Protein AF-A0A518K220-F1 (afdb_monomer_lite)

InterPro domains:
  IPR007131 SLA1 homology domain 1, SHD1 [PF03983] (281-337)
  IPR011044 Quinoprotein amine dehydrogenase, beta chain-like [SSF50969] (403-640)
  IPR015943 WD40/YVTN repeat-like-containing domain superfamily [G3DSA:2.130.10.10] (451-652)

Radius of gyration: 40.02 Å; chains: 1; bounding box: 99×92×124 Å

Organism: NCBI:txid2528022

Secondary structure (DSSP, 8-state):
-----------------------PEEEEEEES-HHHHHHTS--TTHHHHHHHHH-TTTTSTTT-TT-S---HHHHHHHHHHHHS-TT--EEEEEEETTEEEEEEEEES-HHHHHHT--SEEEEEEETTTTEEEEEE-GGGGSHHHHHHHHHHH-HHHHHHHHHHHS------------------TT------GGGTS-----TT-EEEEEETTEEEEEEEEEEEE-GGG-EEEEEEES--HHHHTTS-HHHHHHHTT-S--EEEEEGGGEEE-SSSPPPPPP-EEEEBTTSS-EEEEEEEEE-SSEEEEEETTS-EEEEEGGGB-HHHHHHHHHTTTTS-----PPP-TTPBPPPB-TT-EE------SS-------PPPP-PPPPS-SEEEPPPPP---TT--EEEEEEE-TTSSEEEEEEEE-SSS-EEEEEEEETTTTEEPPPEEPPTTEEEEEEETTTTEEEEEE--TTS---EEEEEEEETTEEEEEEEEE-PPTT-S--SEEEEEE-SSSEEEEEETTSEEEEEETTTTEEEEEEE---SSS-EEEE-TTS-EEEEE-SSEEEEEETTTTEEEEEEE---SS---EEE-TTSSEEEEEETTEEEEEETTTTEEEEEEE-PPTT--EEEETTEEEETTTEEE-TTSS-EEEEEEETTSPPP-S-EEEETTEEEEEEEES-GGG-EEEEEEEESS-HHHHHHHHHS--GGGGEEE-TT-EEEEEEEESS-HHHHHHHHHHHHHHHHHTT-EE--GGG--TTPEEEEEEEEE-SS-EEEEEE-TT--PPPGGGSPPS-S---TTS-HHHHHHS-S-TTS-GGGEEEEEE--EEEEEEEEETTEEEEE------TT-EE---TT--HHHHHHHHHS--HHHHHT----SSEEPPBTBTBBSEEEEEETTEEEEEE-S-----

Structure (mmCIF, N/CA/C/O backbone):
data_AF-A0A518K220-F1
#
_entry.id   AF-A0A518K220-F1
#
loop_
_atom_site.group_PDB
_atom_site.id
_atom_site.type_symbol
_atom_site.label_atom_id
_atom_site.label_alt_id
_atom_site.label_comp_id
_atom_site.label_asym_id
_atom_site.label_entity_id
_atom_site.label_seq_id
_atom_site.pdbx_PDB_ins_code
_atom_site.Cartn_x
_atom_site.Cartn_y
_atom_site.Cartn_z
_atom_site.occupancy
_atom_site.B_iso_or_equiv
_atom_site.auth_seq_id
_atom_site.auth_comp_id
_atom_site.auth_asym_id
_atom_site.auth_atom_id
_atom_site.pdbx_PDB_model_num
ATOM 1 N N . MET A 1 1 ? 10.797 54.319 2.198 1.00 28.73 1 MET A N 1
ATOM 2 C CA . MET A 1 1 ? 10.517 55.755 2.454 1.00 28.73 1 MET A CA 1
ATOM 3 C C . MET A 1 1 ? 11.850 56.478 2.635 1.00 28.73 1 MET A C 1
ATOM 5 O O . MET A 1 1 ? 12.752 55.867 3.192 1.00 28.73 1 MET A O 1
ATOM 9 N N . ARG A 1 2 ? 12.015 57.717 2.148 1.00 25.22 2 ARG A N 1
ATOM 10 C CA . ARG A 1 2 ? 13.240 58.512 2.381 1.00 25.22 2 ARG A CA 1
ATOM 11 C C . ARG A 1 2 ? 13.202 59.156 3.772 1.00 25.22 2 ARG A C 1
ATOM 13 O O . ARG A 1 2 ? 12.212 59.806 4.085 1.00 25.22 2 ARG A O 1
ATOM 20 N N . ALA A 1 3 ? 14.303 59.084 4.513 1.00 25.33 3 ALA A N 1
ATOM 21 C CA . ALA A 1 3 ? 14.691 60.064 5.529 1.00 25.33 3 ALA A CA 1
ATOM 22 C C . ALA A 1 3 ? 16.231 60.095 5.605 1.00 25.33 3 ALA A C 1
ATOM 24 O O . ALA A 1 3 ? 16.871 59.054 5.487 1.00 25.33 3 ALA A O 1
ATOM 25 N N . PHE A 1 4 ? 16.817 61.285 5.724 1.00 26.03 4 PHE A N 1
ATOM 26 C CA . PHE A 1 4 ? 18.264 61.554 5.667 1.00 26.03 4 PHE A CA 1
ATOM 27 C C . PHE A 1 4 ? 18.633 62.495 6.834 1.00 26.03 4 PHE A C 1
ATOM 29 O O . PHE A 1 4 ? 17.725 63.139 7.361 1.00 26.03 4 PHE A O 1
ATOM 36 N N . CYS A 1 5 ? 19.935 62.659 7.137 1.00 26.16 5 CYS A N 1
ATOM 37 C CA . CYS A 1 5 ? 20.532 63.614 8.113 1.00 26.16 5 CYS A CA 1
ATOM 38 C C . CYS A 1 5 ? 20.398 63.250 9.618 1.00 26.16 5 CYS A C 1
ATOM 40 O O . CYS A 1 5 ? 19.388 62.681 9.994 1.00 26.16 5 CYS A O 1
ATOM 42 N N . ARG A 1 6 ? 21.272 63.606 10.589 1.00 25.61 6 ARG A N 1
ATOM 43 C CA . ARG A 1 6 ? 22.645 64.201 10.745 1.00 25.61 6 ARG A CA 1
ATOM 44 C C . ARG A 1 6 ? 23.033 64.022 12.261 1.00 25.61 6 ARG A C 1
ATOM 46 O O . ARG A 1 6 ? 22.126 63.793 13.050 1.00 25.61 6 ARG A O 1
ATOM 53 N N . LEU A 1 7 ? 24.266 64.149 12.794 1.00 24.95 7 LEU A N 1
ATOM 54 C CA . LEU A 1 7 ? 25.591 64.455 12.213 1.00 24.95 7 LEU A CA 1
ATOM 55 C C . LEU A 1 7 ? 26.737 63.486 12.692 1.00 24.95 7 LEU A C 1
ATOM 57 O O . LEU A 1 7 ? 26.834 62.474 12.003 1.00 24.95 7 LEU A O 1
ATOM 61 N N . PRO A 1 8 ? 27.628 63.695 13.716 1.00 31.20 8 PRO A N 1
ATOM 62 C CA . PRO A 1 8 ? 29.023 63.235 13.531 1.00 31.20 8 PRO A CA 1
ATOM 63 C C . PRO A 1 8 ? 29.820 62.578 14.699 1.00 31.20 8 PRO A C 1
ATOM 65 O O . PRO A 1 8 ? 29.552 62.755 15.881 1.00 31.20 8 PRO A O 1
ATOM 68 N N . ALA A 1 9 ? 30.888 61.893 14.275 1.00 26.64 9 ALA A N 1
ATOM 69 C CA . ALA A 1 9 ? 32.193 61.612 14.900 1.00 26.64 9 ALA A CA 1
ATOM 70 C C . ALA A 1 9 ? 32.487 61.949 16.384 1.00 26.64 9 ALA A C 1
ATOM 72 O O . ALA A 1 9 ? 32.510 63.116 16.772 1.00 26.64 9 ALA A O 1
ATOM 73 N N . ALA A 1 10 ? 33.003 60.942 17.110 1.00 23.95 10 ALA A N 1
ATOM 74 C CA . ALA A 1 10 ? 34.135 61.101 18.034 1.00 23.95 10 ALA A CA 1
ATOM 75 C C . ALA A 1 10 ? 34.894 59.768 18.273 1.00 23.95 10 ALA A C 1
ATOM 77 O O . ALA A 1 10 ? 34.279 58.739 18.516 1.00 23.95 10 ALA A O 1
ATOM 78 N N . VAL A 1 11 ? 36.233 59.841 18.271 1.00 25.45 11 VAL A N 1
ATOM 79 C CA . VAL A 1 11 ? 37.215 58.874 18.823 1.00 25.45 11 VAL A CA 1
ATOM 80 C C . VAL A 1 11 ? 37.274 57.447 18.242 1.00 25.45 11 VAL A C 1
ATOM 82 O O . VAL A 1 11 ? 36.677 56.504 18.753 1.00 25.45 11 VAL A O 1
ATOM 85 N N . SER A 1 12 ? 38.234 57.248 17.335 1.00 25.25 12 SER A N 1
ATOM 86 C CA . SER A 1 12 ? 39.324 56.287 17.582 1.00 25.25 12 SER A CA 1
ATOM 87 C C . SER A 1 12 ? 40.569 56.671 16.786 1.00 25.25 12 SER A C 1
ATOM 89 O O . SER A 1 12 ? 40.640 56.482 15.578 1.00 25.25 12 SER A O 1
ATOM 91 N N . LEU A 1 13 ? 41.541 57.248 17.494 1.00 27.81 13 LEU A N 1
ATOM 92 C CA . LEU A 1 13 ? 42.879 57.560 17.003 1.00 27.81 13 LEU A CA 1
ATOM 93 C C . LEU A 1 13 ? 43.871 56.761 17.851 1.00 27.81 13 LEU A C 1
ATOM 95 O O . LEU A 1 13 ? 44.131 57.145 18.990 1.00 27.81 13 LEU A O 1
ATOM 99 N N . ILE A 1 14 ? 44.444 55.691 17.302 1.00 27.66 14 ILE A N 1
ATOM 100 C CA . ILE A 1 14 ? 45.703 55.126 17.801 1.00 27.66 14 ILE A CA 1
ATOM 101 C C . ILE A 1 14 ? 46.629 54.906 16.606 1.00 27.66 14 ILE A C 1
ATOM 103 O O . ILE A 1 14 ? 46.274 54.256 15.628 1.00 27.66 14 ILE A O 1
ATOM 107 N N . LEU A 1 15 ? 47.802 55.526 16.713 1.00 27.41 15 LEU A N 1
ATOM 108 C CA . LEU A 1 15 ? 48.900 55.496 15.756 1.00 27.41 15 LEU A CA 1
ATOM 109 C C . LEU A 1 15 ? 49.416 54.077 15.481 1.00 27.41 15 LEU A C 1
ATOM 111 O O . LEU A 1 15 ? 49.447 53.255 16.393 1.00 27.41 15 LEU A O 1
ATOM 115 N N . LEU A 1 16 ? 50.041 53.888 14.315 1.00 26.06 16 LEU A N 1
ATOM 116 C CA . LEU A 1 16 ? 51.488 53.631 14.267 1.00 26.06 16 LEU A CA 1
ATOM 117 C C . LEU A 1 16 ? 52.079 53.993 12.894 1.00 26.06 16 LEU A C 1
ATOM 119 O O . LEU A 1 16 ? 51.360 54.156 11.913 1.00 26.06 16 LEU A O 1
ATOM 123 N N . ILE A 1 17 ? 53.390 54.234 12.880 1.00 35.88 17 ILE A N 1
ATOM 124 C CA . ILE A 1 17 ? 54.135 54.908 11.807 1.00 35.88 17 ILE A CA 1
ATOM 125 C C . ILE A 1 17 ? 54.922 53.869 11.002 1.00 35.88 17 ILE A C 1
ATOM 127 O O . ILE A 1 17 ? 55.630 53.065 11.605 1.00 35.88 17 ILE A O 1
ATOM 131 N N . GLY A 1 18 ? 54.888 53.942 9.667 1.00 29.02 18 GLY A N 1
ATOM 132 C CA . GLY A 1 18 ? 55.839 53.220 8.814 1.00 29.02 18 GLY A CA 1
ATOM 133 C C . GLY A 1 18 ? 55.344 52.954 7.393 1.00 29.02 18 GLY A C 1
ATOM 134 O O . GLY A 1 18 ? 54.539 52.054 7.193 1.00 29.02 18 GLY A O 1
ATOM 135 N N . GLY A 1 19 ? 55.893 53.685 6.417 1.00 28.20 19 GLY A N 1
ATOM 136 C CA . GLY A 1 19 ? 55.709 53.428 4.983 1.00 28.20 19 GLY A CA 1
ATOM 137 C C . GLY A 1 19 ? 54.824 54.449 4.268 1.00 28.20 19 GLY A C 1
ATOM 138 O O . GLY A 1 19 ? 53.611 54.479 4.458 1.00 28.20 19 GLY A O 1
ATOM 139 N N . GLU A 1 20 ? 55.429 55.245 3.384 1.00 40.03 20 GLU A N 1
ATOM 140 C CA . GLU A 1 20 ? 54.698 55.884 2.288 1.00 40.03 20 GLU A CA 1
ATOM 141 C C . GLU A 1 20 ? 54.341 54.801 1.261 1.00 40.03 20 GLU A C 1
ATOM 143 O O . GLU A 1 20 ? 55.120 54.498 0.362 1.00 40.03 20 GLU A O 1
ATOM 148 N N . GLN A 1 21 ? 53.165 54.189 1.406 1.00 38.19 21 GLN A N 1
ATOM 149 C CA . GLN A 1 21 ? 52.493 53.543 0.283 1.00 38.19 21 GLN A CA 1
ATOM 150 C C . GLN A 1 21 ? 51.423 54.500 -0.234 1.00 38.19 21 GLN A C 1
ATOM 152 O O . GLN A 1 21 ? 50.496 54.870 0.491 1.00 38.19 21 GLN A O 1
ATOM 157 N N . CYS A 1 22 ? 51.557 54.915 -1.494 1.00 38.56 22 CYS A N 1
ATOM 158 C CA . CYS A 1 22 ? 50.494 55.620 -2.190 1.00 38.56 22 CYS A CA 1
ATOM 159 C C . CYS A 1 22 ? 49.289 54.683 -2.314 1.00 38.56 22 CYS A C 1
ATOM 161 O O . CYS A 1 22 ? 49.291 53.764 -3.123 1.00 38.56 22 CYS A O 1
ATOM 163 N N . LEU A 1 23 ? 48.242 54.930 -1.525 1.00 46.66 23 LEU A N 1
ATOM 164 C CA . LEU A 1 23 ? 46.937 54.307 -1.734 1.00 46.66 23 LEU A CA 1
ATOM 165 C C . LEU A 1 23 ? 46.409 54.763 -3.104 1.00 46.66 23 LEU A C 1
ATOM 167 O O . LEU A 1 23 ? 45.895 55.877 -3.235 1.00 46.66 23 LEU A O 1
ATOM 171 N N . GLY A 1 24 ? 46.606 53.927 -4.129 1.00 58.34 24 GLY A N 1
ATOM 172 C CA . GLY A 1 24 ? 46.215 54.232 -5.503 1.00 58.34 24 GLY A CA 1
ATOM 173 C C .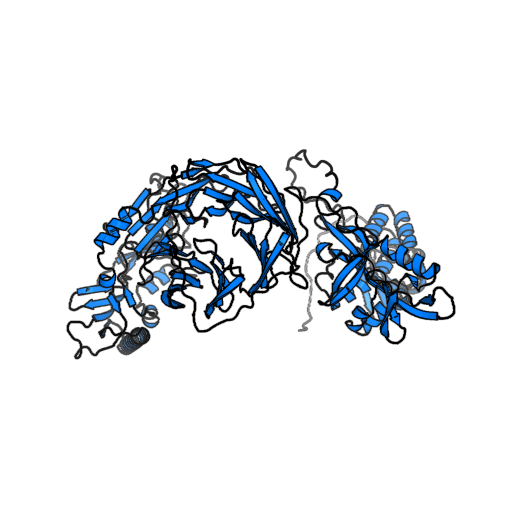 GLY A 1 24 ? 44.713 54.497 -5.628 1.00 58.34 24 GLY A C 1
ATOM 174 O O . GLY A 1 24 ? 43.896 54.002 -4.850 1.00 58.34 24 GLY A O 1
ATOM 175 N N . GLN A 1 25 ? 44.353 55.339 -6.591 1.00 63.84 25 GLN A N 1
ATOM 176 C CA . GLN A 1 25 ? 43.030 55.965 -6.655 1.00 63.84 25 GLN A CA 1
ATOM 177 C C . GLN A 1 25 ? 42.117 55.265 -7.670 1.00 63.84 25 GLN A C 1
ATOM 179 O O . GLN A 1 25 ? 42.588 54.557 -8.559 1.00 63.84 25 GLN A O 1
ATOM 184 N N . GLU A 1 26 ? 40.803 55.464 -7.529 1.00 73.56 26 GLU A N 1
ATOM 185 C CA . GLU A 1 26 ? 39.796 54.903 -8.437 1.00 73.56 26 GLU A CA 1
ATOM 186 C C . GLU A 1 26 ? 39.829 55.644 -9.789 1.00 73.56 26 GLU A C 1
ATOM 188 O O . GLU A 1 26 ? 39.753 56.872 -9.834 1.00 73.56 26 GLU A O 1
ATOM 193 N N . VAL A 1 27 ? 39.950 54.899 -10.889 1.00 76.06 27 VAL A N 1
ATOM 194 C CA . VAL A 1 27 ? 39.931 55.404 -12.272 1.00 76.06 27 VAL A CA 1
ATOM 195 C C . VAL A 1 27 ? 38.676 54.902 -12.972 1.00 76.06 27 VAL A C 1
ATOM 197 O O . VAL A 1 27 ? 38.319 53.731 -12.854 1.00 76.06 27 VAL A O 1
ATOM 200 N N . THR A 1 28 ? 38.007 55.776 -13.722 1.00 78.75 28 THR A N 1
ATOM 201 C CA . THR A 1 28 ? 36.774 55.440 -14.444 1.00 78.75 28 THR A CA 1
ATOM 202 C C . THR A 1 28 ? 37.028 55.322 -15.948 1.00 78.75 28 THR A C 1
ATOM 204 O O . THR A 1 28 ? 37.358 56.308 -16.601 1.00 78.75 28 THR A O 1
ATOM 207 N N . VAL A 1 29 ? 36.811 54.135 -16.515 1.00 79.88 29 VAL A N 1
ATOM 208 C CA . VAL A 1 29 ? 36.898 53.863 -17.961 1.00 79.88 29 VAL A CA 1
ATOM 209 C C . VAL A 1 29 ? 35.489 53.846 -18.557 1.00 79.88 29 VAL A C 1
ATOM 211 O O . VAL A 1 29 ? 34.602 53.164 -18.044 1.00 79.88 29 VAL A O 1
ATOM 214 N N . GLN A 1 30 ? 35.261 54.584 -19.643 1.00 82.81 30 GLN A N 1
ATOM 215 C CA . GLN A 1 30 ? 33.986 54.640 -20.365 1.00 82.81 30 GLN A CA 1
ATOM 216 C C . GLN A 1 30 ? 34.155 54.141 -21.805 1.00 82.81 30 GLN A C 1
ATOM 218 O O . GLN A 1 30 ? 34.822 54.794 -22.606 1.00 82.81 30 GLN A O 1
ATOM 223 N N . ILE A 1 31 ? 33.519 53.019 -22.154 1.00 81.69 31 ILE A N 1
ATOM 224 C CA . ILE A 1 31 ? 33.473 52.526 -23.539 1.00 81.69 31 ILE A CA 1
ATOM 225 C C . ILE A 1 31 ? 32.381 53.281 -24.298 1.00 81.69 31 ILE A C 1
ATOM 227 O O . ILE A 1 31 ? 31.218 53.301 -23.884 1.00 81.69 31 ILE A O 1
ATOM 231 N N . THR A 1 32 ? 32.766 53.897 -25.414 1.00 80.62 32 THR A N 1
ATOM 232 C CA . THR A 1 32 ? 31.916 54.806 -26.202 1.00 80.62 32 THR A CA 1
ATOM 233 C C . THR A 1 32 ? 31.150 54.131 -27.342 1.00 80.62 32 THR A C 1
ATOM 235 O O . THR A 1 32 ? 30.171 54.699 -27.818 1.00 80.62 32 THR A O 1
ATOM 238 N N . ASN A 1 33 ? 31.544 52.920 -27.749 1.00 81.75 33 ASN A N 1
ATOM 239 C CA . ASN A 1 33 ? 30.924 52.139 -28.826 1.00 81.75 33 ASN A CA 1
ATOM 240 C C . ASN A 1 33 ? 30.311 50.808 -28.347 1.00 81.75 33 ASN A C 1
ATOM 242 O O . ASN A 1 33 ? 30.338 49.809 -29.061 1.00 81.75 33 ASN A O 1
ATOM 246 N N . ALA A 1 34 ? 29.739 50.782 -27.139 1.00 67.69 34 ALA A N 1
ATOM 247 C CA . ALA A 1 34 ? 29.195 49.557 -26.546 1.00 67.69 34 ALA A CA 1
ATOM 248 C C . ALA A 1 34 ? 28.130 48.867 -27.427 1.00 67.69 34 ALA A C 1
ATOM 250 O O . ALA A 1 34 ? 28.139 47.645 -27.543 1.00 67.69 34 ALA A O 1
ATOM 251 N N . ASP A 1 35 ? 27.261 49.630 -28.099 1.00 65.81 35 ASP A N 1
ATOM 252 C CA . ASP A 1 35 ? 26.221 49.074 -28.979 1.00 65.81 35 ASP A CA 1
ATOM 253 C C . ASP A 1 35 ? 26.793 48.446 -30.274 1.00 65.81 35 ASP A C 1
ATOM 255 O O . ASP A 1 35 ? 26.220 47.493 -30.800 1.00 65.81 35 ASP A O 1
ATOM 259 N N . GLU A 1 36 ? 27.936 48.942 -30.770 1.00 71.31 36 GLU A N 1
ATOM 260 C CA . GLU A 1 36 ? 28.665 48.397 -31.935 1.00 71.31 36 GLU A CA 1
ATOM 261 C C . GLU A 1 36 ? 29.277 47.031 -31.582 1.00 71.31 36 GLU A C 1
ATOM 263 O O . GLU A 1 36 ? 29.106 46.065 -32.319 1.00 71.31 36 GLU A O 1
ATOM 268 N N . ILE A 1 37 ? 29.877 46.939 -30.390 1.00 68.56 37 ILE A N 1
ATOM 269 C CA . ILE A 1 37 ? 30.455 45.715 -29.816 1.00 68.56 37 ILE A CA 1
ATOM 270 C C . ILE A 1 37 ? 29.381 44.645 -29.552 1.00 68.56 37 ILE A C 1
ATOM 272 O O . ILE A 1 37 ? 29.597 43.458 -29.793 1.00 68.56 37 ILE A O 1
ATOM 276 N N . VAL A 1 38 ? 28.201 45.049 -29.066 1.00 64.62 38 VAL A N 1
ATOM 277 C CA . VAL A 1 38 ? 27.067 44.134 -28.846 1.00 64.62 38 VAL A CA 1
ATOM 278 C C . VAL A 1 38 ? 26.547 43.552 -30.164 1.00 64.62 38 VAL A C 1
ATOM 280 O O . VAL A 1 38 ? 26.109 42.405 -30.189 1.00 64.62 38 VAL A O 1
ATOM 283 N N . ALA A 1 39 ? 26.598 44.315 -31.259 1.00 61.62 39 ALA A N 1
ATOM 284 C CA . ALA A 1 39 ? 26.084 43.895 -32.561 1.00 61.62 39 ALA A CA 1
ATOM 285 C C . ALA A 1 39 ? 27.016 42.944 -33.341 1.00 61.62 39 ALA A C 1
ATOM 287 O O . ALA A 1 39 ? 26.570 42.341 -34.317 1.00 61.62 39 ALA A O 1
ATOM 288 N N . SER A 1 40 ? 28.284 42.821 -32.937 1.00 62.50 40 SER A N 1
ATOM 289 C CA . SER A 1 40 ? 29.324 42.052 -33.638 1.00 62.50 40 SER A CA 1
ATOM 290 C C . SER A 1 40 ? 29.636 40.673 -33.042 1.00 62.50 40 SER A C 1
ATOM 292 O O . SER A 1 40 ? 30.423 39.932 -33.625 1.00 62.50 40 SER A O 1
ATOM 294 N N . LEU A 1 41 ? 29.053 40.323 -31.893 1.00 57.88 41 LEU A N 1
ATOM 295 C CA . LEU A 1 41 ? 29.299 39.053 -31.200 1.00 57.88 41 LEU A CA 1
ATOM 296 C C . LEU A 1 41 ? 28.189 38.017 -31.488 1.00 57.88 41 LEU A C 1
ATOM 298 O O . LEU A 1 41 ? 27.034 38.405 -31.685 1.00 57.88 41 LEU A O 1
ATOM 302 N N . PRO A 1 42 ? 28.503 36.705 -31.508 1.00 56.91 42 PRO A N 1
ATOM 303 C CA . PRO A 1 42 ? 27.506 35.657 -31.728 1.00 56.91 42 PRO A CA 1
ATOM 304 C C . PRO A 1 42 ? 26.469 35.598 -30.593 1.00 56.91 42 PRO A C 1
ATOM 306 O O . PRO A 1 42 ? 26.791 35.789 -29.420 1.00 56.91 42 PRO A O 1
ATOM 309 N N . ASP A 1 43 ? 25.208 35.305 -30.934 1.00 59.34 43 ASP A N 1
ATOM 310 C CA . ASP A 1 43 ? 24.090 35.255 -29.978 1.00 59.34 43 ASP A CA 1
ATOM 311 C C . ASP A 1 43 ? 24.066 33.937 -29.180 1.00 59.34 43 ASP A C 1
ATOM 313 O O . ASP A 1 43 ? 23.186 33.090 -29.345 1.00 59.34 43 ASP A O 1
ATOM 317 N N . THR A 1 44 ? 25.028 33.791 -28.267 1.00 58.34 44 THR A N 1
ATOM 318 C CA . THR A 1 44 ? 25.152 32.660 -27.323 1.00 58.34 44 THR A CA 1
ATOM 319 C C . THR A 1 44 ? 23.943 32.502 -26.392 1.00 58.34 44 THR A C 1
ATOM 321 O O . THR A 1 44 ? 23.751 31.454 -25.781 1.00 58.34 44 THR A O 1
ATOM 324 N N . SER A 1 45 ? 23.079 33.518 -26.296 1.00 63.22 45 SER A N 1
ATOM 325 C CA . SER A 1 45 ? 21.868 33.476 -25.471 1.00 63.22 45 SER A CA 1
ATOM 326 C C . SER A 1 45 ? 20.643 32.886 -26.178 1.00 63.22 45 SER A C 1
ATOM 328 O O . SER A 1 45 ? 19.647 32.596 -25.513 1.00 63.22 45 SER A O 1
ATOM 330 N N . LEU A 1 46 ? 20.691 32.681 -27.501 1.00 71.88 46 LEU A N 1
ATOM 331 C CA . LEU A 1 46 ? 19.525 32.280 -28.295 1.00 71.88 46 LEU A CA 1
ATOM 332 C C . LEU A 1 46 ? 18.915 30.949 -27.839 1.00 71.88 46 LEU A C 1
ATOM 334 O O . LEU A 1 46 ? 17.703 30.878 -27.643 1.00 71.88 46 LEU A O 1
ATOM 338 N N . VAL A 1 47 ? 19.739 29.915 -27.647 1.00 72.56 47 VAL A N 1
ATOM 339 C CA . VAL A 1 47 ? 19.284 28.589 -27.191 1.00 72.56 47 VAL A CA 1
ATOM 340 C C . VAL A 1 47 ? 18.617 28.697 -25.822 1.00 72.56 47 VAL A C 1
ATOM 342 O O . VAL A 1 47 ? 17.499 28.217 -25.642 1.00 72.56 47 VAL A O 1
ATOM 345 N N . GLN A 1 48 ? 19.245 29.410 -24.882 1.00 69.38 48 GLN A N 1
ATOM 346 C CA . GLN A 1 48 ? 18.715 29.576 -23.531 1.00 69.38 48 GLN A CA 1
ATOM 347 C C . GLN A 1 48 ? 17.404 30.368 -23.503 1.00 69.38 48 GLN A C 1
ATOM 349 O O . GLN A 1 48 ? 16.486 29.998 -22.778 1.00 69.38 48 GLN A O 1
ATOM 354 N N . ASP A 1 49 ? 17.298 31.451 -24.275 1.00 74.88 49 ASP A N 1
ATOM 355 C CA . ASP A 1 49 ? 16.094 32.283 -24.326 1.00 74.88 49 ASP A CA 1
ATOM 356 C C . ASP A 1 49 ? 14.933 31.580 -25.040 1.00 74.88 49 ASP A C 1
ATOM 358 O O . ASP A 1 49 ? 13.786 31.725 -24.620 1.00 74.88 49 ASP A O 1
ATOM 362 N N . VAL A 1 50 ? 15.219 30.807 -26.095 1.00 77.88 50 VAL A N 1
ATOM 363 C CA . VAL A 1 50 ? 14.226 29.971 -26.783 1.00 77.88 50 VAL A CA 1
ATOM 364 C C . VAL A 1 50 ? 13.727 28.877 -25.848 1.00 77.88 50 VAL A C 1
ATOM 366 O O . VAL A 1 50 ? 12.518 28.781 -25.651 1.00 77.88 50 VAL A O 1
ATOM 369 N N . LEU A 1 51 ? 14.627 28.116 -25.214 1.00 77.06 51 LEU A N 1
ATOM 370 C CA . LEU A 1 51 ? 14.251 27.073 -24.258 1.00 77.06 51 LEU A CA 1
ATOM 371 C C . LEU A 1 51 ? 13.520 27.663 -23.044 1.00 77.06 51 LEU A C 1
ATOM 373 O O . LEU A 1 51 ? 12.467 27.163 -22.681 1.00 77.06 51 LEU A O 1
ATOM 377 N N . ARG A 1 52 ? 13.946 28.799 -22.483 1.00 74.62 52 ARG A N 1
ATOM 378 C CA . ARG A 1 52 ? 13.232 29.455 -21.367 1.00 74.62 52 ARG A CA 1
ATOM 379 C C . ARG A 1 52 ? 11.798 29.887 -21.722 1.00 74.62 52 ARG A C 1
ATOM 381 O O . ARG A 1 52 ? 10.967 29.973 -20.821 1.00 74.62 52 ARG A O 1
ATOM 388 N N . ASP A 1 53 ? 11.493 30.158 -22.995 1.00 75.69 53 ASP A N 1
ATOM 389 C CA . ASP A 1 53 ? 10.136 30.509 -23.455 1.00 75.69 53 ASP A CA 1
ATOM 390 C C . ASP A 1 53 ? 9.251 29.272 -23.730 1.00 75.69 53 ASP A C 1
ATOM 392 O O . ASP A 1 53 ? 8.026 29.408 -23.786 1.00 75.69 53 ASP A O 1
ATOM 396 N N . ILE A 1 54 ? 9.843 28.077 -23.905 1.00 72.62 54 ILE A N 1
ATOM 397 C CA . ILE A 1 54 ? 9.134 26.870 -24.378 1.00 72.62 54 ILE A CA 1
ATOM 398 C C . ILE A 1 54 ? 9.264 25.628 -23.478 1.00 72.62 54 ILE A C 1
ATOM 400 O O . ILE A 1 54 ? 8.284 24.909 -23.316 1.00 72.62 54 ILE A O 1
ATOM 404 N N . ASP A 1 55 ? 10.425 25.365 -22.887 1.00 67.06 55 ASP A N 1
ATOM 405 C CA . ASP A 1 55 ? 10.729 24.171 -22.097 1.00 67.06 55 ASP A CA 1
ATOM 406 C C . ASP A 1 55 ? 11.676 24.527 -20.939 1.00 67.06 55 ASP A C 1
ATOM 408 O O . ASP A 1 55 ? 12.881 24.740 -21.111 1.00 67.06 55 ASP A O 1
ATOM 412 N N . HIS A 1 56 ? 11.107 24.652 -19.738 1.00 62.59 56 HIS A N 1
ATOM 413 C CA . HIS A 1 56 ? 11.858 25.134 -18.582 1.00 62.59 56 HIS A CA 1
ATOM 414 C C . HIS A 1 56 ? 12.903 24.123 -18.091 1.00 62.59 56 HIS A C 1
ATOM 416 O O . HIS A 1 56 ? 13.971 24.540 -17.637 1.00 62.59 56 HIS A O 1
ATOM 422 N N . ASP A 1 57 ? 12.640 22.825 -18.243 1.00 61.47 57 ASP A N 1
ATOM 423 C CA . ASP A 1 57 ? 13.536 21.756 -17.798 1.00 61.47 57 ASP A CA 1
ATOM 424 C C . ASP A 1 57 ? 14.808 21.748 -18.650 1.00 61.47 57 ASP A C 1
ATOM 426 O O . ASP A 1 57 ? 15.924 21.787 -18.123 1.00 61.47 57 ASP A O 1
ATOM 430 N N . LEU A 1 58 ? 14.639 21.804 -19.977 1.00 65.62 58 LEU A N 1
ATOM 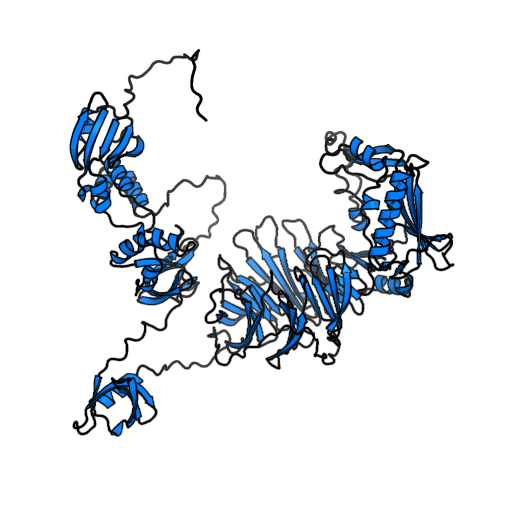431 C CA . LEU A 1 58 ? 15.749 21.962 -20.911 1.00 65.62 58 LEU A CA 1
ATOM 432 C C . LEU A 1 58 ? 16.427 23.329 -20.767 1.00 65.62 58 LEU A C 1
ATOM 434 O O . LEU A 1 58 ? 17.603 23.431 -21.076 1.00 65.62 58 LEU A O 1
ATOM 438 N N . SER A 1 59 ? 15.768 24.376 -20.255 1.00 60.06 59 SER A N 1
ATOM 439 C CA . SER A 1 59 ? 16.413 25.687 -20.030 1.00 60.06 59 SER A CA 1
ATOM 440 C C . SER A 1 59 ? 17.457 25.716 -18.893 1.00 60.06 59 SER A C 1
ATOM 442 O O . SER A 1 59 ? 18.100 26.749 -18.675 1.00 60.06 59 SER A O 1
ATOM 444 N N . SER A 1 60 ? 17.633 24.608 -18.162 1.00 58.06 60 SER A N 1
ATOM 445 C CA . SER A 1 60 ? 18.589 24.486 -17.058 1.00 58.06 60 SER A CA 1
ATOM 446 C C . SER A 1 60 ? 20.055 24.559 -17.512 1.00 58.06 60 SER A C 1
ATOM 448 O O . SER A 1 60 ? 20.465 23.962 -18.507 1.00 58.06 60 SER A O 1
ATOM 450 N N . VAL A 1 61 ? 20.881 25.240 -16.711 1.00 47.59 61 VAL A N 1
ATOM 451 C CA . VAL A 1 61 ? 22.331 25.411 -16.941 1.00 47.59 61 VAL A CA 1
ATOM 452 C C . VAL A 1 61 ? 23.099 24.078 -16.855 1.00 47.59 61 VAL A C 1
ATOM 454 O O . VAL A 1 61 ? 24.227 23.991 -17.322 1.00 47.59 61 VAL A O 1
ATOM 457 N N . ALA A 1 62 ? 22.494 23.026 -16.292 1.00 49.28 62 ALA A N 1
ATOM 458 C CA . ALA A 1 62 ? 23.104 21.697 -16.171 1.00 49.28 62 ALA A CA 1
ATOM 459 C C . ALA A 1 62 ? 23.203 20.908 -17.496 1.00 49.28 62 ALA A C 1
ATOM 461 O O . ALA A 1 62 ? 23.901 19.892 -17.532 1.00 49.28 62 ALA A O 1
ATOM 462 N N . PHE A 1 63 ? 22.502 21.350 -18.549 1.00 52.03 63 PHE A N 1
ATOM 463 C CA . PHE A 1 63 ? 22.486 20.691 -19.862 1.00 52.03 63 PHE A CA 1
ATOM 464 C C . PHE A 1 63 ? 23.292 21.455 -20.915 1.00 52.03 63 PHE A C 1
ATOM 466 O O . PHE A 1 63 ? 24.020 20.853 -21.692 1.00 52.03 63 PHE A O 1
ATOM 473 N N . HIS A 1 64 ? 23.224 22.788 -20.928 1.00 53.91 64 HIS A N 1
ATOM 474 C CA . HIS A 1 64 ? 23.854 23.586 -21.984 1.00 53.91 64 HIS A CA 1
ATOM 475 C C . HIS A 1 64 ? 25.205 24.138 -21.549 1.00 53.91 64 HIS A C 1
ATOM 477 O O . HIS A 1 64 ? 25.284 25.237 -20.995 1.00 53.91 64 HIS A O 1
ATOM 483 N N . ARG A 1 65 ? 26.263 23.385 -21.862 1.00 49.47 65 ARG A N 1
ATOM 484 C CA . ARG A 1 65 ? 27.669 23.770 -21.649 1.00 49.47 65 ARG A CA 1
ATOM 485 C C . ARG A 1 65 ? 27.977 25.161 -22.233 1.00 49.47 65 ARG A C 1
ATOM 487 O O . ARG A 1 65 ? 28.578 25.988 -21.553 1.00 49.47 65 ARG A O 1
ATOM 494 N N . ASP A 1 66 ? 27.421 25.450 -23.412 1.00 43.09 66 ASP A N 1
ATOM 495 C CA . ASP A 1 66 ? 27.608 26.704 -24.158 1.00 43.09 66 ASP A CA 1
ATOM 496 C C . ASP A 1 66 ? 26.660 27.851 -23.746 1.00 43.09 66 ASP A C 1
ATOM 498 O O . ASP A 1 66 ? 26.851 28.996 -24.152 1.00 43.09 66 ASP A O 1
ATOM 502 N N . ALA A 1 67 ? 25.626 27.595 -22.929 1.00 41.47 67 ALA A N 1
ATOM 503 C CA . ALA A 1 67 ? 24.608 28.602 -22.589 1.00 41.47 67 ALA A CA 1
ATOM 504 C C . ALA A 1 67 ? 24.918 29.406 -21.315 1.00 41.47 67 ALA A C 1
ATOM 506 O O . ALA A 1 67 ? 24.008 29.875 -20.616 1.00 41.47 67 ALA A O 1
ATOM 507 N N . ARG A 1 68 ? 26.201 29.615 -21.006 1.00 48.12 68 ARG A N 1
ATOM 508 C CA . ARG A 1 68 ? 26.588 30.734 -20.142 1.00 48.12 68 ARG A CA 1
ATOM 509 C C . ARG A 1 68 ? 26.563 31.994 -20.997 1.00 48.12 68 ARG A C 1
ATOM 511 O O . ARG A 1 68 ? 27.274 32.096 -21.987 1.00 48.12 68 ARG A O 1
ATOM 518 N N . SER A 1 69 ? 25.749 32.972 -20.604 1.00 50.19 69 SER A N 1
ATOM 519 C CA . SER A 1 69 ? 25.669 34.261 -21.291 1.00 50.19 69 SER A CA 1
ATOM 520 C C . SER A 1 69 ? 26.963 35.060 -21.088 1.00 50.19 69 SER A C 1
ATOM 522 O O . SER A 1 69 ? 27.025 35.950 -20.232 1.00 50.19 69 SER A O 1
ATOM 524 N N . ILE A 1 70 ? 27.995 34.751 -21.873 1.00 55.12 70 ILE A N 1
ATOM 525 C CA . ILE A 1 70 ? 29.159 35.612 -22.067 1.00 55.12 70 ILE A CA 1
ATOM 526 C C . ILE A 1 70 ? 28.638 36.843 -22.802 1.00 55.12 70 ILE A C 1
ATOM 528 O O . ILE A 1 70 ? 28.530 36.884 -24.026 1.00 55.12 70 ILE A O 1
ATOM 532 N N . THR A 1 71 ? 28.198 37.833 -22.030 1.00 58.16 71 THR A N 1
ATOM 533 C CA . THR A 1 71 ? 27.697 39.071 -22.609 1.00 58.16 71 THR A CA 1
ATOM 534 C C . THR A 1 71 ? 28.871 39.861 -23.197 1.00 58.16 71 THR A C 1
ATOM 536 O O . THR A 1 71 ? 29.995 39.762 -22.697 1.00 58.16 71 THR A O 1
ATOM 539 N N . PRO A 1 72 ? 28.623 40.730 -24.191 1.00 59.88 72 PRO A N 1
ATOM 540 C CA . PRO A 1 72 ? 29.618 41.680 -24.704 1.00 59.88 72 PRO A CA 1
ATOM 541 C C . PRO A 1 72 ? 30.336 42.482 -23.598 1.00 59.88 72 PRO A C 1
ATOM 543 O O . PRO A 1 72 ? 31.511 42.821 -23.701 1.00 59.88 72 PRO A O 1
ATOM 546 N N . GLN A 1 73 ? 29.631 42.719 -22.488 1.00 61.41 73 GLN A N 1
ATOM 547 C CA . GLN A 1 73 ? 30.134 43.322 -21.255 1.00 61.41 73 GLN A CA 1
ATOM 548 C C . GLN A 1 73 ? 31.178 42.462 -20.514 1.00 61.41 73 GLN A C 1
ATOM 550 O O . GLN A 1 73 ? 32.104 43.027 -19.935 1.00 61.41 73 GLN A O 1
ATOM 555 N N . VAL A 1 74 ? 31.037 41.130 -20.481 1.00 67.31 74 VAL A N 1
ATOM 556 C CA . VAL A 1 74 ? 31.994 40.225 -19.814 1.00 67.31 74 VAL A CA 1
ATOM 557 C C . VAL A 1 74 ? 33.321 40.211 -20.573 1.00 67.31 74 VAL A C 1
ATOM 559 O O . VAL A 1 74 ? 34.361 40.416 -19.951 1.00 67.31 74 VAL A O 1
ATOM 562 N N . LEU A 1 75 ? 33.285 40.078 -21.904 1.00 69.62 75 LEU A N 1
ATOM 563 C CA . LEU A 1 75 ? 34.490 40.122 -22.745 1.00 69.62 75 LEU A CA 1
ATOM 564 C C . LEU A 1 75 ? 35.199 41.477 -22.647 1.00 69.62 75 LEU A C 1
ATOM 566 O O . LEU A 1 75 ? 36.404 41.521 -22.418 1.00 69.62 75 LEU A O 1
ATOM 570 N N . ALA A 1 76 ? 34.456 42.586 -22.714 1.00 70.50 76 ALA A N 1
ATOM 571 C CA . ALA A 1 76 ? 35.040 43.918 -22.565 1.00 70.50 76 ALA A CA 1
ATOM 572 C C . ALA A 1 76 ? 35.652 44.160 -21.169 1.00 70.50 76 ALA A C 1
ATOM 574 O O . ALA A 1 76 ? 36.670 44.840 -21.062 1.00 70.50 76 ALA A O 1
ATOM 575 N N . ASN A 1 77 ? 35.082 43.583 -20.102 1.00 72.12 77 ASN A N 1
ATOM 576 C CA . ASN A 1 77 ? 35.678 43.647 -18.763 1.00 72.12 77 ASN A CA 1
ATOM 577 C C . ASN A 1 77 ? 37.010 42.886 -18.694 1.00 72.12 77 ASN A C 1
ATOM 579 O O . ASN A 1 77 ? 37.955 43.384 -18.085 1.00 72.12 77 ASN A O 1
ATOM 583 N N . GLN A 1 78 ? 37.093 41.704 -19.318 1.00 75.38 78 GLN A N 1
ATOM 584 C CA . GLN A 1 78 ? 38.337 40.931 -19.342 1.00 75.38 78 GLN A CA 1
ATOM 585 C C . GLN A 1 78 ? 39.400 41.583 -20.226 1.00 75.38 78 GLN A C 1
ATOM 587 O O . GLN A 1 78 ? 40.537 41.697 -19.789 1.00 75.38 78 GLN A O 1
ATOM 592 N N . LEU A 1 79 ? 39.039 42.135 -21.389 1.00 78.38 79 LEU A N 1
ATOM 593 C CA . LEU A 1 79 ? 39.966 42.919 -22.215 1.00 78.38 79 LEU A CA 1
ATOM 594 C C . LEU A 1 79 ? 40.600 44.077 -21.421 1.00 78.38 79 LEU A C 1
ATOM 596 O O . LEU A 1 79 ? 41.820 44.236 -21.424 1.00 78.38 79 LEU A O 1
ATOM 600 N N . ILE A 1 80 ? 39.785 44.836 -20.674 1.00 75.25 80 ILE A N 1
ATOM 601 C CA . ILE A 1 80 ? 40.265 45.923 -19.805 1.00 75.25 80 ILE A CA 1
ATOM 602 C C . ILE A 1 80 ? 41.163 45.387 -18.678 1.00 75.25 80 ILE A C 1
ATOM 604 O O . ILE A 1 80 ? 42.195 45.991 -18.399 1.00 75.25 80 ILE A O 1
ATOM 608 N N . ARG A 1 81 ? 40.801 44.272 -18.025 1.00 74.81 81 ARG A N 1
ATOM 609 C CA . ARG A 1 81 ? 41.607 43.655 -16.951 1.00 74.81 81 ARG A CA 1
ATOM 610 C C . ARG A 1 81 ? 42.954 43.138 -17.445 1.00 74.81 81 ARG A C 1
ATOM 612 O O . ARG A 1 81 ? 43.965 43.357 -16.782 1.00 74.81 81 ARG A O 1
ATOM 619 N N . LEU A 1 82 ? 42.981 42.484 -18.601 1.00 75.25 82 LEU A N 1
ATOM 620 C CA . LEU A 1 82 ? 44.196 41.929 -19.189 1.00 75.25 82 LEU A CA 1
ATOM 621 C C . LEU A 1 82 ? 45.155 43.043 -19.627 1.00 75.25 82 LEU A C 1
ATOM 623 O O . LEU A 1 82 ? 46.342 42.963 -19.319 1.00 75.25 82 LEU A O 1
ATOM 627 N N . ALA A 1 83 ? 44.642 44.120 -20.228 1.00 73.50 83 ALA A N 1
ATOM 628 C CA . ALA A 1 83 ? 45.440 45.286 -20.618 1.00 73.50 83 ALA A CA 1
ATOM 629 C C . ALA A 1 83 ? 45.829 46.230 -19.455 1.00 73.50 83 ALA A C 1
ATOM 631 O O . ALA A 1 83 ? 46.734 47.051 -19.606 1.00 73.50 83 ALA A O 1
ATOM 632 N N . ALA A 1 84 ? 45.164 46.155 -18.297 1.00 69.31 84 ALA A N 1
ATOM 633 C CA . ALA A 1 84 ? 45.510 46.968 -17.129 1.00 69.31 84 ALA A CA 1
ATOM 634 C C . ALA A 1 84 ? 46.787 46.462 -16.415 1.00 69.31 84 ALA A C 1
ATOM 636 O O . ALA A 1 84 ? 47.037 45.256 -16.409 1.00 69.31 84 ALA A O 1
ATOM 637 N N . PRO A 1 85 ? 47.566 47.336 -15.747 1.00 66.38 85 PRO A N 1
ATOM 638 C CA . PRO A 1 85 ? 48.694 46.920 -14.910 1.00 66.38 85 PRO A CA 1
ATOM 639 C C . PRO A 1 85 ? 48.290 45.969 -13.769 1.00 66.38 85 PRO A C 1
ATOM 641 O O . PRO A 1 85 ? 47.180 46.055 -13.242 1.00 66.38 85 PRO A O 1
ATOM 644 N N . ASP A 1 86 ? 49.223 45.117 -13.338 1.00 62.81 86 ASP A N 1
ATOM 645 C CA . ASP A 1 86 ? 48.988 43.993 -12.407 1.00 62.81 86 ASP A CA 1
ATOM 646 C C . ASP A 1 86 ? 48.506 44.393 -10.995 1.00 62.81 86 ASP A C 1
ATOM 648 O O . ASP A 1 86 ? 48.091 43.547 -10.206 1.00 62.81 86 ASP A O 1
ATOM 652 N N . SER A 1 87 ? 48.545 45.682 -10.647 1.00 57.69 87 SER A N 1
ATOM 653 C CA . SER A 1 87 ? 48.137 46.203 -9.336 1.00 57.69 87 SER A CA 1
ATOM 654 C C . SER A 1 87 ? 46.625 46.439 -9.174 1.00 57.69 87 SER A C 1
ATOM 656 O O . SER A 1 87 ? 46.173 46.768 -8.075 1.00 57.69 87 SER A O 1
ATOM 658 N N . VAL A 1 88 ? 45.818 46.262 -10.227 1.00 61.12 88 VAL A N 1
ATOM 659 C CA . VAL A 1 88 ? 44.373 46.558 -10.220 1.00 61.12 88 VAL A CA 1
ATOM 660 C C . VAL A 1 88 ? 43.545 45.353 -9.753 1.00 61.12 88 VAL A C 1
ATOM 662 O O . VAL A 1 88 ? 43.552 44.305 -10.388 1.00 61.12 88 VAL A O 1
ATOM 665 N N . SER A 1 89 ? 42.752 45.506 -8.683 1.00 54.31 89 SER A N 1
ATOM 666 C CA . SER A 1 89 ? 42.053 44.374 -8.033 1.00 54.31 89 SER A CA 1
ATOM 667 C C . SER A 1 89 ? 40.520 44.441 -8.031 1.00 54.31 89 SER A C 1
ATOM 669 O O . SER A 1 89 ? 39.866 43.405 -7.898 1.00 54.31 89 SER A O 1
ATOM 671 N N . ASN A 1 90 ? 39.911 45.619 -8.210 1.00 54.00 90 ASN A N 1
ATOM 672 C CA . ASN A 1 90 ? 38.451 45.775 -8.211 1.00 54.00 90 ASN A CA 1
ATOM 673 C C . ASN A 1 90 ? 37.919 46.357 -9.525 1.00 54.00 90 ASN A C 1
ATOM 675 O O . ASN A 1 90 ? 38.396 47.390 -9.984 1.00 54.00 90 ASN A O 1
ATOM 679 N N . SER A 1 91 ? 36.877 45.716 -10.070 1.00 56.75 91 SER A N 1
ATOM 680 C CA . SER A 1 91 ? 36.138 46.151 -11.263 1.00 56.75 91 SER A CA 1
ATOM 681 C C . SER A 1 91 ? 34.631 46.176 -10.980 1.00 56.75 91 SER A C 1
ATOM 683 O O . SER A 1 91 ? 34.006 45.117 -10.900 1.00 56.75 91 SER A O 1
ATOM 685 N N . SER A 1 92 ? 34.036 47.365 -10.836 1.00 52.34 92 SER A N 1
ATOM 686 C CA . SER A 1 92 ? 32.572 47.535 -10.739 1.00 52.34 92 SER A CA 1
ATOM 687 C C . SER A 1 92 ? 32.007 48.211 -11.991 1.00 52.34 92 SER A C 1
ATOM 689 O O . SER A 1 92 ? 32.710 48.974 -12.656 1.00 52.34 92 SER A O 1
ATOM 691 N N . PHE A 1 93 ? 30.752 47.902 -12.336 1.00 56.78 93 PHE A N 1
ATOM 692 C CA . PHE A 1 93 ? 30.184 48.181 -13.658 1.00 56.78 93 PHE A CA 1
ATOM 693 C C . PHE A 1 93 ? 28.806 48.853 -13.611 1.00 56.78 93 PHE A C 1
ATOM 695 O O . PHE A 1 93 ? 27.955 48.493 -12.794 1.00 56.78 93 PHE A O 1
ATOM 702 N N . ALA A 1 94 ? 28.553 49.770 -14.551 1.00 53.59 94 ALA A N 1
ATOM 703 C CA . ALA A 1 94 ? 27.215 50.272 -14.862 1.00 53.59 94 ALA A CA 1
ATOM 704 C C . ALA A 1 94 ? 27.084 50.726 -16.331 1.00 53.59 94 ALA A C 1
ATOM 706 O O . ALA A 1 94 ? 27.945 51.445 -16.838 1.00 53.59 94 ALA A O 1
ATOM 707 N N . VAL A 1 95 ? 25.957 50.409 -16.983 1.00 51.53 95 VAL A N 1
ATOM 708 C CA . VAL A 1 95 ? 25.549 51.032 -18.261 1.00 51.53 95 VAL A CA 1
ATOM 709 C C . VAL A 1 95 ? 24.578 52.174 -17.995 1.00 51.53 95 VAL A C 1
ATOM 711 O O . VAL A 1 95 ? 23.604 52.004 -17.257 1.00 51.53 95 VAL A O 1
ATOM 714 N N . ARG A 1 96 ? 24.784 53.321 -18.651 1.00 54.50 96 ARG A N 1
ATOM 715 C CA . ARG A 1 96 ? 23.746 54.346 -18.840 1.00 54.50 96 ARG A CA 1
ATOM 716 C C . ARG A 1 96 ? 23.874 54.959 -20.232 1.00 54.50 96 ARG A C 1
ATOM 718 O O . ARG A 1 96 ? 24.966 55.332 -20.638 1.00 54.50 96 ARG A O 1
ATOM 725 N N . ASN A 1 97 ? 22.746 55.109 -20.928 1.00 53.66 97 ASN A N 1
ATOM 726 C CA . ASN A 1 97 ? 22.637 55.827 -22.206 1.00 53.66 97 ASN A CA 1
ATOM 727 C C . ASN A 1 97 ? 23.656 55.380 -23.285 1.00 53.66 97 ASN A C 1
ATOM 729 O O . ASN A 1 97 ? 24.314 56.226 -23.882 1.00 53.66 97 ASN A O 1
ATOM 733 N N . GLY A 1 98 ? 23.819 54.068 -23.500 1.00 54.03 98 GLY A N 1
ATOM 734 C CA . GLY A 1 98 ? 24.743 53.513 -24.509 1.00 54.03 98 GLY A CA 1
ATOM 735 C C . GLY A 1 98 ? 26.232 53.547 -24.129 1.00 54.03 98 GLY A C 1
ATOM 736 O O . GLY A 1 98 ? 27.065 53.039 -24.871 1.00 54.03 98 GLY A O 1
ATOM 737 N N . VAL A 1 99 ? 26.586 54.102 -22.962 1.00 60.78 99 VAL A N 1
ATOM 738 C CA . VAL A 1 99 ? 27.967 54.144 -22.458 1.00 60.78 99 VAL A CA 1
ATOM 739 C C . VAL A 1 99 ? 28.130 53.141 -21.318 1.00 60.78 99 VAL A C 1
ATOM 741 O O . VAL A 1 99 ? 27.437 53.211 -20.295 1.00 60.78 99 VAL A O 1
ATOM 744 N N . ALA A 1 100 ? 29.067 52.211 -21.490 1.00 65.81 100 ALA A N 1
ATOM 745 C CA . ALA A 1 100 ? 29.464 51.249 -20.468 1.00 65.81 100 ALA A CA 1
ATOM 746 C C . ALA A 1 100 ? 30.585 51.846 -19.608 1.00 65.81 100 ALA A C 1
ATOM 748 O O . ALA A 1 100 ? 31.593 52.305 -20.138 1.00 65.81 100 ALA A O 1
ATOM 749 N N . THR A 1 101 ? 30.400 51.870 -18.287 1.00 70.19 101 THR A N 1
ATOM 750 C CA . THR A 1 101 ? 31.343 52.473 -17.336 1.00 70.19 101 THR A CA 1
ATOM 751 C C . THR A 1 101 ? 31.921 51.410 -16.406 1.00 70.19 101 THR A C 1
ATOM 753 O O . THR A 1 101 ? 31.168 50.726 -15.711 1.00 70.19 101 THR A O 1
ATOM 756 N N . PHE A 1 102 ? 33.248 51.330 -16.361 1.00 73.06 102 PHE A N 1
ATOM 757 C CA . PHE A 1 102 ? 34.038 50.470 -15.484 1.00 73.06 102 PHE A CA 1
ATOM 758 C C . PHE A 1 102 ? 34.821 51.335 -14.503 1.00 73.06 102 PHE A C 1
ATOM 760 O O . PHE A 1 102 ? 35.256 52.434 -14.851 1.00 73.06 102 PHE A O 1
ATOM 767 N N . ARG A 1 103 ? 35.028 50.840 -13.286 1.00 68.00 103 ARG A N 1
ATOM 768 C CA . ARG A 1 103 ? 35.901 51.487 -12.303 1.00 68.00 103 ARG A CA 1
ATOM 769 C C . ARG A 1 103 ? 37.008 50.550 -11.872 1.00 68.00 103 ARG A C 1
ATOM 771 O O . ARG A 1 103 ? 36.701 49.420 -11.509 1.00 68.00 103 ARG A O 1
ATOM 778 N N . LEU A 1 104 ? 38.242 51.036 -11.904 1.00 71.00 104 LEU A N 1
ATOM 779 C CA . LEU A 1 104 ? 39.468 50.299 -11.613 1.00 71.00 104 LEU A CA 1
ATOM 780 C C . LEU A 1 104 ? 40.149 50.902 -10.384 1.00 71.00 104 LEU A C 1
ATOM 782 O O . LEU A 1 104 ? 40.258 52.122 -10.276 1.00 71.00 104 LEU A O 1
ATOM 786 N N . SER A 1 105 ? 40.601 50.062 -9.456 1.00 69.44 105 SER A N 1
ATOM 787 C CA . SER A 1 105 ? 41.337 50.494 -8.264 1.00 69.44 105 SER A CA 1
ATOM 788 C C . SER A 1 105 ? 42.189 49.348 -7.696 1.00 69.44 105 SER A C 1
ATOM 790 O O . SER A 1 105 ? 41.738 48.195 -7.752 1.00 69.44 105 SER A O 1
ATOM 792 N N . PRO A 1 106 ? 43.371 49.631 -7.114 1.00 66.50 106 PRO A N 1
ATOM 793 C CA . PRO A 1 106 ? 44.083 50.917 -7.118 1.00 66.50 106 PRO A CA 1
ATOM 794 C C . PRO A 1 106 ? 44.796 51.202 -8.454 1.00 66.50 106 PRO A C 1
ATOM 796 O O . PRO A 1 106 ? 45.387 50.305 -9.041 1.00 66.50 106 PRO A O 1
ATOM 799 N N . VAL A 1 107 ? 44.798 52.461 -8.912 1.00 70.69 107 VAL A N 1
ATOM 800 C CA . VAL A 1 107 ? 45.702 52.936 -9.981 1.00 70.69 107 VAL A CA 1
ATOM 801 C C . VAL A 1 107 ? 46.614 54.024 -9.416 1.00 70.69 107 VAL A C 1
ATOM 803 O O . VAL A 1 107 ? 46.153 55.094 -9.001 1.00 70.69 107 VAL A O 1
ATOM 806 N N . GLU A 1 108 ? 47.915 53.740 -9.373 1.00 69.06 108 GLU A N 1
ATOM 807 C CA . GLU A 1 108 ? 48.923 54.626 -8.778 1.00 69.06 108 GLU A CA 1
ATOM 808 C C . GLU A 1 108 ? 49.267 55.792 -9.721 1.00 69.06 108 GLU A C 1
ATOM 810 O O . GLU A 1 108 ? 49.022 56.952 -9.374 1.00 69.06 108 GLU A O 1
ATOM 815 N N . ASP A 1 109 ? 49.704 55.491 -10.949 1.00 76.56 109 ASP A N 1
ATOM 816 C CA . ASP A 1 109 ? 49.990 56.474 -12.003 1.00 76.56 109 ASP A CA 1
ATOM 817 C C . ASP A 1 109 ? 48.908 56.449 -13.100 1.00 76.56 109 ASP A C 1
ATOM 819 O O . ASP A 1 109 ? 48.695 55.445 -13.780 1.00 76.56 109 ASP A O 1
ATOM 823 N N . PHE A 1 110 ? 48.206 57.574 -13.270 1.00 78.69 110 PHE A N 1
ATOM 824 C CA . PHE A 1 110 ? 47.165 57.727 -14.291 1.00 78.69 110 PHE A CA 1
ATOM 825 C C . PHE A 1 110 ? 47.737 57.955 -15.701 1.00 78.69 110 PHE A C 1
ATOM 827 O O . PHE A 1 110 ? 47.093 57.580 -16.674 1.00 78.69 110 PHE A O 1
ATOM 834 N N . GLY A 1 111 ? 48.930 58.545 -15.829 1.00 77.50 111 GLY A N 1
ATOM 835 C CA . GLY A 1 111 ? 49.596 58.750 -17.116 1.00 77.50 111 GLY A CA 1
ATOM 836 C C . GLY A 1 111 ? 50.074 57.428 -17.707 1.00 77.50 111 GLY A C 1
ATOM 837 O O . GLY A 1 111 ? 49.700 57.092 -18.827 1.00 77.50 111 GLY A O 1
ATOM 838 N N . ALA A 1 112 ? 50.789 56.629 -16.910 1.00 74.06 112 ALA A N 1
ATOM 839 C CA . ALA A 1 112 ? 51.225 55.291 -17.317 1.00 74.06 112 ALA A CA 1
ATOM 840 C C . ALA A 1 112 ? 50.041 54.361 -17.652 1.00 74.06 112 ALA A C 1
ATOM 842 O O . ALA A 1 112 ? 50.119 53.574 -18.592 1.00 74.06 112 ALA A O 1
ATOM 843 N N . PHE A 1 113 ? 48.915 54.485 -16.936 1.00 77.69 113 PHE A N 1
ATOM 844 C CA . PHE A 1 113 ? 47.683 53.762 -17.266 1.00 77.69 113 PHE A CA 1
ATOM 845 C C . PHE A 1 113 ? 47.064 54.194 -18.608 1.00 77.69 113 PHE A C 1
ATOM 847 O O . PHE A 1 113 ? 46.541 53.354 -19.332 1.00 77.69 113 PHE A O 1
ATOM 854 N N . LEU A 1 114 ? 47.117 55.480 -18.975 1.00 79.44 114 LEU A N 1
ATOM 855 C CA . LEU A 1 114 ? 46.653 55.921 -20.298 1.00 79.44 114 LEU A CA 1
ATOM 856 C C . LEU A 1 114 ? 47.540 55.374 -21.426 1.00 79.44 114 LEU A C 1
ATOM 858 O O . LEU A 1 114 ? 47.019 55.017 -22.479 1.00 79.44 114 LEU A O 1
ATOM 862 N N . GLU A 1 115 ? 48.853 55.279 -21.202 1.00 78.81 115 GLU A N 1
ATOM 863 C CA . GLU A 1 115 ? 49.806 54.706 -22.163 1.00 78.81 115 GLU A CA 1
ATOM 864 C C . GLU A 1 115 ? 49.687 53.175 -22.301 1.00 78.81 115 GLU A C 1
ATOM 866 O O . GLU A 1 115 ? 50.107 52.630 -23.320 1.00 78.81 115 GLU A O 1
ATOM 871 N N . SER A 1 116 ? 49.078 52.474 -21.333 1.00 75.00 116 SER A N 1
ATOM 872 C CA . SER A 1 116 ? 48.851 51.021 -21.401 1.00 75.00 116 SER A CA 1
ATOM 873 C C . SER A 1 116 ? 47.579 50.608 -22.160 1.00 75.00 116 SER A C 1
ATOM 875 O O . SER A 1 116 ? 47.319 49.415 -22.301 1.00 75.00 116 SER A O 1
ATOM 877 N N . ILE A 1 117 ? 46.762 51.555 -22.637 1.00 79.81 117 ILE A N 1
ATOM 878 C CA . ILE A 1 117 ? 45.536 51.264 -23.401 1.00 79.81 117 ILE A CA 1
ATOM 879 C C . ILE A 1 117 ? 45.903 51.031 -24.874 1.00 79.81 117 ILE A C 1
ATOM 881 O O . ILE A 1 117 ? 46.028 51.974 -25.651 1.00 79.81 117 ILE A O 1
ATOM 885 N N . ASP A 1 118 ? 46.057 49.762 -25.255 1.00 80.94 118 ASP A N 1
ATOM 886 C CA . ASP A 1 118 ? 46.461 49.322 -26.601 1.00 80.94 118 ASP A CA 1
ATOM 887 C C . ASP A 1 118 ? 45.330 48.655 -27.417 1.00 80.94 118 ASP A C 1
ATOM 889 O O . ASP A 1 118 ? 45.522 48.300 -28.576 1.00 80.94 118 ASP A O 1
ATOM 893 N N . TYR A 1 119 ? 44.148 48.492 -26.818 1.00 80.81 119 TYR A N 1
ATOM 894 C CA . TYR A 1 119 ? 42.996 47.751 -27.354 1.00 80.81 119 TYR A CA 1
ATOM 895 C C . TYR A 1 119 ? 41.923 48.647 -28.013 1.00 80.81 119 TYR A C 1
ATOM 897 O O . TYR A 1 119 ? 40.756 48.266 -28.159 1.00 80.81 119 TYR A O 1
ATOM 905 N N . GLY A 1 120 ? 42.283 49.882 -28.363 1.00 82.25 120 GLY A N 1
ATOM 906 C CA . GLY A 1 120 ? 41.369 50.864 -28.942 1.00 82.25 120 GLY A CA 1
ATOM 907 C C . GLY A 1 120 ? 41.918 52.291 -28.929 1.00 82.25 120 GLY A C 1
ATOM 908 O O . GLY A 1 120 ? 43.067 52.535 -28.574 1.00 82.25 120 GLY A O 1
ATOM 909 N N . GLU A 1 121 ? 41.074 53.254 -29.294 1.00 85.00 121 GLU A N 1
ATOM 910 C CA . GLU A 1 121 ? 41.416 54.680 -29.333 1.00 85.00 121 GLU A CA 1
ATOM 911 C C . GLU A 1 121 ? 40.940 55.403 -28.062 1.00 85.00 121 GLU A C 1
ATOM 913 O O . GLU A 1 121 ? 39.759 55.347 -27.703 1.00 85.00 121 GLU A O 1
ATOM 918 N N . VAL A 1 122 ? 41.831 56.140 -27.391 1.00 85.94 122 VAL A N 1
ATOM 919 C CA . VAL A 1 122 ? 41.460 57.029 -26.277 1.00 85.94 122 VAL A CA 1
ATOM 920 C C . VAL A 1 122 ? 40.828 58.314 -26.827 1.00 85.94 122 VAL A C 1
ATOM 922 O O . VAL A 1 122 ? 41.512 59.259 -27.207 1.00 85.94 122 VAL A O 1
ATOM 925 N N . VAL A 1 123 ? 39.494 58.360 -26.830 1.00 86.56 123 VAL A N 1
ATOM 926 C CA . VAL A 1 123 ? 38.679 59.463 -27.371 1.00 86.56 123 VAL A CA 1
ATOM 927 C C . VAL A 1 123 ? 38.790 60.742 -26.528 1.00 86.56 123 VAL A C 1
ATOM 929 O O . VAL A 1 123 ? 38.728 61.851 -27.055 1.00 86.56 123 VAL A O 1
ATOM 932 N N . SER A 1 124 ? 38.911 60.615 -25.201 1.00 85.25 124 SER A N 1
ATOM 933 C CA . SER A 1 124 ? 39.134 61.754 -24.294 1.00 85.25 124 SER A CA 1
ATOM 934 C C . SER A 1 124 ? 39.587 61.290 -22.911 1.00 85.25 124 SER A C 1
ATOM 936 O O . SER A 1 124 ? 39.012 60.331 -22.395 1.00 85.25 124 SER A O 1
ATOM 938 N N . SER A 1 125 ? 40.491 62.016 -22.254 1.00 85.81 125 SER A N 1
ATOM 939 C CA . SER A 1 125 ? 40.858 61.797 -20.849 1.00 85.81 125 SER A CA 1
ATOM 940 C C . SER A 1 125 ? 40.737 63.078 -20.014 1.00 85.81 125 SER A C 1
ATOM 942 O O . SER A 1 125 ? 41.009 64.179 -20.488 1.00 85.81 125 SER A O 1
ATOM 944 N N . ASP A 1 126 ? 40.322 62.925 -18.758 1.00 83.50 126 ASP A N 1
ATOM 945 C CA . ASP A 1 126 ? 40.316 63.962 -17.728 1.00 83.50 126 ASP A CA 1
ATOM 946 C C . ASP A 1 126 ? 41.144 63.463 -16.540 1.00 83.50 126 ASP A C 1
ATOM 948 O O . ASP A 1 126 ? 40.751 62.528 -15.842 1.00 83.50 126 ASP A O 1
ATOM 952 N N . ALA A 1 127 ? 42.309 64.074 -16.325 1.00 75.62 127 ALA A N 1
ATOM 953 C CA . ALA A 1 127 ? 43.218 63.713 -15.238 1.00 75.62 127 ALA A CA 1
ATOM 954 C C . ALA A 1 127 ? 42.789 64.258 -13.864 1.00 75.62 127 ALA A C 1
ATOM 956 O O . ALA A 1 127 ? 43.296 63.788 -12.847 1.00 75.62 127 ALA A O 1
ATOM 957 N N . SER A 1 128 ? 41.871 65.230 -13.819 1.00 72.44 128 SER A N 1
ATOM 958 C CA . SER A 1 128 ? 41.366 65.812 -12.570 1.00 72.44 128 SER A CA 1
ATOM 959 C C . SER A 1 128 ? 40.224 64.989 -11.972 1.00 72.44 128 SER A C 1
ATOM 961 O O . SER A 1 128 ? 40.224 64.731 -10.772 1.00 72.44 128 SER A O 1
ATOM 963 N N . GLU A 1 129 ? 39.324 64.488 -12.820 1.00 74.81 129 GLU A N 1
ATOM 964 C CA . GLU A 1 129 ? 38.240 63.565 -12.447 1.00 74.81 129 GLU A CA 1
ATOM 965 C C . GLU A 1 129 ? 38.642 62.077 -12.605 1.00 74.81 129 GLU A C 1
ATOM 967 O O . GLU A 1 129 ? 37.860 61.183 -12.287 1.00 74.81 129 GLU A O 1
ATOM 972 N N . ARG A 1 130 ? 39.855 61.797 -13.116 1.00 77.56 130 ARG A N 1
ATOM 973 C CA . ARG A 1 130 ? 40.383 60.456 -13.459 1.00 77.56 130 ARG A CA 1
ATOM 974 C C . ARG A 1 130 ? 39.414 59.615 -14.307 1.00 77.56 130 ARG A C 1
ATOM 976 O O . ARG A 1 130 ? 39.189 58.427 -14.052 1.00 77.56 130 ARG A O 1
ATOM 983 N N . ILE A 1 131 ? 38.854 60.232 -15.349 1.00 81.31 131 ILE A N 1
ATOM 984 C CA . ILE A 1 131 ? 37.962 59.579 -16.319 1.00 81.31 131 ILE A CA 1
ATOM 985 C C . ILE A 1 131 ? 38.681 59.441 -17.661 1.00 81.31 131 ILE A C 1
ATOM 987 O O . ILE A 1 131 ? 39.177 60.424 -18.204 1.00 81.31 131 ILE A O 1
ATOM 991 N N . VAL A 1 132 ? 38.677 58.244 -18.244 1.00 86.38 132 VAL A N 1
ATOM 992 C CA . VAL A 1 132 ? 39.094 58.003 -19.632 1.00 86.38 132 VAL A CA 1
ATOM 993 C C . VAL A 1 132 ? 37.922 57.467 -20.451 1.00 86.38 132 VAL A C 1
ATOM 995 O O . VAL A 1 132 ? 37.141 56.642 -19.980 1.00 86.38 132 VAL A O 1
ATOM 998 N N . ARG A 1 133 ? 37.784 57.942 -21.689 1.00 86.00 133 ARG A N 1
ATOM 999 C CA . ARG A 1 133 ? 36.842 57.421 -22.681 1.00 86.00 133 ARG A CA 1
ATOM 1000 C C . ARG A 1 133 ? 37.608 56.719 -23.782 1.00 86.00 133 ARG A C 1
ATOM 1002 O O . ARG A 1 133 ? 38.507 57.320 -24.364 1.00 86.00 133 ARG A O 1
ATOM 1009 N N . VAL A 1 134 ? 37.220 55.487 -24.077 1.00 85.75 134 VAL A N 1
ATOM 1010 C CA . VAL A 1 134 ? 37.865 54.629 -25.073 1.00 85.75 134 VAL A CA 1
ATOM 1011 C C . VAL A 1 134 ? 36.826 54.220 -26.119 1.00 85.75 134 VAL A C 1
ATOM 1013 O O . VAL A 1 134 ? 35.656 53.980 -25.793 1.00 85.75 134 VAL A O 1
ATOM 1016 N N . LYS A 1 135 ? 37.228 54.162 -27.387 1.00 86.62 135 LYS A N 1
ATOM 1017 C CA . LYS A 1 135 ? 36.526 53.415 -28.430 1.00 86.62 135 LYS A CA 1
ATOM 1018 C C . LYS A 1 135 ? 37.297 52.112 -28.624 1.00 86.62 135 LYS A C 1
ATOM 1020 O O . LYS A 1 135 ? 38.439 52.152 -29.065 1.00 86.62 135 LYS A O 1
ATOM 1025 N N . VAL A 1 136 ? 36.706 50.987 -28.233 1.00 84.94 136 VAL A N 1
ATOM 1026 C CA . VAL A 1 136 ? 37.372 49.675 -28.290 1.00 84.94 136 VAL A CA 1
ATOM 1027 C C . VAL A 1 136 ? 37.329 49.152 -29.721 1.00 84.94 136 VAL A C 1
ATOM 1029 O O . VAL A 1 136 ? 36.293 49.282 -30.384 1.00 84.94 136 VAL A O 1
ATOM 1032 N N . ASP A 1 137 ? 38.434 48.574 -30.189 1.00 85.50 137 ASP A N 1
ATOM 1033 C CA . ASP A 1 137 ? 38.444 47.844 -31.455 1.00 85.50 137 ASP A CA 1
ATOM 1034 C C . ASP A 1 137 ? 37.731 46.497 -31.272 1.00 85.50 137 ASP A C 1
ATOM 1036 O O . ASP A 1 137 ? 38.032 45.723 -30.363 1.00 85.50 137 ASP A O 1
ATOM 1040 N N . VAL A 1 138 ? 36.753 46.225 -32.132 1.00 76.81 138 VAL A N 1
ATOM 1041 C CA . VAL A 1 138 ? 35.949 45.001 -32.085 1.00 76.81 138 VAL A CA 1
ATOM 1042 C C . VAL A 1 138 ? 36.808 43.763 -32.355 1.00 76.81 138 VAL A C 1
ATOM 1044 O O . VAL A 1 138 ? 36.529 42.703 -31.795 1.00 76.81 138 VAL A O 1
ATOM 1047 N N . GLU A 1 139 ? 37.879 43.879 -33.147 1.00 80.44 139 GLU A N 1
ATOM 1048 C CA . GLU A 1 139 ? 38.770 42.745 -33.399 1.00 80.44 139 GLU A CA 1
ATOM 1049 C C . GLU A 1 139 ? 39.541 42.297 -32.147 1.00 80.44 139 GLU A C 1
ATOM 1051 O O . GLU A 1 139 ? 39.959 41.145 -32.085 1.00 80.44 139 GLU A O 1
ATOM 1056 N N . GLU A 1 140 ? 39.736 43.164 -31.147 1.00 81.00 140 GLU A N 1
ATOM 1057 C CA . GLU A 1 140 ? 40.423 42.827 -29.885 1.00 81.00 140 GLU A CA 1
ATOM 1058 C C . GLU A 1 140 ? 39.556 42.007 -28.917 1.00 81.00 140 GLU A C 1
ATOM 1060 O O . GLU A 1 140 ? 40.050 41.512 -27.906 1.00 81.00 140 GLU A O 1
ATOM 1065 N N . LEU A 1 141 ? 38.271 41.822 -29.232 1.00 73.88 141 LEU A N 1
ATOM 1066 C CA . LEU A 1 141 ? 37.329 41.013 -28.452 1.00 73.88 141 LEU A CA 1
ATOM 1067 C C . LEU A 1 141 ? 37.177 39.578 -28.982 1.00 73.88 141 LEU A C 1
ATOM 1069 O O . LEU A 1 141 ? 36.357 38.819 -28.464 1.00 73.88 141 LEU A O 1
ATOM 1073 N N . GLN A 1 142 ? 37.950 39.193 -30.003 1.00 74.81 142 GLN A N 1
ATOM 1074 C CA . GLN A 1 142 ? 38.034 37.804 -30.455 1.00 74.81 142 GLN A CA 1
ATOM 1075 C C . GLN A 1 142 ? 38.749 36.936 -29.411 1.00 74.81 142 GLN A C 1
ATOM 1077 O O . GLN A 1 142 ? 39.766 37.344 -28.848 1.00 74.81 142 GLN A O 1
ATOM 1082 N N . VAL A 1 143 ? 38.227 35.724 -29.183 1.00 71.06 143 VAL A N 1
ATOM 1083 C CA . VAL A 1 143 ? 38.723 34.775 -28.168 1.00 71.06 143 VAL A CA 1
ATOM 1084 C C . VAL A 1 143 ? 40.230 34.558 -28.281 1.00 71.06 143 VAL A C 1
ATOM 1086 O O . VAL A 1 143 ? 40.933 34.758 -27.297 1.00 71.06 143 VAL A O 1
ATOM 1089 N N . ASP A 1 144 ? 40.738 34.262 -29.477 1.00 75.00 144 ASP A N 1
ATOM 1090 C CA . ASP A 1 144 ? 42.159 33.970 -29.702 1.00 75.00 144 ASP A CA 1
ATOM 1091 C C . ASP A 1 144 ? 43.078 35.134 -29.286 1.00 75.00 144 ASP A C 1
ATOM 1093 O O . ASP A 1 144 ? 44.153 34.917 -28.726 1.00 75.00 144 ASP A O 1
ATOM 1097 N N . LYS A 1 145 ? 42.648 36.388 -29.501 1.00 80.75 145 LYS A N 1
ATOM 1098 C CA . LYS A 1 145 ? 43.404 37.574 -29.066 1.00 80.75 145 LYS A CA 1
ATOM 1099 C C . LYS A 1 145 ? 43.320 37.794 -27.556 1.00 80.75 145 LYS A C 1
ATOM 1101 O O . LYS A 1 145 ? 44.309 38.207 -26.953 1.00 80.75 145 LYS A O 1
ATOM 1106 N N . LEU A 1 146 ? 42.169 37.521 -26.938 1.00 79.12 146 LEU A N 1
ATOM 1107 C CA . LEU A 1 146 ? 42.011 37.593 -25.482 1.00 79.12 146 LEU A CA 1
ATOM 1108 C C . LEU A 1 146 ? 42.863 36.523 -24.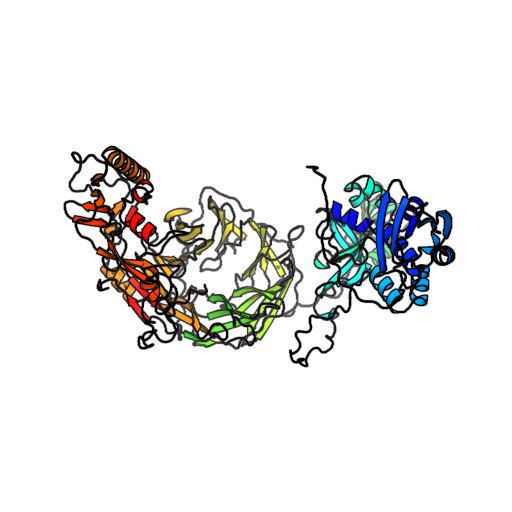784 1.00 79.12 146 LEU A C 1
ATOM 1110 O O . LEU A 1 146 ? 43.572 36.854 -23.836 1.00 79.12 146 LEU A O 1
ATOM 1114 N N . MET A 1 147 ? 42.876 35.291 -25.300 1.00 79.81 147 MET A N 1
ATOM 1115 C CA . MET A 1 147 ? 43.734 34.203 -24.817 1.00 79.81 147 MET A CA 1
ATOM 1116 C C . MET A 1 147 ? 45.217 34.553 -24.968 1.00 79.81 147 MET A C 1
ATOM 1118 O O . MET A 1 147 ? 45.940 34.535 -23.978 1.00 79.81 147 MET A O 1
ATOM 1122 N N . ALA A 1 148 ? 45.658 35.022 -26.141 1.00 83.88 148 ALA A N 1
ATOM 1123 C CA . ALA A 1 148 ? 47.045 35.458 -26.341 1.00 83.88 148 ALA A CA 1
ATOM 1124 C C . ALA A 1 148 ? 47.463 36.633 -25.424 1.00 83.88 148 ALA A C 1
ATOM 1126 O O . ALA A 1 148 ? 48.635 36.766 -25.062 1.00 83.88 148 ALA A O 1
ATOM 1127 N N . ARG A 1 149 ? 46.520 37.505 -25.030 1.00 84.44 149 ARG A N 1
ATOM 1128 C CA . ARG A 1 149 ? 46.747 38.558 -24.021 1.00 84.44 149 ARG A CA 1
ATOM 1129 C C . ARG A 1 149 ? 46.840 37.984 -22.601 1.00 84.44 149 ARG A C 1
ATOM 1131 O O . ARG A 1 149 ? 47.658 38.475 -21.827 1.00 84.44 149 ARG A O 1
ATOM 1138 N N . ALA A 1 150 ? 46.045 36.966 -22.275 1.00 82.19 150 ALA A N 1
ATOM 1139 C CA . ALA A 1 150 ? 46.055 36.284 -20.983 1.00 82.19 150 ALA A CA 1
ATOM 1140 C C . ALA A 1 150 ? 47.331 35.449 -20.776 1.00 82.19 150 ALA A C 1
ATOM 1142 O O . ALA A 1 150 ? 48.041 35.674 -19.800 1.00 82.19 150 ALA A O 1
ATOM 1143 N N . GLU A 1 151 ? 47.713 34.615 -21.747 1.00 82.94 151 GLU A N 1
ATOM 1144 C CA . GLU A 1 151 ? 48.974 33.846 -21.759 1.00 82.94 151 GLU A CA 1
ATOM 1145 C C . GLU A 1 151 ? 50.203 34.745 -21.559 1.00 82.94 151 GLU A C 1
ATOM 1147 O O . GLU A 1 151 ? 51.124 34.423 -20.811 1.00 82.94 151 GLU A O 1
ATOM 1152 N N . LYS A 1 152 ? 50.211 35.925 -22.192 1.00 81.88 152 LYS A N 1
ATOM 1153 C CA . LYS A 1 152 ? 51.294 36.909 -22.046 1.00 81.88 152 LYS A CA 1
ATOM 1154 C C . LYS A 1 152 ? 51.355 37.540 -20.646 1.00 81.88 152 LYS A C 1
ATOM 1156 O O . LYS A 1 152 ? 52.407 38.061 -20.273 1.00 81.88 152 LYS A O 1
ATOM 1161 N N . LYS A 1 153 ? 50.245 37.535 -19.902 1.00 77.12 153 LYS A N 1
ATOM 1162 C CA . LYS A 1 153 ? 50.145 38.057 -18.531 1.00 77.12 153 LYS A CA 1
ATOM 1163 C C . LYS A 1 153 ? 50.516 36.997 -17.490 1.00 77.12 153 LYS A C 1
ATOM 1165 O O . LYS A 1 153 ? 51.167 37.325 -16.502 1.00 77.12 153 LYS A O 1
ATOM 1170 N N . GLY A 1 154 ? 50.173 35.740 -17.754 1.00 79.12 154 GLY A N 1
ATOM 1171 C CA . GLY A 1 154 ? 50.626 34.568 -17.012 1.00 79.12 154 GLY A CA 1
ATOM 1172 C C . GLY A 1 154 ? 49.635 33.410 -17.101 1.00 79.12 154 GLY A C 1
ATOM 1173 O O . GLY A 1 154 ? 48.444 33.626 -17.323 1.00 79.12 154 GLY A O 1
ATOM 1174 N N . ASP A 1 155 ? 50.133 32.193 -16.881 1.00 72.88 155 ASP A N 1
ATOM 1175 C CA . ASP A 1 155 ? 49.354 30.952 -16.982 1.00 72.88 155 ASP A CA 1
ATOM 1176 C C . ASP A 1 155 ? 48.068 30.997 -16.126 1.00 72.88 155 ASP A C 1
ATOM 1178 O O . ASP A 1 155 ? 47.007 30.617 -16.607 1.00 72.88 155 ASP A O 1
ATOM 1182 N N . ASP A 1 156 ? 48.114 31.580 -14.918 1.00 71.69 156 ASP A N 1
ATOM 1183 C CA . ASP A 1 156 ? 46.943 31.741 -14.032 1.00 71.69 156 ASP A CA 1
ATOM 1184 C C . ASP A 1 156 ? 45.801 32.583 -14.656 1.00 71.69 156 ASP A C 1
ATOM 1186 O O . ASP A 1 156 ? 44.622 32.321 -14.408 1.00 71.69 156 ASP A O 1
ATOM 1190 N N . GLU A 1 157 ? 46.120 33.611 -15.454 1.00 76.38 157 GLU A N 1
ATOM 1191 C CA . GLU A 1 157 ? 45.118 34.448 -16.141 1.00 76.38 157 GLU A CA 1
ATOM 1192 C C . GLU A 1 157 ? 44.619 33.775 -17.428 1.00 76.38 157 GLU A C 1
ATOM 1194 O O . GLU A 1 157 ? 43.452 33.939 -17.790 1.00 76.38 157 GLU A O 1
ATOM 1199 N N . ALA A 1 158 ? 45.470 32.990 -18.101 1.00 77.19 158 ALA A N 1
ATOM 1200 C CA . ALA A 1 158 ? 45.072 32.157 -19.236 1.00 77.19 158 ALA A CA 1
ATOM 1201 C C . ALA A 1 158 ? 44.099 31.055 -18.797 1.00 77.19 158 ALA A C 1
ATOM 1203 O O . ALA A 1 158 ? 43.014 30.951 -19.365 1.00 77.19 158 ALA A O 1
ATOM 1204 N N . ASP A 1 159 ? 44.425 30.322 -17.730 1.00 72.12 159 ASP A N 1
ATOM 1205 C CA . ASP A 1 159 ? 43.560 29.311 -17.116 1.00 72.12 159 ASP A CA 1
ATOM 1206 C C . ASP A 1 159 ? 42.246 29.929 -16.612 1.00 72.12 159 ASP A C 1
ATOM 1208 O O . ASP A 1 159 ? 41.175 29.350 -16.798 1.00 72.12 159 ASP A O 1
ATOM 1212 N N . HIS A 1 160 ? 42.279 31.126 -16.008 1.00 71.38 160 HIS A N 1
ATOM 1213 C CA . HIS A 1 160 ? 41.054 31.792 -15.554 1.00 71.38 160 HIS A CA 1
ATOM 1214 C C . HIS A 1 160 ? 40.168 32.272 -16.715 1.00 71.38 160 HIS A C 1
ATOM 1216 O O . HIS A 1 160 ? 38.936 32.203 -16.627 1.00 71.38 160 HIS A O 1
ATOM 1222 N N . LEU A 1 161 ? 40.766 32.754 -17.809 1.00 71.75 161 LEU A N 1
ATOM 1223 C CA . LEU A 1 161 ? 40.022 33.114 -19.011 1.00 71.75 161 LEU A CA 1
ATOM 1224 C C . LEU A 1 161 ? 39.469 31.863 -19.713 1.00 71.75 161 LEU A C 1
ATOM 1226 O O . LEU A 1 161 ? 38.310 31.885 -20.124 1.00 71.75 161 LEU A O 1
ATOM 1230 N N . ASP A 1 162 ? 40.221 30.764 -19.776 1.00 70.25 162 ASP A N 1
ATOM 1231 C CA . ASP A 1 162 ? 39.727 29.490 -20.305 1.00 70.25 162 ASP A CA 1
ATOM 1232 C C . ASP A 1 162 ? 38.591 28.917 -19.437 1.00 70.25 162 ASP A C 1
ATOM 1234 O O . ASP A 1 162 ? 37.552 28.541 -19.976 1.00 70.25 162 ASP A O 1
ATOM 1238 N N . GLU A 1 163 ? 38.681 28.955 -18.098 1.00 65.38 163 GLU A N 1
ATOM 1239 C CA . GLU A 1 163 ? 37.589 28.564 -17.178 1.00 65.38 163 GLU A CA 1
ATOM 1240 C C . GLU A 1 163 ? 36.310 29.393 -17.433 1.00 65.38 163 GLU A C 1
ATOM 1242 O O . GLU A 1 163 ? 35.183 28.883 -17.365 1.00 65.38 163 GLU A O 1
ATOM 1247 N N . LEU A 1 164 ? 36.474 30.683 -17.755 1.00 63.25 164 LEU A N 1
ATOM 1248 C CA . LEU A 1 164 ? 35.384 31.606 -18.070 1.00 63.25 164 LEU A CA 1
ATOM 1249 C C . LEU A 1 164 ? 34.747 31.323 -19.440 1.00 63.25 164 LEU A C 1
ATOM 1251 O O . LEU A 1 164 ? 33.520 31.391 -19.555 1.00 63.25 164 LEU A O 1
ATOM 1255 N N . LEU A 1 165 ? 35.564 31.041 -20.460 1.00 63.72 165 LEU A N 1
ATOM 1256 C CA . LEU A 1 165 ? 35.142 30.844 -21.851 1.00 63.72 165 LEU A CA 1
ATOM 1257 C C . LEU A 1 165 ? 34.602 29.430 -22.110 1.00 63.72 165 LEU A C 1
ATOM 1259 O O . LEU A 1 165 ? 33.558 29.289 -22.740 1.00 63.72 165 LEU A O 1
ATOM 1263 N N . SER A 1 166 ? 35.256 28.397 -21.573 1.00 55.53 166 SER A N 1
ATOM 1264 C CA . SER A 1 166 ? 34.826 26.990 -21.651 1.00 55.53 166 SER A CA 1
ATOM 1265 C C . SER A 1 166 ? 33.649 26.658 -20.721 1.00 55.53 166 SER A C 1
ATOM 1267 O O . SER A 1 166 ? 33.093 25.559 -20.766 1.00 55.53 166 SER A O 1
ATOM 1269 N N . GLY A 1 167 ? 33.303 27.577 -19.810 1.00 49.78 167 GLY A N 1
ATOM 1270 C CA . GLY A 1 167 ? 32.289 27.380 -18.772 1.00 49.78 167 GLY A CA 1
ATOM 1271 C C . GLY A 1 167 ? 32.636 26.285 -17.756 1.00 49.78 167 GLY A C 1
ATOM 1272 O O . GLY A 1 167 ? 31.805 25.942 -16.907 1.00 49.78 167 GLY A O 1
ATOM 1273 N N . ASN A 1 168 ? 33.845 25.732 -17.822 1.00 42.88 168 ASN A N 1
ATOM 1274 C CA . ASN A 1 168 ? 34.253 24.527 -17.126 1.00 42.88 168 ASN A CA 1
ATOM 1275 C C . ASN A 1 168 ? 34.736 24.869 -15.712 1.00 42.88 168 ASN A C 1
ATOM 1277 O O . ASN A 1 168 ? 35.920 24.765 -15.415 1.00 42.88 168 ASN A O 1
ATOM 1281 N N . SER A 1 169 ? 33.816 25.282 -14.830 1.00 36.28 169 SER A N 1
ATOM 1282 C CA . SER A 1 169 ? 34.134 25.687 -13.451 1.00 36.28 169 SER A CA 1
ATOM 1283 C C . SER A 1 169 ? 34.524 24.509 -12.547 1.00 36.28 169 SER A C 1
ATOM 1285 O O . SER A 1 169 ? 33.856 24.217 -11.551 1.00 36.28 169 SER A O 1
ATOM 1287 N N . ARG A 1 170 ? 35.624 23.838 -12.896 1.00 33.09 170 ARG A N 1
ATOM 1288 C CA . ARG A 1 170 ? 36.473 23.059 -11.999 1.00 33.09 170 ARG A CA 1
ATOM 1289 C C . ARG A 1 170 ? 37.481 24.000 -11.359 1.00 33.09 170 ARG A C 1
ATOM 1291 O O . ARG A 1 170 ? 38.687 23.819 -11.493 1.00 33.09 170 ARG A O 1
ATOM 1298 N N . SER A 1 171 ? 36.991 24.955 -10.580 1.00 27.33 171 SER A N 1
ATOM 1299 C CA . SER A 1 171 ? 37.854 25.603 -9.608 1.00 27.33 171 SER A CA 1
ATOM 1300 C C . SER A 1 171 ? 38.403 24.489 -8.706 1.00 27.33 171 SER A C 1
ATOM 1302 O O . SER A 1 171 ? 37.593 23.802 -8.067 1.00 27.33 171 SER A O 1
ATOM 1304 N N . PRO A 1 172 ? 39.729 24.306 -8.558 1.00 31.02 172 PRO A N 1
ATOM 1305 C CA . PRO A 1 172 ? 40.297 23.505 -7.483 1.00 31.02 172 PRO A CA 1
ATOM 1306 C C . PRO A 1 172 ? 40.174 24.301 -6.177 1.00 31.02 172 PRO A C 1
ATOM 1308 O O . PRO A 1 172 ? 41.137 24.518 -5.441 1.00 31.02 172 PRO A O 1
ATOM 1311 N N . ARG A 1 173 ? 38.951 24.757 -5.867 1.00 24.83 173 ARG A N 1
ATOM 1312 C CA . ARG A 1 173 ? 38.599 25.178 -4.526 1.00 24.83 173 ARG A CA 1
ATOM 1313 C C . ARG A 1 173 ? 38.814 23.954 -3.677 1.00 24.83 173 ARG A C 1
ATOM 1315 O O . ARG A 1 173 ? 38.086 22.972 -3.815 1.00 24.83 173 ARG A O 1
ATOM 1322 N N . ALA A 1 174 ? 39.841 24.045 -2.838 1.00 26.88 174 ALA A N 1
ATOM 1323 C CA . ALA A 1 174 ? 40.118 23.071 -1.814 1.00 26.88 174 ALA A CA 1
ATOM 1324 C C . ALA A 1 174 ? 38.786 22.609 -1.226 1.00 26.88 174 ALA A C 1
ATOM 1326 O O . ALA A 1 174 ? 38.011 23.416 -0.696 1.00 26.88 174 ALA A O 1
ATOM 1327 N N . SER A 1 175 ? 38.539 21.303 -1.339 1.00 27.41 175 SER A N 1
ATOM 1328 C CA . SER A 1 175 ? 37.662 20.628 -0.398 1.00 27.41 175 SER A CA 1
ATOM 1329 C C . SER A 1 175 ? 37.953 21.203 0.989 1.00 27.41 175 SER A C 1
ATOM 1331 O O . SER A 1 175 ? 39.115 21.465 1.328 1.00 27.41 175 SER A O 1
ATOM 1333 N N . MET A 1 176 ? 36.915 21.454 1.791 1.00 24.69 176 MET A N 1
ATOM 1334 C CA . MET A 1 176 ? 37.176 21.653 3.210 1.00 24.69 176 MET A CA 1
ATOM 1335 C C . MET A 1 176 ? 37.900 20.395 3.668 1.00 24.69 176 MET A C 1
ATOM 1337 O O . MET A 1 176 ? 37.283 19.334 3.747 1.00 24.69 176 MET A O 1
ATOM 1341 N N . ASN A 1 177 ? 39.204 20.521 3.919 1.00 25.86 177 ASN A N 1
ATOM 1342 C CA . ASN A 1 177 ? 40.005 19.468 4.504 1.00 25.86 177 ASN A CA 1
ATOM 1343 C C . ASN A 1 177 ? 39.465 19.251 5.919 1.00 25.86 177 ASN A C 1
ATOM 1345 O O . ASN A 1 177 ? 39.983 19.789 6.898 1.00 25.86 177 ASN A O 1
ATOM 1349 N N . PHE A 1 178 ? 38.440 18.407 6.021 1.00 24.47 178 PHE A N 1
ATOM 1350 C CA . PHE A 1 178 ? 38.282 17.501 7.142 1.00 24.47 178 PHE A CA 1
ATOM 1351 C C . PHE A 1 178 ? 39.511 16.589 7.130 1.00 24.47 178 PHE A C 1
ATOM 1353 O O . PHE A 1 178 ? 39.495 15.473 6.618 1.00 24.47 178 PHE A O 1
ATOM 1360 N N . GLY A 1 179 ? 40.626 17.130 7.624 1.00 26.36 179 GLY A N 1
ATOM 1361 C CA . GLY A 1 179 ? 41.872 16.399 7.748 1.00 26.36 179 GLY A CA 1
ATOM 1362 C C . GLY A 1 179 ? 41.651 15.221 8.686 1.00 26.36 179 GLY A C 1
ATOM 1363 O O . GLY A 1 179 ? 41.325 15.425 9.854 1.00 26.36 179 GLY A O 1
ATOM 1364 N N . GLY A 1 180 ? 41.829 14.004 8.170 1.00 30.11 180 GLY A N 1
ATOM 1365 C CA . GLY A 1 180 ? 41.663 12.773 8.946 1.00 30.11 180 GLY A CA 1
ATOM 1366 C C . GLY A 1 180 ? 40.524 11.856 8.494 1.00 30.11 180 GLY A C 1
ATOM 1367 O O . GLY A 1 180 ? 39.788 11.358 9.338 1.00 30.11 180 GLY A O 1
ATOM 1368 N N . GLY A 1 181 ? 40.413 11.580 7.192 1.00 24.89 181 GLY A N 1
ATOM 1369 C CA . GLY A 1 181 ? 39.768 10.367 6.676 1.00 24.89 181 GLY A CA 1
ATOM 1370 C C . GLY A 1 181 ? 40.814 9.516 5.942 1.00 24.89 181 GLY A C 1
ATOM 1371 O O . GLY A 1 181 ? 41.594 10.089 5.178 1.00 24.89 181 GLY A O 1
ATOM 1372 N N . PRO A 1 182 ? 40.918 8.194 6.175 1.00 28.78 182 PRO A N 1
ATOM 1373 C CA . PRO A 1 182 ? 41.896 7.367 5.476 1.00 28.78 182 PRO A CA 1
ATOM 1374 C C . PRO A 1 182 ? 41.511 7.200 4.000 1.00 28.78 182 PRO A C 1
ATOM 1376 O O . PRO A 1 182 ? 40.379 6.834 3.690 1.00 28.78 182 PRO A O 1
ATOM 1379 N N . ASN A 1 183 ? 42.470 7.409 3.093 1.00 27.86 183 ASN A N 1
ATOM 1380 C CA . ASN A 1 183 ? 42.317 7.036 1.686 1.00 27.86 183 ASN A CA 1
ATOM 1381 C C . ASN A 1 183 ? 42.085 5.521 1.587 1.00 27.86 183 ASN A C 1
ATOM 1383 O O . ASN A 1 183 ? 43.015 4.738 1.795 1.00 27.86 183 ASN A O 1
ATOM 1387 N N . LEU A 1 184 ? 40.860 5.112 1.256 1.00 26.81 184 LEU A N 1
ATOM 1388 C CA . LEU A 1 184 ? 40.549 3.725 0.930 1.00 26.81 184 LEU A CA 1
ATOM 1389 C C . LEU A 1 184 ? 41.103 3.401 -0.472 1.00 26.81 184 LEU A C 1
ATOM 1391 O O . LEU A 1 184 ? 40.747 4.085 -1.436 1.00 26.81 184 LEU A O 1
ATOM 1395 N N . PRO A 1 185 ? 41.968 2.381 -0.625 1.00 25.94 185 PRO A N 1
ATOM 1396 C CA . PRO A 1 185 ? 42.433 1.948 -1.936 1.00 25.94 185 PRO A CA 1
ATOM 1397 C C . PRO A 1 185 ? 41.291 1.221 -2.658 1.00 25.94 185 PRO A C 1
ATOM 1399 O O . PRO A 1 185 ? 40.804 0.203 -2.175 1.00 25.94 185 PRO A O 1
ATOM 1402 N N . GLY A 1 186 ? 40.853 1.743 -3.806 1.00 29.28 186 GLY A N 1
ATOM 1403 C CA . GLY A 1 186 ? 39.728 1.154 -4.546 1.00 29.28 186 GLY A CA 1
ATOM 1404 C C . GLY A 1 186 ? 39.140 2.007 -5.670 1.00 29.28 186 GLY A C 1
ATOM 1405 O O . GLY A 1 186 ? 38.472 1.460 -6.539 1.00 29.28 186 GLY A O 1
ATOM 1406 N N . MET A 1 187 ? 39.423 3.315 -5.718 1.00 27.50 187 MET A N 1
ATOM 1407 C CA . MET A 1 187 ? 39.159 4.130 -6.913 1.00 27.50 187 MET A CA 1
ATOM 1408 C C . MET A 1 187 ? 40.214 3.844 -7.993 1.00 27.50 187 MET A C 1
ATOM 1410 O O . MET A 1 187 ? 41.111 4.649 -8.232 1.00 27.50 187 MET A O 1
ATOM 1414 N N . SER A 1 188 ? 40.129 2.667 -8.614 1.00 30.11 188 SER A N 1
ATOM 1415 C CA . SER A 1 188 ? 40.719 2.444 -9.933 1.00 30.11 188 SER A CA 1
ATOM 1416 C C . SER A 1 188 ? 39.862 3.116 -11.002 1.00 30.11 188 SER A C 1
ATOM 1418 O O . SER A 1 188 ? 38.645 3.223 -10.850 1.00 30.11 188 SER A O 1
ATOM 1420 N N . GLU A 1 189 ? 40.506 3.521 -12.092 1.00 33.78 189 GLU A N 1
ATOM 1421 C CA . GLU A 1 189 ? 39.865 3.964 -13.330 1.00 33.78 189 GLU A CA 1
ATOM 1422 C C . GLU A 1 189 ? 38.739 2.987 -13.712 1.00 33.78 189 GLU A C 1
ATOM 1424 O O . GLU A 1 189 ? 38.964 1.779 -13.804 1.00 33.78 189 GLU A O 1
ATOM 1429 N N . ASN A 1 190 ? 37.515 3.500 -13.851 1.00 33.03 190 ASN A N 1
ATOM 1430 C CA . ASN A 1 190 ? 36.328 2.704 -14.161 1.00 33.03 190 ASN A CA 1
ATOM 1431 C C . ASN A 1 190 ? 36.333 2.415 -15.675 1.00 33.03 190 ASN A C 1
ATOM 1433 O O . ASN A 1 190 ? 36.215 3.373 -16.443 1.00 33.03 190 ASN A O 1
ATOM 1437 N N . PRO A 1 191 ? 36.498 1.158 -16.132 1.00 33.19 191 PRO A N 1
ATOM 1438 C CA . PRO A 1 191 ? 36.484 0.852 -17.557 1.00 33.19 191 PRO A CA 1
ATOM 1439 C C . PRO A 1 191 ? 35.073 1.038 -18.126 1.00 33.19 191 PRO A C 1
ATOM 1441 O O . PRO A 1 191 ? 34.095 0.671 -17.475 1.00 33.19 191 PRO A O 1
ATOM 1444 N N . ASP A 1 192 ? 35.003 1.605 -19.330 1.00 38.38 192 ASP A N 1
ATOM 1445 C CA . ASP A 1 192 ? 33.823 1.702 -20.197 1.00 38.38 192 ASP A CA 1
ATOM 1446 C C . ASP A 1 192 ? 32.470 1.987 -19.515 1.00 38.38 192 ASP A C 1
ATOM 1448 O O . ASP A 1 192 ? 31.576 1.143 -19.415 1.00 38.38 192 ASP A O 1
ATOM 1452 N N . VAL A 1 193 ? 32.250 3.267 -19.189 1.00 35.88 193 VAL A N 1
ATOM 1453 C CA . VAL A 1 193 ? 30.889 3.836 -19.057 1.00 35.88 193 VAL A CA 1
ATOM 1454 C C . VAL A 1 193 ? 30.067 3.564 -20.333 1.00 35.88 193 VAL A C 1
ATOM 1456 O O . VAL A 1 193 ? 28.868 3.303 -20.256 1.00 35.88 193 VAL A O 1
ATOM 1459 N N . THR A 1 194 ? 30.748 3.495 -21.481 1.00 37.59 194 THR A N 1
ATOM 1460 C CA . THR A 1 194 ? 30.267 3.087 -22.809 1.00 37.59 194 THR A CA 1
ATOM 1461 C C . THR A 1 194 ? 29.559 1.725 -22.861 1.00 37.59 194 THR A C 1
ATOM 1463 O O . THR A 1 194 ? 28.751 1.515 -23.762 1.00 37.59 194 THR A O 1
ATOM 1466 N N . GLU A 1 195 ? 29.814 0.803 -21.922 1.00 37.31 195 GLU A N 1
ATOM 1467 C CA . GLU A 1 195 ? 29.162 -0.521 -21.884 1.00 37.31 195 GLU A CA 1
ATOM 1468 C C . GLU A 1 195 ? 27.995 -0.629 -20.883 1.00 37.31 195 GLU A C 1
ATOM 1470 O O . GLU A 1 195 ? 27.242 -1.603 -20.932 1.00 37.31 195 GLU A O 1
ATOM 1475 N N . ARG A 1 196 ? 27.815 0.322 -19.950 1.00 39.72 196 ARG A N 1
ATOM 1476 C CA . ARG A 1 196 ? 26.945 0.092 -18.772 1.00 39.72 196 ARG A CA 1
ATOM 1477 C C . ARG A 1 196 ? 25.490 0.532 -18.925 1.00 39.72 196 ARG A C 1
ATOM 1479 O O . ARG A 1 196 ? 24.647 -0.005 -18.210 1.00 39.72 196 ARG A O 1
ATOM 1486 N N . LEU A 1 197 ? 25.180 1.441 -19.849 1.00 37.19 197 LEU A N 1
ATOM 1487 C CA . LEU A 1 197 ? 23.812 1.863 -20.174 1.00 37.19 197 LEU A CA 1
ATOM 1488 C C . LEU A 1 197 ? 23.692 2.138 -21.682 1.00 37.19 197 LEU A C 1
ATOM 1490 O O . LEU A 1 197 ? 24.120 3.185 -22.146 1.00 37.19 197 LEU A O 1
ATOM 1494 N N . GLY A 1 198 ? 23.117 1.174 -22.412 1.00 41.81 198 GLY A N 1
ATOM 1495 C CA . GLY A 1 198 ? 22.588 1.275 -23.784 1.00 41.81 198 GLY A CA 1
ATOM 1496 C C . GLY A 1 198 ? 23.225 2.292 -24.743 1.00 41.81 198 GLY A C 1
ATOM 1497 O O . GLY A 1 198 ? 22.863 3.466 -24.741 1.00 41.81 198 GLY A O 1
ATOM 1498 N N . ALA A 1 199 ? 24.048 1.810 -25.681 1.00 46.16 199 ALA A N 1
ATOM 1499 C CA . ALA A 1 199 ? 24.481 2.562 -26.866 1.00 46.16 199 ALA A CA 1
ATOM 1500 C C . ALA A 1 199 ? 23.331 2.765 -27.887 1.00 46.16 199 ALA A C 1
ATOM 1502 O O . ALA A 1 199 ? 23.435 2.396 -29.058 1.00 46.16 199 ALA A O 1
ATOM 1503 N N . ASP A 1 200 ? 22.207 3.327 -27.437 1.00 55.97 200 ASP A N 1
ATOM 1504 C CA . ASP A 1 200 ? 20.997 3.508 -28.243 1.00 55.97 200 ASP A CA 1
ATOM 1505 C C . ASP A 1 200 ? 21.138 4.657 -29.254 1.00 55.97 200 ASP A C 1
ATOM 1507 O O . ASP A 1 200 ? 20.465 4.649 -30.288 1.00 55.97 200 ASP A O 1
ATOM 1511 N N . PHE A 1 201 ? 22.057 5.598 -29.009 1.00 63.03 201 PHE A N 1
ATOM 1512 C CA . PHE A 1 201 ? 22.284 6.797 -29.815 1.00 63.03 201 PHE A CA 1
ATOM 1513 C C . PHE A 1 201 ? 23.754 6.965 -30.224 1.00 63.03 201 PHE A C 1
ATOM 1515 O O . PHE A 1 201 ? 24.659 6.817 -29.407 1.00 63.03 201 PHE A O 1
ATOM 1522 N N . ALA A 1 202 ? 23.974 7.337 -31.483 1.00 70.81 202 ALA A N 1
ATOM 1523 C CA . ALA A 1 202 ? 25.265 7.645 -32.084 1.00 70.81 202 ALA A CA 1
ATOM 1524 C C . ALA A 1 202 ? 25.187 8.927 -32.935 1.00 70.81 202 ALA A C 1
ATOM 1526 O O . ALA A 1 202 ? 24.106 9.394 -33.305 1.00 70.81 202 ALA A O 1
ATOM 1527 N N . GLU A 1 203 ? 26.342 9.495 -33.281 1.00 76.69 203 GLU A N 1
ATOM 1528 C CA . GLU A 1 203 ? 26.419 10.628 -34.210 1.00 76.69 203 GLU A CA 1
ATOM 1529 C C . GLU A 1 203 ? 25.773 10.290 -35.563 1.00 76.69 203 GLU A C 1
ATOM 1531 O O . GLU A 1 203 ? 25.998 9.226 -36.141 1.00 76.69 203 GLU A O 1
ATOM 1536 N N . GLY A 1 204 ? 24.949 11.206 -36.074 1.00 72.19 204 GLY A N 1
ATOM 1537 C CA . GLY A 1 204 ? 24.173 11.020 -37.300 1.00 72.19 204 GLY A CA 1
ATOM 1538 C C . GLY A 1 204 ? 22.810 10.339 -37.120 1.00 72.19 204 GLY A C 1
ATOM 1539 O O . GLY A 1 204 ? 22.034 10.316 -38.080 1.00 72.19 204 GLY A O 1
ATOM 1540 N N . ASP A 1 205 ? 22.466 9.840 -35.927 1.00 75.38 205 ASP A N 1
ATOM 1541 C CA . ASP A 1 205 ? 21.127 9.299 -35.672 1.00 75.38 205 ASP A CA 1
ATOM 1542 C C . ASP A 1 205 ? 20.042 10.374 -35.794 1.00 75.38 205 ASP A C 1
ATOM 1544 O O . ASP A 1 205 ? 20.177 11.499 -35.306 1.00 75.38 205 ASP A O 1
ATOM 1548 N N . TYR A 1 206 ? 18.920 9.995 -36.408 1.00 78.81 206 TYR A N 1
ATOM 1549 C CA . TYR A 1 206 ? 17.714 10.816 -36.441 1.00 78.81 206 TYR A CA 1
ATOM 1550 C C . TYR A 1 206 ? 16.897 10.601 -35.174 1.00 78.81 206 TYR A C 1
ATOM 1552 O O . TYR A 1 206 ? 16.608 9.467 -34.791 1.00 78.81 206 TYR A O 1
ATOM 1560 N N . VAL A 1 207 ? 16.476 11.701 -34.558 1.00 76.56 207 VAL A N 1
ATOM 1561 C CA . VAL A 1 207 ? 15.724 11.695 -33.304 1.00 76.56 207 VAL A CA 1
ATOM 1562 C C . VAL A 1 207 ? 14.519 12.619 -33.362 1.00 76.56 207 VAL A C 1
ATOM 1564 O O . VAL A 1 207 ? 14.505 13.612 -34.086 1.00 76.56 207 VAL A O 1
ATOM 1567 N N . GLU A 1 208 ? 13.501 12.306 -32.574 1.00 78.69 208 GLU A N 1
ATOM 1568 C CA . GLU A 1 208 ? 12.411 13.219 -32.249 1.00 78.69 208 GLU A CA 1
ATOM 1569 C C . GLU A 1 208 ? 12.545 13.681 -30.798 1.00 78.69 208 GLU A C 1
ATOM 1571 O O . GLU A 1 208 ? 12.842 12.878 -29.913 1.00 78.69 208 GLU A O 1
ATOM 1576 N N . ILE A 1 209 ? 12.308 14.972 -30.569 1.00 75.75 209 ILE A N 1
ATOM 1577 C CA . ILE A 1 209 ? 12.225 15.595 -29.249 1.00 75.75 209 ILE A CA 1
ATOM 1578 C C . ILE A 1 209 ? 10.940 16.420 -29.147 1.00 75.75 209 ILE A C 1
ATOM 1580 O O . ILE A 1 209 ? 10.532 17.096 -30.096 1.00 75.75 209 ILE A O 1
ATOM 1584 N N . LEU A 1 210 ? 10.286 16.376 -27.989 1.00 63.41 210 LEU A N 1
ATOM 1585 C CA . LEU A 1 210 ? 9.082 17.157 -27.714 1.00 63.41 210 LEU A CA 1
ATOM 1586 C C . LEU A 1 210 ? 9.455 18.514 -27.102 1.00 63.41 210 LEU A C 1
ATOM 1588 O O . LEU A 1 210 ? 10.092 18.560 -26.058 1.00 63.41 210 LEU A O 1
ATOM 1592 N N . LEU A 1 211 ? 9.000 19.616 -27.708 1.00 71.50 211 LEU A N 1
ATOM 1593 C CA . LEU A 1 211 ? 9.093 20.974 -27.142 1.00 71.50 211 LEU A CA 1
ATOM 1594 C C . LEU A 1 211 ? 7.673 21.560 -27.057 1.00 71.50 211 LEU A C 1
ATOM 1596 O O . LEU A 1 211 ? 6.955 21.574 -28.062 1.00 71.50 211 LEU A O 1
ATOM 1600 N N . GLN A 1 212 ? 7.236 21.994 -25.866 1.00 67.44 212 GLN A N 1
ATOM 1601 C CA . GLN A 1 212 ? 5.819 22.291 -25.548 1.00 67.44 212 GLN A CA 1
ATOM 1602 C C . GLN A 1 212 ? 4.831 21.188 -25.986 1.00 67.44 212 GLN A C 1
ATOM 1604 O O . GLN A 1 212 ? 3.748 21.474 -26.503 1.00 67.44 212 GLN A O 1
ATOM 1609 N N . GLY A 1 213 ? 5.210 19.915 -25.825 1.00 53.12 213 GLY A N 1
ATOM 1610 C CA . GLY A 1 213 ? 4.364 18.781 -26.218 1.00 53.12 213 GLY A CA 1
ATOM 1611 C C . GLY A 1 213 ? 4.108 18.678 -27.728 1.00 53.12 213 GLY A C 1
ATOM 1612 O O . GLY A 1 213 ? 3.132 18.057 -28.142 1.00 53.12 213 GLY A O 1
ATOM 1613 N N . LYS A 1 214 ? 4.954 19.295 -28.566 1.00 66.56 214 LYS A N 1
ATOM 1614 C CA . LYS A 1 214 ? 4.937 19.121 -30.026 1.00 66.56 214 LYS A CA 1
ATOM 1615 C C . LYS A 1 214 ? 6.239 18.473 -30.493 1.00 66.56 214 LYS A C 1
ATOM 1617 O O . LYS A 1 214 ? 7.293 18.899 -30.021 1.00 66.56 214 LYS A O 1
ATOM 1622 N N . PRO A 1 215 ? 6.187 17.502 -31.419 1.00 70.88 215 PRO A N 1
ATOM 1623 C CA . PRO A 1 215 ? 7.379 16.843 -31.935 1.00 70.88 215 PRO A CA 1
ATOM 1624 C C . PRO A 1 215 ? 8.179 17.764 -32.855 1.00 70.88 215 PRO A C 1
ATOM 1626 O O . PRO A 1 215 ? 7.628 18.420 -33.744 1.00 70.88 215 PRO A O 1
ATOM 1629 N N . HIS A 1 216 ? 9.492 17.770 -32.649 1.00 79.69 216 HIS A N 1
ATOM 1630 C CA . HIS A 1 216 ? 10.493 18.357 -33.531 1.00 79.69 216 HIS A CA 1
ATOM 1631 C C . HIS A 1 216 ? 11.518 17.280 -33.864 1.00 79.69 216 HIS A C 1
ATOM 1633 O O . HIS A 1 216 ? 11.976 16.556 -32.982 1.00 79.69 216 HIS A O 1
ATOM 1639 N N . VAL A 1 217 ? 11.871 17.168 -35.141 1.00 83.62 217 VAL A N 1
ATOM 1640 C CA . VAL A 1 217 ? 12.845 16.179 -35.613 1.00 83.62 217 VAL A CA 1
ATOM 1641 C C . VAL A 1 217 ? 14.227 16.813 -35.653 1.00 83.62 217 VAL A C 1
ATOM 1643 O O . VAL A 1 217 ? 14.393 17.924 -36.167 1.00 83.62 217 VAL A O 1
ATOM 1646 N N . GLY A 1 218 ? 15.222 16.097 -35.152 1.00 84.88 218 GLY A N 1
ATOM 1647 C CA . GLY A 1 218 ? 16.619 16.493 -35.147 1.00 84.88 218 GLY A CA 1
ATOM 1648 C C . GLY A 1 218 ? 17.563 15.369 -35.565 1.00 84.88 218 GLY A C 1
ATOM 1649 O O . GLY A 1 218 ? 17.151 14.242 -35.845 1.00 84.88 218 GLY A O 1
ATOM 1650 N N . THR A 1 219 ? 18.846 15.702 -35.589 1.00 87.81 219 THR A N 1
ATOM 1651 C CA . THR A 1 219 ? 19.955 14.778 -35.826 1.00 87.81 219 THR A CA 1
ATOM 1652 C C . THR A 1 219 ? 20.980 14.956 -34.715 1.00 87.81 219 THR A C 1
ATOM 1654 O O . THR A 1 219 ? 21.266 16.089 -34.316 1.00 87.81 219 THR A O 1
ATOM 1657 N N . ILE A 1 220 ? 21.521 13.851 -34.208 1.00 82.12 220 ILE A N 1
ATOM 1658 C CA . ILE A 1 220 ? 22.564 13.865 -33.181 1.00 82.12 220 ILE A CA 1
ATOM 1659 C C . ILE A 1 220 ? 23.902 14.268 -33.806 1.00 82.12 220 ILE A C 1
ATOM 1661 O O . ILE A 1 220 ? 24.324 13.698 -34.812 1.00 82.12 220 ILE A O 1
ATOM 1665 N N . LEU A 1 221 ? 24.557 15.259 -33.203 1.00 79.75 221 LEU A N 1
ATOM 1666 C CA . LEU A 1 221 ? 25.875 15.767 -33.587 1.00 79.75 221 LEU A CA 1
ATOM 1667 C C . LEU A 1 221 ? 27.015 15.166 -32.761 1.00 79.75 221 LEU A C 1
ATOM 1669 O O . LEU A 1 221 ? 28.113 15.046 -33.281 1.00 79.75 221 LEU A O 1
ATOM 1673 N N . ALA A 1 222 ? 26.750 14.855 -31.491 1.00 75.25 222 ALA A N 1
ATOM 1674 C CA . ALA A 1 222 ? 27.697 14.321 -30.514 1.00 75.25 222 ALA A CA 1
ATOM 1675 C C . ALA A 1 222 ? 26.924 13.621 -29.385 1.00 75.25 222 ALA A C 1
ATOM 1677 O O . ALA A 1 222 ? 25.765 13.968 -29.129 1.00 75.25 222 ALA A O 1
ATOM 1678 N N . VAL A 1 223 ? 27.563 12.677 -28.691 1.00 71.44 223 VAL A N 1
ATOM 1679 C CA . VAL A 1 223 ? 27.045 12.032 -27.472 1.00 71.44 223 VAL A CA 1
ATOM 1680 C C . VAL A 1 223 ? 28.140 12.073 -26.405 1.00 71.44 223 VAL A C 1
ATOM 1682 O O . VAL A 1 223 ? 29.270 11.679 -26.675 1.00 71.44 223 VAL A O 1
ATOM 1685 N N . GLU A 1 224 ? 27.820 12.557 -25.205 1.00 65.25 224 GLU A N 1
ATOM 1686 C CA . GLU A 1 224 ? 28.767 12.726 -24.092 1.00 65.25 224 GLU A CA 1
ATOM 1687 C C . GLU A 1 224 ? 28.170 12.260 -22.752 1.00 65.25 224 GLU A C 1
ATOM 1689 O O . GLU A 1 224 ? 26.951 12.200 -22.567 1.00 65.25 224 GLU A O 1
ATOM 1694 N N . GLU A 1 225 ? 29.044 11.965 -21.786 1.00 56.44 225 GLU A N 1
ATOM 1695 C CA . GLU A 1 225 ? 28.663 11.777 -20.385 1.00 56.44 225 GLU A CA 1
ATOM 1696 C C . GLU A 1 225 ? 28.411 13.149 -19.734 1.00 56.44 225 GLU A C 1
ATOM 1698 O O . GLU A 1 225 ? 29.318 13.963 -19.551 1.00 56.44 225 GLU A O 1
ATOM 1703 N N . GLY A 1 226 ? 27.151 13.420 -19.408 1.00 53.84 226 GLY A N 1
ATOM 1704 C CA . GLY A 1 226 ? 26.712 14.667 -18.801 1.00 53.84 226 GLY A CA 1
ATOM 1705 C C . GLY A 1 226 ? 26.882 14.718 -17.283 1.00 53.84 226 GLY A C 1
ATOM 1706 O O . GLY A 1 226 ? 27.331 13.780 -16.621 1.00 53.84 226 GLY A O 1
ATOM 1707 N N . THR A 1 227 ? 26.455 15.838 -16.693 1.00 46.06 227 THR A N 1
ATOM 1708 C CA . THR A 1 227 ? 26.454 16.012 -15.232 1.00 46.06 227 THR A CA 1
ATOM 1709 C C . THR A 1 227 ? 25.689 14.868 -14.548 1.00 46.06 227 THR A C 1
ATOM 1711 O O . THR A 1 227 ? 24.568 14.554 -14.945 1.00 46.06 227 THR A O 1
ATOM 1714 N N . PHE A 1 228 ? 26.281 14.288 -13.496 1.00 41.25 228 PHE A N 1
ATOM 1715 C CA . PHE A 1 228 ? 25.788 13.106 -12.763 1.00 41.25 228 PHE A CA 1
ATOM 1716 C C . PHE A 1 228 ? 25.841 11.762 -13.522 1.00 41.25 228 PHE A C 1
ATOM 1718 O O . PHE A 1 228 ? 25.138 10.836 -13.136 1.00 41.25 228 PHE A O 1
ATOM 1725 N N . GLY A 1 229 ? 26.672 11.624 -14.563 1.00 48.03 229 GLY A N 1
ATOM 1726 C CA . GLY A 1 229 ? 26.942 10.327 -15.208 1.00 48.03 229 GLY A CA 1
ATOM 1727 C C . GLY A 1 229 ? 25.855 9.837 -16.172 1.00 48.03 229 GLY A C 1
ATOM 1728 O O . GLY A 1 229 ? 25.857 8.680 -16.581 1.00 48.03 229 GLY A O 1
ATOM 1729 N N . LYS A 1 230 ? 24.908 10.709 -16.544 1.00 52.19 230 LYS A N 1
ATOM 1730 C CA . LYS A 1 230 ? 23.856 10.412 -17.529 1.00 52.19 230 LYS A CA 1
ATOM 1731 C C . LYS A 1 230 ? 24.329 10.711 -18.953 1.00 52.19 230 LYS A C 1
ATOM 1733 O O . LYS A 1 230 ? 24.903 11.772 -19.188 1.00 52.19 230 LYS A O 1
ATOM 1738 N N . ALA A 1 231 ? 23.986 9.858 -19.917 1.00 62.03 231 ALA A N 1
ATOM 1739 C CA . ALA A 1 231 ? 24.221 10.141 -21.334 1.00 62.03 231 ALA A CA 1
ATOM 1740 C C . ALA A 1 231 ? 23.408 11.361 -21.820 1.00 62.03 231 ALA A C 1
ATOM 1742 O O . ALA A 1 231 ? 22.197 11.468 -21.590 1.00 62.03 231 ALA A O 1
ATOM 1743 N N . GLN A 1 232 ? 24.077 12.277 -22.518 1.00 69.69 232 GLN A N 1
ATOM 1744 C CA . GLN A 1 232 ? 23.480 13.431 -23.189 1.00 69.69 232 GLN A CA 1
ATOM 1745 C C . GLN A 1 232 ? 23.842 13.401 -24.672 1.00 69.69 232 GLN A C 1
ATOM 1747 O O . GLN A 1 232 ? 24.931 12.968 -25.044 1.00 69.69 232 GLN A O 1
ATOM 1752 N N . ALA A 1 233 ? 22.945 13.892 -25.521 1.00 74.12 233 ALA A N 1
ATOM 1753 C CA . ALA A 1 233 ? 23.174 14.014 -26.952 1.00 74.12 233 ALA A CA 1
ATOM 1754 C C . ALA A 1 233 ? 22.974 15.462 -27.410 1.00 74.12 233 ALA A C 1
ATOM 1756 O O . ALA A 1 233 ? 22.011 16.136 -27.033 1.00 74.12 233 ALA A O 1
ATOM 1757 N N . HIS A 1 234 ? 23.884 15.940 -28.251 1.00 83.44 234 HIS A N 1
ATOM 1758 C CA . HIS A 1 234 ? 23.792 17.250 -28.876 1.00 83.44 234 HIS A CA 1
ATOM 1759 C C . HIS A 1 234 ? 22.880 17.142 -30.100 1.00 83.44 234 HIS A C 1
ATOM 1761 O O . HIS A 1 234 ? 23.244 16.514 -31.092 1.00 83.44 234 HIS A O 1
ATOM 1767 N N . VAL A 1 235 ? 21.682 17.724 -30.046 1.00 82.50 235 VAL A N 1
ATOM 1768 C CA . VAL A 1 235 ? 20.658 17.572 -31.090 1.00 82.50 235 VAL A CA 1
ATOM 1769 C C . VAL A 1 235 ? 20.518 18.850 -31.904 1.00 82.50 235 VAL A C 1
ATOM 1771 O O . VAL A 1 235 ? 20.136 19.893 -31.375 1.00 82.50 235 VAL A O 1
ATOM 1774 N N . ARG A 1 236 ? 20.752 18.757 -33.216 1.00 89.00 236 ARG A N 1
ATOM 1775 C CA . ARG A 1 236 ? 20.440 19.804 -34.202 1.00 89.00 236 ARG A CA 1
ATOM 1776 C C . ARG A 1 236 ? 19.036 19.594 -34.751 1.00 89.00 236 ARG A C 1
ATOM 1778 O O . ARG A 1 236 ? 18.767 18.538 -35.317 1.00 89.00 236 ARG A O 1
ATOM 1785 N N . LEU A 1 237 ? 18.145 20.582 -34.649 1.00 87.06 237 LEU A N 1
ATOM 1786 C CA . LEU A 1 237 ? 16.814 20.481 -35.262 1.00 87.06 237 LEU A CA 1
ATOM 1787 C C . LEU A 1 237 ? 16.888 20.587 -36.794 1.00 87.06 237 LEU A C 1
ATOM 1789 O O . LEU A 1 237 ? 17.540 21.476 -37.336 1.00 87.06 237 LEU A O 1
ATOM 1793 N N . THR A 1 238 ? 16.164 19.705 -37.486 1.00 82.81 238 THR A N 1
ATOM 1794 C CA . THR A 1 238 ? 16.123 19.628 -38.961 1.00 82.81 238 THR A CA 1
ATOM 1795 C C . THR A 1 238 ? 15.142 20.614 -39.606 1.00 82.81 238 THR A C 1
ATOM 1797 O O . THR A 1 238 ? 15.364 21.044 -40.736 1.00 82.81 238 THR A O 1
ATOM 1800 N N . ASP A 1 239 ? 14.082 21.023 -38.899 1.00 80.38 239 ASP A N 1
ATOM 1801 C CA . ASP A 1 239 ? 13.221 22.146 -39.291 1.00 80.38 239 ASP A CA 1
ATOM 1802 C C . ASP A 1 239 ? 12.866 22.996 -38.067 1.00 80.38 239 ASP A C 1
ATOM 1804 O O . ASP A 1 239 ? 12.230 22.530 -37.122 1.00 80.38 239 ASP A O 1
ATOM 1808 N N . THR A 1 240 ? 13.245 24.273 -38.096 1.00 83.75 240 THR A N 1
ATOM 1809 C CA . THR A 1 240 ? 12.928 25.247 -37.044 1.00 83.75 240 THR A CA 1
ATOM 1810 C C . THR A 1 240 ? 11.612 25.991 -37.296 1.00 83.75 240 THR A C 1
ATOM 1812 O O . THR A 1 240 ? 11.133 26.691 -36.406 1.00 83.75 240 THR A O 1
ATOM 1815 N N . LYS A 1 241 ? 10.940 25.829 -38.447 1.00 81.44 241 LYS A N 1
ATOM 1816 C CA . LYS A 1 241 ? 9.644 26.489 -38.730 1.00 81.44 241 LYS A CA 1
ATOM 1817 C C . LYS A 1 241 ? 8.509 26.099 -37.769 1.00 81.44 241 LYS A C 1
ATOM 1819 O O . LYS A 1 241 ? 7.697 26.976 -37.451 1.00 81.44 241 LYS A O 1
ATOM 1824 N N . PRO A 1 242 ? 8.382 24.843 -37.287 1.00 80.06 242 PRO A N 1
ATOM 1825 C CA . PRO A 1 242 ? 7.399 24.494 -36.261 1.00 80.06 242 PRO A CA 1
ATOM 1826 C C . PRO A 1 242 ? 7.695 25.193 -34.929 1.00 80.06 242 PRO A C 1
ATOM 1828 O O . PRO A 1 242 ? 6.768 25.541 -34.201 1.00 80.06 242 PRO A O 1
ATOM 1831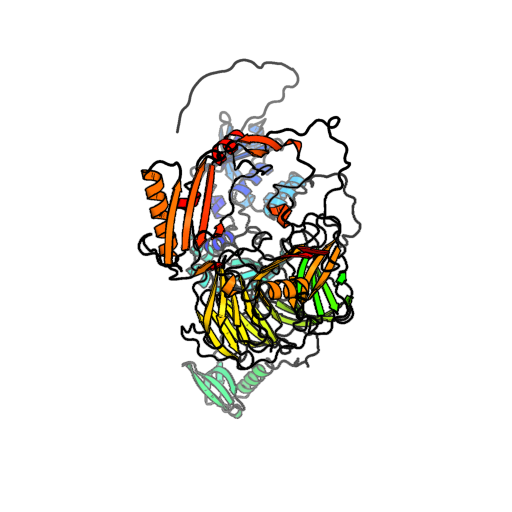 N N . LEU A 1 243 ? 8.973 25.438 -34.630 1.00 82.12 243 LEU A N 1
ATOM 1832 C CA . LEU A 1 243 ? 9.449 26.127 -33.432 1.00 82.12 243 LEU A CA 1
ATOM 1833 C C . LEU A 1 243 ? 9.230 27.650 -33.525 1.00 82.12 243 LEU A C 1
ATOM 1835 O O . LEU A 1 243 ? 8.618 28.243 -32.639 1.00 82.12 243 LEU A O 1
ATOM 1839 N N . GLN A 1 244 ? 9.601 28.270 -34.649 1.00 83.75 244 GLN A N 1
ATOM 1840 C CA . GLN A 1 244 ? 9.392 29.695 -34.954 1.00 83.75 244 GLN A CA 1
ATOM 1841 C C . GLN A 1 244 ? 7.937 30.151 -34.748 1.00 83.75 244 GLN A C 1
ATOM 1843 O O . GLN A 1 244 ? 7.702 31.237 -34.225 1.00 83.75 244 GLN A O 1
ATOM 1848 N N . LYS A 1 245 ? 6.952 29.313 -35.106 1.00 80.94 245 LYS A N 1
ATOM 1849 C CA . LYS A 1 245 ? 5.511 29.599 -34.935 1.00 80.94 245 LYS A CA 1
ATOM 1850 C C . LYS A 1 245 ? 5.042 29.672 -33.476 1.00 80.94 245 LYS A C 1
ATOM 1852 O O . LYS A 1 245 ? 3.923 30.120 -33.237 1.00 80.94 245 LYS A O 1
ATOM 1857 N N . GLN A 1 246 ? 5.844 29.187 -32.531 1.00 77.31 246 GLN A N 1
ATOM 1858 C CA . GLN A 1 246 ? 5.513 29.122 -31.103 1.00 77.31 246 GLN A CA 1
ATOM 1859 C C . GLN A 1 246 ? 6.164 30.261 -30.309 1.00 77.31 246 GLN A C 1
ATOM 1861 O O . GLN A 1 246 ? 5.709 30.592 -29.218 1.00 77.31 246 GLN A O 1
ATOM 1866 N N . LEU A 1 247 ? 7.196 30.889 -30.876 1.00 83.19 247 LEU A N 1
ATOM 1867 C CA . LEU A 1 247 ? 8.001 31.913 -30.227 1.00 83.19 247 LEU A CA 1
ATOM 1868 C C . LEU A 1 247 ? 7.430 33.325 -30.399 1.00 83.19 247 LEU A C 1
ATOM 1870 O O . LEU A 1 247 ? 6.799 33.675 -31.400 1.00 83.19 247 LEU A O 1
ATOM 1874 N N . LYS A 1 248 ? 7.734 34.198 -29.435 1.00 85.56 248 LYS A N 1
ATOM 1875 C CA . LYS A 1 248 ? 7.489 35.645 -29.553 1.00 85.56 248 LYS A CA 1
ATOM 1876 C C . LYS A 1 248 ? 8.263 36.223 -30.746 1.00 85.56 248 LYS A C 1
ATOM 1878 O O . LYS A 1 248 ? 9.400 35.835 -30.997 1.00 85.56 248 LYS A O 1
ATOM 1883 N N . ARG A 1 249 ? 7.697 37.232 -31.430 1.00 77.25 249 ARG A N 1
ATOM 1884 C CA . ARG A 1 249 ? 8.277 37.866 -32.645 1.00 77.25 249 ARG A CA 1
ATOM 1885 C C . ARG A 1 249 ? 9.751 38.295 -32.527 1.00 77.25 249 ARG A C 1
ATOM 1887 O O . ARG A 1 249 ? 10.432 38.385 -33.544 1.00 77.25 249 ARG A O 1
ATOM 1894 N N . SER A 1 250 ? 10.231 38.615 -31.325 1.00 78.56 250 SER A N 1
ATOM 1895 C CA . SER A 1 250 ? 11.639 38.936 -31.058 1.00 78.56 250 SER A CA 1
ATOM 1896 C C . SER A 1 250 ? 12.547 37.706 -31.147 1.00 78.56 250 SER A C 1
ATOM 1898 O O . SER A 1 250 ? 13.574 37.771 -31.814 1.00 78.56 250 SER A O 1
ATOM 1900 N N . LEU A 1 251 ? 12.154 36.590 -30.526 1.00 81.69 251 LEU A N 1
ATOM 1901 C CA . LEU A 1 251 ? 12.878 35.315 -30.574 1.00 81.69 251 LEU A CA 1
ATOM 1902 C C . LEU A 1 251 ? 12.748 34.649 -31.944 1.00 81.69 251 LEU A C 1
ATOM 1904 O O . LEU A 1 251 ? 13.746 34.179 -32.476 1.00 81.69 251 LEU A O 1
ATOM 1908 N N . GLN A 1 252 ? 11.566 34.715 -32.566 1.00 82.75 252 GLN A N 1
ATOM 1909 C CA . GLN A 1 252 ? 11.348 34.255 -33.940 1.00 82.75 252 GLN A CA 1
ATOM 1910 C C . GLN A 1 252 ? 12.386 34.862 -34.902 1.00 82.75 252 GLN A C 1
ATOM 1912 O O . GLN A 1 252 ? 13.062 34.128 -35.608 1.00 82.75 252 GLN A O 1
ATOM 1917 N N . ARG A 1 253 ? 12.582 36.188 -34.870 1.00 78.25 253 ARG A N 1
ATOM 1918 C CA . ARG A 1 253 ? 13.555 36.891 -35.729 1.00 78.25 253 ARG A CA 1
ATOM 1919 C C . ARG A 1 253 ? 15.023 36.601 -35.411 1.00 78.25 253 ARG A C 1
ATOM 1921 O O . ARG A 1 253 ? 15.869 36.841 -36.267 1.00 78.25 253 ARG A O 1
ATOM 1928 N N . ARG A 1 254 ? 15.341 36.170 -34.185 1.00 80.69 254 ARG A N 1
ATOM 1929 C CA . ARG A 1 254 ? 16.696 35.724 -33.816 1.00 80.69 254 ARG A CA 1
ATOM 1930 C C . ARG A 1 254 ? 16.931 34.308 -34.348 1.00 80.69 254 ARG A C 1
ATOM 1932 O O . ARG A 1 254 ? 17.922 34.079 -35.025 1.00 80.69 254 ARG A O 1
ATOM 1939 N N . LEU A 1 255 ? 15.955 33.415 -34.172 1.00 81.44 255 LEU A N 1
ATOM 1940 C CA . LEU A 1 255 ? 15.969 32.050 -34.706 1.00 81.44 255 LEU A CA 1
ATOM 1941 C C . LEU A 1 255 ? 15.930 31.993 -36.247 1.00 81.44 255 LEU A C 1
ATOM 1943 O O . LEU A 1 255 ? 16.534 31.111 -36.834 1.00 81.44 255 LEU A O 1
ATOM 1947 N N . GLU A 1 256 ? 15.266 32.941 -36.915 1.00 80.75 256 GLU A N 1
ATOM 1948 C CA . GLU A 1 256 ? 15.288 33.103 -38.384 1.00 80.75 256 GLU A CA 1
ATOM 1949 C C . GLU A 1 256 ? 16.652 33.559 -38.934 1.00 80.75 256 GLU A C 1
ATOM 1951 O O . GLU A 1 256 ? 16.892 33.438 -40.133 1.00 80.75 256 GLU A O 1
ATOM 1956 N N . LYS A 1 257 ? 17.520 34.122 -38.082 1.00 75.56 257 LYS A N 1
ATOM 1957 C CA . LYS A 1 257 ? 18.878 34.564 -38.438 1.00 75.56 257 LYS A CA 1
ATOM 1958 C C . LYS A 1 257 ? 19.967 33.564 -38.052 1.00 75.56 257 LYS A C 1
ATOM 1960 O O . LYS A 1 257 ? 21.097 33.731 -38.498 1.00 75.56 257 LYS A O 1
ATOM 1965 N N . ALA A 1 258 ? 19.653 32.589 -37.205 1.00 71.75 258 ALA A N 1
ATOM 1966 C CA . ALA A 1 258 ? 20.580 31.530 -36.851 1.00 71.75 258 ALA A CA 1
ATOM 1967 C C . ALA A 1 258 ? 20.667 30.528 -38.007 1.00 71.75 258 ALA A C 1
ATOM 1969 O O . ALA A 1 258 ? 19.638 30.065 -38.501 1.00 71.75 258 ALA A O 1
ATOM 1970 N N . GLU A 1 259 ? 21.885 30.203 -38.438 1.00 63.41 259 GLU A N 1
ATOM 1971 C CA . GLU A 1 259 ? 22.108 29.208 -39.496 1.00 63.41 259 GLU A CA 1
ATOM 1972 C C . GLU A 1 259 ? 21.720 27.799 -39.025 1.00 63.41 259 GLU A C 1
ATOM 1974 O O . GLU A 1 259 ? 21.198 27.004 -39.804 1.00 63.41 259 GLU A O 1
ATOM 1979 N N . GLU A 1 260 ? 21.884 27.525 -37.727 1.00 75.12 260 GLU A N 1
ATOM 1980 C CA . GLU A 1 260 ? 21.496 26.275 -37.080 1.00 75.12 260 GLU A CA 1
ATOM 1981 C C . GLU A 1 260 ? 20.860 26.529 -35.705 1.00 75.12 260 GLU A C 1
ATOM 1983 O O . GLU A 1 260 ? 21.119 27.541 -35.052 1.00 75.12 260 GLU A O 1
ATOM 1988 N N . PHE A 1 261 ? 20.043 25.581 -35.239 1.00 82.88 261 PHE A N 1
ATOM 1989 C CA . PHE A 1 261 ? 19.582 25.523 -33.852 1.00 82.88 261 PHE A CA 1
ATOM 1990 C C . PHE A 1 261 ? 19.876 24.129 -33.301 1.00 82.88 261 PHE A C 1
ATOM 1992 O O . PHE A 1 261 ? 19.151 23.170 -33.585 1.00 82.88 261 PHE A O 1
ATOM 1999 N N . ALA A 1 262 ? 20.972 24.031 -32.553 1.00 83.75 262 ALA A N 1
ATOM 2000 C CA . ALA A 1 262 ? 21.411 22.820 -31.883 1.00 83.75 262 ALA A CA 1
ATOM 2001 C C . ALA A 1 262 ? 21.528 23.067 -30.376 1.00 83.75 262 ALA A C 1
ATOM 2003 O O . ALA A 1 262 ? 21.801 24.190 -29.947 1.00 83.75 262 ALA A O 1
ATOM 2004 N N . PHE A 1 263 ? 21.227 22.044 -29.582 1.00 80.94 263 PHE A N 1
ATOM 2005 C CA . PHE A 1 263 ? 21.228 22.127 -28.126 1.00 80.94 263 PHE A CA 1
ATOM 2006 C C . PHE A 1 263 ? 21.412 20.743 -27.498 1.00 80.94 263 PHE A C 1
ATOM 2008 O O . PHE A 1 263 ? 21.078 19.724 -28.104 1.00 80.94 263 PHE A O 1
ATOM 2015 N N . TRP A 1 264 ? 21.935 20.699 -26.276 1.00 78.00 264 TRP A N 1
ATOM 2016 C CA . TRP A 1 264 ? 22.116 19.446 -25.548 1.00 78.00 264 TRP A CA 1
ATOM 2017 C C . TRP A 1 264 ? 20.797 18.975 -24.932 1.00 78.00 264 TRP A C 1
ATOM 2019 O O . TRP A 1 264 ? 20.092 19.737 -24.266 1.00 78.00 264 TRP A O 1
ATOM 2029 N N . ALA A 1 265 ? 20.467 17.708 -25.158 1.00 72.75 265 ALA A N 1
ATOM 2030 C CA . ALA A 1 265 ? 19.297 17.047 -24.606 1.00 72.75 265 ALA A CA 1
ATOM 2031 C C . ALA A 1 265 ? 19.720 15.763 -23.867 1.00 72.75 265 ALA A C 1
ATOM 2033 O O . ALA A 1 265 ? 20.584 15.030 -24.355 1.00 72.75 265 ALA A O 1
ATOM 2034 N N . PRO A 1 266 ? 19.116 15.455 -22.709 1.00 69.12 266 PRO A N 1
ATOM 2035 C CA . PRO A 1 266 ? 19.211 14.131 -22.100 1.00 69.12 266 PRO A CA 1
ATOM 2036 C C . PRO A 1 266 ? 18.792 13.026 -23.081 1.00 69.12 266 PRO A C 1
ATOM 2038 O O . PRO A 1 266 ? 17.815 13.201 -23.810 1.00 69.12 266 PRO A O 1
ATOM 2041 N N . ALA A 1 267 ? 19.492 11.887 -23.098 1.00 63.38 267 ALA A N 1
ATOM 2042 C CA . ALA A 1 267 ? 19.149 10.781 -24.001 1.00 63.38 267 ALA A CA 1
ATOM 2043 C C . ALA A 1 267 ? 17.729 10.222 -23.748 1.00 63.38 267 ALA A C 1
ATOM 2045 O O . ALA A 1 267 ? 17.040 9.851 -24.693 1.00 63.38 267 ALA A O 1
ATOM 2046 N N . ASP A 1 268 ? 17.255 10.268 -22.496 1.00 59.25 268 ASP A N 1
ATOM 2047 C CA . ASP A 1 268 ? 15.895 9.888 -22.069 1.00 59.25 268 ASP A CA 1
ATOM 2048 C C . ASP A 1 268 ? 14.779 10.838 -22.571 1.00 59.25 268 ASP A C 1
ATOM 2050 O O . ASP A 1 268 ? 13.594 10.521 -22.470 1.00 59.25 268 ASP A O 1
ATOM 2054 N N . ARG A 1 269 ? 15.129 11.992 -23.161 1.00 62.78 269 ARG A N 1
ATOM 2055 C CA . ARG A 1 269 ? 14.197 12.928 -23.825 1.00 62.78 269 ARG A CA 1
ATOM 2056 C C . ARG A 1 269 ? 14.097 12.718 -25.340 1.00 62.78 269 ARG A C 1
ATOM 2058 O O . ARG A 1 269 ? 13.362 13.460 -25.998 1.00 62.78 269 ARG A O 1
ATOM 2065 N N . LEU A 1 270 ? 14.849 11.771 -25.902 1.00 66.44 270 LEU A N 1
ATOM 2066 C CA . LEU A 1 270 ? 14.975 11.562 -27.343 1.00 66.44 270 LEU A CA 1
ATOM 2067 C C . LEU A 1 270 ? 14.353 10.236 -27.769 1.00 66.44 270 LEU A C 1
ATOM 2069 O O . LEU A 1 270 ? 14.572 9.200 -27.153 1.00 66.44 270 LEU A O 1
ATOM 2073 N N . ARG A 1 271 ? 13.632 10.247 -28.892 1.00 65.12 271 ARG A N 1
ATOM 2074 C CA . ARG A 1 271 ? 13.150 9.026 -29.545 1.00 65.12 271 ARG A CA 1
ATOM 2075 C C . ARG A 1 271 ? 13.913 8.792 -30.838 1.00 65.12 271 ARG A C 1
ATOM 2077 O O . ARG A 1 271 ? 13.758 9.572 -31.778 1.00 65.12 271 ARG A O 1
ATOM 2084 N N . LYS A 1 272 ? 14.673 7.698 -30.928 1.00 70.06 272 LYS A N 1
ATOM 2085 C CA . LYS A 1 272 ? 15.337 7.288 -32.175 1.00 70.06 272 LYS A CA 1
ATOM 2086 C C . LYS A 1 272 ? 14.306 6.998 -33.265 1.00 70.06 272 LYS A C 1
ATOM 2088 O O . LYS A 1 272 ? 13.378 6.211 -33.077 1.00 70.06 272 LYS A O 1
ATOM 2093 N N . LEU A 1 273 ? 14.465 7.650 -34.410 1.00 64.81 273 LEU A N 1
ATOM 2094 C CA . LEU A 1 273 ? 13.655 7.429 -35.602 1.00 64.81 273 LEU A CA 1
ATOM 2095 C C . LEU A 1 273 ? 14.355 6.404 -36.510 1.00 64.81 273 LEU A C 1
ATOM 2097 O O . LEU A 1 273 ? 15.584 6.351 -36.528 1.00 64.81 273 LEU A O 1
ATOM 2101 N N . PRO A 1 274 ? 13.618 5.611 -37.312 1.00 52.91 274 PRO A N 1
ATOM 2102 C CA . PRO A 1 274 ? 14.184 4.569 -38.182 1.00 52.91 274 PRO A CA 1
ATOM 2103 C C . PRO A 1 274 ? 14.940 5.113 -39.420 1.00 52.91 274 PRO A C 1
ATOM 2105 O O . PRO A 1 274 ? 14.989 4.456 -40.457 1.00 52.91 274 PRO A O 1
ATOM 2108 N N . GLY A 1 275 ? 15.507 6.318 -39.327 1.00 58.09 275 GLY A N 1
ATOM 2109 C CA . GLY A 1 275 ? 16.151 7.068 -40.403 1.00 58.09 275 GLY A CA 1
ATOM 2110 C C . GLY A 1 275 ? 15.493 8.426 -40.657 1.00 58.09 275 GLY A C 1
ATOM 2111 O O . GLY A 1 275 ? 14.468 8.768 -40.061 1.00 58.09 275 GLY A O 1
ATOM 2112 N N . ALA A 1 276 ? 16.089 9.199 -41.568 1.00 46.97 276 ALA A N 1
ATOM 2113 C CA . ALA A 1 276 ? 15.506 10.443 -42.064 1.00 46.97 276 ALA A CA 1
ATOM 2114 C C . ALA A 1 276 ? 14.070 10.206 -42.574 1.00 46.97 276 ALA A C 1
ATOM 2116 O O . ALA A 1 276 ? 13.820 9.160 -43.186 1.00 46.97 276 ALA A O 1
ATOM 2117 N N . PRO A 1 277 ? 13.127 11.154 -42.387 1.00 40.56 277 PRO A N 1
ATOM 2118 C CA . PRO A 1 277 ? 11.795 11.032 -42.971 1.00 40.56 277 PRO A CA 1
ATOM 2119 C C . PRO A 1 277 ? 11.939 10.801 -44.474 1.00 40.56 277 PRO A C 1
ATOM 2121 O O . PRO A 1 277 ? 12.604 11.583 -45.156 1.00 40.56 277 PRO A O 1
ATOM 2124 N N . ALA A 1 278 ? 11.362 9.696 -44.960 1.00 39.16 278 ALA A N 1
ATOM 2125 C CA . ALA A 1 278 ? 11.617 9.188 -46.302 1.00 39.16 278 ALA A CA 1
ATOM 2126 C C . ALA A 1 278 ? 11.503 10.310 -47.339 1.00 39.16 278 ALA A C 1
ATOM 2128 O O . ALA A 1 278 ? 10.436 10.920 -47.479 1.00 39.16 278 ALA A O 1
ATOM 2129 N N . VAL A 1 279 ? 12.604 10.569 -48.058 1.00 38.94 279 VAL A N 1
ATOM 2130 C CA . VAL A 1 279 ? 12.616 11.507 -49.185 1.00 38.94 279 VAL A CA 1
ATOM 2131 C C . VAL A 1 279 ? 11.459 11.112 -50.088 1.00 38.94 279 VAL A C 1
ATOM 2133 O O . VAL A 1 279 ? 11.379 9.958 -50.513 1.00 38.94 279 VAL A O 1
ATOM 2136 N N . ALA A 1 280 ? 10.524 12.043 -50.300 1.00 39.91 280 ALA A N 1
ATOM 2137 C CA . ALA A 1 280 ? 9.293 11.765 -51.025 1.00 39.91 280 ALA A CA 1
ATOM 2138 C C . ALA A 1 280 ? 9.649 11.106 -52.362 1.00 39.91 280 ALA A C 1
ATOM 2140 O O . ALA A 1 280 ? 10.363 11.715 -53.157 1.00 39.91 280 ALA A O 1
ATOM 2141 N N . ALA A 1 281 ? 9.204 9.855 -52.549 1.00 49.06 281 ALA A N 1
ATOM 2142 C CA . ALA A 1 281 ? 9.674 8.986 -53.625 1.00 49.06 281 ALA A CA 1
ATOM 2143 C C . ALA A 1 281 ? 9.679 9.742 -54.957 1.00 49.06 281 ALA A C 1
ATOM 2145 O O . ALA A 1 281 ? 8.628 10.225 -55.381 1.00 49.06 281 ALA A O 1
ATOM 2146 N N . GLU A 1 282 ? 10.854 9.882 -55.578 1.00 56.09 282 GLU A N 1
ATOM 2147 C CA . GLU A 1 282 ? 11.016 10.794 -56.709 1.00 56.09 282 GLU A CA 1
ATOM 2148 C C . GLU A 1 282 ? 10.069 10.431 -57.859 1.00 56.09 282 GLU A C 1
ATOM 2150 O O . GLU A 1 282 ? 9.923 9.268 -58.254 1.00 56.09 282 GLU A O 1
ATOM 2155 N N . GLU A 1 283 ? 9.409 11.448 -58.414 1.00 67.38 283 GLU A N 1
ATOM 2156 C CA . GLU A 1 283 ? 8.538 11.265 -59.566 1.00 67.38 283 GLU A CA 1
ATOM 2157 C C . GLU A 1 283 ? 9.380 11.005 -60.819 1.00 67.38 283 GLU A C 1
ATOM 2159 O O . GLU A 1 283 ? 9.912 11.919 -61.450 1.00 67.38 283 GLU A O 1
ATOM 2164 N N . ARG A 1 284 ? 9.485 9.728 -61.196 1.00 80.50 284 ARG A N 1
ATOM 2165 C CA . ARG A 1 284 ? 10.189 9.284 -62.405 1.00 80.50 284 ARG A CA 1
ATOM 2166 C C . ARG A 1 284 ? 9.221 8.953 -63.535 1.00 80.50 284 ARG A C 1
ATOM 2168 O O . ARG A 1 284 ? 8.047 8.648 -63.326 1.00 80.50 284 ARG A O 1
ATOM 2175 N N . THR A 1 285 ? 9.733 8.977 -64.763 1.00 83.00 285 THR A N 1
ATOM 2176 C CA . THR A 1 285 ? 8.978 8.538 -65.945 1.00 83.00 285 THR A CA 1
ATOM 2177 C C . THR A 1 285 ? 9.167 7.040 -66.168 1.00 83.00 285 THR A C 1
ATOM 2179 O O . THR A 1 285 ? 10.207 6.611 -66.664 1.00 83.00 285 THR A O 1
ATOM 2182 N N . TRP A 1 286 ? 8.136 6.267 -65.841 1.00 82.56 286 TRP A N 1
ATOM 2183 C CA . TRP A 1 286 ? 8.024 4.835 -66.114 1.00 82.56 286 TRP A CA 1
ATOM 2184 C C . TRP A 1 286 ? 7.692 4.603 -67.583 1.00 82.56 286 TRP A C 1
ATOM 2186 O O . TRP A 1 286 ? 6.930 5.369 -68.181 1.00 82.56 286 TRP A O 1
ATOM 2196 N N . GLN A 1 287 ? 8.243 3.545 -68.167 1.00 84.56 287 GLN A N 1
ATOM 2197 C CA . GLN A 1 287 ? 8.079 3.208 -69.577 1.00 84.56 287 GLN A CA 1
ATOM 2198 C C . GLN A 1 287 ? 7.652 1.749 -69.733 1.00 84.56 287 GLN A C 1
ATOM 2200 O O . GLN A 1 287 ? 8.034 0.878 -68.948 1.00 84.56 287 GLN A O 1
ATOM 2205 N N . ASP A 1 288 ? 6.846 1.468 -70.753 1.00 83.38 288 ASP A N 1
ATOM 2206 C CA . ASP A 1 288 ? 6.502 0.093 -71.097 1.00 83.38 288 ASP A CA 1
ATOM 2207 C C . ASP A 1 288 ? 7.654 -0.621 -71.827 1.00 83.38 288 ASP A C 1
ATOM 2209 O O . ASP A 1 288 ? 8.556 0.014 -72.376 1.00 83.38 288 ASP A O 1
ATOM 2213 N N . ALA A 1 289 ? 7.593 -1.950 -71.898 1.00 78.25 289 ALA A N 1
ATOM 2214 C CA . ALA A 1 289 ? 8.590 -2.777 -72.583 1.00 78.25 289 ALA A CA 1
ATOM 2215 C C . ALA A 1 289 ? 8.772 -2.449 -74.085 1.00 78.25 289 ALA A C 1
ATOM 2217 O O . ALA A 1 289 ? 9.782 -2.830 -74.670 1.00 78.25 289 ALA A O 1
ATOM 2218 N N . THR A 1 290 ? 7.828 -1.742 -74.726 1.00 72.88 290 THR A N 1
ATOM 2219 C CA . THR A 1 290 ? 7.957 -1.276 -76.121 1.00 72.88 290 THR A CA 1
ATOM 2220 C C . THR A 1 290 ? 8.410 0.184 -76.259 1.00 72.88 290 THR A C 1
ATOM 2222 O O . THR A 1 290 ? 8.622 0.652 -77.379 1.00 72.88 290 THR A O 1
ATOM 2225 N N . GLY A 1 291 ? 8.544 0.921 -75.149 1.00 70.38 291 GLY A N 1
ATOM 2226 C CA . GLY A 1 291 ? 8.921 2.339 -75.109 1.00 70.38 291 GLY A CA 1
ATOM 2227 C C . GLY A 1 291 ? 7.890 3.318 -75.695 1.00 70.38 291 GLY A C 1
ATOM 2228 O O . GLY A 1 291 ? 8.181 4.514 -75.799 1.00 70.38 291 GLY A O 1
ATOM 2229 N N . LYS A 1 292 ? 6.701 2.840 -76.088 1.00 74.44 292 LYS A N 1
ATOM 2230 C CA . LYS A 1 292 ? 5.618 3.643 -76.686 1.00 74.44 292 LYS A CA 1
ATOM 2231 C C . LYS A 1 292 ? 4.774 4.383 -75.656 1.00 74.44 292 LYS A C 1
ATOM 2233 O O . LYS A 1 292 ? 4.213 5.428 -75.979 1.00 74.44 292 LYS A O 1
ATOM 2238 N N . PHE A 1 293 ? 4.657 3.846 -74.448 1.00 77.06 293 PHE A N 1
ATOM 2239 C CA . PHE A 1 293 ? 3.851 4.396 -73.369 1.00 77.06 293 PHE A CA 1
ATOM 2240 C C . PHE A 1 293 ? 4.772 4.840 -72.238 1.00 77.06 293 PHE A C 1
ATOM 2242 O O . PHE A 1 293 ? 5.557 4.051 -71.715 1.00 77.06 293 PHE A O 1
ATOM 2249 N N . LYS A 1 294 ? 4.674 6.122 -71.876 1.00 84.12 294 LYS A N 1
ATOM 2250 C CA . LYS A 1 294 ? 5.482 6.754 -70.830 1.00 84.12 294 LYS A CA 1
ATOM 2251 C C . LYS A 1 294 ? 4.572 7.465 -69.841 1.00 84.12 294 LYS A C 1
ATOM 2253 O O . LYS A 1 294 ? 3.615 8.117 -70.258 1.00 84.12 294 LYS A O 1
ATOM 2258 N N . VAL A 1 295 ? 4.853 7.321 -68.552 1.00 82.50 295 VAL A N 1
ATOM 2259 C CA . VAL A 1 295 ? 3.986 7.787 -67.465 1.00 82.50 295 VAL A CA 1
ATOM 2260 C C . VAL A 1 295 ? 4.840 8.316 -66.315 1.00 82.50 295 VAL A C 1
ATOM 2262 O O . VAL A 1 295 ? 5.645 7.575 -65.760 1.00 82.50 295 VAL A O 1
ATOM 2265 N N . ALA A 1 296 ? 4.649 9.580 -65.935 1.00 81.88 296 ALA A N 1
ATOM 2266 C CA . ALA A 1 296 ? 5.217 10.122 -64.703 1.00 81.88 296 ALA A CA 1
ATOM 2267 C C . ALA A 1 296 ? 4.455 9.555 -63.493 1.00 81.88 296 ALA A C 1
ATOM 2269 O O . ALA A 1 296 ? 3.224 9.648 -63.424 1.00 81.88 296 ALA A O 1
ATOM 2270 N N . ALA A 1 297 ? 5.178 8.891 -62.590 1.00 81.44 297 ALA A N 1
ATOM 2271 C CA . ALA A 1 297 ? 4.611 8.303 -61.385 1.00 81.44 297 ALA A CA 1
ATOM 2272 C C . ALA A 1 297 ? 5.673 8.049 -60.308 1.00 81.44 297 ALA A C 1
ATOM 2274 O O . ALA A 1 297 ? 6.851 7.819 -60.590 1.00 81.44 297 ALA A O 1
ATOM 2275 N N . THR A 1 298 ? 5.218 7.993 -59.064 1.00 83.12 298 THR A N 1
ATOM 2276 C CA . THR A 1 298 ? 6.013 7.586 -57.902 1.00 83.12 298 THR A CA 1
ATOM 2277 C C . THR A 1 298 ? 5.795 6.098 -57.614 1.00 83.12 298 THR A C 1
ATOM 2279 O O . THR A 1 298 ? 4.675 5.588 -57.737 1.00 83.12 298 THR A O 1
ATOM 2282 N N . TYR A 1 299 ? 6.862 5.379 -57.256 1.00 79.75 299 TYR A N 1
ATOM 2283 C CA . TYR A 1 299 ? 6.757 3.996 -56.777 1.00 79.75 299 TYR A CA 1
ATOM 2284 C C . TYR A 1 299 ? 6.031 3.972 -55.428 1.00 79.75 299 TYR A C 1
ATOM 2286 O O . TYR A 1 299 ? 6.314 4.803 -54.569 1.00 79.75 299 TYR A O 1
ATOM 2294 N N . GLN A 1 300 ? 5.101 3.031 -55.238 1.00 80.44 300 GLN A N 1
ATOM 2295 C CA . GLN A 1 300 ? 4.465 2.793 -53.937 1.00 80.44 300 GLN A CA 1
ATOM 2296 C C . GLN A 1 300 ? 4.905 1.451 -53.348 1.00 80.44 300 GLN A C 1
ATOM 2298 O O . GLN A 1 300 ? 5.434 1.408 -52.243 1.00 80.44 300 GLN A O 1
ATOM 2303 N N . LYS A 1 301 ? 4.680 0.349 -54.077 1.00 75.94 301 LYS A N 1
ATOM 2304 C CA . LYS A 1 301 ? 5.058 -1.010 -53.656 1.00 75.94 301 LYS A CA 1
ATOM 2305 C C . LYS A 1 301 ? 4.977 -2.014 -54.803 1.00 75.94 301 LYS A C 1
ATOM 2307 O O . LYS A 1 301 ? 4.230 -1.809 -55.763 1.00 75.94 301 LYS A O 1
ATOM 2312 N N . ARG A 1 302 ? 5.651 -3.154 -54.651 1.00 78.50 302 ARG A N 1
ATOM 2313 C CA . ARG A 1 302 ? 5.377 -4.378 -55.412 1.00 78.50 302 ARG A CA 1
ATOM 2314 C C . ARG A 1 302 ? 4.211 -5.141 -54.772 1.00 78.50 302 ARG A C 1
ATOM 2316 O O . ARG A 1 302 ? 4.066 -5.174 -53.555 1.00 78.50 302 ARG A O 1
ATOM 2323 N N . ASP A 1 303 ? 3.364 -5.729 -55.604 1.00 73.81 303 ASP A N 1
ATOM 2324 C CA . ASP A 1 303 ? 2.162 -6.476 -55.227 1.00 73.81 303 ASP A CA 1
ATOM 2325 C C . ASP A 1 303 ? 2.031 -7.685 -56.174 1.00 73.81 303 ASP A C 1
ATOM 2327 O O . ASP A 1 303 ? 1.304 -7.658 -57.178 1.00 73.81 303 ASP A O 1
ATOM 2331 N N . GLY A 1 304 ? 2.838 -8.713 -55.876 1.00 78.25 304 GLY A N 1
ATOM 2332 C CA . GLY A 1 304 ? 3.069 -9.892 -56.716 1.00 78.25 304 GLY A CA 1
ATOM 2333 C C . GLY A 1 304 ? 3.895 -9.571 -57.969 1.00 78.25 304 GLY A C 1
ATOM 2334 O O . GLY A 1 304 ? 4.861 -8.810 -57.922 1.00 78.25 304 GLY A O 1
ATOM 2335 N N . ASP A 1 305 ? 3.469 -10.098 -59.119 1.00 81.25 305 ASP A N 1
ATOM 2336 C CA . ASP A 1 305 ? 4.044 -9.797 -60.444 1.00 81.25 305 ASP A CA 1
ATOM 2337 C C . ASP A 1 305 ? 3.594 -8.436 -61.010 1.00 81.25 305 ASP A C 1
ATOM 2339 O O . ASP A 1 305 ? 3.476 -8.239 -62.224 1.00 81.25 305 ASP A O 1
ATOM 2343 N N . ALA A 1 306 ? 3.300 -7.470 -60.143 1.00 80.88 306 ALA A N 1
ATOM 2344 C CA . ALA A 1 306 ? 2.867 -6.137 -60.527 1.00 80.88 306 ALA A CA 1
ATOM 2345 C C . ALA A 1 306 ? 3.374 -5.073 -59.553 1.00 80.88 306 ALA A C 1
ATOM 2347 O O . ALA A 1 306 ? 3.605 -5.328 -58.375 1.00 80.88 306 ALA A O 1
ATOM 2348 N N . VAL A 1 307 ? 3.506 -3.857 -60.067 1.00 85.31 307 VAL A N 1
ATOM 2349 C CA . VAL A 1 307 ? 3.939 -2.672 -59.334 1.00 85.31 307 VAL A CA 1
ATOM 2350 C C . VAL A 1 307 ? 2.750 -1.738 -59.171 1.00 85.31 307 VAL A C 1
ATOM 2352 O O . VAL A 1 307 ? 2.023 -1.475 -60.132 1.00 85.31 307 VAL A O 1
ATOM 2355 N N . VAL A 1 308 ? 2.552 -1.229 -57.959 1.00 82.62 308 VAL A N 1
ATOM 2356 C CA . VAL A 1 308 ? 1.622 -0.136 -57.683 1.00 82.62 308 VAL A CA 1
ATOM 2357 C C . VAL A 1 308 ? 2.383 1.177 -57.835 1.00 82.62 308 VAL A C 1
ATOM 2359 O O . VAL A 1 308 ? 3.370 1.427 -57.140 1.00 82.62 308 VAL A O 1
ATOM 2362 N N . LEU A 1 309 ? 1.918 2.000 -58.769 1.00 83.56 309 LEU A N 1
ATOM 2363 C CA . LEU A 1 309 ? 2.465 3.310 -59.100 1.00 83.56 309 LEU A CA 1
ATOM 2364 C C . LEU A 1 309 ? 1.417 4.382 -58.814 1.00 83.56 309 LEU A C 1
ATOM 2366 O O . LEU A 1 309 ? 0.247 4.212 -59.164 1.00 83.56 309 LEU A O 1
ATOM 2370 N N . LYS A 1 310 ? 1.827 5.507 -58.231 1.00 82.62 310 LYS A N 1
ATOM 2371 C CA . LYS A 1 310 ? 0.955 6.661 -57.997 1.00 82.62 310 LYS A CA 1
ATOM 2372 C C . LYS A 1 310 ? 1.290 7.765 -58.992 1.00 82.62 310 LYS A C 1
ATOM 2374 O O . LYS A 1 310 ? 2.381 8.327 -58.964 1.00 82.62 310 LYS A O 1
ATOM 2379 N N . LEU A 1 311 ? 0.349 8.023 -59.894 1.00 80.56 311 LEU A N 1
ATOM 2380 C CA . LEU A 1 311 ? 0.445 9.020 -60.960 1.00 80.56 311 LEU A CA 1
ATOM 2381 C C . LEU A 1 311 ? 0.532 10.445 -60.388 1.00 80.56 311 LEU A C 1
ATOM 2383 O O . LEU A 1 311 ? 0.008 10.705 -59.304 1.00 80.56 311 LEU A O 1
ATOM 2387 N N . SER A 1 312 ? 1.053 11.392 -61.174 1.00 72.88 312 SER A N 1
ATOM 2388 C CA . SER A 1 312 ? 1.134 12.830 -60.834 1.00 72.88 312 SER A CA 1
ATOM 2389 C C . SER A 1 312 ? -0.201 13.459 -60.413 1.00 72.88 312 SER A C 1
ATOM 2391 O O . SER A 1 312 ? -0.244 14.430 -59.666 1.00 72.88 312 SER A O 1
ATOM 2393 N N . ASN A 1 313 ? -1.323 12.902 -60.883 1.00 69.50 313 ASN A N 1
ATOM 2394 C CA . ASN A 1 313 ? -2.679 13.330 -60.518 1.00 69.50 313 ASN A CA 1
ATOM 2395 C C . ASN A 1 313 ? -3.208 12.684 -59.217 1.00 69.50 313 ASN A C 1
ATOM 2397 O O . ASN A 1 313 ? -4.404 12.749 -58.938 1.00 69.50 313 ASN A O 1
ATOM 2401 N N . GLY A 1 314 ? -2.341 12.020 -58.449 1.00 66.56 314 GLY A N 1
ATOM 2402 C CA . GLY A 1 314 ? -2.647 11.361 -57.181 1.00 66.56 314 GLY A CA 1
ATOM 2403 C C . GLY A 1 314 ? -3.303 9.982 -57.300 1.00 66.56 314 GLY A C 1
ATOM 2404 O O . GLY A 1 314 ? -3.448 9.307 -56.281 1.00 66.56 314 GLY A O 1
ATOM 2405 N N . LYS A 1 315 ? -3.687 9.539 -58.505 1.00 73.69 315 LYS A N 1
ATOM 2406 C CA . LYS A 1 315 ? -4.358 8.250 -58.719 1.00 73.69 315 LYS A CA 1
ATOM 2407 C C . LYS A 1 315 ? -3.358 7.093 -58.740 1.00 73.69 315 LYS A C 1
ATOM 2409 O O . LYS A 1 315 ? -2.383 7.117 -59.486 1.00 73.69 315 LYS A O 1
ATOM 2414 N N . GLU A 1 316 ? -3.654 6.040 -57.990 1.00 85.31 316 GLU A N 1
ATOM 2415 C CA . GLU A 1 316 ? -2.892 4.790 -58.029 1.00 85.31 316 GLU A CA 1
ATOM 2416 C C . GLU A 1 316 ? -3.292 3.909 -59.223 1.00 85.31 316 GLU A C 1
ATOM 2418 O O . GLU A 1 316 ? -4.456 3.852 -59.635 1.00 85.31 316 GLU A O 1
ATOM 2423 N N . THR A 1 317 ? -2.310 3.214 -59.792 1.00 80.38 317 THR A N 1
ATOM 2424 C CA . THR A 1 317 ? -2.476 2.259 -60.889 1.00 80.38 317 THR A CA 1
ATOM 2425 C C . THR A 1 317 ? -1.568 1.047 -60.680 1.00 80.38 317 THR A C 1
ATOM 2427 O O . THR A 1 317 ? -0.439 1.182 -60.211 1.00 80.38 317 THR A O 1
ATOM 2430 N N . LYS A 1 318 ? -2.056 -0.150 -61.022 1.00 86.50 318 LYS A N 1
ATOM 2431 C CA . LYS A 1 318 ? -1.320 -1.415 -60.879 1.00 86.50 318 LYS A CA 1
ATOM 2432 C C . LYS A 1 318 ? -0.851 -1.887 -62.257 1.00 86.50 318 LYS A C 1
ATOM 2434 O O . LYS A 1 318 ? -1.673 -2.193 -63.121 1.00 86.50 318 LYS A O 1
ATOM 2439 N N . VAL A 1 319 ? 0.463 -1.935 -62.469 1.00 82.44 319 VAL A N 1
ATOM 2440 C CA . VAL A 1 319 ? 1.098 -2.279 -63.751 1.00 82.44 319 VAL A CA 1
ATOM 2441 C C . VAL A 1 319 ? 1.841 -3.613 -63.611 1.00 82.44 319 VAL A C 1
ATOM 2443 O O . VAL A 1 319 ? 2.718 -3.713 -62.758 1.00 82.44 319 VAL A O 1
ATOM 2446 N N . PRO A 1 320 ? 1.535 -4.649 -64.417 1.00 86.12 320 PRO A N 1
ATOM 2447 C CA . PRO A 1 320 ? 2.284 -5.907 -64.393 1.00 86.12 320 PRO A CA 1
ATOM 2448 C C . PRO A 1 320 ? 3.775 -5.694 -64.685 1.00 86.12 320 PRO A C 1
ATOM 2450 O O . PRO A 1 320 ? 4.104 -5.020 -65.662 1.00 86.12 320 PRO A O 1
ATOM 2453 N N . LEU A 1 321 ? 4.666 -6.311 -63.901 1.00 82.25 321 LEU A N 1
ATOM 2454 C CA . LEU A 1 321 ? 6.124 -6.161 -64.025 1.00 82.25 321 LEU A CA 1
ATOM 2455 C C . LEU A 1 321 ? 6.600 -6.491 -65.445 1.00 82.25 321 LEU A C 1
ATOM 2457 O O . LEU A 1 321 ? 7.364 -5.738 -66.034 1.00 82.25 321 LEU A O 1
ATOM 2461 N N . ALA A 1 322 ? 6.068 -7.563 -66.038 1.00 80.81 322 ALA A N 1
ATOM 2462 C CA . ALA A 1 322 ? 6.386 -7.997 -67.401 1.00 80.81 322 ALA A CA 1
ATOM 2463 C C . ALA A 1 322 ? 6.002 -6.993 -68.512 1.00 80.81 322 ALA A C 1
ATOM 2465 O O . ALA A 1 322 ? 6.355 -7.208 -69.670 1.00 80.81 322 ALA A O 1
ATOM 2466 N N . LYS A 1 323 ? 5.261 -5.921 -68.192 1.00 82.25 323 LYS A N 1
ATOM 2467 C CA . LYS A 1 323 ? 4.941 -4.828 -69.124 1.00 82.25 323 LYS A CA 1
ATOM 2468 C C . LYS A 1 323 ? 5.839 -3.602 -68.958 1.00 82.25 323 LYS A C 1
ATOM 2470 O O . LYS A 1 323 ? 5.761 -2.722 -69.808 1.00 82.25 323 LYS A O 1
ATOM 2475 N N . LEU A 1 324 ? 6.653 -3.529 -67.904 1.00 84.12 324 LEU A N 1
ATOM 2476 C CA . LEU A 1 324 ? 7.604 -2.440 -67.673 1.00 84.12 324 LEU A CA 1
ATOM 2477 C C . LEU A 1 324 ? 8.884 -2.632 -68.498 1.00 84.12 324 LEU A C 1
ATOM 2479 O O . LEU A 1 324 ? 9.241 -3.753 -68.867 1.00 84.12 324 LEU A O 1
ATOM 2483 N N . SER A 1 325 ? 9.579 -1.528 -68.774 1.00 84.75 325 SER A N 1
ATOM 2484 C CA . SER A 1 325 ? 10.896 -1.539 -69.410 1.00 84.75 325 SER A CA 1
ATOM 2485 C C . SER A 1 325 ? 11.938 -2.283 -68.563 1.00 84.75 325 SER A C 1
ATOM 2487 O O . SER A 1 325 ? 11.782 -2.430 -67.351 1.00 84.75 325 SER A O 1
ATOM 2489 N N . ASP A 1 326 ? 13.029 -2.741 -69.181 1.00 81.00 326 ASP A N 1
ATOM 2490 C CA . ASP A 1 326 ? 14.117 -3.431 -68.465 1.00 81.00 326 ASP A CA 1
ATOM 2491 C C . ASP A 1 326 ? 14.732 -2.550 -67.365 1.00 81.00 326 ASP A C 1
ATOM 2493 O O . ASP A 1 326 ? 15.009 -3.027 -66.267 1.00 81.00 326 ASP A O 1
ATOM 2497 N N . ALA A 1 327 ? 14.856 -1.245 -67.627 1.00 78.12 327 ALA A N 1
ATOM 2498 C CA . ALA A 1 327 ? 15.369 -0.265 -66.671 1.00 78.12 327 ALA A CA 1
ATOM 2499 C C . ALA A 1 327 ? 14.407 -0.005 -65.496 1.00 78.12 327 ALA A C 1
ATOM 2501 O O . ALA A 1 327 ? 14.851 0.235 -64.375 1.00 78.12 327 ALA A O 1
ATOM 2502 N N . ASP A 1 328 ? 13.092 -0.053 -65.732 1.00 81.81 328 ASP A N 1
ATOM 2503 C CA . ASP A 1 328 ? 12.090 0.106 -64.673 1.00 81.81 328 ASP A CA 1
ATOM 2504 C C . ASP A 1 328 ? 11.911 -1.178 -63.850 1.00 81.81 328 ASP A C 1
ATOM 2506 O O . ASP A 1 328 ? 11.641 -1.097 -62.654 1.00 81.81 328 ASP A O 1
ATOM 2510 N N . ARG A 1 329 ? 12.111 -2.359 -64.453 1.00 83.88 329 ARG A N 1
ATOM 2511 C CA . ARG A 1 329 ? 12.166 -3.637 -63.726 1.00 83.88 329 ARG A CA 1
ATOM 2512 C C . ARG A 1 329 ? 13.385 -3.708 -62.812 1.00 83.88 329 ARG A C 1
ATOM 2514 O O . ARG A 1 329 ? 13.211 -3.888 -61.614 1.00 83.88 329 ARG A O 1
ATOM 2521 N N . ALA A 1 330 ? 14.580 -3.443 -63.347 1.00 78.62 330 ALA A N 1
ATOM 2522 C CA . ALA A 1 330 ? 15.814 -3.415 -62.560 1.00 78.62 330 ALA A CA 1
ATOM 2523 C C . ALA A 1 330 ? 15.733 -2.432 -61.377 1.00 78.62 330 ALA A C 1
ATOM 2525 O O . ALA A 1 330 ? 16.181 -2.751 -60.282 1.00 78.62 330 ALA A O 1
ATOM 2526 N N . TYR A 1 331 ? 15.098 -1.270 -61.566 1.00 78.38 331 TYR A N 1
ATOM 2527 C CA . TYR A 1 331 ? 14.855 -0.311 -60.485 1.00 78.38 331 TYR A CA 1
ATOM 2528 C C . TYR A 1 331 ? 13.909 -0.845 -59.394 1.00 78.38 331 TYR A C 1
ATOM 2530 O O . TYR A 1 331 ? 14.133 -0.598 -58.215 1.00 78.38 331 TYR A O 1
ATOM 2538 N N . VAL A 1 332 ? 12.864 -1.594 -59.761 1.00 77.88 332 VAL A N 1
ATOM 2539 C CA . VAL A 1 332 ? 11.934 -2.211 -58.795 1.00 77.88 332 VAL A CA 1
ATOM 2540 C C . VAL A 1 332 ? 12.595 -3.349 -58.022 1.00 77.88 332 VAL A C 1
ATOM 2542 O O . VAL A 1 332 ? 12.358 -3.472 -56.824 1.00 77.88 332 VAL A O 1
ATOM 2545 N N . ASP A 1 333 ? 13.427 -4.156 -58.679 1.00 76.25 333 ASP A N 1
ATOM 2546 C CA . ASP A 1 333 ? 14.159 -5.243 -58.024 1.00 76.25 333 ASP A CA 1
ATOM 2547 C C . ASP A 1 333 ? 15.249 -4.684 -57.078 1.00 76.25 333 ASP A C 1
ATOM 2549 O O . ASP A 1 333 ? 15.348 -5.116 -55.931 1.00 76.25 333 ASP A O 1
ATOM 2553 N N . GLN A 1 334 ? 15.957 -3.618 -57.474 1.00 68.69 334 GLN A N 1
ATOM 2554 C CA . GLN A 1 334 ? 16.921 -2.903 -56.618 1.00 68.69 334 GLN A CA 1
ATOM 2555 C C . GLN A 1 334 ? 16.272 -2.246 -55.378 1.00 68.69 334 GLN A C 1
ATOM 2557 O O . GLN A 1 334 ? 16.922 -2.077 -54.349 1.00 68.69 334 GLN A O 1
ATOM 2562 N N . LEU A 1 335 ? 14.979 -1.905 -55.447 1.00 70.12 335 LEU A N 1
ATOM 2563 C CA . LEU A 1 335 ? 14.182 -1.435 -54.304 1.00 70.12 335 LEU A CA 1
ATOM 2564 C C . LEU A 1 335 ? 13.664 -2.569 -53.396 1.00 70.12 335 LEU A C 1
ATOM 2566 O O . LEU A 1 335 ? 13.056 -2.279 -52.367 1.00 70.12 335 LEU A O 1
ATOM 2570 N N . GLN A 1 336 ? 13.860 -3.840 -53.764 1.00 58.94 336 GLN A N 1
ATOM 2571 C CA . GLN A 1 336 ? 13.481 -5.003 -52.950 1.00 58.94 336 GLN A CA 1
ATOM 2572 C C . GLN A 1 336 ? 14.668 -5.600 -52.190 1.00 58.94 336 GLN A C 1
ATOM 2574 O O . GLN A 1 336 ? 14.506 -6.014 -51.045 1.00 58.94 336 GLN A O 1
ATOM 2579 N N . GLU A 1 337 ? 15.865 -5.594 -52.784 1.00 51.62 337 GLU A N 1
ATOM 2580 C CA . GLU A 1 337 ? 17.094 -6.097 -52.142 1.00 51.62 337 GLU A CA 1
ATOM 2581 C C . GLU A 1 337 ? 17.452 -5.344 -50.845 1.00 51.62 337 GLU A C 1
ATOM 2583 O O . GLU A 1 337 ? 18.162 -5.870 -49.994 1.00 51.62 337 GLU A O 1
ATOM 2588 N N . THR A 1 338 ? 16.920 -4.135 -50.649 1.00 45.59 338 THR A N 1
ATOM 2589 C CA . THR A 1 338 ? 17.100 -3.324 -49.435 1.00 45.59 338 THR A CA 1
ATOM 2590 C C . THR A 1 338 ? 16.083 -3.604 -48.321 1.00 45.59 338 THR A C 1
ATOM 2592 O O . THR A 1 338 ? 16.160 -2.957 -47.278 1.00 45.59 338 THR A O 1
ATOM 2595 N N . THR A 1 339 ? 15.118 -4.522 -48.503 1.00 39.00 339 THR A N 1
ATOM 2596 C CA . THR A 1 339 ? 14.015 -4.736 -47.536 1.00 39.00 339 THR A CA 1
ATOM 2597 C C . THR A 1 339 ? 13.975 -6.095 -46.826 1.00 39.00 339 THR A C 1
ATOM 2599 O O . THR A 1 339 ? 13.171 -6.247 -45.906 1.00 39.00 339 THR A O 1
ATOM 2602 N N . GLU A 1 340 ? 14.816 -7.073 -47.181 1.00 33.28 340 GLU A N 1
ATOM 2603 C CA . GLU A 1 340 ? 14.871 -8.360 -46.464 1.00 33.28 340 GLU A CA 1
ATOM 2604 C C . GLU A 1 340 ? 15.971 -8.374 -45.391 1.00 33.28 340 GLU A C 1
ATOM 2606 O O . GLU A 1 340 ? 17.164 -8.327 -45.682 1.00 33.28 340 GLU A O 1
ATOM 2611 N N . ASN A 1 341 ? 15.556 -8.459 -44.123 1.00 38.12 341 ASN A N 1
ATOM 2612 C CA . ASN A 1 341 ? 16.450 -8.607 -42.975 1.00 38.12 341 ASN A CA 1
ATOM 2613 C C . ASN A 1 341 ? 16.775 -10.103 -42.748 1.00 38.12 341 ASN A C 1
ATOM 2615 O O . ASN A 1 341 ? 15.857 -10.864 -42.430 1.00 38.12 341 ASN A O 1
ATOM 2619 N N . PRO A 1 342 ? 18.045 -10.544 -42.858 1.00 35.25 342 PRO A N 1
ATOM 2620 C CA . PRO A 1 342 ? 18.414 -11.954 -42.714 1.00 35.25 342 PRO A CA 1
ATOM 2621 C C . PRO A 1 342 ? 18.490 -12.450 -41.254 1.00 35.25 342 PRO A C 1
ATOM 2623 O O . PRO A 1 342 ? 18.683 -13.645 -41.035 1.00 35.25 342 PRO A O 1
ATOM 2626 N N . PHE A 1 343 ? 18.327 -11.579 -40.250 1.00 40.84 343 PHE A N 1
ATOM 2627 C CA . PHE A 1 343 ? 18.508 -11.897 -38.823 1.00 40.84 343 PHE A CA 1
ATOM 2628 C C . PHE A 1 343 ? 17.212 -12.321 -38.105 1.00 40.84 343 PHE A C 1
ATOM 2630 O O . PHE A 1 343 ? 16.898 -11.846 -37.014 1.00 40.84 343 PHE A O 1
ATOM 2637 N N . ALA A 1 344 ? 16.442 -13.236 -38.698 1.00 35.41 344 ALA A N 1
ATOM 2638 C CA . ALA A 1 344 ? 15.301 -13.868 -38.026 1.00 35.41 344 ALA A CA 1
ATOM 2639 C C . ALA A 1 344 ? 15.777 -14.956 -37.035 1.00 35.41 344 ALA A C 1
ATOM 2641 O O . ALA A 1 344 ? 15.628 -16.156 -37.281 1.00 35.41 344 ALA A O 1
ATOM 2642 N N . GLU A 1 345 ? 16.398 -14.539 -35.928 1.00 32.66 345 GLU A N 1
ATOM 2643 C CA . GLU A 1 345 ? 16.924 -15.454 -34.911 1.00 32.66 345 GLU A CA 1
ATOM 2644 C C . GLU A 1 345 ? 15.829 -16.150 -34.087 1.00 32.66 345 GLU A C 1
ATOM 2646 O O . GLU A 1 345 ? 14.732 -15.635 -33.863 1.00 32.66 345 GLU A O 1
ATOM 2651 N N . LYS A 1 346 ? 16.146 -17.361 -33.611 1.00 33.44 346 LYS A N 1
ATOM 2652 C CA . LYS A 1 346 ? 15.305 -18.099 -32.663 1.00 33.44 346 LYS A CA 1
ATOM 2653 C C . LYS A 1 346 ? 15.523 -17.567 -31.252 1.00 33.44 346 LYS A C 1
ATOM 2655 O O . LYS A 1 346 ? 16.659 -17.478 -30.798 1.00 33.44 346 LYS A O 1
ATOM 2660 N N . GLN A 1 347 ? 14.422 -17.307 -30.554 1.00 35.66 347 GLN A N 1
ATOM 2661 C CA . GLN A 1 347 ? 14.452 -16.822 -29.180 1.00 35.66 347 GLN A CA 1
ATOM 2662 C C . GLN A 1 347 ? 15.090 -17.839 -28.222 1.00 35.66 347 GLN A C 1
ATOM 2664 O O . GLN A 1 347 ? 14.798 -19.038 -28.281 1.00 35.66 347 GLN A O 1
ATOM 2669 N N . THR A 1 348 ? 15.930 -17.337 -27.318 1.00 35.88 348 THR A N 1
ATOM 2670 C CA . THR A 1 348 ? 16.563 -18.096 -26.227 1.00 35.88 348 THR A CA 1
ATOM 2671 C C . THR A 1 348 ? 16.289 -17.386 -24.897 1.00 35.88 348 THR A C 1
ATOM 2673 O O . THR A 1 348 ? 16.114 -16.170 -24.877 1.00 35.88 348 THR A O 1
ATOM 2676 N N . ALA A 1 349 ? 16.217 -18.126 -23.787 1.00 36.47 349 ALA A N 1
ATOM 2677 C CA . ALA A 1 349 ? 15.898 -17.548 -22.476 1.00 36.47 349 ALA A CA 1
ATOM 2678 C C . ALA A 1 349 ? 16.918 -16.473 -22.047 1.00 36.47 349 ALA A C 1
ATOM 2680 O O . ALA A 1 349 ? 18.116 -16.644 -22.271 1.00 36.47 349 ALA A O 1
ATOM 2681 N N . GLY A 1 350 ? 16.441 -15.388 -21.425 1.00 54.41 350 GLY A N 1
ATOM 2682 C CA . GLY A 1 350 ? 17.273 -14.263 -20.982 1.00 54.41 350 GLY A CA 1
ATOM 2683 C C . GLY A 1 350 ? 17.550 -13.186 -22.042 1.00 54.41 350 GLY A C 1
ATOM 2684 O O . GLY A 1 350 ? 18.322 -12.273 -21.768 1.00 54.41 350 GLY A O 1
ATOM 2685 N N . GLN A 1 351 ? 16.949 -13.264 -23.235 1.00 65.44 351 GLN A N 1
ATOM 2686 C CA . GLN A 1 351 ? 17.018 -12.189 -24.234 1.00 65.44 351 GLN A CA 1
ATOM 2687 C C . GLN A 1 351 ? 16.096 -11.013 -23.876 1.00 65.44 351 GLN A C 1
ATOM 2689 O O . GLN A 1 351 ? 14.951 -11.220 -23.472 1.00 65.44 351 GLN A O 1
ATOM 2694 N N . SER A 1 352 ? 16.566 -9.786 -24.115 1.00 73.31 352 SER A N 1
ATOM 2695 C CA . SER A 1 352 ? 15.714 -8.594 -24.128 1.00 73.31 352 SER A CA 1
ATOM 2696 C C . SER A 1 352 ? 14.692 -8.698 -25.260 1.00 73.31 352 SER A C 1
ATOM 2698 O O . SER A 1 352 ? 15.045 -8.933 -26.419 1.00 73.31 352 SER A O 1
ATOM 2700 N N . LEU A 1 353 ? 13.416 -8.517 -24.936 1.00 73.75 353 LEU A N 1
ATOM 2701 C CA . LEU A 1 353 ? 12.317 -8.573 -25.888 1.00 73.75 353 LEU A CA 1
ATOM 2702 C C . LEU A 1 353 ? 11.954 -7.167 -26.361 1.00 73.75 353 LEU A C 1
ATOM 2704 O O . LEU A 1 353 ? 11.898 -6.207 -25.593 1.00 73.75 353 LEU A O 1
ATOM 2708 N N . ARG A 1 354 ? 11.648 -7.047 -27.654 1.00 72.69 354 ARG A N 1
ATOM 2709 C CA . ARG A 1 354 ? 11.019 -5.839 -28.183 1.00 72.69 354 ARG A CA 1
ATOM 2710 C C . ARG A 1 354 ? 9.541 -5.853 -27.806 1.00 72.69 354 ARG A C 1
ATOM 2712 O O . ARG A 1 354 ? 8.844 -6.805 -28.146 1.00 72.69 354 ARG A O 1
ATOM 2719 N N . ALA A 1 355 ? 9.071 -4.775 -27.188 1.00 82.19 355 ALA A N 1
ATOM 2720 C CA . ALA A 1 355 ? 7.659 -4.581 -26.898 1.00 82.19 355 ALA A CA 1
ATOM 2721 C C . ALA A 1 355 ? 6.793 -4.646 -28.167 1.00 82.19 355 ALA A C 1
ATOM 2723 O O . ALA A 1 355 ? 6.960 -3.862 -29.107 1.00 82.19 355 ALA A O 1
ATOM 2724 N N . ASP A 1 356 ? 5.854 -5.588 -28.175 1.00 82.19 356 ASP A N 1
ATOM 2725 C CA . ASP A 1 356 ? 4.891 -5.813 -29.245 1.00 82.19 356 ASP A CA 1
ATOM 2726 C C . ASP A 1 356 ? 3.497 -5.356 -28.796 1.00 82.19 356 ASP A C 1
ATOM 2728 O O . ASP A 1 356 ? 2.762 -6.050 -28.089 1.00 82.19 356 ASP A O 1
ATOM 2732 N N . TRP A 1 357 ? 3.136 -4.155 -29.242 1.00 87.19 357 TRP A N 1
ATOM 2733 C CA . TRP A 1 357 ? 1.811 -3.563 -29.066 1.00 87.19 357 TRP A CA 1
ATOM 2734 C C . TRP A 1 357 ? 0.803 -4.013 -30.140 1.00 87.19 357 TRP A C 1
ATOM 2736 O O . TRP A 1 357 ? -0.354 -3.578 -30.137 1.00 87.19 357 TRP A O 1
ATOM 2746 N N . SER A 1 358 ? 1.200 -4.871 -31.090 1.00 83.94 358 SER A N 1
ATOM 2747 C CA . SER A 1 358 ? 0.314 -5.296 -32.172 1.00 83.94 358 SER A CA 1
ATOM 2748 C C . SER A 1 358 ? -0.798 -6.217 -31.657 1.00 83.94 358 SER A C 1
ATOM 2750 O O . SER A 1 358 ? -0.577 -7.228 -30.996 1.00 83.94 358 SER A O 1
ATOM 2752 N N . GLY A 1 359 ? -2.047 -5.852 -31.956 1.00 85.50 359 GLY A N 1
ATOM 2753 C CA . GLY A 1 359 ? -3.216 -6.619 -31.520 1.00 85.50 359 GLY A CA 1
ATOM 2754 C C . GLY A 1 359 ? -3.596 -6.468 -30.040 1.00 85.50 359 GLY A C 1
ATOM 2755 O O . GLY A 1 359 ? -4.491 -7.198 -29.600 1.00 85.50 359 GLY A O 1
ATOM 2756 N N . VAL A 1 360 ? -2.992 -5.527 -29.297 1.00 93.31 360 VAL A N 1
ATOM 2757 C CA . VAL A 1 360 ? -3.394 -5.204 -27.917 1.00 93.31 360 VAL A CA 1
ATOM 2758 C C . VAL A 1 360 ? -4.895 -4.908 -27.836 1.00 93.31 360 VAL A C 1
ATOM 2760 O O . VAL A 1 360 ? -5.460 -4.154 -28.636 1.00 93.31 360 VAL A O 1
ATOM 2763 N N . LYS A 1 361 ? -5.580 -5.511 -26.862 1.00 94.81 361 LYS A N 1
ATOM 2764 C CA . LYS A 1 361 ? -7.027 -5.338 -26.683 1.00 94.81 361 LYS A CA 1
ATOM 2765 C C . LYS A 1 361 ? -7.311 -4.250 -25.652 1.00 94.81 361 LYS A C 1
ATOM 2767 O O . LYS A 1 361 ? -7.086 -4.438 -24.458 1.00 94.81 361 LYS A O 1
ATOM 2772 N N . ARG A 1 362 ? -7.871 -3.124 -26.098 1.00 94.25 362 ARG A N 1
ATOM 2773 C CA . ARG A 1 362 ? -8.331 -2.059 -25.196 1.00 94.25 362 ARG A CA 1
ATOM 2774 C C . ARG A 1 362 ? -9.584 -2.493 -24.431 1.00 94.25 362 ARG A C 1
ATOM 2776 O O . ARG A 1 362 ? -10.636 -2.716 -25.032 1.00 94.25 362 ARG A O 1
ATOM 2783 N N . ILE A 1 363 ? -9.495 -2.549 -23.105 1.00 94.81 363 ILE A N 1
ATOM 2784 C CA . ILE A 1 363 ? -10.642 -2.736 -22.217 1.00 94.81 363 ILE A CA 1
ATOM 2785 C C . ILE A 1 363 ? -11.253 -1.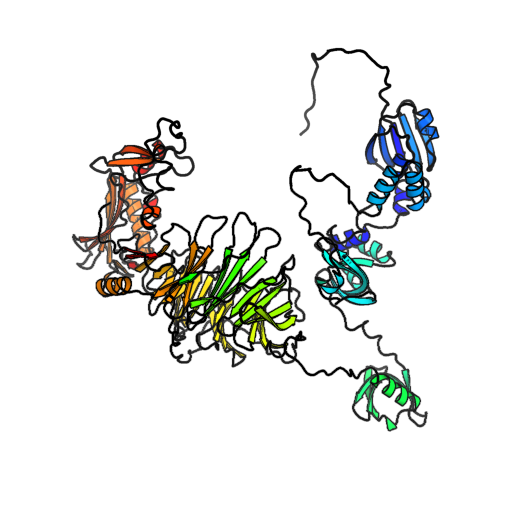357 -21.953 1.00 94.81 363 ILE A C 1
ATOM 2787 O O . ILE A 1 363 ? -10.712 -0.544 -21.209 1.00 94.81 363 ILE A O 1
ATOM 2791 N N . GLY A 1 364 ? -12.391 -1.074 -22.589 1.00 90.25 364 GLY A N 1
ATOM 2792 C CA . GLY A 1 364 ? -13.144 0.151 -22.329 1.00 90.25 364 GLY A CA 1
ATOM 2793 C C . GLY A 1 364 ? -13.768 0.118 -20.935 1.00 90.25 364 GLY A C 1
ATOM 2794 O O . GLY A 1 364 ? -14.706 -0.646 -20.710 1.00 90.25 364 GLY A O 1
ATOM 2795 N N . LEU A 1 365 ? -13.259 0.940 -20.015 1.00 91.56 365 LEU A N 1
ATOM 2796 C CA . LEU A 1 365 ? -13.823 1.070 -18.674 1.00 91.56 365 LEU A CA 1
ATOM 2797 C C . LEU A 1 365 ? -15.070 1.960 -18.675 1.00 91.56 365 LEU A C 1
ATOM 2799 O O . LEU A 1 365 ? -15.160 2.959 -19.389 1.00 91.56 365 LEU A O 1
ATOM 2803 N N . SER A 1 366 ? -16.043 1.596 -17.845 1.00 85.62 366 SER A N 1
ATOM 2804 C CA . SER A 1 366 ? -17.279 2.345 -17.648 1.00 85.62 366 SER A CA 1
ATOM 2805 C C . SER A 1 366 ? -17.708 2.326 -16.182 1.00 85.62 366 SER A C 1
ATOM 2807 O O . SER A 1 366 ? -17.775 1.275 -15.542 1.00 85.62 366 SER A O 1
ATOM 2809 N N . ASN A 1 367 ? -18.042 3.503 -15.652 1.00 81.19 367 ASN A N 1
ATOM 2810 C CA . ASN A 1 367 ? -18.557 3.640 -14.293 1.00 81.19 367 ASN A CA 1
ATOM 2811 C C . ASN A 1 367 ? -20.068 3.394 -14.307 1.00 81.19 367 ASN A C 1
ATOM 2813 O O . ASN A 1 367 ? -20.861 4.307 -14.550 1.00 81.19 367 ASN A O 1
ATOM 2817 N N . SER A 1 368 ? -20.479 2.151 -14.059 1.00 71.25 368 SER A N 1
ATOM 2818 C CA . SER A 1 368 ? -21.886 1.814 -13.876 1.00 71.25 368 SER A CA 1
ATOM 2819 C C . SER A 1 368 ? -22.315 2.053 -12.432 1.00 71.25 368 SER A C 1
ATOM 2821 O O . SER A 1 368 ? -21.700 1.546 -11.499 1.00 71.25 368 SER A O 1
ATOM 2823 N N . SER A 1 369 ? -23.435 2.752 -12.247 1.00 66.31 369 SER A N 1
ATOM 2824 C CA . SER A 1 369 ? -24.114 2.876 -10.949 1.00 66.31 369 SER A CA 1
ATOM 2825 C C . SER A 1 369 ? -24.910 1.626 -10.556 1.00 66.31 369 SER A C 1
ATOM 2827 O O . SER A 1 369 ? -25.586 1.624 -9.529 1.00 66.31 369 SER A O 1
ATOM 2829 N N . LYS A 1 370 ? -24.890 0.572 -11.383 1.00 71.38 370 LYS A N 1
ATOM 2830 C CA . LYS A 1 370 ? -25.594 -0.688 -11.133 1.00 71.38 370 LYS A CA 1
ATOM 2831 C C . LYS A 1 370 ? -24.623 -1.850 -11.237 1.00 71.38 370 LYS A C 1
ATOM 2833 O O . LYS A 1 370 ? -24.234 -2.234 -12.339 1.00 71.38 370 LYS A O 1
ATOM 2838 N N . TRP A 1 371 ? -24.307 -2.443 -10.093 1.00 86.56 371 TRP A N 1
ATOM 2839 C CA . TRP A 1 371 ? -23.622 -3.725 -10.033 1.00 86.56 371 TRP A CA 1
ATOM 2840 C C . TRP A 1 371 ? -24.459 -4.799 -10.741 1.00 86.56 371 TRP A C 1
ATOM 2842 O O . TRP A 1 371 ? -25.672 -4.902 -10.544 1.00 86.56 371 TRP A O 1
ATOM 2852 N N . ARG A 1 372 ? -23.825 -5.550 -11.643 1.00 79.12 372 ARG A N 1
ATOM 2853 C CA . ARG A 1 372 ? -24.475 -6.565 -12.497 1.00 79.12 372 ARG A CA 1
ATOM 2854 C C . ARG A 1 372 ? -23.676 -7.863 -12.601 1.00 79.12 372 ARG A C 1
ATOM 2856 O O . ARG A 1 372 ? -24.060 -8.757 -13.352 1.00 79.12 372 ARG A O 1
ATOM 2863 N N . TRP A 1 373 ? -22.577 -7.955 -11.863 1.00 90.81 373 TRP A N 1
ATOM 2864 C CA . TRP A 1 373 ? -21.758 -9.151 -11.771 1.00 90.81 373 TRP A CA 1
ATOM 2865 C C . TRP A 1 373 ? -22.224 -9.993 -10.587 1.00 90.81 373 TRP A C 1
ATOM 2867 O O . TRP A 1 373 ? -22.684 -9.462 -9.580 1.00 90.81 373 TRP A O 1
ATOM 2877 N N . LYS A 1 374 ? -22.108 -11.310 -10.730 1.00 88.94 374 LYS A N 1
ATOM 2878 C CA . LYS A 1 374 ? -22.174 -12.251 -9.619 1.00 88.94 374 LYS A CA 1
ATOM 2879 C C . LYS A 1 374 ? -20.883 -13.056 -9.649 1.00 88.94 374 LYS A C 1
ATOM 2881 O O . LYS A 1 374 ? -20.633 -13.692 -10.680 1.00 88.94 374 LYS A O 1
ATOM 2886 N N . PRO A 1 375 ? -20.062 -13.003 -8.594 1.00 89.31 375 PRO A N 1
ATOM 2887 C CA . PRO A 1 375 ? -18.843 -13.779 -8.517 1.00 89.31 375 PRO A CA 1
ATOM 2888 C C . PRO A 1 375 ? -19.087 -15.277 -8.731 1.00 89.31 375 PRO A C 1
ATOM 2890 O O . PRO A 1 375 ? -20.091 -15.818 -8.256 1.00 89.31 375 PRO A O 1
ATOM 2893 N N . PRO A 1 376 ? -18.180 -15.987 -9.422 1.00 89.12 376 PRO A N 1
ATOM 2894 C CA . PRO A 1 376 ? -18.182 -17.441 -9.385 1.00 89.12 376 PRO A CA 1
ATOM 2895 C C . PRO A 1 376 ? -17.835 -17.931 -7.972 1.00 89.12 376 PRO A C 1
ATOM 2897 O O . PRO A 1 376 ? -17.111 -17.275 -7.227 1.00 89.12 376 PRO A O 1
ATOM 2900 N N . ALA A 1 377 ? -18.316 -19.118 -7.605 1.00 81.94 377 ALA A N 1
ATOM 2901 C CA . ALA A 1 377 ? -17.957 -19.731 -6.331 1.00 81.94 377 ALA A CA 1
ATOM 2902 C C . ALA A 1 377 ? -16.485 -20.184 -6.347 1.00 81.94 377 ALA A C 1
ATOM 2904 O O . ALA A 1 377 ? -16.152 -21.186 -6.981 1.00 81.94 377 ALA A O 1
ATOM 2905 N N . VAL A 1 378 ? -15.618 -19.464 -5.631 1.00 82.94 378 VAL A N 1
ATOM 2906 C CA . VAL A 1 378 ? -14.194 -19.803 -5.487 1.00 82.94 378 VAL A CA 1
ATOM 2907 C C . VAL A 1 378 ? -14.008 -20.753 -4.288 1.00 82.94 378 VAL A C 1
ATOM 2909 O O . VAL A 1 378 ? -14.503 -20.458 -3.192 1.00 82.94 378 VAL A O 1
ATOM 2912 N N . PRO A 1 379 ? -13.342 -21.916 -4.448 1.00 72.56 379 PRO A N 1
ATOM 2913 C CA . PRO A 1 379 ? -13.010 -22.790 -3.325 1.00 72.56 379 PRO A CA 1
ATOM 2914 C C . PRO A 1 379 ? -11.980 -22.115 -2.412 1.00 72.56 379 PRO A C 1
ATOM 2916 O O . PRO A 1 379 ? -11.117 -21.385 -2.885 1.00 72.56 379 PRO A O 1
ATOM 2919 N N . GLN A 1 380 ? -12.029 -22.377 -1.101 1.00 68.19 380 GLN A N 1
ATOM 2920 C CA . GLN A 1 380 ? -11.020 -21.810 -0.199 1.00 68.19 380 GLN A CA 1
ATOM 2921 C C . GLN A 1 380 ? -9.612 -22.299 -0.582 1.00 68.19 380 GLN A C 1
ATOM 2923 O O . GLN A 1 380 ? -9.435 -23.515 -0.741 1.00 68.19 380 GLN A O 1
ATOM 2928 N N . PRO A 1 381 ? -8.610 -21.402 -0.660 1.00 65.56 381 PRO A N 1
ATOM 2929 C CA . PRO A 1 381 ? -7.227 -21.806 -0.862 1.00 65.56 381 PRO A CA 1
ATOM 2930 C C . PRO A 1 381 ? -6.775 -22.720 0.283 1.00 65.56 381 PRO A C 1
ATOM 2932 O O . PRO A 1 381 ? -7.107 -22.514 1.458 1.00 65.56 381 PRO A O 1
ATOM 2935 N N . LYS A 1 382 ? -6.031 -23.773 -0.064 1.00 70.00 382 LYS A N 1
ATOM 2936 C CA . LYS A 1 382 ? -5.411 -24.662 0.921 1.00 70.00 382 LYS A CA 1
ATOM 2937 C C . LYS A 1 382 ? -4.179 -23.962 1.482 1.00 70.00 382 LYS A C 1
ATOM 2939 O O . LYS A 1 382 ? -3.222 -23.751 0.747 1.00 70.00 382 LYS A O 1
ATOM 2944 N N . ALA A 1 383 ? -4.205 -23.640 2.773 1.00 76.38 383 ALA A N 1
ATOM 2945 C CA . ALA A 1 383 ? -3.013 -23.184 3.476 1.00 76.38 383 ALA A CA 1
ATOM 2946 C C . ALA A 1 383 ? -1.923 -24.267 3.429 1.00 76.38 383 ALA A C 1
ATOM 2948 O O . ALA A 1 383 ? -2.218 -25.460 3.572 1.00 76.38 383 ALA A O 1
ATOM 2949 N N . ALA A 1 384 ? -0.677 -23.847 3.238 1.00 72.00 384 ALA A N 1
ATOM 2950 C CA . ALA A 1 384 ? 0.488 -24.698 3.377 1.00 72.00 384 ALA A CA 1
ATOM 2951 C C . ALA A 1 384 ? 0.659 -25.150 4.834 1.00 72.00 384 ALA A C 1
ATOM 2953 O O . ALA A 1 384 ? 0.350 -24.418 5.774 1.00 72.00 384 ALA A O 1
ATOM 2954 N N . ALA A 1 385 ? 1.206 -26.350 5.020 1.00 71.00 385 ALA A N 1
ATOM 2955 C CA . ALA A 1 385 ? 1.805 -26.711 6.295 1.00 71.00 385 ALA A CA 1
ATOM 2956 C C . ALA A 1 385 ? 3.185 -26.042 6.376 1.00 71.00 385 ALA A C 1
ATOM 2958 O O . ALA A 1 385 ? 4.055 -26.339 5.559 1.00 71.00 385 ALA A O 1
ATOM 2959 N N . THR A 1 386 ? 3.365 -25.136 7.333 1.00 72.88 386 THR A N 1
ATOM 2960 C CA . THR A 1 386 ? 4.649 -24.481 7.631 1.00 72.88 386 THR A CA 1
ATOM 2961 C C . THR A 1 386 ? 5.317 -25.151 8.824 1.00 72.88 386 THR A C 1
ATOM 2963 O O . THR A 1 386 ? 4.623 -25.446 9.798 1.00 72.88 386 THR A O 1
ATOM 2966 N N . SER A 1 387 ? 6.632 -25.371 8.771 1.00 66.88 387 SER A N 1
ATOM 2967 C CA . SER A 1 387 ? 7.396 -26.018 9.852 1.00 66.88 387 SER A CA 1
ATOM 2968 C C . SER A 1 387 ? 8.100 -25.042 10.795 1.00 66.88 387 SER A C 1
ATOM 2970 O O . SER A 1 387 ? 8.533 -25.457 11.866 1.00 66.88 387 SER A O 1
ATOM 2972 N N . ALA A 1 388 ? 8.240 -23.778 10.392 1.00 68.69 388 ALA A N 1
ATOM 2973 C CA . ALA A 1 388 ? 8.906 -22.737 11.160 1.00 68.69 388 ALA A CA 1
ATOM 2974 C C . ALA A 1 388 ? 7.930 -21.604 11.487 1.00 68.69 388 ALA A C 1
ATOM 2976 O O . ALA A 1 388 ? 7.233 -21.095 10.607 1.00 68.69 388 ALA A O 1
ATOM 2977 N N . ASP A 1 389 ? 7.905 -21.209 12.759 1.00 75.69 389 ASP A N 1
ATOM 2978 C CA . ASP A 1 389 ? 7.150 -20.046 13.234 1.00 75.69 389 ASP A CA 1
ATOM 2979 C C . ASP A 1 389 ? 8.011 -18.769 13.289 1.00 75.69 389 ASP A C 1
ATOM 2981 O O . ASP A 1 389 ? 7.459 -17.681 13.426 1.00 75.69 389 ASP A O 1
ATOM 2985 N N . ARG A 1 390 ? 9.336 -18.899 13.112 1.00 86.62 390 ARG A N 1
ATOM 2986 C CA . ARG A 1 390 ? 10.331 -17.822 12.990 1.00 86.62 390 ARG A CA 1
ATOM 2987 C C . ARG A 1 390 ? 11.428 -18.235 12.002 1.00 86.62 390 ARG A C 1
ATOM 2989 O O . ARG A 1 390 ? 11.894 -19.372 12.054 1.00 86.62 390 ARG A O 1
ATOM 2996 N N . ILE A 1 391 ? 11.860 -17.309 11.148 1.00 88.75 391 ILE A N 1
ATOM 2997 C CA . ILE A 1 391 ? 13.061 -17.408 10.306 1.00 88.75 391 ILE A CA 1
ATOM 2998 C C . ILE A 1 391 ? 13.834 -16.093 10.449 1.00 88.75 391 ILE A C 1
ATOM 3000 O O . ILE A 1 391 ? 13.266 -15.022 10.236 1.00 88.75 391 ILE A O 1
ATOM 3004 N N . ASP A 1 392 ? 15.108 -16.158 10.827 1.00 87.62 392 ASP A N 1
ATOM 3005 C CA . ASP A 1 392 ? 15.980 -14.980 10.872 1.00 87.62 392 ASP A CA 1
ATOM 3006 C C . ASP A 1 392 ? 16.448 -14.613 9.453 1.00 87.62 392 ASP A C 1
ATOM 3008 O O . ASP A 1 392 ? 16.728 -15.498 8.645 1.00 87.62 392 ASP A O 1
ATOM 3012 N N . LEU A 1 393 ? 16.500 -13.315 9.144 1.00 87.81 393 LEU A N 1
ATOM 3013 C CA . LEU A 1 393 ? 17.024 -12.789 7.882 1.00 87.81 393 LEU A CA 1
ATOM 3014 C C . LEU A 1 393 ? 18.530 -12.535 7.990 1.00 87.81 393 LEU A C 1
ATOM 3016 O O . LEU A 1 393 ? 19.031 -12.133 9.045 1.00 87.81 393 LEU A O 1
ATOM 3020 N N . ASP A 1 394 ? 19.230 -12.693 6.871 1.00 86.81 394 ASP A N 1
ATOM 3021 C CA . ASP A 1 394 ? 20.632 -12.299 6.758 1.00 86.81 394 ASP A CA 1
ATOM 3022 C C . ASP A 1 394 ? 20.737 -10.769 6.785 1.00 86.81 394 ASP A C 1
ATOM 3024 O O . ASP A 1 394 ? 20.041 -10.074 6.045 1.00 86.81 394 ASP A O 1
ATOM 3028 N N . THR A 1 395 ? 21.630 -10.228 7.616 1.00 77.12 395 THR A N 1
ATOM 3029 C CA . THR A 1 395 ? 21.894 -8.783 7.653 1.00 77.12 395 THR A CA 1
ATOM 3030 C C . THR A 1 395 ? 22.768 -8.380 6.456 1.00 77.12 395 THR A C 1
ATOM 3032 O O . THR A 1 395 ? 23.918 -8.824 6.388 1.00 77.12 395 THR A O 1
ATOM 3035 N N . PRO A 1 396 ? 22.300 -7.501 5.548 1.00 74.75 396 PRO A N 1
ATOM 3036 C CA . PRO A 1 396 ? 23.123 -6.999 4.452 1.00 74.75 396 PRO A CA 1
ATOM 3037 C C . PRO A 1 396 ? 24.349 -6.218 4.945 1.00 74.75 396 PRO A C 1
ATOM 3039 O O . PRO A 1 396 ? 24.279 -5.468 5.923 1.00 74.75 396 PRO A O 1
ATOM 3042 N N . ALA A 1 397 ? 25.478 -6.360 4.251 1.00 62.50 397 ALA A N 1
ATOM 3043 C CA . ALA A 1 397 ? 26.722 -5.690 4.619 1.00 62.50 397 ALA A CA 1
ATOM 3044 C C . ALA A 1 397 ? 26.716 -4.205 4.202 1.00 62.50 397 ALA A C 1
ATOM 3046 O O . ALA A 1 397 ? 26.691 -3.889 3.014 1.00 62.50 397 ALA A O 1
ATOM 3047 N N . GLY A 1 398 ? 26.801 -3.282 5.168 1.00 57.81 398 GLY A N 1
ATOM 3048 C CA . GLY A 1 398 ? 26.937 -1.849 4.881 1.00 57.81 398 GLY A CA 1
ATOM 3049 C C . GLY A 1 398 ? 27.169 -0.977 6.119 1.00 57.81 398 GLY A C 1
ATOM 3050 O O . GLY A 1 398 ? 26.479 -1.112 7.125 1.00 57.81 398 GLY A O 1
ATOM 3051 N N . GLU A 1 399 ? 28.110 -0.033 6.034 1.00 47.81 399 GLU A N 1
ATOM 3052 C CA . GLU A 1 399 ? 28.524 0.860 7.138 1.00 47.81 399 GLU A CA 1
ATOM 3053 C C . GLU A 1 399 ? 27.597 2.086 7.327 1.00 47.81 399 GLU A C 1
ATOM 3055 O O . GLU A 1 399 ? 28.033 3.198 7.628 1.00 47.81 399 GLU A O 1
ATOM 3060 N N . GLY A 1 400 ? 26.288 1.911 7.127 1.00 52.56 400 GLY A N 1
ATOM 3061 C CA . GLY A 1 400 ? 25.299 2.979 7.294 1.00 52.56 400 GLY A CA 1
ATOM 3062 C C . GLY A 1 400 ? 24.888 3.165 8.765 1.00 52.56 400 GLY A C 1
ATOM 3063 O O . GLY A 1 400 ? 24.487 2.187 9.396 1.00 52.56 400 GLY A O 1
ATOM 3064 N N . PRO A 1 401 ? 24.859 4.395 9.325 1.00 45.62 401 PRO A N 1
ATOM 3065 C CA . PRO A 1 401 ? 24.544 4.624 10.746 1.00 45.62 401 PRO A CA 1
ATOM 3066 C C . PRO A 1 401 ? 23.109 4.254 11.182 1.00 45.62 401 PRO A C 1
ATOM 3068 O O . PRO A 1 401 ? 22.776 4.370 12.362 1.00 45.62 401 PRO A O 1
ATOM 3071 N N . PHE A 1 402 ? 22.261 3.802 10.254 1.00 55.06 402 PHE A N 1
ATOM 3072 C CA . PHE A 1 402 ? 20.855 3.448 10.476 1.00 55.06 402 PHE A CA 1
ATOM 3073 C C . PHE A 1 402 ? 20.541 1.951 10.256 1.00 55.06 402 PHE A C 1
ATOM 3075 O O . PHE A 1 402 ? 19.404 1.535 10.498 1.00 55.06 402 PHE A O 1
ATOM 3082 N N . GLY A 1 403 ? 21.543 1.146 9.870 1.00 65.69 403 GLY A N 1
ATOM 3083 C CA . GLY A 1 403 ? 21.402 -0.289 9.592 1.00 65.69 403 GLY A CA 1
ATOM 3084 C C . GLY A 1 403 ? 20.640 -0.607 8.299 1.00 65.69 403 GLY A C 1
ATOM 3085 O O . GLY A 1 403 ? 20.352 0.284 7.499 1.00 65.69 403 GLY A O 1
ATOM 3086 N N . ALA A 1 404 ? 20.317 -1.887 8.103 1.00 74.31 404 ALA A N 1
ATOM 3087 C CA . ALA A 1 404 ? 19.445 -2.335 7.020 1.00 74.31 404 ALA A CA 1
ATOM 3088 C C . ALA A 1 404 ? 17.966 -2.152 7.392 1.00 74.31 404 ALA A C 1
ATOM 3090 O O . ALA A 1 404 ? 17.550 -2.443 8.520 1.00 74.31 404 ALA A O 1
ATOM 3091 N N . LYS A 1 405 ? 17.165 -1.697 6.432 1.00 80.44 405 LYS A N 1
ATOM 3092 C CA . LYS A 1 405 ? 15.723 -1.481 6.569 1.00 80.44 405 LYS A CA 1
ATOM 3093 C C . LYS A 1 405 ? 14.974 -2.519 5.733 1.00 80.44 405 LYS A C 1
ATOM 3095 O O . LYS A 1 405 ? 15.303 -2.698 4.568 1.00 80.44 405 LYS A O 1
ATOM 3100 N N . LEU A 1 406 ? 13.954 -3.168 6.290 1.00 82.50 406 LEU A N 1
ATOM 3101 C CA . LEU A 1 406 ? 12.989 -3.925 5.488 1.00 82.50 406 LEU A CA 1
ATOM 3102 C C . LEU A 1 406 ? 12.059 -2.929 4.760 1.00 82.50 406 LEU A C 1
ATOM 3104 O O . LEU A 1 406 ? 11.588 -1.973 5.377 1.00 82.50 406 LEU A O 1
ATOM 3108 N N . LEU A 1 407 ? 11.866 -3.104 3.451 1.00 82.50 407 LEU A N 1
ATOM 3109 C CA . LEU A 1 407 ? 11.009 -2.270 2.595 1.00 82.50 407 LEU A CA 1
ATOM 3110 C C . LEU A 1 407 ? 9.702 -2.962 2.204 1.00 82.50 407 LEU A C 1
ATOM 3112 O O . LEU A 1 407 ? 8.676 -2.297 2.081 1.00 82.50 407 LEU A O 1
ATOM 3116 N N . GLU A 1 408 ? 9.743 -4.275 1.980 1.00 86.62 408 GLU A N 1
ATOM 3117 C CA . GLU A 1 408 ? 8.579 -5.081 1.613 1.00 86.62 408 GLU A CA 1
ATOM 3118 C C . GLU A 1 408 ? 8.750 -6.519 2.123 1.00 86.62 408 GLU A C 1
ATOM 3120 O O . GLU A 1 408 ? 9.860 -7.056 2.184 1.00 86.62 408 GLU A O 1
ATOM 3125 N N . LEU A 1 409 ? 7.630 -7.153 2.472 1.00 90.19 409 LEU A N 1
ATOM 3126 C CA . LEU A 1 409 ? 7.542 -8.577 2.778 1.00 90.19 409 LEU A CA 1
ATOM 3127 C C . LEU A 1 409 ? 6.400 -9.192 1.962 1.00 90.19 409 LEU A C 1
ATOM 3129 O O . LEU A 1 409 ? 5.244 -9.184 2.390 1.00 90.19 409 LEU A O 1
ATOM 3133 N N . SER A 1 410 ? 6.718 -9.746 0.795 1.00 91.25 410 SER A N 1
ATOM 3134 C CA . SER A 1 410 ? 5.733 -10.432 -0.045 1.00 91.25 410 SER A CA 1
ATOM 3135 C C . SER A 1 410 ? 5.655 -11.902 0.374 1.00 91.25 410 SER A C 1
ATOM 3137 O O . SER A 1 410 ? 6.665 -12.607 0.405 1.00 91.25 410 SER A O 1
ATOM 3139 N N . ILE A 1 411 ? 4.456 -12.393 0.696 1.00 90.56 411 ILE A N 1
ATOM 3140 C CA . ILE A 1 411 ? 4.218 -13.783 1.123 1.00 90.56 411 ILE A CA 1
ATOM 3141 C C . ILE A 1 411 ? 3.224 -14.444 0.170 1.00 90.56 411 ILE A C 1
ATOM 3143 O O . ILE A 1 411 ? 2.178 -13.873 -0.143 1.00 90.56 411 ILE A O 1
ATOM 3147 N N . ALA A 1 412 ? 3.538 -15.663 -0.276 1.00 89.44 412 ALA A N 1
ATOM 3148 C CA . ALA A 1 412 ? 2.684 -16.427 -1.176 1.00 89.44 412 ALA A CA 1
ATOM 3149 C C . ALA A 1 412 ? 1.273 -16.636 -0.578 1.00 89.44 412 ALA A C 1
ATOM 3151 O O . ALA A 1 412 ? 1.145 -16.822 0.637 1.00 89.44 412 ALA A O 1
ATOM 3152 N N . PRO A 1 413 ? 0.202 -16.688 -1.396 1.00 82.94 413 PRO A N 1
ATOM 3153 C CA . PRO A 1 413 ? -1.166 -16.876 -0.902 1.00 82.94 413 PRO A CA 1
ATOM 3154 C C . PRO A 1 413 ? -1.382 -18.140 -0.049 1.00 82.94 413 PRO A C 1
ATOM 3156 O O . PRO A 1 413 ? -2.215 -18.135 0.862 1.00 82.94 413 PRO A O 1
ATOM 3159 N N . ASP A 1 414 ? -0.619 -19.215 -0.296 1.00 82.94 414 ASP A N 1
ATOM 3160 C CA . ASP A 1 414 ? -0.658 -20.439 0.518 1.00 82.94 414 ASP A CA 1
ATOM 3161 C C . ASP A 1 414 ? 0.032 -20.283 1.890 1.00 82.94 414 ASP A C 1
ATOM 3163 O O . ASP A 1 414 ? -0.180 -21.119 2.769 1.00 82.94 414 ASP A O 1
ATOM 3167 N N . GLY A 1 415 ? 0.807 -19.214 2.106 1.00 85.81 415 GLY A N 1
ATOM 3168 C CA . GLY A 1 415 ? 1.662 -19.009 3.280 1.00 85.81 415 GLY A CA 1
ATOM 3169 C C . GLY A 1 415 ? 2.924 -19.878 3.274 1.00 85.81 415 GLY A C 1
ATOM 3170 O O . GLY A 1 415 ? 3.494 -20.134 4.328 1.00 85.81 415 GLY A O 1
ATOM 3171 N N . GLY A 1 416 ? 3.319 -20.401 2.111 1.00 89.12 416 GLY A N 1
ATOM 3172 C CA . GLY A 1 416 ? 4.354 -21.417 1.966 1.00 89.12 416 GLY A CA 1
ATOM 3173 C C . GLY A 1 416 ? 5.754 -20.907 1.615 1.00 89.12 416 GLY A C 1
ATOM 3174 O O . GLY A 1 416 ? 6.731 -21.609 1.858 1.00 89.12 416 GLY A O 1
ATOM 3175 N N . SER A 1 417 ? 5.866 -19.710 1.052 1.00 91.69 417 SER A N 1
ATOM 3176 C CA . SER A 1 417 ? 7.133 -19.052 0.720 1.00 91.69 417 SER A CA 1
ATOM 3177 C C . SER A 1 417 ? 6.987 -17.537 0.841 1.00 91.69 417 SER A C 1
ATOM 3179 O O . SER A 1 417 ? 5.879 -17.005 0.739 1.00 91.69 417 SER A O 1
ATOM 3181 N N . ALA A 1 418 ? 8.102 -16.844 1.049 1.00 93.12 418 ALA A N 1
ATOM 3182 C CA . ALA A 1 418 ? 8.152 -15.386 1.095 1.00 93.12 418 ALA A CA 1
ATOM 3183 C C . ALA A 1 418 ? 9.383 -14.838 0.364 1.00 93.12 418 ALA A C 1
ATOM 3185 O O . ALA A 1 418 ? 10.340 -15.569 0.097 1.00 93.12 418 ALA A O 1
ATOM 3186 N N . VAL A 1 419 ? 9.347 -13.545 0.056 1.00 94.62 419 VAL A N 1
ATOM 3187 C CA . VAL A 1 419 ? 10.500 -12.745 -0.356 1.00 94.62 419 VAL A CA 1
ATOM 3188 C C . VAL A 1 419 ? 10.532 -11.503 0.529 1.00 94.62 419 VAL A C 1
ATOM 3190 O O . VAL A 1 419 ? 9.542 -10.781 0.626 1.00 94.62 419 VAL A O 1
ATOM 3193 N N . ALA A 1 420 ? 11.663 -11.281 1.191 1.00 92.56 420 ALA A N 1
ATOM 3194 C CA . ALA A 1 420 ? 11.947 -10.058 1.927 1.00 92.56 420 ALA A CA 1
ATOM 3195 C C . ALA A 1 420 ? 12.750 -9.116 1.019 1.00 92.56 420 ALA A C 1
ATOM 3197 O O . ALA A 1 420 ? 13.748 -9.539 0.430 1.00 92.56 420 ALA A O 1
ATOM 3198 N N . VAL A 1 421 ? 12.323 -7.857 0.916 1.00 91.62 421 VAL A N 1
ATOM 3199 C CA . VAL A 1 421 ? 13.032 -6.790 0.197 1.00 91.62 421 VAL A CA 1
ATOM 3200 C C . VAL A 1 421 ? 13.633 -5.850 1.232 1.00 91.62 421 VAL A C 1
ATOM 3202 O O . VAL A 1 421 ? 12.901 -5.256 2.021 1.00 91.62 421 VAL A O 1
ATOM 3205 N N . MET A 1 422 ? 14.955 -5.722 1.257 1.00 87.88 422 MET A N 1
ATOM 3206 C CA . MET A 1 422 ? 15.692 -4.908 2.227 1.00 87.88 422 MET A CA 1
ATOM 3207 C C . MET A 1 422 ? 16.507 -3.820 1.528 1.00 87.88 422 MET A C 1
ATOM 3209 O O . MET A 1 422 ? 16.857 -3.950 0.362 1.00 87.88 422 MET A O 1
ATOM 3213 N N . GLU A 1 423 ? 16.842 -2.755 2.243 1.00 83.88 423 GLU A N 1
ATOM 3214 C CA . GLU A 1 423 ? 17.611 -1.618 1.740 1.00 83.88 423 GLU A CA 1
ATOM 3215 C C . GLU A 1 423 ? 18.740 -1.249 2.706 1.00 83.88 423 GLU A C 1
ATOM 3217 O O . GLU A 1 423 ? 18.571 -1.266 3.931 1.00 83.88 423 GLU A O 1
ATOM 3222 N N . THR A 1 424 ? 19.893 -0.877 2.150 1.00 77.38 424 THR A N 1
ATOM 3223 C CA . THR A 1 424 ? 21.020 -0.299 2.894 1.00 77.38 424 THR A CA 1
ATOM 3224 C C . THR A 1 424 ? 21.500 1.007 2.282 1.00 77.38 424 THR A C 1
ATOM 3226 O O . THR A 1 424 ? 21.706 1.081 1.070 1.00 77.38 424 THR A O 1
ATOM 3229 N N . GLY A 1 425 ? 21.811 1.980 3.141 1.00 64.00 425 GLY A N 1
ATOM 3230 C CA . GLY A 1 425 ? 22.436 3.250 2.766 1.00 64.00 425 GLY A CA 1
ATOM 3231 C C . GLY A 1 425 ? 21.488 4.450 2.842 1.00 64.00 425 GLY A C 1
ATOM 3232 O O . GLY A 1 425 ? 20.292 4.309 3.056 1.00 64.00 425 GLY A O 1
ATOM 3233 N N . HIS A 1 426 ? 22.058 5.648 2.699 1.00 55.59 426 HIS A N 1
ATOM 3234 C CA . HIS A 1 426 ? 21.320 6.921 2.574 1.00 55.59 426 HIS A CA 1
ATOM 3235 C C . HIS A 1 426 ? 21.699 7.711 1.316 1.00 55.59 426 HIS A C 1
ATOM 3237 O O . HIS A 1 426 ? 20.987 8.626 0.916 1.00 55.59 426 HIS A O 1
ATOM 3243 N N . ILE A 1 427 ? 22.854 7.388 0.740 1.00 48.69 427 ILE A N 1
ATOM 3244 C CA . ILE A 1 427 ? 23.401 7.920 -0.502 1.00 48.69 427 ILE A CA 1
ATOM 3245 C C . ILE A 1 427 ? 23.924 6.670 -1.208 1.00 48.69 427 ILE A C 1
ATOM 3247 O O . ILE A 1 427 ? 24.668 5.911 -0.582 1.00 48.69 427 ILE A O 1
ATOM 3251 N N . ASN A 1 428 ? 23.495 6.431 -2.447 1.00 56.62 428 ASN A N 1
ATOM 3252 C CA . ASN A 1 428 ? 23.675 5.163 -3.167 1.00 56.62 428 ASN A CA 1
ATOM 3253 C C . ASN A 1 428 ? 23.010 3.987 -2.421 1.00 56.62 428 ASN A C 1
ATOM 3255 O O . ASN A 1 428 ? 23.679 3.057 -1.962 1.00 56.62 428 ASN A O 1
ATOM 3259 N N . THR A 1 429 ? 21.687 4.070 -2.259 1.00 67.81 429 THR A N 1
ATOM 3260 C CA . THR A 1 429 ? 20.844 2.984 -1.743 1.00 67.81 429 THR A CA 1
ATOM 3261 C C . THR A 1 429 ? 21.087 1.695 -2.529 1.00 67.81 429 THR A C 1
ATOM 3263 O O . THR A 1 429 ? 21.212 1.699 -3.754 1.00 67.81 429 THR A O 1
ATOM 3266 N N . ARG A 1 430 ? 21.188 0.572 -1.815 1.00 77.00 430 ARG A N 1
ATOM 3267 C CA . ARG A 1 430 ? 21.206 -0.765 -2.416 1.00 77.00 430 ARG A CA 1
ATOM 3268 C C . ARG A 1 430 ? 20.032 -1.572 -1.912 1.00 77.00 430 ARG A C 1
ATOM 3270 O O . ARG A 1 430 ? 19.877 -1.724 -0.699 1.00 77.00 430 ARG A O 1
ATOM 3277 N N . THR A 1 431 ? 19.272 -2.110 -2.857 1.00 86.75 431 THR A N 1
ATOM 3278 C CA . THR A 1 431 ? 18.194 -3.062 -2.608 1.00 86.75 431 THR A CA 1
ATOM 3279 C C . THR A 1 431 ? 18.761 -4.478 -2.534 1.00 86.75 431 THR A C 1
ATOM 3281 O O . THR A 1 431 ? 19.634 -4.853 -3.315 1.00 86.75 431 THR A O 1
ATOM 3284 N N . HIS A 1 432 ? 18.240 -5.269 -1.605 1.00 88.88 432 HIS A N 1
ATOM 3285 C CA . HIS A 1 432 ? 18.620 -6.649 -1.332 1.00 88.88 432 HIS A CA 1
ATOM 3286 C C . HIS A 1 432 ? 17.373 -7.524 -1.298 1.00 88.88 432 HIS A C 1
ATOM 3288 O O . HIS A 1 432 ? 16.313 -7.085 -0.848 1.00 88.88 432 HIS A O 1
ATOM 3294 N N . LEU A 1 433 ? 17.501 -8.775 -1.725 1.00 92.81 433 LEU A N 1
ATOM 3295 C CA . LEU A 1 433 ? 16.413 -9.748 -1.744 1.00 92.81 433 LEU A CA 1
ATOM 3296 C C . LEU A 1 433 ? 16.807 -10.996 -0.961 1.00 92.81 433 LEU A C 1
ATOM 3298 O O . LEU A 1 433 ? 17.912 -11.511 -1.120 1.00 92.81 433 LEU A O 1
ATOM 3302 N N . GLN A 1 434 ? 15.883 -11.531 -0.166 1.00 92.38 434 GLN A N 1
ATOM 3303 C CA . GLN A 1 434 ? 16.047 -12.848 0.445 1.00 92.38 434 GLN A CA 1
ATOM 3304 C C . GLN A 1 434 ? 14.774 -13.678 0.284 1.00 92.38 434 GLN A C 1
ATOM 3306 O O . GLN A 1 434 ? 13.691 -13.269 0.708 1.00 92.38 434 GLN A O 1
ATOM 3311 N N . ARG A 1 435 ? 14.890 -14.855 -0.344 1.00 93.62 435 ARG A N 1
ATOM 3312 C CA . ARG A 1 435 ? 13.779 -15.806 -0.483 1.00 93.62 435 ARG A CA 1
ATOM 3313 C C . ARG A 1 435 ? 13.727 -16.713 0.743 1.00 93.62 435 ARG A C 1
ATOM 3315 O O . ARG A 1 435 ? 14.747 -17.251 1.158 1.00 93.62 435 ARG A O 1
ATOM 3322 N N . LEU A 1 436 ? 12.529 -16.937 1.272 1.00 92.31 436 LEU A N 1
ATOM 3323 C CA . LEU A 1 436 ? 12.273 -17.823 2.407 1.00 92.31 436 LEU A CA 1
ATOM 3324 C C . LEU A 1 436 ? 11.373 -18.986 1.975 1.00 92.31 436 LEU A C 1
ATOM 3326 O O . LEU A 1 436 ? 10.375 -18.793 1.269 1.00 92.31 436 LEU A O 1
ATOM 3330 N N . ASP A 1 437 ? 11.693 -20.196 2.424 1.00 90.56 437 ASP A N 1
ATOM 3331 C CA . ASP A 1 437 ? 10.818 -21.363 2.360 1.00 90.56 437 ASP A CA 1
ATOM 3332 C C . ASP A 1 437 ? 10.185 -21.613 3.735 1.00 90.56 437 ASP A C 1
ATOM 3334 O O . ASP A 1 437 ? 10.779 -22.201 4.640 1.00 90.56 437 ASP A O 1
ATOM 3338 N N . LEU A 1 438 ? 8.932 -21.185 3.877 1.00 90.38 438 LEU A N 1
ATOM 3339 C CA . LEU A 1 438 ? 8.177 -21.261 5.128 1.00 90.38 438 LEU A CA 1
ATOM 3340 C C . LEU A 1 438 ? 7.724 -22.705 5.441 1.00 90.38 438 LEU A C 1
ATOM 3342 O O . LEU A 1 438 ? 7.323 -23.006 6.568 1.00 90.38 438 LEU A O 1
ATOM 3346 N N . LYS A 1 439 ? 7.801 -23.625 4.464 1.00 88.06 439 LYS A N 1
ATOM 3347 C CA . LYS A 1 439 ? 7.477 -25.058 4.630 1.00 88.06 439 LYS A CA 1
ATOM 3348 C C . LYS A 1 439 ? 8.611 -25.844 5.280 1.00 88.06 439 LYS A C 1
ATOM 3350 O O . LYS A 1 439 ? 8.338 -26.899 5.846 1.00 88.06 439 LYS A O 1
ATOM 3355 N N . THR A 1 440 ? 9.845 -25.347 5.185 1.00 87.69 440 THR A N 1
ATOM 3356 C CA . THR A 1 440 ? 11.048 -25.982 5.750 1.00 87.69 440 THR A CA 1
ATOM 3357 C C . THR A 1 440 ? 11.723 -25.146 6.837 1.00 87.69 440 THR A C 1
ATOM 3359 O O . THR A 1 440 ? 12.405 -25.712 7.689 1.00 87.69 440 THR A O 1
ATOM 3362 N N . GLY A 1 441 ? 11.508 -23.827 6.853 1.00 86.38 441 GLY A N 1
ATOM 3363 C CA . GLY A 1 441 ? 12.222 -22.887 7.719 1.00 86.38 441 GLY A CA 1
ATOM 3364 C C . GLY A 1 441 ? 13.558 -22.412 7.147 1.00 86.38 441 GLY A C 1
ATOM 3365 O O . GLY A 1 441 ? 14.318 -21.759 7.856 1.00 86.38 441 GLY A O 1
ATOM 3366 N N . ALA A 1 442 ? 13.865 -22.750 5.892 1.00 87.56 442 ALA A N 1
ATOM 3367 C CA . ALA A 1 442 ? 15.096 -22.333 5.235 1.00 87.56 442 ALA A CA 1
ATOM 3368 C C . ALA A 1 442 ? 14.980 -20.908 4.670 1.00 87.56 442 ALA A C 1
ATOM 3370 O O . ALA A 1 442 ? 13.956 -20.537 4.090 1.00 87.56 442 ALA A O 1
ATOM 3371 N N . ALA A 1 443 ? 16.065 -20.146 4.777 1.00 89.56 443 ALA A N 1
ATOM 3372 C CA . ALA A 1 443 ? 16.298 -18.943 3.991 1.00 89.56 443 ALA A CA 1
ATOM 3373 C C . ALA A 1 443 ? 17.345 -19.251 2.910 1.00 89.56 443 ALA A C 1
ATOM 3375 O O . ALA A 1 443 ? 18.322 -19.957 3.174 1.00 89.56 443 ALA A O 1
ATOM 3376 N N . ASP A 1 444 ? 17.136 -18.736 1.701 1.00 90.31 444 ASP A N 1
ATOM 3377 C CA . ASP A 1 444 ? 18.183 -18.685 0.680 1.00 90.31 444 ASP A CA 1
ATOM 3378 C C . ASP A 1 444 ? 19.211 -17.606 1.068 1.00 90.31 444 ASP A C 1
ATOM 3380 O O . ASP A 1 444 ? 18.919 -16.716 1.872 1.00 90.31 444 ASP A O 1
ATOM 3384 N N . ALA A 1 445 ? 20.404 -17.653 0.473 1.00 87.88 445 ALA A N 1
ATOM 3385 C CA . ALA A 1 445 ? 21.399 -16.595 0.646 1.00 87.88 445 ALA A CA 1
ATOM 3386 C C . ALA A 1 445 ? 20.863 -15.230 0.174 1.00 87.88 445 ALA A C 1
ATOM 3388 O O . ALA A 1 445 ? 20.087 -15.148 -0.783 1.00 87.88 445 ALA A O 1
ATOM 3389 N N . LEU A 1 446 ? 21.314 -14.166 0.839 1.00 88.75 446 LEU A N 1
ATOM 3390 C CA . LEU A 1 446 ? 21.033 -12.784 0.459 1.00 88.75 446 LEU A CA 1
ATOM 3391 C C . LEU A 1 446 ? 21.529 -12.460 -0.963 1.00 88.75 446 LEU A C 1
ATOM 3393 O O . LEU A 1 446 ? 22.646 -12.812 -1.343 1.00 88.75 446 LEU A O 1
ATOM 3397 N N . ILE A 1 447 ? 20.703 -11.743 -1.725 1.00 89.75 447 ILE A N 1
ATOM 3398 C CA . ILE A 1 447 ? 20.944 -11.348 -3.115 1.00 89.75 447 ILE A CA 1
ATOM 3399 C C . ILE A 1 447 ? 21.043 -9.821 -3.197 1.00 89.75 447 ILE A C 1
ATOM 3401 O O . ILE A 1 447 ? 20.056 -9.135 -2.934 1.00 89.75 447 ILE A O 1
ATOM 3405 N N . ASP A 1 448 ? 22.189 -9.299 -3.639 1.00 85.81 448 ASP A N 1
ATOM 3406 C CA . ASP A 1 448 ? 22.314 -7.906 -4.089 1.00 85.81 448 ASP A CA 1
ATOM 3407 C C . ASP A 1 448 ? 21.469 -7.701 -5.366 1.00 85.81 448 ASP A C 1
ATOM 3409 O O . ASP A 1 448 ? 21.666 -8.394 -6.373 1.00 85.81 448 ASP A O 1
ATOM 3413 N N . CYS A 1 449 ? 20.567 -6.716 -5.381 1.00 84.31 449 CYS A N 1
ATOM 3414 C CA . CYS A 1 449 ? 20.019 -6.216 -6.643 1.00 84.31 449 CYS A CA 1
ATOM 3415 C C . CYS A 1 449 ? 21.093 -5.429 -7.422 1.00 84.31 449 CYS A C 1
ATOM 3417 O O . CYS A 1 449 ? 22.059 -4.933 -6.832 1.00 84.31 449 CYS A O 1
ATOM 3419 N N . PRO A 1 450 ? 20.933 -5.252 -8.749 1.00 76.75 450 PRO A N 1
ATOM 3420 C CA . PRO A 1 450 ? 21.727 -4.284 -9.501 1.00 76.75 450 PRO A CA 1
ATOM 3421 C C . PRO A 1 450 ? 21.711 -2.896 -8.842 1.00 76.75 450 PRO A C 1
ATOM 3423 O O . PRO A 1 450 ? 20.703 -2.495 -8.255 1.00 76.75 450 PRO A O 1
ATOM 3426 N N . LEU A 1 451 ? 22.818 -2.159 -8.963 1.00 68.56 451 LEU A N 1
ATOM 3427 C CA . LEU A 1 451 ? 22.869 -0.748 -8.566 1.00 68.56 451 LEU A CA 1
ATOM 3428 C C . LEU A 1 451 ? 21.748 0.035 -9.256 1.00 68.56 451 LEU A C 1
ATOM 3430 O O . LEU A 1 451 ? 21.437 -0.257 -10.409 1.00 68.56 451 LEU A O 1
ATOM 3434 N N . GLU A 1 452 ? 21.175 1.008 -8.542 1.00 68.81 452 GLU A N 1
ATOM 3435 C CA . GLU A 1 452 ? 20.127 1.895 -9.068 1.00 68.81 452 GLU A CA 1
ATOM 3436 C C . GLU A 1 452 ? 18.943 1.099 -9.649 1.00 68.81 452 GLU A C 1
ATOM 3438 O O . GLU A 1 452 ? 18.455 1.381 -10.742 1.00 68.81 452 GLU A O 1
ATOM 3443 N N . SER A 1 453 ? 18.488 0.062 -8.930 1.00 78.56 453 SER A N 1
ATOM 3444 C CA . SER A 1 453 ? 17.290 -0.695 -9.301 1.00 78.56 453 SER A CA 1
ATOM 3445 C C . SER A 1 453 ? 16.248 -0.755 -8.184 1.00 78.56 453 SER A C 1
ATOM 3447 O O . SER A 1 453 ? 16.527 -1.128 -7.038 1.00 78.56 453 SER A O 1
ATOM 3449 N N . ARG A 1 454 ? 15.012 -0.414 -8.563 1.00 85.25 454 ARG A N 1
ATOM 3450 C CA . ARG A 1 454 ? 13.822 -0.437 -7.712 1.00 85.25 454 ARG A CA 1
ATOM 3451 C C . ARG A 1 454 ? 13.063 -1.736 -7.944 1.00 85.25 454 ARG A C 1
ATOM 3453 O O . ARG A 1 454 ? 12.715 -2.066 -9.078 1.00 85.25 454 ARG A O 1
ATOM 3460 N N . VAL A 1 455 ? 12.783 -2.461 -6.863 1.00 91.06 455 VAL A N 1
ATOM 3461 C CA . VAL A 1 455 ? 11.854 -3.599 -6.880 1.00 91.06 455 VAL A CA 1
ATOM 3462 C C . VAL A 1 455 ? 10.436 -3.048 -6.998 1.00 91.06 455 VAL A C 1
ATOM 3464 O O . VAL A 1 455 ? 10.033 -2.180 -6.228 1.00 91.06 455 VAL A O 1
ATOM 3467 N N . LEU A 1 456 ? 9.705 -3.527 -8.001 1.00 92.44 456 LEU A N 1
ATOM 3468 C CA . LEU A 1 456 ? 8.311 -3.164 -8.254 1.00 92.44 456 LEU A CA 1
ATOM 3469 C C . LEU A 1 456 ? 7.342 -4.189 -7.662 1.00 92.44 456 LEU A C 1
ATOM 3471 O O . LEU A 1 456 ? 6.256 -3.820 -7.223 1.00 92.44 456 LEU A O 1
ATOM 3475 N N . ASP A 1 457 ? 7.727 -5.466 -7.701 1.00 94.56 457 ASP A N 1
ATOM 3476 C CA . ASP A 1 457 ? 6.950 -6.589 -7.183 1.00 94.56 457 ASP A CA 1
ATOM 3477 C C . ASP A 1 457 ? 7.837 -7.828 -7.008 1.00 94.56 457 ASP A C 1
ATOM 3479 O O . ASP A 1 457 ? 8.759 -8.057 -7.800 1.00 94.56 457 ASP A O 1
ATOM 3483 N N . ALA A 1 458 ? 7.522 -8.671 -6.026 1.00 94.50 458 ALA A N 1
ATOM 3484 C CA . ALA A 1 458 ? 8.147 -9.976 -5.848 1.00 94.50 458 ALA A CA 1
ATOM 3485 C C . ALA A 1 458 ? 7.075 -11.058 -5.656 1.00 94.50 458 ALA A C 1
ATOM 3487 O O . ALA A 1 458 ? 6.298 -11.020 -4.706 1.00 94.50 458 ALA A O 1
ATOM 3488 N N . SER A 1 459 ? 7.065 -12.064 -6.534 1.00 94.19 459 SER A N 1
ATOM 3489 C CA . SER A 1 459 ? 6.164 -13.217 -6.469 1.00 94.19 459 SER A CA 1
ATOM 3490 C C . SER A 1 459 ? 6.880 -14.429 -5.852 1.00 94.19 459 SER A C 1
ATOM 3492 O O . SER A 1 459 ? 7.694 -15.077 -6.525 1.00 94.19 459 SER A O 1
ATOM 3494 N N . PRO A 1 460 ? 6.589 -14.801 -4.586 1.00 91.56 460 PRO A N 1
ATOM 3495 C CA . PRO A 1 460 ? 7.283 -15.903 -3.921 1.00 91.56 460 PRO A CA 1
ATOM 3496 C C . PRO A 1 460 ? 6.848 -17.288 -4.417 1.00 91.56 460 PRO A C 1
ATOM 3498 O O . PRO A 1 460 ? 7.571 -18.261 -4.181 1.00 91.56 460 PRO A O 1
ATOM 3501 N N . SER A 1 461 ? 5.680 -17.403 -5.067 1.00 87.56 461 SER A N 1
ATOM 3502 C CA . SER A 1 461 ? 5.197 -18.663 -5.653 1.00 87.56 461 SER A CA 1
ATOM 3503 C C . SER A 1 461 ? 5.919 -18.978 -6.960 1.00 87.56 461 SER A C 1
ATOM 3505 O O . SER A 1 461 ? 6.455 -20.075 -7.111 1.00 87.56 461 SER A O 1
ATOM 3507 N N . GLU A 1 462 ? 6.015 -17.993 -7.856 1.00 90.56 462 GLU A N 1
ATOM 3508 C CA . GLU A 1 462 ? 6.678 -18.146 -9.157 1.00 90.56 462 GLU A CA 1
ATOM 3509 C C . GLU A 1 462 ? 8.206 -18.016 -9.055 1.00 90.56 462 GLU A C 1
ATOM 3511 O O . GLU A 1 462 ? 8.930 -18.365 -9.990 1.00 90.56 462 GLU A O 1
ATOM 3516 N N . ARG A 1 463 ? 8.702 -17.533 -7.903 1.00 93.00 463 ARG A N 1
ATOM 3517 C CA . ARG A 1 463 ? 10.091 -17.105 -7.677 1.00 93.00 463 ARG A CA 1
ATOM 3518 C C . ARG A 1 463 ? 10.524 -16.024 -8.673 1.00 93.00 463 ARG A C 1
ATOM 3520 O O . ARG A 1 463 ? 11.654 -16.048 -9.151 1.00 93.00 463 ARG A O 1
ATOM 3527 N N . LEU A 1 464 ? 9.625 -15.100 -9.002 1.00 95.06 464 LEU A N 1
ATOM 3528 C CA . LEU A 1 464 ? 9.863 -14.017 -9.957 1.00 95.06 464 LEU A CA 1
ATOM 3529 C C . LEU A 1 464 ? 9.927 -12.665 -9.246 1.00 95.06 464 LEU A C 1
ATOM 3531 O O . LEU A 1 464 ? 9.239 -12.454 -8.251 1.00 95.06 464 LEU A O 1
ATOM 3535 N N . VAL A 1 465 ? 10.731 -11.749 -9.778 1.00 95.38 465 VAL A N 1
ATOM 3536 C CA . VAL A 1 465 ? 10.869 -10.372 -9.291 1.00 95.38 465 VAL A CA 1
ATOM 3537 C C . VAL A 1 465 ? 10.818 -9.422 -10.479 1.00 95.38 465 VAL A C 1
ATOM 3539 O O . VAL A 1 465 ? 11.505 -9.641 -11.480 1.00 95.38 465 VAL A O 1
ATOM 3542 N N . ALA A 1 466 ? 10.003 -8.379 -10.354 1.00 95.31 466 ALA A N 1
ATOM 3543 C CA . ALA A 1 466 ? 9.911 -7.272 -11.291 1.00 95.31 466 ALA A CA 1
ATOM 3544 C C . ALA A 1 466 ? 10.769 -6.104 -10.787 1.00 95.31 466 ALA A C 1
ATOM 3546 O O . ALA A 1 466 ? 10.635 -5.675 -9.639 1.00 95.31 466 ALA A O 1
ATOM 3547 N N . LEU A 1 467 ? 11.642 -5.589 -11.648 1.00 92.00 467 LEU A N 1
ATOM 3548 C CA . LEU A 1 467 ? 12.566 -4.490 -11.363 1.00 92.00 467 LEU A CA 1
ATOM 3549 C C . LEU A 1 467 ? 12.439 -3.399 -12.435 1.00 92.00 467 LEU A C 1
ATOM 3551 O O . LEU A 1 467 ? 12.104 -3.690 -13.585 1.00 92.00 467 LEU A O 1
ATOM 3555 N N . THR A 1 468 ? 12.789 -2.170 -12.068 1.00 87.19 468 THR A N 1
ATOM 3556 C CA . THR A 1 468 ? 13.037 -1.039 -12.980 1.00 87.19 468 THR A CA 1
ATOM 3557 C C . THR A 1 468 ? 14.318 -0.300 -12.564 1.00 87.19 468 THR A C 1
ATOM 3559 O O . THR A 1 468 ? 14.853 -0.586 -11.488 1.00 87.19 468 THR A O 1
ATOM 3562 N N . THR A 1 469 ? 14.830 0.625 -13.383 1.00 76.31 469 THR A N 1
ATOM 3563 C CA . THR A 1 469 ? 15.963 1.492 -12.996 1.00 76.31 469 THR A CA 1
ATOM 3564 C C . THR A 1 469 ? 15.499 2.697 -12.175 1.00 76.31 469 THR A C 1
ATOM 3566 O O . THR A 1 469 ? 14.419 3.249 -12.394 1.00 76.31 469 THR A O 1
ATOM 3569 N N . GLU A 1 470 ? 16.318 3.118 -11.214 1.00 62.50 470 GLU A N 1
ATOM 3570 C CA . GLU A 1 470 ? 16.116 4.332 -10.419 1.00 62.50 470 GLU A CA 1
ATOM 3571 C C . GLU A 1 470 ? 16.649 5.566 -11.152 1.00 62.50 470 GLU A C 1
ATOM 3573 O O . GLU A 1 470 ? 17.648 6.178 -10.776 1.00 62.50 470 GLU A O 1
ATOM 3578 N N . ASP A 1 471 ? 15.955 5.965 -12.213 1.00 54.56 471 ASP A N 1
ATOM 3579 C CA . ASP A 1 471 ? 16.309 7.186 -12.929 1.00 54.56 471 ASP A CA 1
ATOM 3580 C C . ASP A 1 471 ? 15.995 8.415 -12.060 1.00 54.56 471 ASP A C 1
ATOM 3582 O O . ASP A 1 471 ? 14.899 8.541 -11.511 1.00 54.56 471 ASP A O 1
ATOM 3586 N N . VAL A 1 472 ? 16.900 9.399 -11.993 1.00 40.72 472 VAL A N 1
ATOM 3587 C CA . VAL A 1 472 ? 16.593 10.700 -11.362 1.00 40.72 472 VAL A CA 1
ATOM 3588 C C . VAL A 1 472 ? 15.457 11.381 -12.141 1.00 40.72 472 VAL A C 1
ATOM 3590 O O . VAL A 1 472 ? 15.689 11.897 -13.236 1.00 40.72 472 VAL A O 1
ATOM 3593 N N . GLY A 1 473 ? 14.244 11.349 -11.575 1.00 48.31 473 GLY A N 1
ATOM 3594 C CA . GLY A 1 473 ? 12.977 11.741 -12.214 1.00 48.31 473 GLY A CA 1
ATOM 3595 C C . GLY A 1 473 ? 11.905 10.635 -12.224 1.00 48.31 473 GLY A C 1
ATOM 3596 O O . GLY A 1 473 ? 10.728 10.936 -12.410 1.00 48.31 473 GLY A O 1
ATOM 3597 N N . ASP A 1 474 ? 12.295 9.381 -11.965 1.00 57.62 474 ASP A N 1
ATOM 3598 C CA . ASP A 1 474 ? 11.437 8.188 -11.875 1.00 57.62 474 ASP A CA 1
ATOM 3599 C C . ASP A 1 474 ? 10.654 7.903 -13.181 1.00 57.62 474 ASP A C 1
ATOM 3601 O O . ASP A 1 474 ? 9.531 7.408 -13.178 1.00 57.62 474 ASP A O 1
ATOM 3605 N N . ASN A 1 475 ? 11.235 8.251 -14.332 1.00 66.69 475 ASN A N 1
ATOM 3606 C CA . ASN A 1 475 ? 10.616 8.064 -15.651 1.00 66.69 475 ASN A CA 1
ATOM 3607 C C . ASN A 1 475 ? 11.020 6.744 -16.337 1.00 66.69 475 ASN A C 1
ATOM 3609 O O . ASN A 1 475 ? 10.691 6.563 -17.507 1.00 66.69 475 ASN A O 1
ATOM 3613 N N . SER A 1 476 ? 11.688 5.821 -15.634 1.00 76.06 476 SER A N 1
ATOM 3614 C CA . SER A 1 476 ? 12.166 4.566 -16.226 1.00 76.06 476 SER A CA 1
ATOM 3615 C C . SER A 1 476 ? 11.017 3.693 -16.726 1.00 76.06 476 SER A C 1
ATOM 3617 O O . SER A 1 476 ? 10.122 3.301 -15.965 1.00 76.06 476 SER A O 1
ATOM 3619 N N . THR A 1 477 ? 11.042 3.391 -18.022 1.00 80.62 477 THR A N 1
ATOM 3620 C CA . THR A 1 477 ? 10.033 2.586 -18.720 1.00 80.62 477 THR A CA 1
ATOM 3621 C C . THR A 1 477 ? 10.428 1.118 -18.857 1.00 80.62 477 THR A C 1
ATOM 3623 O O . THR A 1 477 ? 9.584 0.292 -19.207 1.00 80.62 477 THR A O 1
ATOM 3626 N N . ARG A 1 478 ? 11.691 0.758 -18.591 1.00 83.62 478 ARG A N 1
ATOM 3627 C CA . ARG A 1 478 ? 12.211 -0.587 -18.859 1.00 83.62 478 ARG A CA 1
ATOM 3628 C C . ARG A 1 478 ? 11.923 -1.534 -17.699 1.00 83.62 478 ARG A C 1
ATOM 3630 O O . ARG A 1 478 ? 12.461 -1.391 -16.605 1.00 83.62 478 ARG A O 1
ATOM 3637 N N . LEU A 1 479 ? 11.091 -2.537 -17.964 1.00 89.56 479 LEU A N 1
ATOM 3638 C CA . LEU A 1 479 ? 10.756 -3.585 -17.012 1.00 89.56 479 LEU A CA 1
ATOM 3639 C C . LEU A 1 479 ? 11.724 -4.759 -17.166 1.00 89.56 479 LEU A C 1
ATOM 3641 O O . LEU A 1 479 ? 11.842 -5.334 -18.248 1.00 89.56 479 LEU A O 1
ATOM 3645 N N . PHE A 1 480 ? 12.344 -5.177 -16.066 1.00 91.00 480 PHE A N 1
ATOM 3646 C CA . PHE A 1 480 ? 13.143 -6.398 -15.995 1.00 91.00 480 PHE A CA 1
ATOM 3647 C C . PHE A 1 480 ? 12.395 -7.440 -15.162 1.00 91.00 480 PHE A C 1
ATOM 3649 O O . PHE A 1 480 ? 12.027 -7.172 -14.018 1.00 91.00 480 PHE A O 1
ATOM 3656 N N . ILE A 1 481 ? 12.215 -8.645 -15.703 1.00 93.69 481 ILE A N 1
ATOM 3657 C CA . ILE A 1 481 ? 11.717 -9.804 -14.959 1.00 93.69 481 ILE A CA 1
ATOM 3658 C C . ILE A 1 481 ? 12.892 -10.750 -14.717 1.00 93.69 481 ILE A C 1
ATOM 3660 O O . ILE A 1 481 ? 13.562 -11.205 -15.651 1.00 93.69 481 ILE A O 1
ATOM 3664 N N . LYS A 1 482 ? 13.144 -11.061 -13.447 1.00 93.31 482 LYS A N 1
ATOM 3665 C CA . LYS A 1 482 ? 14.221 -11.959 -13.020 1.00 93.31 482 LYS A CA 1
ATOM 3666 C C . LYS A 1 482 ? 13.694 -13.079 -12.133 1.00 93.31 482 LYS A C 1
ATOM 3668 O O . LYS A 1 482 ? 12.624 -12.957 -11.539 1.00 93.31 482 LYS A O 1
ATOM 3673 N N . LYS A 1 483 ? 14.445 -14.175 -12.052 1.00 92.62 483 LYS A N 1
ATOM 3674 C CA . LYS A 1 483 ? 14.098 -15.371 -11.286 1.00 92.62 483 LYS A CA 1
ATOM 3675 C C . LYS A 1 483 ? 15.034 -15.556 -10.099 1.00 92.62 483 LYS A C 1
ATOM 3677 O O . LYS A 1 483 ? 16.249 -15.487 -10.247 1.00 92.62 483 LYS A O 1
ATOM 3682 N N . LEU A 1 484 ? 14.453 -15.831 -8.937 1.00 90.44 484 LEU A N 1
ATOM 3683 C CA . LEU A 1 484 ? 15.162 -16.168 -7.707 1.00 90.44 484 LEU A CA 1
ATOM 3684 C C . LEU A 1 484 ? 15.528 -17.657 -7.722 1.00 90.44 484 LEU A C 1
ATOM 3686 O O . LEU A 1 484 ? 14.653 -18.527 -7.618 1.00 90.44 484 LEU A O 1
ATOM 3690 N N . VAL A 1 485 ? 16.822 -17.944 -7.849 1.00 85.50 485 VAL A N 1
ATOM 3691 C CA . VAL A 1 485 ? 17.374 -19.304 -7.869 1.00 85.50 485 VAL A CA 1
ATOM 3692 C C . VAL A 1 485 ? 18.524 -19.378 -6.871 1.00 85.50 485 VAL A C 1
ATOM 3694 O O . VAL A 1 485 ? 19.601 -18.849 -7.121 1.00 85.50 485 VAL A O 1
ATOM 3697 N N . ASP A 1 486 ? 18.267 -20.020 -5.731 1.00 77.88 486 ASP A N 1
ATOM 3698 C CA . ASP A 1 486 ? 19.250 -20.477 -4.742 1.00 77.88 486 ASP A CA 1
ATOM 3699 C C . ASP A 1 486 ? 20.335 -19.434 -4.376 1.00 77.88 486 ASP A C 1
ATOM 3701 O O . ASP A 1 486 ? 21.532 -19.717 -4.395 1.00 77.88 486 ASP A O 1
ATOM 3705 N N . GLY A 1 487 ? 19.914 -18.205 -4.047 1.00 75.12 487 GLY A N 1
ATOM 3706 C CA . GLY A 1 487 ? 20.823 -17.095 -3.719 1.00 75.12 487 GLY A CA 1
ATOM 3707 C C . GLY A 1 487 ? 21.385 -16.337 -4.931 1.00 75.12 487 GLY A C 1
ATOM 3708 O O . GLY A 1 487 ? 22.367 -15.611 -4.804 1.00 75.12 487 GLY A O 1
ATOM 3709 N N . THR A 1 488 ? 20.775 -16.480 -6.111 1.00 83.12 488 THR A N 1
ATOM 3710 C CA . THR A 1 488 ? 21.103 -15.719 -7.328 1.00 83.12 488 THR A CA 1
ATOM 3711 C C . THR A 1 488 ? 19.848 -15.194 -8.034 1.00 83.12 488 THR A C 1
ATOM 3713 O O . THR A 1 488 ? 18.726 -15.641 -7.769 1.00 83.12 488 THR A O 1
ATOM 3716 N N . LEU A 1 489 ? 20.042 -14.219 -8.929 1.00 88.19 489 LEU A N 1
ATOM 3717 C CA . LEU A 1 489 ? 18.976 -13.498 -9.624 1.00 88.19 489 LEU A CA 1
ATOM 3718 C C . LEU A 1 489 ? 19.157 -13.585 -11.148 1.00 88.19 489 LEU A C 1
ATOM 3720 O O . LEU A 1 489 ? 19.767 -12.717 -11.777 1.00 88.19 489 LEU A O 1
ATOM 3724 N N . GLU A 1 490 ? 18.633 -14.656 -11.738 1.00 88.31 490 GLU A N 1
ATOM 3725 C CA . GLU A 1 490 ? 18.789 -14.974 -13.161 1.00 88.31 490 GLU A CA 1
ATOM 3726 C C . GLU A 1 490 ? 17.865 -14.105 -14.041 1.00 88.31 490 GLU A C 1
ATOM 3728 O O . GLU A 1 490 ? 16.700 -13.898 -13.685 1.00 88.31 490 GLU A O 1
ATOM 3733 N N . PRO A 1 491 ? 18.319 -13.595 -15.201 1.00 85.19 491 PRO A N 1
ATOM 3734 C CA . PRO A 1 491 ? 17.449 -12.876 -16.129 1.00 85.19 491 PRO A CA 1
ATOM 3735 C C . PRO A 1 491 ? 16.431 -13.823 -16.781 1.00 85.19 491 PRO A C 1
ATOM 3737 O O . PRO A 1 491 ? 16.803 -14.846 -17.353 1.00 85.19 491 PRO A O 1
ATOM 3740 N N . VAL A 1 492 ? 15.142 -13.466 -16.742 1.00 88.44 492 VAL A N 1
ATOM 3741 C CA . VAL A 1 492 ? 14.092 -14.158 -17.514 1.00 88.44 492 VAL A CA 1
ATOM 3742 C C . VAL A 1 492 ? 13.869 -13.426 -18.831 1.00 88.44 492 VAL A C 1
ATOM 3744 O O . VAL A 1 492 ? 13.950 -14.033 -19.898 1.00 88.44 492 VAL A O 1
ATOM 3747 N N . THR A 1 493 ? 13.610 -12.122 -18.735 1.00 85.00 493 THR A N 1
ATOM 3748 C CA . THR A 1 493 ? 13.390 -11.198 -19.851 1.00 85.00 493 THR A CA 1
ATOM 3749 C C . THR A 1 493 ? 13.542 -9.762 -19.356 1.00 85.00 493 THR A C 1
ATOM 3751 O O . THR A 1 493 ? 13.388 -9.480 -18.166 1.00 85.00 493 THR A O 1
ATOM 3754 N N . ASP A 1 494 ? 13.719 -8.831 -20.279 1.00 85.38 494 ASP A N 1
ATOM 3755 C CA . ASP A 1 494 ? 13.431 -7.416 -20.071 1.00 85.38 494 ASP A CA 1
ATOM 3756 C C . ASP A 1 494 ? 12.790 -6.824 -21.330 1.00 85.38 494 ASP A C 1
ATOM 3758 O O . ASP A 1 494 ? 12.939 -7.391 -22.413 1.00 85.38 494 ASP A O 1
ATOM 3762 N N . PHE A 1 495 ? 12.036 -5.737 -21.192 1.00 80.06 495 PHE A N 1
ATOM 3763 C CA . PHE A 1 495 ? 11.461 -4.997 -22.317 1.00 80.06 495 PHE A CA 1
ATOM 3764 C C . PHE A 1 495 ? 11.118 -3.561 -21.913 1.00 80.06 495 PHE A C 1
ATOM 3766 O O . PHE A 1 495 ? 10.905 -3.257 -20.739 1.00 80.06 495 PHE A O 1
ATOM 3773 N N . ASP A 1 496 ? 11.043 -2.673 -22.900 1.00 82.12 496 ASP A N 1
ATOM 3774 C CA . ASP A 1 496 ? 10.535 -1.316 -22.714 1.00 82.12 496 ASP A CA 1
ATOM 3775 C C . ASP A 1 496 ? 9.002 -1.341 -22.612 1.00 82.12 496 ASP A C 1
ATOM 3777 O O . ASP A 1 496 ? 8.313 -1.660 -23.579 1.00 82.12 496 ASP A O 1
ATOM 3781 N N . ALA A 1 497 ? 8.461 -1.058 -21.429 1.00 86.81 497 ALA A N 1
ATOM 3782 C CA . ALA A 1 497 ? 7.026 -1.070 -21.168 1.00 86.81 497 ALA A CA 1
ATOM 3783 C C . ALA A 1 497 ? 6.347 0.283 -21.465 1.00 86.81 497 ALA A C 1
ATOM 3785 O O . ALA A 1 497 ? 5.178 0.454 -21.098 1.00 86.81 497 ALA A O 1
ATOM 3786 N N . ASP A 1 498 ? 7.047 1.234 -22.102 1.00 81.69 498 ASP A N 1
ATOM 3787 C CA . ASP A 1 498 ? 6.492 2.548 -22.432 1.00 81.69 498 ASP A CA 1
ATOM 3788 C C . ASP A 1 498 ? 5.253 2.462 -23.326 1.00 81.69 498 ASP A C 1
ATOM 3790 O O . ASP A 1 498 ? 5.139 1.616 -24.220 1.00 81.69 498 ASP A O 1
ATOM 3794 N N . VAL A 1 499 ? 4.311 3.369 -23.077 1.00 79.44 499 VAL A N 1
ATOM 3795 C CA . VAL A 1 499 ? 3.004 3.389 -23.732 1.00 79.44 499 VAL A CA 1
ATOM 3796 C C . VAL A 1 499 ? 3.096 4.216 -25.022 1.00 79.44 499 VAL A C 1
ATOM 3798 O O . VAL A 1 499 ? 3.364 5.416 -24.945 1.00 79.44 499 VAL A O 1
ATOM 3801 N N . PRO A 1 500 ? 2.830 3.631 -26.209 1.00 68.31 500 PRO A N 1
ATOM 3802 C CA . PRO A 1 500 ? 2.884 4.344 -27.476 1.00 68.31 500 PRO A CA 1
ATOM 3803 C C . PRO A 1 500 ? 2.010 5.593 -27.460 1.00 68.31 500 PRO A C 1
ATOM 3805 O O . PRO A 1 500 ? 0.874 5.562 -26.988 1.00 68.31 500 PRO A O 1
ATOM 3808 N N . ASP A 1 501 ? 2.555 6.678 -28.004 1.00 64.06 501 ASP A N 1
ATOM 3809 C CA . ASP A 1 501 ? 1.915 7.995 -28.088 1.00 64.06 501 ASP A CA 1
ATOM 3810 C C . ASP A 1 501 ? 1.564 8.641 -26.721 1.00 64.06 501 ASP A C 1
ATOM 3812 O O . ASP A 1 501 ? 0.836 9.637 -26.675 1.00 64.06 501 ASP A O 1
ATOM 3816 N N . SER A 1 502 ? 2.111 8.128 -25.608 1.00 60.09 502 SER A N 1
ATOM 3817 C CA . SER A 1 502 ? 2.065 8.772 -24.288 1.00 60.09 502 SER A CA 1
ATOM 3818 C C . SER A 1 502 ? 3.052 9.941 -24.176 1.00 60.09 502 SER A C 1
ATOM 3820 O O . SER A 1 502 ? 4.130 9.927 -24.764 1.00 60.09 502 SER A O 1
ATOM 3822 N N . PHE A 1 503 ? 2.691 10.940 -23.365 1.00 51.00 503 PHE A N 1
ATOM 3823 C CA . PHE A 1 503 ? 3.564 12.052 -22.950 1.00 51.00 503 PHE A CA 1
ATOM 3824 C C . PHE A 1 503 ? 4.142 11.877 -21.536 1.00 51.00 503 PHE A C 1
ATOM 3826 O O . PHE A 1 503 ? 4.970 12.676 -21.099 1.00 51.00 503 PHE A O 1
ATOM 3833 N N . HIS A 1 504 ? 3.658 10.881 -20.791 1.00 64.12 504 HIS A N 1
ATOM 3834 C CA . HIS A 1 504 ? 4.106 10.572 -19.438 1.00 64.12 504 HIS A CA 1
ATOM 3835 C C . HIS A 1 504 ? 4.726 9.177 -19.447 1.00 64.12 504 HIS A C 1
ATOM 3837 O O . HIS A 1 504 ? 4.023 8.173 -19.570 1.00 64.12 504 HIS A O 1
ATOM 3843 N N . HIS A 1 505 ? 6.047 9.154 -19.342 1.00 70.94 505 HIS A N 1
ATOM 3844 C CA . HIS A 1 505 ? 6.865 7.948 -19.348 1.00 70.94 505 HIS A CA 1
ATOM 3845 C C . HIS A 1 505 ? 7.156 7.514 -17.908 1.00 70.94 505 HIS A C 1
ATOM 3847 O O . HIS A 1 505 ? 7.148 8.336 -16.988 1.00 70.94 505 HIS A O 1
ATOM 3853 N N . GLY A 1 506 ? 7.395 6.221 -17.714 1.00 79.69 506 GLY A N 1
ATOM 3854 C CA . GLY A 1 506 ? 7.765 5.644 -16.425 1.00 79.69 506 GLY A CA 1
ATOM 3855 C C . GLY A 1 506 ? 6.756 4.649 -15.859 1.00 79.69 506 GLY A C 1
ATOM 3856 O O . GLY A 1 506 ? 5.538 4.781 -16.038 1.00 79.69 506 GLY A O 1
ATOM 3857 N N . ILE A 1 507 ? 7.292 3.653 -15.153 1.00 86.38 507 ILE A N 1
ATOM 3858 C CA . ILE A 1 507 ? 6.537 2.642 -14.411 1.00 86.38 507 ILE A CA 1
ATOM 3859 C C . ILE A 1 507 ? 6.326 3.124 -12.971 1.00 86.38 507 ILE A C 1
ATOM 3861 O O . ILE A 1 507 ? 7.263 3.185 -12.178 1.00 86.38 507 ILE A O 1
ATOM 3865 N N . ASP A 1 508 ? 5.080 3.416 -12.613 1.00 85.62 508 ASP A N 1
ATOM 3866 C CA . ASP A 1 508 ? 4.696 3.766 -11.241 1.00 85.62 508 ASP A CA 1
ATOM 3867 C C . ASP A 1 508 ? 4.758 2.508 -10.350 1.00 85.62 508 ASP A C 1
ATOM 3869 O O . ASP A 1 508 ? 5.536 2.426 -9.394 1.00 85.62 508 ASP A O 1
ATOM 3873 N N . ALA A 1 509 ? 4.044 1.456 -10.769 1.00 90.38 509 ALA A N 1
ATOM 3874 C CA . ALA A 1 509 ? 4.073 0.130 -10.153 1.00 90.38 509 ALA A CA 1
ATOM 3875 C C . ALA A 1 509 ? 3.946 -0.995 -11.194 1.00 90.38 509 ALA A C 1
ATOM 3877 O O . ALA A 1 509 ? 3.393 -0.800 -12.279 1.00 90.38 509 ALA A O 1
ATOM 3878 N N . ALA A 1 510 ? 4.371 -2.203 -10.827 1.00 94.19 510 ALA A N 1
ATOM 3879 C CA . ALA A 1 510 ? 4.025 -3.432 -11.537 1.00 94.19 510 ALA A CA 1
ATOM 3880 C C . ALA A 1 510 ? 3.478 -4.480 -10.556 1.00 94.19 510 ALA A C 1
ATOM 3882 O O . ALA A 1 510 ? 3.692 -4.357 -9.355 1.00 94.19 510 ALA A O 1
ATOM 3883 N N . ARG A 1 511 ? 2.758 -5.493 -11.053 1.00 94.62 511 ARG A N 1
ATOM 3884 C CA . ARG A 1 511 ? 2.337 -6.685 -10.293 1.00 94.62 511 ARG A CA 1
ATOM 3885 C C . ARG A 1 511 ? 2.384 -7.928 -11.178 1.00 94.62 511 ARG A C 1
ATOM 3887 O O . ARG A 1 511 ? 1.749 -7.967 -12.234 1.00 94.62 511 ARG A O 1
ATOM 3894 N N . ILE A 1 512 ? 3.132 -8.939 -10.756 1.00 95.25 512 ILE A N 1
ATOM 3895 C CA . ILE A 1 512 ? 3.246 -10.248 -11.399 1.00 95.25 512 ILE A CA 1
ATOM 3896 C C . ILE A 1 512 ? 1.935 -10.994 -11.146 1.00 95.25 512 ILE A C 1
ATOM 3898 O O . ILE A 1 512 ? 1.556 -11.248 -10.005 1.00 95.25 512 ILE A O 1
ATOM 3902 N N . LEU A 1 513 ? 1.215 -11.319 -12.219 1.00 93.00 513 LEU A N 1
ATOM 3903 C CA . LEU A 1 513 ? -0.103 -11.954 -12.140 1.00 93.00 513 LEU A CA 1
ATOM 3904 C C . LEU A 1 513 ? 0.017 -13.483 -12.113 1.00 93.00 513 LEU A C 1
ATOM 3906 O O . LEU A 1 513 ? -0.755 -14.153 -11.433 1.00 93.00 513 LEU A O 1
ATOM 3910 N N . ASP A 1 514 ? 0.982 -14.023 -12.862 1.00 90.75 514 ASP A N 1
ATOM 3911 C CA . ASP A 1 514 ? 1.325 -15.446 -12.937 1.00 90.75 514 ASP A CA 1
ATOM 3912 C C . ASP A 1 514 ? 2.719 -15.636 -13.576 1.00 90.75 514 ASP A C 1
ATOM 3914 O O . ASP A 1 514 ? 3.466 -14.678 -13.774 1.00 90.75 514 ASP A O 1
ATOM 3918 N N . SER A 1 515 ? 3.070 -16.878 -13.920 1.00 91.06 515 SER A N 1
ATOM 3919 C CA . SER A 1 515 ? 4.337 -17.264 -14.559 1.00 91.06 515 SER A CA 1
ATOM 3920 C C . SER A 1 515 ? 4.569 -16.715 -15.976 1.00 91.06 515 SER A C 1
ATOM 3922 O O . SER A 1 515 ? 5.623 -16.982 -16.557 1.00 91.06 515 SER A O 1
ATOM 3924 N N . SER A 1 516 ? 3.615 -15.968 -16.538 1.00 93.00 516 SER A N 1
ATOM 3925 C CA . SER A 1 516 ? 3.680 -15.386 -17.883 1.00 93.00 516 SER A CA 1
ATOM 3926 C C . SER A 1 516 ? 3.165 -13.949 -17.996 1.00 93.00 516 SER A C 1
ATOM 3928 O O . SER A 1 516 ? 3.583 -13.231 -18.905 1.00 93.00 516 SER A O 1
ATOM 3930 N N . ARG A 1 517 ? 2.266 -13.512 -17.102 1.00 95.25 517 ARG A N 1
ATOM 3931 C CA . ARG A 1 517 ? 1.616 -12.196 -17.169 1.00 95.25 517 ARG A CA 1
ATOM 3932 C C . ARG A 1 517 ? 2.075 -11.239 -16.071 1.00 95.25 517 ARG A C 1
ATOM 3934 O O . ARG A 1 517 ? 2.162 -11.607 -14.901 1.00 95.25 517 ARG A O 1
ATOM 3941 N N . VAL A 1 518 ? 2.266 -9.972 -16.438 1.00 96.69 518 VAL A N 1
ATOM 3942 C CA . VAL A 1 518 ? 2.548 -8.859 -15.514 1.00 96.69 518 VAL A CA 1
ATOM 3943 C C . VAL A 1 518 ? 1.661 -7.658 -15.846 1.00 96.69 518 VAL A C 1
ATOM 3945 O O . VAL A 1 518 ? 1.499 -7.290 -17.009 1.00 96.69 518 VAL A O 1
ATOM 3948 N N . LEU A 1 519 ? 1.058 -7.053 -14.824 1.00 97.25 519 LEU A N 1
ATOM 3949 C CA . LEU A 1 519 ? 0.391 -5.757 -14.911 1.00 97.25 519 LEU A CA 1
ATOM 3950 C C . LEU A 1 519 ? 1.434 -4.657 -14.704 1.00 97.25 519 LEU A C 1
ATOM 3952 O O . LEU A 1 519 ? 2.146 -4.679 -13.707 1.00 97.25 519 LEU A O 1
ATOM 3956 N N . VAL A 1 520 ? 1.484 -3.682 -15.606 1.00 95.56 520 VAL A N 1
ATOM 3957 C CA . VAL A 1 520 ? 2.303 -2.468 -15.497 1.00 95.56 520 VAL A CA 1
ATOM 3958 C C . VAL A 1 520 ? 1.372 -1.262 -15.420 1.00 95.56 520 VAL A C 1
ATOM 3960 O O . VAL A 1 520 ? 0.509 -1.085 -16.282 1.00 95.56 520 VAL A O 1
ATOM 3963 N N . CYS A 1 521 ? 1.552 -0.435 -14.394 1.00 92.88 521 CYS A N 1
ATOM 3964 C CA . CYS A 1 521 ? 0.841 0.824 -14.196 1.00 92.88 521 CYS A CA 1
ATOM 3965 C C . CYS A 1 521 ? 1.775 1.963 -14.623 1.00 92.88 521 CYS A C 1
ATOM 3967 O O . CYS A 1 521 ? 2.759 2.244 -13.938 1.00 92.88 521 CYS A O 1
ATOM 3969 N N . SER A 1 522 ? 1.507 2.592 -15.770 1.00 87.25 522 SER A N 1
ATOM 3970 C CA . SER A 1 522 ? 2.283 3.750 -16.225 1.00 87.25 522 SER A CA 1
ATOM 3971 C C . SER A 1 522 ? 1.838 5.026 -15.508 1.00 87.25 522 SER A C 1
ATOM 3973 O O . SER A 1 522 ? 0.657 5.192 -15.191 1.00 87.25 522 SER A O 1
ATOM 3975 N N . LYS A 1 523 ? 2.763 5.984 -15.371 1.00 81.94 523 LYS A N 1
ATOM 3976 C CA . LYS A 1 523 ? 2.488 7.372 -14.949 1.00 81.94 523 LYS A CA 1
ATOM 3977 C C . LYS A 1 523 ? 1.477 8.125 -15.826 1.00 81.94 523 LYS A C 1
ATOM 3979 O O . LYS A 1 523 ? 1.023 9.204 -15.459 1.00 81.94 523 LYS A O 1
ATOM 3984 N N . SER A 1 524 ? 1.125 7.573 -16.983 1.00 75.62 524 SER A N 1
ATOM 3985 C CA . SER A 1 524 ? 0.178 8.133 -17.952 1.00 75.62 524 SER A CA 1
ATOM 3986 C C . SER A 1 524 ? -1.298 7.779 -17.715 1.00 75.62 524 SER A C 1
ATOM 3988 O O . SER A 1 524 ? -2.115 7.997 -18.603 1.00 75.62 524 SER A O 1
ATOM 3990 N N . ASP A 1 525 ? -1.656 7.195 -16.565 1.00 84.06 525 ASP A N 1
ATOM 3991 C CA . ASP A 1 525 ? -2.952 6.536 -16.299 1.00 84.06 525 ASP A CA 1
ATOM 3992 C C . ASP A 1 525 ? -3.242 5.306 -17.202 1.00 84.06 525 ASP A C 1
ATOM 3994 O O . ASP A 1 525 ? -4.266 4.638 -17.028 1.00 84.06 525 ASP A O 1
ATOM 3998 N N . HIS A 1 526 ? -2.351 4.952 -18.140 1.00 89.00 526 HIS A N 1
ATOM 3999 C CA . HIS A 1 526 ? -2.468 3.761 -18.985 1.00 89.00 526 HIS A CA 1
ATOM 4000 C C . HIS A 1 526 ? -1.879 2.528 -18.291 1.00 89.00 526 HIS A C 1
ATOM 4002 O O . HIS A 1 526 ? -0.685 2.441 -18.004 1.00 89.00 526 HIS A O 1
ATOM 4008 N N . TRP A 1 527 ? -2.731 1.547 -18.024 1.00 94.25 527 TRP A N 1
ATOM 4009 C CA . TRP A 1 527 ? -2.373 0.298 -17.364 1.00 94.25 527 TRP A CA 1
ATOM 4010 C C . TRP A 1 527 ? -2.409 -0.832 -18.388 1.00 94.25 527 TRP A C 1
ATOM 4012 O O . TRP A 1 527 ? -3.389 -0.986 -19.123 1.00 94.25 527 TRP A O 1
ATOM 4022 N N . THR A 1 528 ? -1.344 -1.627 -18.448 1.00 95.94 528 THR A N 1
ATOM 4023 C CA . THR A 1 528 ? -1.155 -2.640 -19.493 1.00 95.94 528 THR A CA 1
ATOM 4024 C C . THR A 1 528 ? -0.794 -3.985 -18.882 1.00 95.94 528 THR A C 1
ATOM 4026 O O . THR A 1 528 ? 0.096 -4.086 -18.043 1.00 95.94 528 THR A O 1
ATOM 4029 N N . ILE A 1 529 ? -1.504 -5.029 -19.307 1.00 97.19 529 ILE A N 1
ATOM 4030 C CA . ILE A 1 529 ? -1.216 -6.420 -18.961 1.00 97.19 529 ILE A CA 1
ATOM 4031 C C . ILE A 1 529 ? -0.395 -7.008 -20.102 1.00 97.19 529 ILE A C 1
ATOM 4033 O O . ILE A 1 529 ? -0.890 -7.153 -21.224 1.00 97.19 529 ILE A O 1
ATOM 4037 N N . TRP A 1 530 ? 0.845 -7.351 -19.792 1.00 96.94 530 TRP A N 1
ATOM 4038 C CA . TRP A 1 530 ? 1.815 -7.932 -20.705 1.00 96.94 530 TRP A CA 1
ATOM 4039 C C . TRP A 1 530 ? 1.887 -9.441 -20.533 1.00 96.94 530 TRP A C 1
ATOM 4041 O O . TRP A 1 530 ? 1.847 -9.927 -19.406 1.00 96.94 530 TRP A O 1
ATOM 4051 N N . ASP A 1 531 ? 2.060 -10.166 -21.634 1.00 95.31 531 ASP A N 1
ATOM 4052 C CA . ASP A 1 531 ? 2.709 -11.474 -21.641 1.00 95.31 531 ASP A CA 1
ATOM 4053 C C . ASP A 1 531 ? 4.216 -11.222 -21.759 1.00 95.31 531 ASP A C 1
ATOM 4055 O O . ASP A 1 531 ? 4.726 -10.898 -22.837 1.00 95.31 531 ASP A O 1
ATOM 4059 N N . PHE A 1 532 ? 4.926 -11.339 -20.638 1.00 94.19 532 PHE A N 1
ATOM 4060 C CA . PHE A 1 532 ? 6.363 -11.092 -20.591 1.00 94.19 532 PHE A CA 1
ATOM 4061 C C . PHE A 1 532 ? 7.172 -12.227 -21.235 1.00 94.19 532 PHE A C 1
ATOM 4063 O O . PHE A 1 532 ? 8.337 -12.028 -21.548 1.00 94.19 532 PHE A O 1
ATOM 4070 N N . THR A 1 533 ? 6.584 -13.398 -21.502 1.00 91.19 533 THR A N 1
ATOM 4071 C CA . THR A 1 533 ? 7.291 -14.485 -22.206 1.00 91.19 533 THR A CA 1
ATOM 4072 C C . THR A 1 533 ? 7.397 -14.238 -23.709 1.00 91.19 533 THR A C 1
ATOM 4074 O O . THR A 1 533 ? 8.299 -14.767 -24.356 1.00 91.19 533 THR A O 1
ATOM 4077 N N . THR A 1 534 ? 6.497 -13.419 -24.267 1.00 86.06 534 THR A N 1
ATOM 4078 C CA . THR A 1 534 ? 6.490 -13.052 -25.692 1.00 86.06 534 THR A CA 1
ATOM 4079 C C . THR A 1 534 ? 6.712 -11.561 -25.957 1.00 86.06 534 THR A C 1
ATOM 4081 O O . THR A 1 534 ? 6.863 -11.178 -27.117 1.00 86.06 534 THR A O 1
ATOM 4084 N N . GLY A 1 535 ? 6.759 -10.727 -24.911 1.00 87.75 535 GLY A N 1
ATOM 4085 C CA . GLY A 1 535 ? 6.913 -9.271 -25.009 1.00 87.75 535 GLY A CA 1
ATOM 4086 C C . GLY A 1 535 ? 5.646 -8.558 -25.493 1.00 87.75 535 GLY A C 1
ATOM 4087 O O . GLY A 1 535 ? 5.732 -7.449 -26.016 1.00 87.75 535 GLY A O 1
ATOM 4088 N N . LYS A 1 536 ? 4.473 -9.196 -25.376 1.00 93.00 536 LYS A N 1
ATOM 4089 C CA . LYS A 1 536 ? 3.220 -8.735 -25.995 1.00 93.00 536 LYS A CA 1
ATOM 4090 C C . LYS A 1 536 ? 2.303 -8.023 -25.020 1.00 93.00 536 LYS A C 1
ATOM 4092 O O . LYS A 1 536 ? 1.936 -8.584 -23.989 1.00 93.00 536 LYS A O 1
ATOM 4097 N N . ALA A 1 537 ? 1.829 -6.839 -25.394 1.00 95.56 537 ALA A N 1
ATOM 4098 C CA . ALA A 1 537 ? 0.747 -6.172 -24.682 1.00 95.56 537 ALA A CA 1
ATOM 4099 C C . ALA A 1 537 ? -0.580 -6.896 -24.985 1.00 95.56 537 ALA A C 1
ATOM 4101 O O . ALA A 1 537 ? -1.113 -6.823 -26.093 1.00 95.56 537 ALA A O 1
ATOM 4102 N N . VAL A 1 538 ? -1.129 -7.621 -24.007 1.00 96.12 538 VAL A N 1
ATOM 4103 C CA . VAL A 1 538 ? -2.351 -8.429 -24.180 1.00 96.12 538 VAL A CA 1
ATOM 4104 C C . VAL A 1 538 ? -3.595 -7.558 -24.023 1.00 96.12 538 VAL A C 1
ATOM 4106 O O . VAL A 1 538 ? -4.492 -7.576 -24.873 1.00 96.12 538 VAL A O 1
ATOM 4109 N N . TYR A 1 539 ? -3.636 -6.772 -22.945 1.00 96.00 539 TYR A N 1
ATOM 4110 C CA . TYR A 1 539 ? -4.741 -5.878 -22.608 1.00 96.00 539 TYR A CA 1
ATOM 4111 C C . TYR A 1 539 ? -4.224 -4.514 -22.167 1.00 96.00 539 TYR A C 1
ATOM 4113 O O . TYR A 1 539 ? -3.203 -4.436 -21.493 1.00 96.00 539 TYR A O 1
ATOM 4121 N N . THR A 1 540 ? -4.964 -3.452 -22.474 1.00 94.88 540 THR A N 1
ATOM 4122 C CA . THR A 1 540 ? -4.683 -2.102 -21.961 1.00 94.88 540 THR A CA 1
ATOM 4123 C C . THR A 1 540 ? -5.968 -1.392 -21.539 1.00 94.88 540 THR A C 1
ATOM 4125 O O . THR A 1 540 ? -7.023 -1.602 -22.148 1.00 94.88 540 THR A O 1
ATOM 4128 N N . PHE A 1 541 ? -5.909 -0.572 -20.494 1.00 95.06 541 PHE A N 1
ATOM 4129 C CA . PHE A 1 541 ? -7.018 0.252 -20.017 1.00 95.06 541 PHE A CA 1
ATOM 4130 C C . PHE A 1 541 ? -6.523 1.554 -19.382 1.00 95.06 541 PHE A C 1
ATOM 4132 O O . PHE A 1 541 ? -5.435 1.613 -18.827 1.00 95.06 541 PHE A O 1
ATOM 4139 N N . GLU A 1 542 ? -7.341 2.601 -19.461 1.00 92.12 542 GLU A N 1
ATOM 4140 C CA . GLU A 1 542 ? -7.067 3.902 -18.839 1.00 92.12 542 GLU A CA 1
ATOM 4141 C C . GLU A 1 542 ? -7.764 3.954 -17.475 1.00 92.12 542 GLU A C 1
ATOM 4143 O O . GLU A 1 542 ? -8.998 3.958 -17.417 1.00 92.12 542 GLU A O 1
ATOM 4148 N N . LEU A 1 543 ? -6.999 3.989 -16.381 1.00 90.88 543 LEU A N 1
ATOM 4149 C CA . LEU A 1 543 ? -7.524 4.091 -15.019 1.00 90.88 543 LEU A CA 1
ATOM 4150 C C . LEU A 1 543 ? -6.750 5.139 -14.219 1.00 90.88 543 LEU A C 1
ATOM 4152 O O . LEU A 1 543 ? -5.696 4.870 -13.651 1.00 90.88 543 LEU A O 1
ATOM 4156 N N . ARG A 1 544 ? -7.346 6.326 -14.114 1.00 88.19 544 ARG A N 1
ATOM 4157 C CA . ARG A 1 544 ? -6.780 7.421 -13.332 1.00 88.19 544 ARG A CA 1
ATOM 4158 C C . ARG A 1 544 ? -6.835 7.164 -11.832 1.00 88.19 544 ARG A C 1
ATOM 4160 O O . ARG A 1 544 ? -7.926 6.976 -11.283 1.00 88.19 544 ARG A O 1
ATOM 4167 N N . THR A 1 545 ? -5.690 7.259 -11.167 1.00 84.31 545 THR A N 1
ATOM 4168 C CA . THR A 1 545 ? -5.558 7.234 -9.703 1.00 84.31 545 THR A CA 1
ATOM 4169 C C . THR A 1 545 ? -5.400 8.652 -9.136 1.00 84.31 545 THR A C 1
ATOM 4171 O O . THR A 1 545 ? -5.382 9.641 -9.871 1.00 84.31 545 THR A O 1
ATOM 4174 N N . ALA A 1 546 ? -5.384 8.774 -7.805 1.00 70.06 546 ALA A N 1
ATOM 4175 C CA . ALA A 1 546 ? -5.164 10.050 -7.113 1.00 70.06 546 ALA A CA 1
ATOM 4176 C C . ALA A 1 546 ? -3.771 10.164 -6.465 1.00 70.06 546 ALA A C 1
ATOM 4178 O O . ALA A 1 546 ? -3.296 11.279 -6.270 1.00 70.06 546 ALA A O 1
ATOM 4179 N N . PHE A 1 547 ? -3.148 9.030 -6.120 1.00 73.50 547 PHE A N 1
ATOM 4180 C CA . PHE A 1 547 ? -1.848 8.969 -5.442 1.00 73.50 547 PHE A CA 1
ATOM 4181 C C . PHE A 1 547 ? -1.026 7.764 -5.911 1.00 73.50 547 PHE A C 1
ATOM 4183 O O . PHE A 1 547 ? 0.008 7.958 -6.533 1.00 73.50 547 PHE A O 1
ATOM 4190 N N . SER A 1 548 ? -1.495 6.540 -5.643 1.00 79.19 548 SER A N 1
ATOM 4191 C CA . SER A 1 548 ? -0.777 5.300 -5.976 1.00 79.19 548 SER A CA 1
ATOM 4192 C C . SER A 1 548 ? -1.736 4.208 -6.481 1.00 79.19 548 SER A C 1
ATOM 4194 O O . SER A 1 548 ? -2.946 4.309 -6.235 1.00 79.19 548 SER A O 1
ATOM 4196 N N . PRO A 1 549 ? -1.246 3.165 -7.182 1.00 86.62 549 PRO A N 1
ATOM 4197 C CA . PRO A 1 549 ? -2.075 2.088 -7.722 1.00 86.62 549 PRO A CA 1
ATOM 4198 C C . PRO A 1 549 ? -2.637 1.182 -6.618 1.00 86.62 549 PRO A C 1
ATOM 4200 O O . PRO A 1 549 ? -1.942 0.344 -6.051 1.00 86.62 549 PRO A O 1
ATOM 4203 N N . CYS A 1 550 ? -3.929 1.336 -6.330 1.00 89.38 550 CYS A N 1
ATOM 4204 C CA . CYS A 1 550 ? -4.664 0.495 -5.388 1.00 89.38 550 CYS A CA 1
ATOM 4205 C C . CYS A 1 550 ? -5.162 -0.767 -6.115 1.00 89.38 550 CYS A C 1
ATOM 4207 O O . CYS A 1 550 ? -6.020 -0.672 -6.997 1.00 89.38 550 CYS A O 1
ATOM 4209 N N . ILE A 1 551 ? -4.593 -1.938 -5.811 1.00 92.50 551 ILE A N 1
ATOM 4210 C CA . ILE A 1 551 ? -4.787 -3.181 -6.579 1.00 92.50 551 ILE A CA 1
ATOM 4211 C C . ILE A 1 551 ? -4.999 -4.371 -5.639 1.00 92.50 551 ILE A C 1
ATOM 4213 O O . ILE A 1 551 ? -4.215 -4.574 -4.720 1.00 92.50 551 ILE A O 1
ATOM 4217 N N . ALA A 1 552 ? -5.985 -5.217 -5.950 1.00 92.75 552 ALA A N 1
ATOM 4218 C CA . ALA A 1 552 ? -6.088 -6.572 -5.411 1.00 92.75 552 ALA A CA 1
ATOM 4219 C C . ALA A 1 552 ? -6.409 -7.586 -6.513 1.00 92.75 552 ALA A C 1
ATOM 4221 O O . ALA A 1 552 ? -7.130 -7.290 -7.468 1.00 92.75 552 ALA A O 1
ATOM 4222 N N . ILE A 1 553 ? -5.902 -8.806 -6.359 1.00 90.94 553 ILE A N 1
ATOM 4223 C CA . ILE A 1 553 ? -6.186 -9.944 -7.238 1.00 90.94 553 ILE A CA 1
ATOM 4224 C C . ILE A 1 553 ? -6.962 -10.975 -6.417 1.00 90.94 553 ILE A C 1
ATOM 4226 O O . ILE A 1 553 ? -6.669 -11.185 -5.239 1.00 90.94 553 ILE A O 1
ATOM 4230 N N . ASP A 1 554 ? -7.976 -11.604 -7.008 1.00 89.38 554 ASP A N 1
ATOM 4231 C CA . ASP A 1 554 ? -8.737 -12.639 -6.312 1.00 89.38 554 ASP A CA 1
ATOM 4232 C C . ASP A 1 554 ? -7.914 -13.923 -6.055 1.00 89.38 554 ASP A C 1
ATOM 4234 O O . ASP A 1 554 ? -6.945 -14.189 -6.768 1.00 89.38 554 ASP A O 1
ATOM 4238 N N . PRO A 1 555 ? -8.330 -14.791 -5.109 1.00 82.31 555 PRO A N 1
ATOM 4239 C CA . PRO A 1 555 ? -7.607 -16.025 -4.784 1.00 82.31 555 PRO A CA 1
ATOM 4240 C C . PRO A 1 555 ? -7.413 -17.018 -5.944 1.00 82.31 555 PRO A C 1
ATOM 4242 O O . PRO A 1 555 ? -6.626 -17.953 -5.800 1.00 82.31 555 PRO A O 1
ATOM 4245 N N . SER A 1 556 ? -8.141 -16.875 -7.060 1.00 83.31 556 SER A N 1
ATOM 4246 C CA . SER A 1 556 ? -7.968 -17.688 -8.272 1.00 83.31 556 SER A CA 1
ATOM 4247 C C . SER A 1 556 ? -7.057 -17.070 -9.342 1.00 83.31 556 SER A C 1
ATOM 4249 O O . SER A 1 556 ? -6.787 -17.739 -10.337 1.00 83.31 556 SER A O 1
ATOM 4251 N N . GLY A 1 557 ? -6.569 -15.837 -9.155 1.00 86.88 557 GLY A N 1
ATOM 4252 C CA . GLY A 1 557 ? -5.693 -15.151 -10.114 1.00 86.88 557 GLY A CA 1
ATOM 4253 C C . GLY A 1 557 ? -6.402 -14.636 -11.374 1.00 86.88 557 GLY A C 1
ATOM 4254 O O . GLY A 1 557 ? -5.745 -14.314 -12.363 1.00 86.88 557 GLY A O 1
ATOM 4255 N N . ARG A 1 558 ? -7.740 -14.581 -11.378 1.00 91.19 558 ARG A N 1
ATOM 4256 C CA . ARG A 1 558 ? -8.553 -14.285 -12.569 1.00 91.19 558 ARG A CA 1
ATOM 4257 C C . ARG A 1 558 ? -9.178 -12.895 -12.556 1.00 91.19 558 ARG A C 1
ATOM 4259 O O . ARG A 1 558 ? -9.373 -12.311 -13.620 1.00 91.19 558 ARG A O 1
ATOM 4266 N N . TYR A 1 559 ? -9.543 -12.377 -11.391 1.00 94.31 559 TYR A N 1
ATOM 4267 C CA . TYR A 1 559 ? -10.226 -11.097 -11.251 1.00 94.31 559 TYR A CA 1
ATOM 4268 C C . TYR A 1 559 ? -9.304 -10.065 -10.612 1.00 94.31 559 TYR A C 1
ATOM 4270 O O . TYR A 1 559 ? -8.921 -10.186 -9.450 1.00 94.31 559 TYR A O 1
ATOM 4278 N N . LEU A 1 560 ? -8.994 -9.028 -11.386 1.00 95.69 560 LEU A N 1
ATOM 4279 C CA . LEU A 1 560 ? -8.282 -7.840 -10.937 1.00 95.69 560 LEU A CA 1
ATOM 4280 C C . LEU A 1 560 ? -9.293 -6.804 -10.440 1.00 95.69 560 LEU A C 1
ATOM 4282 O O . LEU A 1 560 ? -10.168 -6.377 -11.197 1.00 95.69 560 LEU A O 1
ATOM 4286 N N . PHE A 1 561 ? -9.142 -6.378 -9.192 1.00 95.88 561 PHE A N 1
ATOM 4287 C CA . PHE A 1 561 ? -9.793 -5.209 -8.616 1.00 95.88 561 PHE A CA 1
ATOM 4288 C C . PHE A 1 561 ? -8.794 -4.055 -8.664 1.00 95.88 561 PHE A C 1
ATOM 4290 O O . PHE A 1 561 ? -7.709 -4.156 -8.096 1.00 95.88 561 PHE A O 1
ATOM 4297 N N . ALA A 1 562 ? -9.151 -2.972 -9.348 1.00 94.31 562 ALA A N 1
ATOM 4298 C CA . ALA A 1 562 ? -8.290 -1.807 -9.511 1.00 94.31 562 ALA A CA 1
ATOM 4299 C C . ALA A 1 562 ? -9.026 -0.537 -9.065 1.00 94.31 562 ALA A C 1
ATOM 4301 O O . ALA A 1 562 ? -10.094 -0.203 -9.588 1.00 94.31 562 ALA A O 1
ATOM 4302 N N . GLY A 1 563 ? -8.474 0.147 -8.067 1.00 91.69 563 GLY A N 1
ATOM 4303 C CA . GLY A 1 563 ? -9.016 1.357 -7.465 1.00 91.69 563 GLY A CA 1
ATOM 4304 C C . GLY A 1 563 ? -8.599 2.616 -8.217 1.00 91.69 563 GLY A C 1
ATOM 4305 O O . GLY A 1 563 ? -7.469 3.079 -8.085 1.00 91.69 563 GLY A O 1
ATOM 4306 N N . GLY A 1 564 ? -9.526 3.193 -8.982 1.00 89.06 564 GLY A N 1
ATOM 4307 C CA . GLY A 1 564 ? -9.368 4.512 -9.591 1.00 89.06 564 GLY A CA 1
ATOM 4308 C C . GLY A 1 564 ? -9.975 5.632 -8.742 1.00 89.06 564 GLY A C 1
ATOM 4309 O O . GLY A 1 564 ? -10.687 5.403 -7.769 1.00 89.06 564 GLY A O 1
ATOM 4310 N N . MET A 1 565 ? -9.772 6.878 -9.166 1.00 86.94 565 MET A N 1
ATOM 4311 C CA . MET A 1 565 ? -10.198 8.092 -8.454 1.00 86.94 565 MET A CA 1
ATOM 4312 C C . MET A 1 565 ? -11.712 8.158 -8.150 1.00 86.94 565 MET A C 1
ATOM 4314 O O . MET A 1 565 ? -12.114 8.768 -7.166 1.00 86.94 565 MET A O 1
ATOM 4318 N N . ASN A 1 566 ? -12.561 7.539 -8.981 1.00 87.06 566 ASN A N 1
ATOM 4319 C CA . ASN A 1 566 ? -14.029 7.618 -8.872 1.00 87.06 566 ASN A CA 1
ATOM 4320 C C . ASN A 1 566 ? -14.737 6.253 -8.778 1.00 87.06 566 ASN A C 1
ATOM 4322 O O . ASN A 1 566 ? -15.958 6.204 -8.596 1.00 87.06 566 ASN A O 1
ATOM 4326 N N . ALA A 1 567 ? -14.014 5.155 -8.994 1.00 90.50 567 ALA A N 1
ATOM 4327 C CA . ALA A 1 567 ? -14.571 3.811 -8.976 1.00 90.50 567 ALA A CA 1
ATOM 4328 C C . ALA A 1 567 ? -13.475 2.760 -8.784 1.00 90.50 567 ALA A C 1
ATOM 4330 O O . ALA A 1 567 ? -12.397 2.871 -9.368 1.00 90.50 567 ALA A O 1
ATOM 4331 N N . ILE A 1 568 ? -13.817 1.682 -8.080 1.00 93.38 568 ILE A N 1
ATOM 4332 C CA . ILE A 1 568 ? -13.076 0.422 -8.148 1.00 93.38 568 ILE A CA 1
ATOM 4333 C C . ILE A 1 568 ? -13.659 -0.373 -9.318 1.00 93.38 568 ILE A C 1
ATOM 4335 O O . ILE A 1 568 ? -14.862 -0.657 -9.341 1.00 93.38 568 ILE A O 1
ATOM 4339 N N . VAL A 1 569 ? -12.838 -0.714 -10.308 1.00 94.25 569 VAL A N 1
ATOM 4340 C CA . VAL A 1 569 ? -13.238 -1.549 -11.451 1.00 94.25 569 VAL A CA 1
ATOM 4341 C C . VAL A 1 569 ? -12.821 -2.997 -11.228 1.00 94.25 569 VAL A C 1
ATOM 4343 O O . VAL A 1 569 ? -11.792 -3.262 -10.613 1.00 94.25 569 VAL A O 1
ATOM 4346 N N . VAL A 1 570 ? -13.624 -3.935 -11.735 1.00 95.44 570 VAL A N 1
ATOM 4347 C CA . VAL A 1 570 ? -13.318 -5.372 -11.687 1.00 95.44 570 VAL A CA 1
ATOM 4348 C C . VAL A 1 570 ? -13.151 -5.889 -13.108 1.00 95.44 570 VAL A C 1
ATOM 4350 O O . VAL A 1 570 ? -14.079 -5.779 -13.916 1.00 95.44 570 VAL A O 1
ATOM 4353 N N . ILE A 1 571 ? -11.983 -6.449 -13.410 1.00 95.56 571 ILE A N 1
ATOM 4354 C CA . ILE A 1 571 ? -11.585 -6.939 -14.733 1.00 95.56 571 ILE A CA 1
ATOM 4355 C C . ILE A 1 571 ? -11.382 -8.455 -14.668 1.00 95.56 571 ILE A C 1
ATOM 4357 O O . ILE A 1 571 ? -10.656 -8.956 -13.817 1.00 95.56 571 ILE A O 1
ATOM 4361 N N . ASP A 1 572 ? -12.024 -9.183 -15.581 1.00 94.44 572 ASP A N 1
ATOM 4362 C CA . ASP A 1 572 ? -11.788 -10.610 -15.821 1.00 94.44 572 ASP A CA 1
ATOM 4363 C C . ASP A 1 572 ? -10.567 -10.737 -16.744 1.00 94.44 572 ASP A C 1
ATOM 4365 O O . ASP A 1 572 ? -10.653 -10.417 -17.935 1.00 94.44 572 ASP A O 1
ATOM 4369 N N . LEU A 1 573 ? -9.427 -11.138 -16.176 1.00 94.00 573 LEU A N 1
ATOM 4370 C CA . LEU A 1 573 ? -8.114 -11.203 -16.829 1.00 94.00 573 LEU A CA 1
ATOM 4371 C C . LEU A 1 573 ? -8.061 -12.254 -17.946 1.00 94.00 573 LEU A C 1
ATOM 4373 O O . LEU A 1 573 ? -7.298 -12.104 -18.899 1.00 94.00 573 LEU A O 1
ATOM 4377 N N . ASP A 1 574 ? -8.899 -13.288 -17.869 1.00 91.50 574 ASP A N 1
ATOM 4378 C CA . ASP A 1 574 ? -8.989 -14.322 -18.903 1.00 91.50 574 ASP A CA 1
ATOM 4379 C C . ASP A 1 574 ? -9.887 -13.857 -20.053 1.00 91.50 574 ASP A C 1
ATOM 4381 O O . ASP A 1 574 ? -9.546 -13.994 -21.230 1.00 91.50 574 ASP A O 1
ATOM 4385 N N . ALA A 1 575 ? -11.041 -13.270 -19.719 1.00 90.94 575 ALA A N 1
ATOM 4386 C CA . ALA A 1 575 ? -12.003 -12.794 -20.710 1.00 90.94 575 ALA A CA 1
ATOM 4387 C C . ALA A 1 575 ? -11.648 -11.428 -21.324 1.00 90.94 575 ALA A C 1
ATOM 4389 O O . ALA A 1 575 ? -12.290 -11.030 -22.300 1.00 90.94 575 ALA A O 1
ATOM 4390 N N . GLY A 1 576 ? -10.678 -10.702 -20.760 1.00 92.25 576 GLY A N 1
ATOM 4391 C CA . GLY A 1 576 ? -10.205 -9.429 -21.296 1.00 92.25 576 GLY A CA 1
ATOM 4392 C C . GLY A 1 576 ? -11.234 -8.310 -21.232 1.00 92.25 576 GLY A C 1
ATOM 4393 O O . GLY A 1 576 ? -11.385 -7.560 -22.197 1.00 92.25 576 GLY A O 1
ATOM 4394 N N . LYS A 1 577 ? -12.021 -8.243 -20.153 1.00 93.38 577 LYS A N 1
ATOM 4395 C CA . LYS A 1 577 ? -13.122 -7.277 -20.041 1.00 93.38 577 LYS A CA 1
ATOM 4396 C C . LYS A 1 577 ? -13.427 -6.880 -18.605 1.00 93.38 577 LYS A C 1
ATOM 4398 O O . LYS A 1 577 ? -13.338 -7.692 -17.688 1.00 93.38 577 LYS A O 1
ATOM 4403 N N . GLN A 1 578 ? -13.905 -5.652 -18.440 1.00 94.50 578 GLN A N 1
ATOM 4404 C CA . GLN A 1 578 ? -14.563 -5.230 -17.212 1.00 94.50 578 GLN A CA 1
ATOM 4405 C C . GLN A 1 578 ? -15.840 -6.066 -16.991 1.00 94.50 578 GLN A C 1
ATOM 4407 O O . GLN A 1 578 ? -16.662 -6.214 -17.900 1.00 94.50 578 GLN A O 1
ATOM 4412 N N . VAL A 1 579 ? -16.016 -6.601 -15.782 1.00 93.44 579 VAL A N 1
ATOM 4413 C CA . VAL A 1 579 ? -17.232 -7.315 -15.351 1.00 93.44 579 VAL A CA 1
ATOM 4414 C C . VAL A 1 579 ? -18.068 -6.511 -14.357 1.00 93.44 579 VAL A C 1
ATOM 4416 O O . VAL A 1 579 ? -19.292 -6.640 -14.366 1.00 93.44 579 VAL A O 1
ATOM 4419 N N . ALA A 1 580 ? -17.446 -5.642 -13.552 1.00 92.81 580 ALA A N 1
ATOM 4420 C CA . ALA A 1 580 ? -18.141 -4.783 -12.593 1.00 92.81 580 ALA A CA 1
ATOM 4421 C C . ALA A 1 580 ? -17.452 -3.420 -12.393 1.00 92.81 580 ALA A C 1
ATOM 4423 O O . ALA A 1 580 ? -16.314 -3.198 -12.810 1.00 92.81 580 ALA A O 1
ATOM 4424 N N . SER A 1 581 ? -18.158 -2.504 -11.732 1.00 92.94 581 SER A N 1
ATOM 4425 C CA . SER A 1 581 ? -17.616 -1.266 -11.161 1.00 92.94 581 SER A CA 1
ATOM 4426 C C . SER A 1 581 ? -18.369 -0.924 -9.884 1.00 92.94 581 SER A C 1
ATOM 4428 O O . SER A 1 581 ? -19.602 -0.938 -9.888 1.00 92.94 581 SER A O 1
ATOM 4430 N N . LEU A 1 582 ? -17.643 -0.534 -8.844 1.00 91.50 582 LEU A N 1
ATOM 4431 C CA . LEU A 1 582 ? -18.179 0.103 -7.650 1.00 91.50 582 LEU A CA 1
ATOM 4432 C C . LEU A 1 582 ? -17.820 1.593 -7.694 1.00 91.50 582 LEU A C 1
ATOM 4434 O O . LEU A 1 582 ? -16.682 1.967 -7.420 1.00 91.50 582 LEU A O 1
ATOM 4438 N N . ALA A 1 583 ? -18.780 2.440 -8.064 1.00 89.88 583 ALA A N 1
ATOM 4439 C CA . ALA A 1 583 ? -18.593 3.890 -8.050 1.00 89.88 583 ALA A CA 1
ATOM 4440 C C . ALA A 1 583 ? -18.567 4.428 -6.608 1.00 89.88 583 ALA A C 1
ATOM 4442 O O . ALA A 1 583 ? -19.406 4.045 -5.793 1.00 89.88 583 ALA A O 1
ATOM 4443 N N . HIS A 1 584 ? -17.653 5.351 -6.309 1.00 86.38 584 HIS A N 1
ATOM 4444 C CA . HIS A 1 584 ? -17.489 5.936 -4.975 1.00 86.38 584 HIS A CA 1
ATOM 4445 C C . HIS A 1 584 ? -17.204 7.442 -5.015 1.00 86.38 584 HIS A C 1
ATOM 4447 O O . HIS A 1 584 ? -17.070 8.054 -6.072 1.00 86.38 584 HIS A O 1
ATOM 4453 N N . ARG A 1 585 ? -17.129 8.048 -3.824 1.00 84.00 585 ARG A N 1
ATOM 4454 C CA . ARG A 1 585 ? -16.703 9.442 -3.597 1.00 84.00 585 ARG A CA 1
ATOM 4455 C C . ARG A 1 585 ? -15.638 9.554 -2.501 1.00 84.00 585 ARG A C 1
ATOM 4457 O O . ARG A 1 585 ? -15.541 10.576 -1.830 1.00 84.00 585 ARG A O 1
ATOM 4464 N N . PHE A 1 586 ? -14.887 8.477 -2.286 1.00 82.12 586 PHE A N 1
ATOM 4465 C CA . PHE A 1 586 ? -13.740 8.454 -1.386 1.00 82.12 586 PHE A CA 1
ATOM 4466 C C . PHE A 1 586 ? -12.720 9.519 -1.808 1.00 82.12 586 PHE A C 1
ATOM 4468 O O . PHE A 1 586 ? -12.381 9.611 -2.985 1.00 82.12 586 PHE A O 1
ATOM 4475 N N . MET A 1 587 ? -12.257 10.329 -0.852 1.00 70.62 587 MET A N 1
ATOM 4476 C CA . MET A 1 587 ? -11.257 11.384 -1.090 1.00 70.62 587 MET A CA 1
ATOM 4477 C C . MET A 1 587 ? -9.888 10.803 -1.471 1.00 70.62 587 MET A C 1
ATOM 4479 O O . MET A 1 587 ? -9.137 11.411 -2.228 1.00 70.62 587 MET A O 1
ATOM 4483 N N . ARG A 1 588 ? -9.581 9.624 -0.924 1.00 78.75 588 ARG A N 1
ATOM 4484 C CA . ARG A 1 588 ? -8.382 8.824 -1.157 1.00 78.75 588 ARG A CA 1
ATOM 4485 C C . ARG A 1 588 ? -8.742 7.366 -0.886 1.00 78.75 588 ARG A C 1
ATOM 4487 O O . ARG A 1 588 ? -9.476 7.097 0.062 1.00 78.75 588 ARG A O 1
ATOM 4494 N N . LEU A 1 589 ? -8.258 6.462 -1.730 1.00 86.12 589 LEU A N 1
ATOM 4495 C CA . LEU A 1 589 ? -8.261 5.023 -1.474 1.00 86.12 589 LEU A CA 1
ATOM 4496 C C . LEU A 1 589 ? -6.941 4.657 -0.790 1.00 86.12 589 LEU A C 1
ATOM 4498 O O . LEU A 1 589 ? -5.895 5.113 -1.250 1.00 86.12 589 LEU A O 1
ATOM 4502 N N . GLY A 1 590 ? -7.020 3.861 0.276 1.00 84.94 590 GLY A N 1
ATOM 4503 C CA . GLY A 1 590 ? -5.882 3.173 0.882 1.00 84.94 590 GLY A CA 1
ATOM 4504 C C . GLY A 1 590 ? -5.719 1.790 0.251 1.00 84.94 590 GLY A C 1
ATOM 4505 O O . GLY A 1 590 ? -5.532 1.673 -0.961 1.00 84.94 590 GLY A O 1
ATOM 4506 N N . GLU A 1 591 ? -5.850 0.739 1.058 1.00 87.69 591 GLU A N 1
ATOM 4507 C CA . GLU A 1 591 ? -5.843 -0.655 0.610 1.00 87.69 591 GLU A CA 1
ATOM 4508 C C . GLU A 1 591 ? -7.254 -1.152 0.228 1.00 87.69 591 GLU A C 1
ATOM 4510 O O . GLU A 1 591 ? -8.282 -0.713 0.761 1.00 87.69 591 GLU A O 1
ATOM 4515 N N . ILE A 1 592 ? -7.294 -2.113 -0.699 1.00 93.19 592 ILE A N 1
ATOM 4516 C CA . ILE A 1 592 ? -8.455 -2.965 -0.963 1.00 93.19 592 ILE A CA 1
ATOM 4517 C C . ILE A 1 592 ? -8.072 -4.431 -0.754 1.00 93.19 592 ILE A C 1
ATOM 4519 O O . ILE A 1 592 ? -7.053 -4.879 -1.266 1.00 93.19 592 ILE A O 1
ATOM 4523 N N . SER A 1 593 ? -8.910 -5.199 -0.058 1.00 92.50 593 SER A N 1
ATOM 4524 C CA . SER A 1 593 ? -8.701 -6.642 0.148 1.00 92.50 593 SER A CA 1
ATOM 4525 C C . SER A 1 593 ? -9.960 -7.435 -0.187 1.00 92.50 593 SER A C 1
ATOM 4527 O O . SER A 1 593 ? -11.088 -6.968 -0.007 1.00 92.50 593 SER A O 1
ATOM 4529 N N . ILE A 1 594 ? -9.770 -8.640 -0.722 1.00 92.88 594 ILE A N 1
ATOM 4530 C CA . ILE A 1 594 ? -10.824 -9.525 -1.225 1.00 92.88 594 ILE A CA 1
ATOM 4531 C C . ILE A 1 594 ? -10.877 -10.774 -0.356 1.00 92.88 594 ILE A C 1
ATOM 4533 O O . ILE A 1 594 ? -9.857 -11.407 -0.090 1.00 92.88 594 ILE A O 1
ATOM 4537 N N . ASP A 1 595 ? -12.074 -11.168 0.082 1.00 89.69 595 ASP A N 1
ATOM 4538 C CA . ASP A 1 595 ? -12.190 -12.354 0.922 1.00 89.69 595 ASP A CA 1
ATOM 4539 C C . ASP A 1 595 ? -11.860 -13.647 0.154 1.00 89.69 595 ASP A C 1
ATOM 4541 O O . ASP A 1 595 ? -12.083 -13.779 -1.050 1.00 89.69 595 ASP A O 1
ATOM 4545 N N . ASN A 1 596 ? -11.356 -14.648 0.883 1.00 84.75 596 ASN A N 1
ATOM 4546 C CA . ASN A 1 596 ? -10.892 -15.941 0.353 1.00 84.75 596 ASN A CA 1
ATOM 4547 C C . ASN A 1 596 ? -11.983 -16.815 -0.326 1.00 84.75 596 ASN A C 1
ATOM 4549 O O . ASN A 1 596 ? -11.797 -18.021 -0.507 1.00 84.75 596 ASN A O 1
ATOM 4553 N N . ARG A 1 597 ? -13.160 -16.250 -0.621 1.00 85.62 597 ARG A N 1
ATOM 4554 C CA . ARG A 1 597 ? -14.292 -16.875 -1.320 1.00 85.62 597 ARG A CA 1
ATOM 4555 C C . ARG A 1 597 ? -14.865 -15.992 -2.438 1.00 85.62 597 ARG A C 1
ATOM 4557 O O . ARG A 1 597 ? -15.869 -16.389 -3.028 1.00 85.62 597 ARG A O 1
ATOM 4564 N N . LEU A 1 598 ? -14.257 -14.832 -2.712 1.00 91.56 598 LEU A N 1
ATOM 4565 C CA . LEU A 1 598 ? -14.717 -13.824 -3.673 1.00 91.56 598 LEU A CA 1
ATOM 4566 C C . LEU A 1 598 ? -16.159 -13.346 -3.404 1.00 91.56 598 LEU A C 1
ATOM 4568 O O . LEU A 1 598 ? -16.948 -13.132 -4.319 1.00 91.56 598 LEU A O 1
ATOM 4572 N N . LYS A 1 599 ? -16.524 -13.196 -2.125 1.00 91.94 599 LYS A N 1
ATOM 4573 C CA . LYS A 1 599 ? -17.856 -12.749 -1.681 1.00 91.94 599 LYS A CA 1
ATOM 4574 C C . LYS A 1 599 ? -17.878 -11.335 -1.132 1.00 91.94 599 LYS A C 1
ATOM 4576 O O . LYS A 1 599 ? -18.923 -10.693 -1.185 1.00 91.94 599 LYS A O 1
ATOM 4581 N N . ARG A 1 600 ? -16.766 -10.867 -0.569 1.00 94.06 600 ARG A N 1
ATOM 4582 C CA . ARG A 1 600 ? -16.680 -9.549 0.066 1.00 94.06 600 ARG A CA 1
ATOM 4583 C C . ARG A 1 600 ? -15.402 -8.827 -0.333 1.00 94.06 600 ARG A C 1
ATOM 4585 O O . ARG A 1 600 ? -14.373 -9.459 -0.560 1.00 94.06 600 ARG A O 1
ATOM 4592 N N . LEU A 1 601 ? -15.508 -7.508 -0.382 1.00 95.44 601 LEU A N 1
ATOM 4593 C CA . LEU A 1 601 ? -14.425 -6.554 -0.594 1.00 95.44 601 LEU A CA 1
ATOM 4594 C C . LEU A 1 601 ? -14.362 -5.636 0.635 1.00 95.44 601 LEU A C 1
ATOM 4596 O O . LEU A 1 601 ? -15.399 -5.150 1.087 1.00 95.44 601 LEU A O 1
ATOM 4600 N N . ALA A 1 602 ? -13.167 -5.426 1.176 1.00 94.12 602 ALA A N 1
ATOM 4601 C CA . ALA A 1 602 ? -12.864 -4.428 2.195 1.00 94.12 602 ALA A CA 1
ATOM 4602 C C . ALA A 1 602 ? -12.104 -3.266 1.541 1.00 94.12 602 ALA A C 1
ATOM 4604 O O . ALA A 1 602 ? -11.320 -3.494 0.621 1.00 94.12 602 ALA A O 1
ATOM 4605 N N . ILE A 1 603 ? -12.372 -2.034 1.975 1.00 92.75 603 ILE A N 1
ATOM 4606 C CA . ILE A 1 603 ? -11.808 -0.807 1.394 1.00 92.75 603 ILE A CA 1
ATOM 4607 C C . ILE A 1 603 ? -11.463 0.151 2.534 1.00 92.75 603 ILE A C 1
ATOM 4609 O O . ILE A 1 603 ? -12.384 0.594 3.230 1.00 92.75 603 ILE A O 1
ATOM 4613 N N . SER A 1 604 ? -10.193 0.522 2.701 1.00 89.44 604 SER A N 1
ATOM 4614 C CA . SER A 1 604 ? -9.819 1.671 3.534 1.00 89.44 604 SER A CA 1
ATOM 4615 C C . SER A 1 604 ? -9.814 2.965 2.705 1.00 89.44 604 SER A C 1
ATOM 4617 O O . SER A 1 604 ? -9.495 2.985 1.513 1.00 89.44 604 SER A O 1
ATOM 4619 N N . SER A 1 605 ? -10.278 4.066 3.300 1.00 86.50 605 SER A N 1
ATOM 4620 C CA . SER A 1 605 ? -10.445 5.357 2.619 1.00 86.50 605 SER A CA 1
ATOM 4621 C C . SER A 1 605 ? -10.360 6.505 3.628 1.00 86.50 605 SER A C 1
ATOM 4623 O O . SER A 1 605 ? -11.375 6.896 4.224 1.00 86.50 605 SER A O 1
ATOM 4625 N N . GLY A 1 606 ? -9.164 7.075 3.796 1.00 78.44 606 GLY A N 1
ATOM 4626 C CA . GLY A 1 606 ? -8.879 7.972 4.919 1.00 78.44 606 GLY A CA 1
ATOM 4627 C C . GLY A 1 606 ? -9.184 7.262 6.240 1.00 78.44 606 GLY A C 1
ATOM 4628 O O . GLY A 1 606 ? -8.887 6.081 6.369 1.00 78.44 606 GLY A O 1
ATOM 4629 N N . ASP A 1 607 ? -9.870 7.939 7.158 1.00 73.94 607 ASP A N 1
ATOM 4630 C CA . ASP A 1 607 ? -10.162 7.419 8.506 1.00 73.94 607 ASP A CA 1
ATOM 4631 C C . ASP A 1 607 ? -11.303 6.371 8.555 1.00 73.94 607 ASP A C 1
ATOM 4633 O O . ASP A 1 607 ? -11.822 6.045 9.629 1.00 73.94 607 ASP A O 1
ATOM 4637 N N . ASN A 1 608 ? -11.753 5.881 7.391 1.00 83.94 608 ASN A N 1
ATOM 4638 C CA . ASN A 1 608 ? -12.950 5.054 7.235 1.00 83.94 608 ASN A CA 1
ATOM 4639 C C . ASN A 1 608 ? -12.643 3.693 6.614 1.00 83.94 608 ASN A C 1
ATOM 4641 O O . ASN A 1 608 ? -11.841 3.582 5.685 1.00 83.94 608 ASN A O 1
ATOM 4645 N N . LEU A 1 609 ? -13.396 2.686 7.051 1.00 88.12 609 LEU A N 1
ATOM 4646 C CA . LEU A 1 609 ? -13.318 1.318 6.564 1.00 88.12 609 LEU A CA 1
ATOM 4647 C C . LEU A 1 609 ? -14.687 0.843 6.078 1.00 88.12 609 LEU A C 1
ATOM 4649 O O . LEU A 1 609 ? -15.663 0.847 6.829 1.00 88.12 609 LEU A O 1
ATOM 4653 N N . TYR A 1 610 ? -14.761 0.403 4.827 1.00 90.06 610 TYR A N 1
ATOM 4654 C CA . TYR A 1 610 ? -15.990 -0.082 4.206 1.00 90.06 610 TYR A CA 1
ATOM 4655 C C . TYR A 1 610 ? -15.898 -1.578 3.926 1.00 90.06 610 TYR A C 1
ATOM 4657 O O . TYR A 1 610 ? -14.849 -2.079 3.528 1.00 90.06 610 TYR A O 1
ATOM 4665 N N . THR A 1 611 ? -17.022 -2.282 4.060 1.00 93.75 611 THR A N 1
ATOM 4666 C CA . THR A 1 611 ? -17.184 -3.624 3.478 1.00 93.75 611 THR A CA 1
ATOM 4667 C C . THR A 1 611 ? -18.290 -3.614 2.439 1.00 93.75 611 THR A C 1
ATOM 4669 O O . THR A 1 611 ? -19.265 -2.873 2.567 1.00 93.75 611 THR A O 1
ATOM 4672 N N . VAL A 1 612 ? -18.118 -4.418 1.395 1.00 93.81 612 VAL A N 1
ATOM 4673 C CA . VAL A 1 612 ? -19.008 -4.504 0.237 1.00 93.81 612 VAL A CA 1
ATOM 4674 C C . VAL A 1 612 ? -19.319 -5.968 -0.039 1.00 93.81 612 VAL A C 1
ATOM 4676 O O . VAL A 1 612 ? -18.408 -6.791 -0.138 1.00 93.81 612 VAL A O 1
ATOM 4679 N N . ASP A 1 613 ? -20.600 -6.285 -0.199 1.00 93.38 613 ASP A N 1
ATOM 4680 C CA . ASP A 1 613 ? -21.066 -7.584 -0.683 1.00 93.38 613 ASP A CA 1
ATOM 4681 C C . ASP A 1 613 ? -20.898 -7.647 -2.211 1.00 93.38 613 ASP A C 1
ATOM 4683 O O . ASP A 1 613 ? -21.432 -6.809 -2.937 1.00 93.38 613 ASP A O 1
ATOM 4687 N N . LEU A 1 614 ? -20.147 -8.627 -2.719 1.00 93.88 614 LEU A N 1
ATOM 4688 C CA . LEU A 1 614 ? -19.836 -8.753 -4.149 1.00 93.88 614 LEU A CA 1
ATOM 4689 C C . LEU A 1 614 ? -20.940 -9.457 -4.958 1.00 93.88 614 LEU A C 1
ATOM 4691 O O . LEU A 1 614 ? -20.940 -9.360 -6.184 1.00 93.88 614 LEU A O 1
ATOM 4695 N N . ASP A 1 615 ? -21.905 -10.123 -4.316 1.00 91.44 615 ASP A N 1
ATOM 4696 C CA . ASP A 1 615 ? -23.085 -10.698 -4.985 1.00 91.44 615 ASP A CA 1
ATOM 4697 C C . ASP A 1 615 ? -24.101 -9.602 -5.394 1.00 91.44 615 ASP A C 1
ATOM 4699 O O . ASP A 1 615 ? -24.878 -9.782 -6.341 1.00 91.44 615 ASP A O 1
ATOM 4703 N N . THR A 1 616 ? -24.092 -8.460 -4.696 1.00 90.31 616 THR A N 1
ATOM 4704 C CA . THR A 1 616 ? -25.028 -7.335 -4.869 1.00 90.31 616 THR A CA 1
ATOM 4705 C C . THR A 1 616 ? -24.367 -5.999 -5.219 1.00 90.31 616 THR A C 1
ATOM 4707 O O . THR A 1 616 ? -25.035 -5.142 -5.798 1.00 90.31 616 THR A O 1
ATOM 4710 N N . GLY A 1 617 ? -23.085 -5.814 -4.895 1.00 89.56 617 GLY A N 1
ATOM 4711 C CA . GLY A 1 617 ? -22.332 -4.565 -5.051 1.00 89.56 617 GLY A CA 1
ATOM 4712 C C . GLY A 1 617 ? -22.689 -3.473 -4.046 1.00 89.56 617 GLY A C 1
ATOM 4713 O O . GLY A 1 617 ? -22.353 -2.311 -4.273 1.00 89.56 617 GLY A O 1
ATOM 4714 N N . ASN A 1 618 ? -23.401 -3.811 -2.970 1.00 88.88 618 ASN A N 1
ATOM 4715 C CA . ASN A 1 618 ? -23.798 -2.851 -1.945 1.00 88.88 618 ASN A CA 1
ATOM 4716 C C . ASN A 1 618 ? -22.746 -2.771 -0.836 1.00 88.88 618 ASN A C 1
ATOM 4718 O O . ASN A 1 618 ? -22.234 -3.795 -0.384 1.00 88.88 618 ASN A O 1
ATOM 4722 N N . VAL A 1 619 ? -22.492 -1.556 -0.347 1.00 89.44 619 VAL A N 1
ATOM 4723 C CA . VAL A 1 619 ? -21.790 -1.348 0.926 1.00 89.44 619 VAL A CA 1
ATOM 4724 C C . VAL A 1 619 ? -22.631 -1.981 2.035 1.00 89.44 619 VAL A C 1
ATOM 4726 O O . VAL A 1 619 ? -23.788 -1.604 2.220 1.00 89.44 619 VAL A O 1
ATOM 4729 N N . THR A 1 620 ? -22.061 -2.952 2.744 1.00 88.56 620 THR A N 1
ATOM 4730 C CA . THR A 1 620 ? -22.690 -3.623 3.887 1.00 88.56 620 THR A CA 1
ATOM 4731 C C . THR A 1 620 ? -22.425 -2.878 5.183 1.00 88.56 620 THR A C 1
ATOM 4733 O O . THR A 1 620 ? -23.355 -2.681 5.955 1.00 88.56 620 THR A O 1
ATOM 4736 N N . ASN A 1 621 ? -21.188 -2.415 5.396 1.00 84.62 621 ASN A N 1
ATOM 4737 C CA . ASN A 1 621 ? -20.805 -1.672 6.596 1.00 84.62 621 ASN A CA 1
ATOM 4738 C C . ASN A 1 621 ? -19.902 -0.481 6.258 1.00 84.62 621 ASN A C 1
ATOM 4740 O O . ASN A 1 621 ? -19.150 -0.527 5.281 1.00 84.62 621 ASN A O 1
ATOM 4744 N N . ALA A 1 622 ? -19.951 0.544 7.109 1.00 83.12 622 ALA A N 1
ATOM 4745 C CA . ALA A 1 622 ? -19.059 1.698 7.104 1.00 83.12 622 ALA A CA 1
ATOM 4746 C C . ALA A 1 622 ? -18.652 2.004 8.553 1.00 83.12 622 ALA A C 1
ATOM 4748 O O . ALA A 1 622 ? -19.490 2.391 9.369 1.00 83.12 622 ALA A O 1
ATOM 4749 N N . LEU A 1 623 ? -17.378 1.792 8.867 1.00 80.56 623 LEU A N 1
ATOM 4750 C CA . LEU A 1 623 ? -16.774 2.057 10.167 1.00 80.56 623 LEU A CA 1
ATOM 4751 C C . LEU A 1 623 ? -15.867 3.294 10.074 1.00 80.56 623 LEU A C 1
ATOM 4753 O O . LEU A 1 623 ? -15.316 3.585 9.013 1.00 80.56 623 LEU A O 1
ATOM 4757 N N . PHE A 1 624 ? -15.710 4.004 11.189 1.00 74.69 624 PHE A N 1
ATOM 4758 C CA . PHE A 1 624 ? -15.039 5.305 11.278 1.00 74.69 624 PHE A CA 1
ATOM 4759 C C . PHE A 1 624 ? -14.009 5.291 12.414 1.00 74.69 624 PHE A C 1
ATOM 4761 O O . PHE A 1 624 ? -14.231 4.622 13.425 1.00 74.69 624 PHE A O 1
ATOM 4768 N N . GLY A 1 625 ? -12.944 6.086 12.292 1.00 67.50 625 GLY A N 1
ATOM 4769 C CA . GLY A 1 625 ? -11.953 6.290 13.357 1.00 67.50 625 GLY A CA 1
ATOM 4770 C C . GLY A 1 625 ? -10.711 5.402 13.252 1.00 67.50 625 GLY A C 1
ATOM 4771 O O . GLY A 1 625 ? -10.111 5.073 14.274 1.00 67.50 625 GLY A O 1
ATOM 4772 N N . PHE A 1 626 ? -10.335 5.011 12.035 1.00 70.00 626 PHE A N 1
ATOM 4773 C CA . PHE A 1 626 ? -9.063 4.342 11.753 1.00 70.00 626 PHE A CA 1
ATOM 4774 C C . PHE A 1 626 ? -7.978 5.367 11.396 1.00 70.00 626 PHE A C 1
ATOM 4776 O O . PHE A 1 626 ? -8.312 6.505 11.060 1.00 70.00 626 PHE A O 1
ATOM 4783 N N . PRO A 1 627 ? -6.686 5.010 11.482 1.00 62.81 627 PRO A N 1
ATOM 4784 C CA . PRO A 1 627 ? -5.628 5.826 10.905 1.00 62.81 627 PRO A CA 1
ATOM 4785 C C . PRO A 1 627 ? -5.792 5.999 9.389 1.00 62.81 627 PRO A C 1
ATOM 4787 O O . PRO A 1 627 ? -6.514 5.270 8.711 1.00 62.81 627 PRO A O 1
ATOM 4790 N N . TYR A 1 628 ? -5.102 6.999 8.854 1.00 64.50 628 TYR A N 1
ATOM 4791 C CA . TYR A 1 628 ? -5.131 7.307 7.432 1.00 64.50 628 TYR A CA 1
ATOM 4792 C C . TYR A 1 628 ? -4.337 6.251 6.642 1.00 64.50 628 TYR A C 1
ATOM 4794 O O . TYR A 1 628 ? -3.183 5.995 6.973 1.00 64.50 628 TYR A O 1
ATOM 4802 N N . ASP A 1 629 ? -4.947 5.688 5.594 1.00 68.50 629 ASP A N 1
ATOM 4803 C CA . ASP A 1 629 ? -4.394 4.605 4.754 1.00 68.50 629 ASP A CA 1
ATOM 4804 C C . ASP A 1 629 ? -4.143 3.261 5.478 1.00 68.50 629 ASP A C 1
ATOM 4806 O O . ASP A 1 629 ? -3.171 2.574 5.181 1.00 68.50 629 ASP A O 1
ATOM 4810 N N . SER A 1 630 ? -5.027 2.848 6.396 1.00 78.44 630 SER A N 1
ATOM 4811 C CA . SER A 1 630 ? -4.907 1.547 7.075 1.00 78.44 630 SER A CA 1
ATOM 4812 C C . SER A 1 630 ? -4.863 0.337 6.139 1.00 78.44 630 SER A C 1
ATOM 4814 O O . SER A 1 630 ? -5.749 0.178 5.290 1.00 78.44 630 SER A O 1
ATOM 4816 N N . ASP A 1 631 ? -3.943 -0.587 6.420 1.00 83.19 631 ASP A N 1
ATOM 4817 C CA . ASP A 1 631 ? -3.999 -1.965 5.920 1.00 83.19 631 ASP A CA 1
ATOM 4818 C C . ASP A 1 631 ? -5.302 -2.651 6.378 1.00 83.19 631 ASP A C 1
ATOM 4820 O O . ASP A 1 631 ? -5.751 -2.457 7.519 1.00 83.19 631 ASP A O 1
ATOM 4824 N N . VAL A 1 632 ? -5.895 -3.505 5.541 1.00 89.12 632 VAL A N 1
ATOM 4825 C CA . VAL A 1 632 ? -7.067 -4.318 5.890 1.00 89.12 632 VAL A CA 1
ATOM 4826 C C . VAL A 1 632 ? -7.056 -5.691 5.222 1.00 89.12 632 VAL A C 1
ATOM 4828 O O . VAL A 1 632 ? -7.012 -5.809 4.006 1.00 89.12 632 VAL A O 1
ATOM 4831 N N . ASP A 1 633 ? -7.266 -6.744 6.017 1.00 89.31 633 ASP A N 1
ATOM 4832 C CA . ASP A 1 633 ? -7.400 -8.118 5.526 1.00 89.31 633 ASP A CA 1
ATOM 4833 C C . ASP A 1 633 ? -8.593 -8.874 6.144 1.00 89.31 633 ASP A C 1
ATOM 4835 O O . ASP A 1 633 ? -9.003 -8.642 7.284 1.00 89.31 633 ASP A O 1
ATOM 4839 N N . PHE A 1 634 ? -9.170 -9.827 5.401 1.00 89.50 634 PHE A N 1
ATOM 4840 C CA . PHE A 1 634 ? -10.329 -10.605 5.865 1.00 89.50 634 PHE A CA 1
ATOM 4841 C C . PHE A 1 634 ? -9.960 -11.762 6.804 1.00 89.50 634 PHE A C 1
ATOM 4843 O O . PHE A 1 634 ? -9.473 -12.815 6.379 1.00 89.50 634 PHE A O 1
ATOM 4850 N N . LEU A 1 635 ? -10.364 -11.645 8.071 1.00 88.25 635 LEU A N 1
ATOM 4851 C CA . LEU A 1 635 ? -10.227 -12.676 9.098 1.00 88.25 635 LEU A CA 1
ATOM 4852 C C . LEU A 1 635 ? -11.540 -13.457 9.307 1.00 88.25 635 LEU A C 1
ATOM 4854 O O . LEU A 1 635 ? -12.226 -13.365 10.329 1.00 88.25 635 LEU A O 1
ATOM 4858 N N . GLY A 1 636 ? -11.919 -14.260 8.312 1.00 85.75 636 GLY A N 1
ATOM 4859 C CA . GLY A 1 636 ? -13.178 -15.008 8.360 1.00 85.75 636 GLY A CA 1
ATOM 4860 C C . GLY A 1 636 ? -14.375 -14.056 8.301 1.00 85.75 636 GLY A C 1
ATOM 4861 O O . GLY A 1 636 ? -14.573 -13.415 7.271 1.00 85.75 636 GLY A O 1
ATOM 4862 N N . LYS A 1 637 ? -15.185 -13.964 9.368 1.00 85.94 637 LYS A N 1
ATOM 4863 C CA . LYS A 1 637 ? -16.240 -12.932 9.457 1.00 85.94 637 LYS A CA 1
ATOM 4864 C C . LYS A 1 637 ? -15.693 -11.553 9.852 1.00 85.94 637 LYS A C 1
ATOM 4866 O O . LYS A 1 637 ? -16.265 -10.553 9.449 1.00 85.94 637 LYS A O 1
ATOM 4871 N N . PHE A 1 638 ? -14.569 -11.520 10.565 1.00 90.44 638 PHE A N 1
ATOM 4872 C CA . PHE A 1 638 ? -13.918 -10.307 11.051 1.00 90.44 638 PHE A CA 1
ATOM 4873 C C . PHE A 1 638 ? -12.994 -9.685 9.995 1.00 90.44 638 PHE A C 1
ATOM 4875 O O . PHE A 1 638 ? -12.708 -10.295 8.961 1.00 90.44 638 PHE A O 1
ATOM 4882 N N . LEU A 1 639 ? -12.486 -8.495 10.297 1.00 90.75 639 LEU A N 1
ATOM 4883 C CA . LEU A 1 639 ? -11.358 -7.864 9.620 1.00 90.75 639 LEU A CA 1
ATOM 4884 C C . LEU A 1 639 ? -10.157 -7.812 10.568 1.00 90.75 639 LEU A C 1
ATOM 4886 O O . LEU A 1 639 ? -10.328 -7.658 11.779 1.00 90.75 639 LEU A O 1
ATOM 4890 N N . LEU A 1 640 ? -8.957 -7.929 10.011 1.00 89.50 640 LEU A N 1
ATOM 4891 C CA . LEU A 1 640 ? -7.719 -7.490 10.640 1.00 89.50 640 LEU A CA 1
ATOM 4892 C C . LEU A 1 640 ? -7.364 -6.130 10.028 1.00 89.50 640 LEU A C 1
ATOM 4894 O O . LEU A 1 640 ? -7.236 -6.039 8.813 1.00 89.50 640 LEU A O 1
ATOM 4898 N N . VAL A 1 641 ? -7.242 -5.088 10.848 1.00 86.62 641 VAL A N 1
ATOM 4899 C CA . VAL A 1 641 ? -6.980 -3.704 10.407 1.00 86.62 641 VAL A CA 1
ATOM 4900 C C . VAL A 1 641 ? -5.650 -3.227 10.989 1.00 86.62 641 VAL A C 1
ATOM 4902 O O . VAL A 1 641 ? -5.334 -3.597 12.124 1.00 86.62 641 VAL A O 1
ATOM 4905 N N . GLU A 1 642 ? -4.861 -2.445 10.243 1.00 80.69 642 GLU A N 1
ATOM 4906 C CA . GLU A 1 642 ? -3.483 -2.035 10.608 1.00 80.69 642 GLU A CA 1
ATOM 4907 C C . GLU A 1 642 ? -2.550 -3.234 10.873 1.00 80.69 642 GLU A C 1
ATOM 4909 O O . GLU A 1 642 ? -1.619 -3.151 11.675 1.00 80.69 642 GLU A O 1
ATOM 4914 N N . ASN A 1 643 ? -2.888 -4.406 10.316 1.00 79.88 643 ASN A N 1
ATOM 4915 C CA . ASN A 1 643 ? -2.311 -5.706 10.680 1.00 79.88 643 ASN A CA 1
ATOM 4916 C C . ASN A 1 643 ? -2.279 -5.990 12.203 1.00 79.88 643 ASN A C 1
ATOM 4918 O O . ASN A 1 643 ? -1.494 -6.802 12.692 1.00 79.88 643 ASN A O 1
ATOM 4922 N N . ARG A 1 644 ? -3.161 -5.326 12.966 1.00 81.00 644 ARG A N 1
ATOM 4923 C CA . ARG A 1 644 ? -3.070 -5.184 14.426 1.00 81.00 644 ARG A CA 1
ATOM 4924 C C . ARG A 1 644 ? -4.374 -5.459 15.154 1.00 81.00 644 ARG A C 1
ATOM 4926 O O . ARG A 1 644 ? -4.366 -6.078 16.216 1.00 81.00 644 ARG A O 1
ATOM 4933 N N . TYR A 1 645 ? -5.484 -4.962 14.627 1.00 86.31 645 TYR A N 1
ATOM 4934 C CA . TYR A 1 645 ? -6.766 -4.950 15.317 1.00 86.31 645 TYR A CA 1
ATOM 4935 C C . TYR A 1 645 ? -7.726 -5.953 14.703 1.00 86.31 645 TYR A C 1
ATOM 4937 O O . TYR A 1 645 ? -8.027 -5.860 13.516 1.00 86.31 645 TYR A O 1
ATOM 4945 N N . ILE A 1 646 ? -8.269 -6.864 15.511 1.00 90.88 646 ILE A N 1
ATOM 4946 C CA . ILE A 1 646 ? -9.432 -7.649 15.092 1.00 90.88 646 ILE A CA 1
ATOM 4947 C C . ILE A 1 646 ? -10.673 -6.786 15.305 1.00 90.88 646 ILE A C 1
ATOM 4949 O O . ILE A 1 646 ? -10.983 -6.400 16.433 1.00 90.88 646 ILE A O 1
ATOM 4953 N N . VAL A 1 647 ? -11.385 -6.506 14.219 1.00 89.94 647 VAL A N 1
ATOM 4954 C CA . VAL A 1 647 ? -12.593 -5.675 14.176 1.00 89.94 647 VAL A CA 1
ATOM 4955 C C . VAL A 1 647 ? -13.734 -6.510 13.604 1.00 89.94 647 VAL A C 1
ATOM 4957 O O . VAL A 1 647 ? -13.547 -7.252 12.638 1.00 89.94 647 VAL A O 1
ATOM 4960 N N . ALA A 1 648 ? -14.929 -6.407 14.182 1.00 89.06 648 ALA A N 1
ATOM 4961 C CA . ALA A 1 648 ? -16.124 -6.974 13.563 1.00 89.06 648 ALA A CA 1
ATOM 4962 C C . ALA A 1 648 ? -16.720 -5.934 12.607 1.00 89.06 648 ALA A C 1
ATOM 4964 O O . ALA A 1 648 ? -17.131 -4.883 13.082 1.00 89.06 648 ALA A O 1
ATOM 4965 N N . PRO A 1 649 ? -16.753 -6.158 11.280 1.00 85.31 649 PRO A N 1
ATOM 4966 C CA . PRO A 1 649 ? -17.155 -5.112 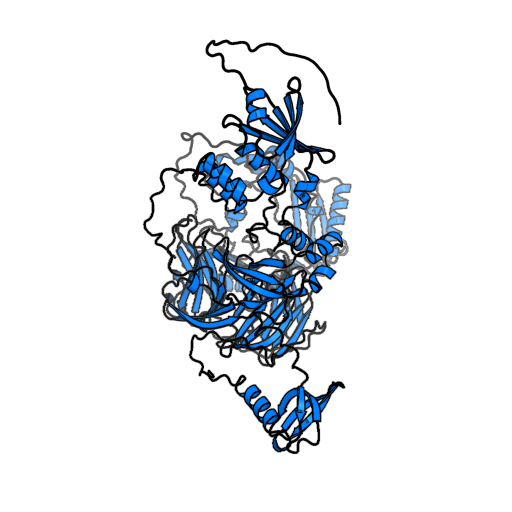10.344 1.00 85.31 649 PRO A CA 1
ATOM 4967 C C . PRO A 1 649 ? -18.594 -4.625 10.565 1.00 85.31 649 PRO A C 1
ATOM 4969 O O . PRO A 1 649 ? -18.892 -3.484 10.235 1.00 85.31 649 PRO A O 1
ATOM 4972 N N . GLU A 1 650 ? -19.467 -5.453 11.144 1.00 82.12 650 GLU A N 1
ATOM 4973 C CA . GLU A 1 650 ? -20.860 -5.125 11.466 1.00 82.12 650 GLU A CA 1
ATOM 4974 C C . GLU A 1 650 ? -21.035 -4.279 12.744 1.00 82.12 650 GLU A C 1
ATOM 4976 O O . GLU A 1 650 ? -22.132 -3.790 13.008 1.00 82.12 650 GLU A O 1
ATOM 4981 N N . TYR A 1 651 ? -19.980 -4.088 13.545 1.00 81.62 651 TYR A N 1
ATOM 4982 C CA . TYR A 1 651 ? -20.052 -3.437 14.856 1.00 81.62 651 TYR A CA 1
ATOM 4983 C C . TYR A 1 651 ? -18.903 -2.428 15.017 1.00 81.62 651 TYR A C 1
ATOM 4985 O O . TYR A 1 651 ? -17.752 -2.771 14.758 1.00 81.62 651 TYR A O 1
ATOM 4993 N N . PRO A 1 652 ? -19.140 -1.205 15.523 1.00 75.00 652 PRO A N 1
ATOM 4994 C CA . PRO A 1 652 ? -18.072 -0.242 15.799 1.00 75.00 652 PRO A CA 1
ATOM 4995 C C . PRO A 1 652 ? -17.300 -0.597 17.086 1.00 75.00 652 PRO A C 1
ATOM 4997 O O . PRO A 1 652 ? -17.278 0.172 18.045 1.00 75.00 652 PRO A O 1
ATOM 5000 N N . ILE A 1 653 ? -16.689 -1.789 17.117 1.00 79.81 653 ILE A N 1
ATOM 5001 C CA . ILE A 1 653 ? -15.862 -2.304 18.214 1.00 79.81 653 ILE A CA 1
ATOM 5002 C C . ILE A 1 653 ? -14.553 -2.899 17.713 1.00 79.81 653 ILE A C 1
ATOM 5004 O O . ILE A 1 653 ? -14.498 -3.678 16.759 1.00 79.81 653 ILE A O 1
ATOM 5008 N N . PHE A 1 654 ? -13.503 -2.603 18.465 1.00 85.19 654 PHE A N 1
ATOM 5009 C CA . PHE A 1 654 ? -12.264 -3.355 18.438 1.00 85.19 654 PHE A CA 1
ATOM 5010 C C . PHE A 1 654 ? -12.429 -4.562 19.365 1.00 85.19 654 PHE A C 1
ATOM 5012 O O . PHE A 1 654 ? -12.690 -4.410 20.557 1.00 85.19 654 PHE A O 1
ATOM 5019 N N . LEU A 1 655 ? -12.305 -5.773 18.828 1.00 89.94 655 LEU A N 1
ATOM 5020 C CA . LEU A 1 655 ? -12.415 -6.998 19.617 1.00 89.94 655 LEU A CA 1
ATOM 5021 C C . LEU A 1 655 ? -11.079 -7.371 20.260 1.00 89.94 655 LEU A C 1
ATOM 5023 O O . LEU A 1 655 ? -11.049 -7.720 21.437 1.00 89.94 655 LEU A O 1
ATOM 5027 N N . TRP A 1 656 ? -9.982 -7.267 19.507 1.00 91.31 656 TRP A N 1
ATOM 5028 C CA . TRP A 1 656 ? -8.647 -7.651 19.971 1.00 91.31 656 TRP A CA 1
ATOM 5029 C C . TRP A 1 656 ? -7.549 -6.760 19.391 1.00 91.31 656 TRP A C 1
ATOM 5031 O O . TRP A 1 656 ? -7.707 -6.244 18.282 1.00 91.31 656 TRP A O 1
ATOM 5041 N N . GLN A 1 657 ? -6.422 -6.634 20.094 1.00 88.25 657 GLN A N 1
ATOM 5042 C CA . GLN A 1 657 ? -5.225 -5.924 19.627 1.00 88.25 657 GLN A CA 1
ATOM 5043 C C . GLN A 1 657 ? -3.962 -6.798 19.714 1.00 88.25 657 GLN A C 1
ATOM 5045 O O . GLN A 1 657 ? -3.674 -7.389 20.749 1.00 88.25 657 GLN A O 1
ATOM 5050 N N . TYR A 1 658 ? -3.155 -6.824 18.658 1.00 86.00 658 TYR A N 1
ATOM 5051 C CA . TYR A 1 658 ? -1.786 -7.348 18.680 1.00 86.00 658 TYR A CA 1
ATOM 5052 C C . TYR A 1 658 ? -0.776 -6.219 18.938 1.00 86.00 658 TYR A C 1
ATOM 5054 O O . TYR A 1 658 ? -0.939 -5.102 18.450 1.00 86.00 658 TYR A O 1
ATOM 5062 N N . VAL A 1 659 ? 0.277 -6.459 19.716 1.00 79.62 659 VAL A N 1
ATOM 5063 C CA . VAL A 1 659 ? 1.211 -5.405 20.157 1.00 79.62 659 VAL A CA 1
ATOM 5064 C C . VAL A 1 659 ? 2.635 -5.950 20.210 1.00 79.62 659 VAL A C 1
ATOM 5066 O O . VAL A 1 659 ? 2.847 -6.980 20.831 1.00 79.62 659 VAL A O 1
ATOM 5069 N N . MET A 1 660 ? 3.626 -5.256 19.645 1.00 76.06 660 MET A N 1
ATOM 5070 C CA . MET A 1 660 ? 5.033 -5.672 19.769 1.00 76.06 660 MET A CA 1
ATOM 5071 C C . MET A 1 660 ? 5.588 -5.413 21.185 1.00 76.06 660 MET A C 1
ATOM 5073 O O . MET A 1 660 ? 5.374 -4.350 21.771 1.00 76.06 660 MET A O 1
ATOM 5077 N N . ALA A 1 661 ? 6.284 -6.406 21.746 1.00 66.88 661 ALA A N 1
ATOM 5078 C CA . ALA A 1 661 ? 6.750 -6.455 23.137 1.00 66.88 661 ALA A CA 1
ATOM 5079 C C . ALA A 1 661 ? 7.900 -5.493 23.463 1.00 66.88 661 ALA A C 1
ATOM 5081 O O . ALA A 1 661 ? 8.039 -5.030 24.592 1.00 66.88 661 ALA A O 1
ATOM 5082 N N . ASP A 1 662 ? 8.743 -5.213 22.478 1.00 57.34 662 ASP A N 1
ATOM 5083 C CA . ASP A 1 662 ? 9.969 -4.419 22.582 1.00 57.34 662 ASP A CA 1
ATOM 5084 C C . ASP A 1 662 ? 9.723 -2.898 22.597 1.00 57.34 662 ASP A C 1
ATOM 5086 O O . ASP A 1 662 ? 10.659 -2.114 22.781 1.00 57.34 662 ASP A O 1
ATOM 5090 N N . GLY A 1 663 ? 8.470 -2.469 22.420 1.00 48.66 663 GLY A N 1
ATOM 5091 C CA . GLY A 1 663 ? 8.117 -1.063 22.250 1.00 48.66 663 GLY A CA 1
ATOM 5092 C C . GLY A 1 663 ? 8.590 -0.483 20.915 1.00 48.66 663 GLY A C 1
ATOM 5093 O O . GLY A 1 663 ? 8.597 0.744 20.759 1.00 48.66 663 GLY A O 1
ATOM 5094 N N . ALA A 1 664 ? 8.979 -1.329 19.955 1.00 46.09 664 ALA A N 1
ATOM 5095 C CA . ALA A 1 664 ? 9.074 -0.914 18.571 1.00 46.09 664 ALA A CA 1
ATOM 5096 C C . ALA A 1 664 ? 7.680 -0.497 18.080 1.00 46.09 664 ALA A C 1
ATOM 5098 O O . ALA A 1 664 ? 6.650 -1.059 18.467 1.00 46.09 664 ALA A O 1
ATOM 5099 N N . SER A 1 665 ? 7.649 0.494 17.188 1.00 46.81 665 SER A N 1
ATOM 5100 C CA . SER A 1 665 ? 6.530 0.549 16.253 1.00 46.81 665 SER A CA 1
ATOM 5101 C C . SER A 1 665 ? 6.557 -0.736 15.431 1.00 46.81 665 SER A C 1
ATOM 5103 O O . SER A 1 665 ? 7.613 -1.346 15.263 1.00 46.81 665 SER A O 1
ATOM 5105 N N . TYR A 1 666 ? 5.422 -1.101 14.846 1.00 49.88 666 TYR A N 1
ATOM 5106 C CA . TYR A 1 666 ? 5.491 -1.896 13.630 1.00 49.88 666 TYR A CA 1
ATOM 5107 C C . TYR A 1 666 ? 6.378 -1.088 12.671 1.00 49.88 666 TYR A C 1
ATOM 5109 O O . TYR A 1 666 ? 6.025 0.041 12.331 1.00 49.88 666 TYR A O 1
ATOM 5117 N N . ASP A 1 667 ? 7.526 -1.631 12.270 1.00 50.38 667 ASP A N 1
ATOM 5118 C CA . ASP A 1 667 ? 8.199 -1.208 11.041 1.00 50.38 667 ASP A CA 1
ATOM 5119 C C . ASP A 1 667 ? 7.458 -1.946 9.894 1.00 50.38 667 ASP A C 1
ATOM 5121 O O . ASP A 1 667 ? 7.967 -2.876 9.281 1.00 50.38 667 ASP A O 1
ATOM 5125 N N . ASN A 1 668 ? 6.168 -1.593 9.767 1.00 53.53 668 ASN A N 1
ATOM 5126 C CA . ASN A 1 668 ? 5.141 -1.788 8.727 1.00 53.53 668 ASN A CA 1
ATOM 5127 C C . ASN A 1 668 ? 5.114 -3.044 7.825 1.00 53.53 668 ASN A C 1
ATOM 5129 O O . ASN A 1 668 ? 4.507 -3.003 6.758 1.00 53.53 668 ASN A O 1
ATOM 5133 N N . HIS A 1 669 ? 5.687 -4.177 8.232 1.00 70.75 669 HIS A N 1
ATOM 5134 C CA . HIS A 1 669 ? 5.669 -5.403 7.419 1.00 70.75 669 HIS A CA 1
ATOM 5135 C C . HIS A 1 669 ? 5.005 -6.567 8.148 1.00 70.75 669 HIS A C 1
ATOM 5137 O O . HIS A 1 669 ? 5.665 -7.444 8.706 1.00 70.75 669 HIS A O 1
ATOM 5143 N N . ALA A 1 670 ? 3.673 -6.568 8.125 1.00 78.25 670 ALA A N 1
ATOM 5144 C CA . ALA A 1 670 ? 2.840 -7.677 8.565 1.00 78.25 670 ALA A CA 1
ATOM 5145 C C . ALA A 1 670 ? 1.738 -7.965 7.531 1.00 78.25 670 ALA A C 1
ATOM 5147 O O . ALA A 1 670 ? 1.349 -7.078 6.780 1.00 78.25 670 ALA A O 1
ATOM 5148 N N . THR A 1 671 ? 1.275 -9.214 7.438 1.00 83.06 671 THR A N 1
ATOM 5149 C CA . THR A 1 671 ? 0.235 -9.617 6.472 1.00 83.06 671 THR A CA 1
ATOM 5150 C C . THR A 1 671 ? -0.452 -10.926 6.873 1.00 83.06 671 THR A C 1
ATOM 5152 O O . THR A 1 671 ? 0.161 -11.814 7.478 1.00 83.06 671 THR A O 1
ATOM 5155 N N . LEU A 1 672 ? -1.734 -11.085 6.527 1.00 84.69 672 LEU A N 1
ATOM 5156 C CA . LEU A 1 672 ? -2.516 -12.285 6.827 1.00 84.69 672 LEU A CA 1
ATOM 5157 C C . LEU A 1 672 ? -2.479 -13.273 5.645 1.00 84.69 672 LEU A C 1
ATOM 5159 O O . LEU A 1 672 ? -3.261 -13.170 4.698 1.00 84.69 672 LEU A O 1
ATOM 5163 N N . ARG A 1 673 ? -1.606 -14.286 5.694 1.00 84.75 673 ARG A N 1
ATOM 5164 C CA . ARG A 1 673 ? -1.465 -15.310 4.632 1.00 84.75 673 ARG A CA 1
ATOM 5165 C C . ARG A 1 673 ? -1.416 -16.720 5.226 1.00 84.75 673 ARG A C 1
ATOM 5167 O O . ARG A 1 673 ? -0.938 -16.933 6.337 1.00 84.75 673 ARG A O 1
ATOM 5174 N N . GLY A 1 674 ? -1.995 -17.705 4.533 1.00 77.06 674 GLY A N 1
ATOM 5175 C CA . GLY A 1 674 ? -2.063 -19.090 5.032 1.00 77.06 674 GLY A CA 1
ATOM 5176 C C . GLY A 1 674 ? -2.811 -19.285 6.369 1.00 77.06 674 GLY A C 1
ATOM 5177 O O . GLY A 1 674 ? -2.600 -20.292 7.037 1.00 77.06 674 GLY A O 1
ATOM 5178 N N . ARG A 1 675 ? -3.697 -18.353 6.772 1.00 77.69 675 ARG A N 1
ATOM 5179 C CA . ARG A 1 675 ? -4.357 -18.281 8.106 1.00 77.69 675 ARG A CA 1
ATOM 5180 C C . ARG A 1 675 ? -3.423 -17.970 9.290 1.00 77.69 675 ARG A C 1
ATOM 5182 O O . ARG A 1 675 ? -3.825 -18.138 10.444 1.00 77.69 675 ARG A O 1
ATOM 5189 N N . LYS A 1 676 ? -2.209 -17.495 9.021 1.00 86.88 676 LYS A N 1
ATOM 5190 C CA . LYS A 1 676 ? -1.323 -16.908 10.025 1.00 86.88 676 LYS A CA 1
ATOM 5191 C C . LYS A 1 676 ? -1.175 -15.411 9.776 1.00 86.88 676 LYS A C 1
ATOM 5193 O O . LYS A 1 676 ? -1.170 -14.977 8.624 1.00 86.88 676 LYS A O 1
ATOM 5198 N N . LEU A 1 677 ? -1.046 -14.641 10.852 1.00 88.50 677 LEU A N 1
ATOM 5199 C CA . LEU A 1 677 ? -0.472 -13.304 10.772 1.00 88.50 677 LEU A CA 1
ATOM 5200 C C . LEU A 1 677 ? 1.041 -13.482 10.748 1.00 88.50 677 LEU A C 1
ATOM 5202 O O . LEU A 1 677 ? 1.616 -13.991 11.711 1.00 88.50 677 LEU A O 1
ATOM 5206 N N . TRP A 1 678 ? 1.651 -13.104 9.634 1.00 88.56 678 TRP A N 1
ATOM 5207 C CA . TRP A 1 678 ? 3.094 -12.992 9.491 1.00 88.56 678 TRP A CA 1
ATOM 5208 C C . TRP A 1 678 ? 3.510 -11.567 9.815 1.00 88.56 678 TRP A C 1
ATOM 5210 O O . TRP A 1 678 ? 2.780 -10.637 9.479 1.00 88.56 678 TRP A O 1
ATOM 5220 N N . TYR A 1 679 ? 4.660 -11.393 10.452 1.00 86.62 679 TYR A N 1
ATOM 5221 C CA . TYR A 1 679 ? 5.193 -10.081 10.800 1.00 86.62 679 TYR A CA 1
ATOM 5222 C C . TYR A 1 679 ? 6.719 -10.098 10.859 1.00 86.62 679 TYR A C 1
ATOM 5224 O O . TYR A 1 679 ? 7.337 -11.079 11.279 1.00 86.62 679 TYR A O 1
ATOM 5232 N N . ALA A 1 680 ? 7.327 -8.990 10.453 1.00 84.31 680 ALA A N 1
ATOM 5233 C CA . ALA A 1 680 ? 8.736 -8.729 10.673 1.00 84.31 680 ALA A CA 1
ATOM 5234 C C . ALA A 1 680 ? 8.973 -8.208 12.098 1.00 84.31 680 ALA A C 1
ATOM 5236 O O . ALA A 1 680 ? 8.255 -7.338 12.594 1.00 84.31 680 ALA A O 1
ATOM 5237 N N . SER A 1 681 ? 10.014 -8.716 12.746 1.00 78.75 681 SER A N 1
ATOM 5238 C CA . SER A 1 681 ? 10.495 -8.262 14.052 1.00 78.75 681 SER A CA 1
ATOM 5239 C C . SER A 1 681 ? 11.966 -7.874 13.967 1.00 78.75 681 SER A C 1
ATOM 5241 O O . SER A 1 681 ? 12.765 -8.572 13.340 1.00 78.75 681 SER A O 1
ATOM 5243 N N . ARG A 1 682 ? 12.315 -6.754 14.603 1.00 76.44 682 ARG A N 1
ATOM 5244 C CA . ARG A 1 682 ? 13.647 -6.147 14.566 1.00 76.44 682 ARG A CA 1
ATOM 5245 C C . ARG A 1 682 ? 14.403 -6.447 15.859 1.00 76.44 682 ARG A C 1
ATOM 5247 O O . ARG A 1 682 ? 13.873 -6.262 16.948 1.00 76.44 682 ARG A O 1
ATOM 5254 N N . HIS A 1 683 ? 15.661 -6.855 15.745 1.00 70.38 683 HIS A N 1
ATOM 5255 C CA . HIS A 1 683 ? 16.516 -7.245 16.868 1.00 70.38 683 HIS A CA 1
ATOM 5256 C C . HIS A 1 683 ? 17.741 -6.341 16.971 1.00 70.38 683 HIS A C 1
ATOM 5258 O O . HIS A 1 683 ? 18.305 -5.956 15.954 1.00 70.38 683 HIS A O 1
ATOM 5264 N N . GLY A 1 684 ? 18.208 -6.057 18.189 1.00 62.09 684 GLY A N 1
ATOM 5265 C CA . GLY A 1 684 ? 19.457 -5.316 18.421 1.00 62.09 684 GLY A CA 1
ATOM 5266 C C . GLY A 1 684 ? 19.331 -3.785 18.397 1.00 62.09 684 GLY A C 1
ATOM 5267 O O . GLY A 1 684 ? 18.239 -3.218 18.381 1.00 62.09 684 GLY A O 1
ATOM 5268 N N . GLU A 1 685 ? 20.473 -3.095 18.466 1.00 57.75 685 GLU A N 1
ATOM 5269 C CA . GLU A 1 685 ? 20.523 -1.625 18.468 1.00 57.75 685 GLU A CA 1
ATOM 5270 C C . GLU A 1 685 ? 20.381 -1.032 17.055 1.00 57.75 685 GLU A C 1
ATOM 5272 O O . GLU A 1 685 ? 20.654 -1.687 16.050 1.00 57.75 685 GLU A O 1
ATOM 5277 N N . ARG A 1 686 ? 19.962 0.242 16.966 1.00 52.41 686 ARG A N 1
ATOM 5278 C CA . ARG A 1 686 ? 19.574 0.898 15.699 1.00 52.41 686 ARG A CA 1
ATOM 5279 C C . ARG A 1 686 ? 20.589 0.751 14.560 1.00 52.41 686 ARG A C 1
ATOM 5281 O O . ARG A 1 686 ? 20.160 0.563 13.428 1.00 52.41 686 ARG A O 1
ATOM 5288 N N . SER A 1 687 ? 21.886 0.827 14.852 1.00 46.38 687 SER A N 1
ATOM 5289 C CA . SER A 1 687 ? 22.981 0.805 13.871 1.00 46.38 687 SER A CA 1
ATOM 5290 C C . SER A 1 687 ? 23.531 -0.595 13.555 1.00 46.38 687 SER A C 1
ATOM 5292 O O . SER A 1 687 ? 24.584 -0.705 12.939 1.00 46.38 687 SER A O 1
ATOM 5294 N N . GLY A 1 688 ? 22.863 -1.664 13.993 1.00 54.59 688 GLY A N 1
ATOM 5295 C CA . GLY A 1 688 ? 23.287 -3.049 13.751 1.00 54.59 688 GLY A CA 1
ATOM 5296 C C . GLY A 1 688 ? 22.132 -4.039 13.856 1.00 54.59 688 GLY A C 1
ATOM 5297 O O . GLY A 1 688 ? 22.316 -5.150 14.345 1.00 54.59 688 GLY A O 1
ATOM 5298 N N . ALA A 1 689 ? 20.927 -3.600 13.486 1.00 62.41 689 ALA A N 1
ATOM 5299 C CA . ALA A 1 689 ? 19.725 -4.381 13.707 1.00 62.41 689 ALA A CA 1
ATOM 5300 C C . ALA A 1 689 ? 19.584 -5.516 12.684 1.00 62.41 689 ALA A C 1
ATOM 5302 O O . ALA A 1 689 ? 19.649 -5.266 11.480 1.00 62.41 689 ALA A O 1
ATOM 5303 N N . SER A 1 690 ? 19.346 -6.736 13.167 1.00 73.56 690 SER A N 1
ATOM 5304 C CA . SER A 1 690 ? 18.911 -7.857 12.332 1.00 73.56 690 SER A CA 1
ATOM 5305 C C . SER A 1 690 ? 17.386 -7.954 12.319 1.00 73.56 690 SER A C 1
ATOM 5307 O O . SER A 1 690 ? 16.692 -7.387 13.169 1.00 73.56 690 SER A O 1
ATOM 5309 N N . TRP A 1 691 ? 16.858 -8.674 11.339 1.00 83.19 691 TRP A N 1
ATOM 5310 C CA . TRP A 1 691 ? 15.427 -8.867 11.146 1.00 83.19 691 TRP A CA 1
ATOM 5311 C C . TRP A 1 691 ? 15.087 -10.349 11.248 1.00 83.19 691 TRP A C 1
ATOM 5313 O O . TRP A 1 691 ? 15.907 -11.204 10.930 1.00 83.19 691 TRP A O 1
ATOM 5323 N N . SER A 1 692 ? 13.868 -10.664 11.667 1.00 85.94 692 SER A N 1
ATOM 5324 C CA . SER A 1 692 ? 13.313 -12.010 11.555 1.00 85.94 692 SER A CA 1
ATOM 5325 C C . SER A 1 692 ? 11.861 -11.940 11.117 1.00 85.94 692 SER A C 1
ATOM 5327 O O . SER A 1 692 ? 11.128 -11.034 11.518 1.00 85.94 692 SER A O 1
ATOM 5329 N N . ILE A 1 693 ? 11.444 -12.898 10.298 1.00 89.00 693 ILE A N 1
ATOM 5330 C CA . ILE A 1 693 ? 10.061 -13.065 9.868 1.00 89.00 693 ILE A CA 1
ATOM 5331 C C . ILE A 1 693 ? 9.427 -14.137 10.743 1.00 89.00 693 ILE A C 1
ATOM 5333 O O . ILE A 1 693 ? 9.892 -15.276 10.786 1.00 89.00 693 ILE A O 1
ATOM 5337 N N . SER A 1 694 ? 8.370 -13.755 11.447 1.00 88.25 694 SER A N 1
ATOM 5338 C CA . SER A 1 694 ? 7.720 -14.570 12.469 1.00 88.25 694 SER A CA 1
ATOM 5339 C C . SER A 1 694 ? 6.232 -14.713 12.160 1.00 88.25 694 SER A C 1
ATOM 5341 O O . SER A 1 694 ? 5.674 -13.944 11.373 1.00 88.25 694 SER A O 1
ATOM 5343 N N . SER A 1 695 ? 5.572 -15.716 12.737 1.00 89.38 695 SER A N 1
ATOM 5344 C CA . SER A 1 695 ? 4.167 -15.998 12.447 1.00 89.38 695 SER A CA 1
ATOM 5345 C C . SER A 1 695 ? 3.396 -16.521 13.648 1.00 89.38 695 SER A C 1
ATOM 5347 O O . SER A 1 695 ? 3.903 -17.320 14.432 1.00 89.38 695 SER A O 1
ATOM 5349 N N . ILE A 1 696 ? 2.128 -16.128 13.742 1.00 89.44 696 ILE A N 1
ATOM 5350 C CA . ILE A 1 696 ? 1.182 -16.645 14.736 1.00 89.44 696 ILE A CA 1
ATOM 5351 C C . ILE A 1 696 ? -0.128 -17.068 14.056 1.00 89.44 696 ILE A C 1
ATOM 5353 O O . ILE A 1 696 ? -0.551 -16.438 13.081 1.00 89.44 696 ILE A O 1
ATOM 5357 N N . PRO A 1 697 ? -0.819 -18.115 14.540 1.00 88.88 697 PRO A N 1
ATOM 5358 C CA . PRO A 1 697 ? -2.173 -18.406 14.086 1.00 88.88 697 PRO A CA 1
ATOM 5359 C C . PRO A 1 697 ? -3.104 -17.264 14.503 1.00 88.88 697 PRO A C 1
ATOM 5361 O O . PRO A 1 697 ? -3.104 -16.859 15.661 1.00 88.88 697 PRO A O 1
ATOM 5364 N N . VAL A 1 698 ? -3.936 -16.763 13.590 1.00 86.38 698 VAL A N 1
ATOM 5365 C CA . VAL A 1 698 ? -4.932 -15.730 13.918 1.00 86.38 698 VAL A CA 1
ATOM 5366 C C . VAL A 1 698 ? -6.319 -16.188 13.452 1.00 86.38 698 VAL A C 1
ATOM 5368 O O . VAL A 1 698 ? -6.464 -16.599 12.299 1.00 86.38 698 VAL A O 1
ATOM 5371 N N . PRO A 1 699 ? -7.350 -16.152 14.322 1.00 88.31 699 PRO A N 1
ATOM 5372 C CA . PRO A 1 699 ? -7.256 -15.995 15.779 1.00 88.31 699 PRO A CA 1
ATOM 5373 C C . PRO A 1 699 ? -6.537 -17.197 16.426 1.00 88.31 699 PRO A C 1
ATOM 5375 O O . PRO A 1 699 ? -6.778 -18.340 16.021 1.00 88.31 699 PRO A O 1
ATOM 5378 N N . HIS A 1 700 ? -5.686 -16.961 17.429 1.00 91.12 700 HIS A N 1
ATOM 5379 C CA . HIS A 1 700 ? -5.106 -18.009 18.288 1.00 91.12 700 HIS A CA 1
ATOM 5380 C C . HIS A 1 700 ? -6.098 -18.404 19.404 1.00 91.12 700 HIS A C 1
ATOM 5382 O O . HIS A 1 700 ? -7.248 -17.968 19.391 1.00 91.12 700 HIS A O 1
ATOM 5388 N N . GLU A 1 701 ? -5.676 -19.267 20.330 1.00 92.06 701 GLU A N 1
ATOM 5389 C CA . GLU A 1 701 ? -6.516 -19.862 21.383 1.00 92.06 701 GLU A CA 1
ATOM 5390 C C . GLU A 1 701 ? -7.218 -18.814 22.265 1.00 92.06 701 GLU A C 1
ATOM 5392 O O . GLU A 1 701 ? -8.442 -18.718 22.198 1.00 92.06 701 GLU A O 1
ATOM 5397 N N . ALA A 1 702 ? -6.477 -17.936 22.953 1.00 91.38 702 ALA A N 1
ATOM 5398 C CA . ALA A 1 702 ? -7.054 -16.923 23.847 1.00 91.38 702 ALA A CA 1
ATOM 5399 C C . ALA A 1 702 ? -8.082 -15.992 23.167 1.00 91.38 702 ALA A C 1
ATOM 5401 O O . ALA A 1 702 ? -9.111 -15.672 23.760 1.00 91.38 702 ALA A O 1
ATOM 5402 N N . VAL A 1 703 ? -7.872 -15.611 21.898 1.00 92.12 703 VAL A N 1
ATOM 5403 C CA . VAL A 1 703 ? -8.871 -14.853 21.114 1.00 92.12 703 VAL A CA 1
ATOM 5404 C C . VAL A 1 703 ? -10.153 -15.658 20.901 1.00 92.12 703 VAL A C 1
ATOM 5406 O O . VAL A 1 703 ? -11.249 -15.112 21.016 1.00 92.12 703 VAL A O 1
ATOM 5409 N N . ARG A 1 704 ? -10.045 -16.948 20.557 1.00 91.94 704 ARG A N 1
ATOM 5410 C CA . ARG A 1 704 ? -11.218 -17.811 20.328 1.00 91.94 704 ARG A CA 1
ATOM 5411 C C . ARG A 1 704 ? -11.993 -18.024 21.618 1.00 91.94 704 ARG A C 1
ATOM 5413 O O . ARG A 1 704 ? -13.216 -17.932 21.588 1.00 91.94 704 ARG A O 1
ATOM 5420 N N . ASP A 1 705 ? -11.287 -18.250 22.718 1.00 92.19 705 ASP A N 1
ATOM 5421 C CA . ASP A 1 705 ? -11.886 -18.447 24.034 1.00 92.19 705 ASP A CA 1
ATOM 5422 C C . ASP A 1 705 ? -12.582 -17.169 24.505 1.00 92.19 705 ASP A C 1
ATOM 5424 O O . ASP A 1 705 ? -13.752 -17.220 24.882 1.00 92.19 705 ASP A O 1
ATOM 5428 N N . LYS A 1 706 ? -11.943 -15.998 24.357 1.00 90.56 706 LYS A N 1
ATOM 5429 C CA . LYS A 1 706 ? -12.580 -14.714 24.686 1.00 90.56 706 LYS A CA 1
ATOM 5430 C C . LYS A 1 706 ? -13.784 -14.422 23.793 1.00 90.56 706 LYS A C 1
ATOM 5432 O O . LYS A 1 706 ? -14.785 -13.902 24.269 1.00 90.56 706 LYS A O 1
ATOM 5437 N N . PHE A 1 707 ? -13.745 -14.790 22.513 1.00 89.38 707 PHE A N 1
ATOM 5438 C CA . PHE A 1 707 ? -14.896 -14.619 21.618 1.00 89.38 707 PHE A CA 1
ATOM 5439 C C . PHE A 1 707 ? -16.025 -15.619 21.920 1.00 89.38 707 PHE A C 1
ATOM 5441 O O . PHE A 1 707 ? -17.183 -15.303 21.667 1.00 89.38 707 PHE A O 1
ATOM 5448 N N . ALA A 1 708 ? -15.717 -16.797 22.472 1.00 90.31 708 ALA A N 1
ATOM 5449 C CA . ALA A 1 708 ? -16.716 -17.743 22.964 1.00 90.31 708 ALA A CA 1
ATOM 5450 C C . ALA A 1 708 ? -17.341 -17.281 24.294 1.00 90.31 708 ALA A C 1
ATOM 5452 O O . ALA A 1 708 ? -18.545 -17.439 24.482 1.00 90.31 708 ALA A O 1
ATOM 5453 N N . GLU A 1 709 ? -16.551 -16.671 25.183 1.00 90.94 709 GLU A N 1
ATOM 5454 C CA . GLU A 1 709 ? -17.012 -16.039 26.428 1.00 90.94 709 GLU A CA 1
ATOM 5455 C C . GLU A 1 709 ? -17.955 -14.856 26.161 1.00 90.94 709 GLU A C 1
ATOM 5457 O O . GLU A 1 709 ? -18.978 -14.727 26.829 1.00 90.94 709 GLU A O 1
ATOM 5462 N N . LEU A 1 710 ? -17.638 -14.017 25.165 1.00 88.50 710 LEU A N 1
ATOM 5463 C CA . LEU A 1 710 ? -18.465 -12.864 24.786 1.00 88.50 710 LEU A CA 1
ATOM 5464 C C . LEU A 1 710 ? -19.839 -13.248 24.219 1.00 88.50 710 LEU A C 1
ATOM 5466 O O . LEU A 1 710 ? -20.738 -12.414 24.238 1.00 88.50 710 LEU A O 1
ATOM 5470 N N . GLY A 1 711 ? -20.018 -14.483 23.740 1.00 87.56 711 GLY A N 1
ATOM 5471 C CA . GLY A 1 711 ? -21.301 -14.965 23.232 1.00 87.56 711 GLY A CA 1
ATOM 5472 C C . GLY A 1 711 ? -21.713 -14.302 21.914 1.00 87.56 711 GLY A C 1
ATOM 5473 O O . GLY A 1 711 ? -20.969 -14.345 20.929 1.00 87.56 711 GLY A O 1
ATOM 5474 N N . ASP A 1 712 ? -22.925 -13.743 21.872 1.00 87.75 712 ASP A N 1
ATOM 5475 C CA . ASP A 1 712 ? -23.395 -12.986 20.712 1.00 87.75 712 ASP A CA 1
ATOM 5476 C C . ASP A 1 712 ? -22.902 -11.533 20.785 1.00 87.75 712 ASP A C 1
ATOM 5478 O O . ASP A 1 712 ? -22.968 -10.883 21.825 1.00 87.75 712 ASP A O 1
ATOM 5482 N N . LEU A 1 713 ? -22.408 -10.998 19.668 1.00 86.44 713 LEU A N 1
ATOM 5483 C CA . LEU A 1 713 ? -21.896 -9.625 19.632 1.00 86.44 713 LEU A CA 1
ATOM 5484 C C . LEU A 1 713 ? -23.029 -8.588 19.673 1.00 86.44 713 LEU A C 1
ATOM 5486 O O . LEU A 1 713 ? -22.786 -7.447 20.068 1.00 86.44 713 LEU A O 1
ATOM 5490 N N . ASP A 1 714 ? -24.263 -8.993 19.354 1.00 86.25 714 ASP A N 1
ATOM 5491 C CA . ASP A 1 714 ? -25.464 -8.175 19.554 1.00 86.25 714 ASP A CA 1
ATOM 5492 C C . ASP A 1 714 ? -25.682 -7.809 21.039 1.00 86.25 714 ASP A C 1
ATOM 5494 O O . ASP A 1 714 ? -26.134 -6.699 21.331 1.00 86.25 714 ASP A O 1
ATOM 5498 N N . ASP A 1 715 ? -25.273 -8.665 21.989 1.00 84.56 715 ASP A N 1
ATOM 5499 C CA . ASP A 1 715 ? -25.360 -8.386 23.435 1.00 84.56 715 ASP A CA 1
ATOM 5500 C C . ASP A 1 715 ? -24.397 -7.267 23.888 1.00 84.56 715 ASP A C 1
ATOM 5502 O O . ASP A 1 715 ? -24.526 -6.720 24.989 1.00 84.56 715 ASP A O 1
ATOM 5506 N N . LEU A 1 716 ? -23.439 -6.882 23.036 1.00 86.69 716 LEU A N 1
ATOM 5507 C CA . LEU A 1 716 ? -22.527 -5.763 23.278 1.00 86.69 716 LEU A CA 1
ATOM 5508 C C . LEU A 1 716 ? -23.118 -4.414 22.833 1.00 86.69 716 LEU A C 1
ATOM 5510 O O . LEU A 1 716 ? -22.528 -3.374 23.133 1.00 86.69 716 LEU A O 1
ATOM 5514 N N . ILE A 1 717 ? -24.261 -4.387 22.137 1.00 88.00 717 ILE A N 1
ATOM 5515 C CA . ILE A 1 717 ? -24.892 -3.148 21.659 1.00 88.00 717 ILE A CA 1
ATOM 5516 C C . ILE A 1 717 ? -25.536 -2.393 22.832 1.00 88.00 717 ILE A C 1
ATOM 5518 O O . ILE A 1 717 ? -26.515 -2.831 23.434 1.00 88.00 717 ILE A O 1
ATOM 5522 N N . ILE A 1 718 ? -25.031 -1.191 23.115 1.00 89.56 718 ILE A N 1
ATOM 5523 C CA . ILE A 1 718 ? -25.594 -0.286 24.127 1.00 89.56 718 ILE A CA 1
ATOM 5524 C C . ILE A 1 718 ? -26.733 0.538 23.527 1.00 89.56 718 ILE A C 1
ATOM 5526 O O . ILE A 1 718 ? -27.771 0.695 24.166 1.00 89.56 718 ILE A O 1
ATOM 5530 N N . LEU A 1 719 ? -26.561 1.057 22.309 1.00 89.44 719 LEU A N 1
ATOM 5531 C CA . LEU A 1 719 ? -27.559 1.852 21.589 1.00 89.44 719 LEU A CA 1
ATOM 5532 C C . LEU A 1 719 ? -27.533 1.536 20.094 1.00 89.44 719 LEU A C 1
ATOM 5534 O O . LEU A 1 719 ? -26.464 1.361 19.511 1.00 89.44 719 LEU A O 1
ATOM 5538 N N . LYS A 1 720 ? -28.706 1.543 19.463 1.00 88.81 720 LYS A N 1
ATOM 5539 C CA . LYS A 1 720 ? -28.887 1.431 18.006 1.00 88.81 720 LYS A CA 1
ATOM 5540 C C . LYS A 1 720 ? -29.902 2.450 17.485 1.00 88.81 720 LYS A C 1
ATOM 5542 O O . LYS A 1 720 ? -30.702 2.992 18.246 1.00 88.81 720 LYS A O 1
ATOM 5547 N N . VAL A 1 721 ? -29.886 2.685 16.175 1.00 87.38 721 VAL A N 1
ATOM 5548 C CA . VAL A 1 721 ? -30.822 3.582 15.477 1.00 87.38 721 VAL A CA 1
ATOM 5549 C C . VAL A 1 721 ? -32.279 3.277 15.863 1.00 87.38 721 VAL A C 1
ATOM 5551 O O . VAL A 1 721 ? -32.715 2.126 15.830 1.00 87.38 721 VAL A O 1
ATOM 5554 N N . ASN A 1 722 ? -33.043 4.326 16.179 1.00 90.38 722 ASN A N 1
ATOM 5555 C CA . ASN A 1 722 ? -34.410 4.314 16.726 1.00 90.38 722 ASN A CA 1
ATOM 5556 C C . ASN A 1 722 ? -34.599 3.834 18.182 1.00 90.38 722 ASN A C 1
ATOM 5558 O O . ASN A 1 722 ? -35.746 3.844 18.635 1.00 90.38 722 ASN A O 1
ATOM 5562 N N . ASP A 1 723 ? -33.553 3.471 18.935 1.00 91.44 723 ASP A N 1
ATOM 5563 C CA . ASP A 1 723 ? -33.716 3.184 20.371 1.00 91.44 723 ASP A CA 1
ATOM 5564 C C . ASP A 1 723 ? -34.332 4.399 21.104 1.00 91.44 723 ASP A C 1
ATOM 5566 O O . ASP A 1 723 ? -33.917 5.537 20.839 1.00 91.44 723 ASP A O 1
ATOM 5570 N N . PRO A 1 724 ? -35.310 4.190 22.010 1.00 92.75 724 PRO A N 1
ATOM 5571 C CA . PRO A 1 724 ? -35.858 5.247 22.851 1.00 92.75 724 PRO A CA 1
ATOM 5572 C C . PRO A 1 724 ? -34.835 5.692 23.902 1.00 92.75 724 PRO A C 1
ATOM 5574 O O . PRO A 1 724 ? -34.324 4.881 24.677 1.00 92.75 724 PRO A O 1
ATOM 5577 N N . VAL A 1 725 ? -34.551 6.994 23.933 1.00 94.69 725 VAL A N 1
ATOM 5578 C CA . VAL A 1 725 ? -33.550 7.605 24.816 1.00 94.69 725 VAL A CA 1
ATOM 5579 C C . VAL A 1 725 ? -34.136 8.821 25.534 1.00 94.69 725 VAL A C 1
ATOM 5581 O O . VAL A 1 725 ? -34.666 9.728 24.886 1.00 94.69 725 VAL A O 1
ATOM 5584 N N . THR A 1 726 ? -34.006 8.869 26.859 1.00 94.31 726 THR A N 1
ATOM 5585 C CA . THR A 1 726 ? -34.193 10.087 27.663 1.00 94.31 726 THR A CA 1
ATOM 5586 C C . THR A 1 726 ? -32.836 10.750 27.900 1.00 94.31 726 THR A C 1
ATOM 5588 O O . THR A 1 726 ? -31.812 10.074 27.962 1.00 94.31 726 THR A O 1
ATOM 5591 N N . ILE A 1 727 ? -32.802 12.079 28.022 1.00 93.06 727 ILE A N 1
ATOM 5592 C CA . ILE A 1 727 ? -31.581 12.827 28.358 1.00 93.06 727 ILE A CA 1
ATOM 5593 C C . ILE A 1 727 ? -31.843 13.597 29.645 1.00 93.06 727 ILE A C 1
ATOM 5595 O O . ILE A 1 727 ? -32.808 14.358 29.729 1.00 93.06 727 ILE A O 1
ATOM 5599 N N . VAL A 1 728 ? -30.975 13.393 30.631 1.00 90.94 728 VAL A N 1
ATOM 5600 C CA . VAL A 1 728 ? -31.057 13.992 31.961 1.00 90.94 728 VAL A CA 1
ATOM 5601 C C . VAL A 1 728 ? -29.704 14.611 32.289 1.00 90.94 728 VAL A C 1
ATOM 5603 O O . VAL A 1 728 ? -28.668 13.948 32.239 1.00 90.94 728 VAL A O 1
ATOM 5606 N N . ALA A 1 729 ? -29.708 15.898 32.618 1.00 90.50 729 ALA A N 1
ATOM 5607 C CA . ALA A 1 729 ? -28.532 16.585 33.127 1.00 90.50 729 ALA A CA 1
ATOM 5608 C C . ALA A 1 729 ? -28.574 16.588 34.657 1.00 90.50 729 ALA A C 1
ATOM 5610 O O . ALA A 1 729 ? -29.575 16.968 35.256 1.00 90.50 729 ALA A O 1
ATOM 5611 N N . ASP A 1 730 ? -27.481 16.152 35.278 1.00 90.62 730 ASP A N 1
ATOM 5612 C CA . ASP A 1 730 ? -27.270 16.236 36.718 1.00 90.62 730 ASP A CA 1
ATOM 5613 C C . ASP A 1 730 ? -26.037 17.108 36.965 1.00 90.62 730 ASP A C 1
ATOM 5615 O O . ASP A 1 730 ? -24.906 16.616 37.060 1.00 90.62 730 ASP A O 1
ATOM 5619 N N . THR A 1 731 ? -26.242 18.426 37.006 1.00 90.44 731 THR A N 1
ATOM 5620 C CA . THR A 1 731 ? -25.156 19.412 37.094 1.00 90.44 731 THR A CA 1
ATOM 5621 C C . THR A 1 731 ? -25.271 20.317 38.319 1.00 90.44 731 THR A C 1
ATOM 5623 O O . THR A 1 731 ? -26.277 20.329 39.026 1.00 90.44 731 THR A O 1
ATOM 5626 N N . ASP A 1 732 ? -24.194 21.037 38.615 1.00 91.25 732 ASP A N 1
ATOM 5627 C CA . ASP A 1 732 ? -24.149 22.179 39.539 1.00 91.25 732 ASP A CA 1
ATOM 5628 C C . ASP A 1 732 ? -23.853 23.498 38.783 1.00 91.25 732 ASP A C 1
ATOM 5630 O O . ASP A 1 732 ? -23.389 24.478 39.369 1.00 91.25 732 ASP A O 1
ATOM 5634 N N . LEU A 1 733 ? -24.122 23.514 37.470 1.00 89.31 733 LEU A N 1
ATOM 5635 C CA . LEU A 1 733 ? -23.934 24.658 36.577 1.00 89.31 733 LEU A CA 1
ATOM 5636 C C . LEU A 1 733 ? -25.104 25.652 36.673 1.00 89.31 733 LEU A C 1
ATOM 5638 O O . LEU A 1 733 ? -26.137 25.396 37.290 1.00 89.31 733 LEU A O 1
ATOM 5642 N N . ASP A 1 734 ? -24.964 26.811 36.025 1.00 91.31 734 ASP A N 1
ATOM 5643 C CA . ASP A 1 734 ? -26.093 27.724 35.862 1.00 91.31 734 ASP A CA 1
ATOM 5644 C C . ASP A 1 734 ? -27.138 27.162 34.879 1.00 91.31 734 ASP A C 1
ATOM 5646 O O . ASP A 1 734 ? -26.808 26.498 33.891 1.00 91.31 734 ASP A O 1
ATOM 5650 N N . ALA A 1 735 ? -28.410 27.494 35.111 1.00 89.75 735 ALA A N 1
ATOM 5651 C CA . ALA A 1 735 ? -29.533 26.964 34.338 1.00 89.75 735 ALA A CA 1
ATOM 5652 C C . ALA A 1 735 ? -29.458 27.265 32.825 1.00 89.75 735 ALA A C 1
ATOM 5654 O O . ALA A 1 735 ? -29.972 26.490 32.017 1.00 89.75 735 ALA A O 1
ATOM 5655 N N . ALA A 1 736 ? -28.817 28.366 32.409 1.00 91.62 736 ALA A N 1
ATOM 5656 C CA . ALA A 1 736 ? -28.670 28.695 30.992 1.00 91.62 736 ALA A CA 1
ATOM 5657 C C . ALA A 1 736 ? -27.560 27.868 30.322 1.00 91.62 736 ALA A C 1
ATOM 5659 O O . ALA A 1 736 ? -27.636 27.595 29.123 1.00 91.62 736 ALA A O 1
ATOM 5660 N N . THR A 1 737 ? -26.521 27.471 31.057 1.00 89.31 737 THR A N 1
ATOM 5661 C CA . THR A 1 737 ? -25.506 26.512 30.591 1.00 89.31 737 THR A CA 1
ATOM 5662 C C . THR A 1 737 ? -26.048 25.085 30.583 1.00 89.31 737 THR A C 1
ATOM 5664 O O . THR A 1 737 ? -25.869 24.398 29.580 1.00 89.31 737 THR A O 1
ATOM 5667 N N . GLU A 1 738 ? -26.786 24.662 31.614 1.00 91.38 738 GLU A N 1
ATOM 5668 C CA . GLU A 1 738 ? -27.429 23.338 31.645 1.00 91.38 738 GLU A CA 1
ATOM 5669 C C . GLU A 1 738 ? -28.438 23.163 30.495 1.00 91.38 738 GLU A C 1
ATOM 5671 O O . GLU A 1 738 ? -28.389 22.165 29.778 1.00 91.38 738 GLU A O 1
ATOM 5676 N N . THR A 1 739 ? -29.276 24.173 30.228 1.00 91.56 739 THR A N 1
ATOM 5677 C CA . THR A 1 739 ? -30.219 24.146 29.092 1.00 91.56 739 THR A CA 1
ATOM 5678 C C . THR A 1 739 ? -29.484 23.962 27.759 1.00 91.56 739 THR A C 1
ATOM 5680 O O . THR A 1 739 ? -29.827 23.072 26.983 1.00 91.56 739 THR A O 1
ATOM 5683 N N . ARG A 1 740 ? -28.423 24.747 27.510 1.00 92.06 740 ARG A N 1
ATOM 5684 C CA . ARG A 1 740 ? -27.604 24.637 26.286 1.00 92.06 740 ARG A CA 1
ATOM 5685 C C . ARG A 1 740 ? -26.939 23.266 26.146 1.00 92.06 740 ARG A C 1
ATOM 5687 O O . ARG A 1 740 ? -26.842 22.750 25.035 1.00 92.06 740 ARG A O 1
ATOM 5694 N N . LEU A 1 741 ? -26.499 22.678 27.259 1.00 90.31 741 LEU A N 1
ATOM 5695 C CA . LEU A 1 741 ? -25.891 21.351 27.307 1.00 90.31 741 LEU A CA 1
ATOM 5696 C C . LEU A 1 741 ? -26.898 20.259 26.909 1.00 90.31 741 LEU A C 1
ATOM 5698 O O . LEU A 1 741 ? -26.614 19.450 26.025 1.00 90.31 741 LEU A O 1
ATOM 5702 N N . VAL A 1 742 ? -28.098 20.280 27.499 1.00 92.19 742 VAL A N 1
ATOM 5703 C CA . VAL A 1 742 ? -29.188 19.347 27.168 1.00 92.19 742 VAL A CA 1
ATOM 5704 C C . VAL A 1 742 ? -29.627 19.505 25.711 1.00 92.19 742 VAL A C 1
ATOM 5706 O O . VAL A 1 742 ? -29.794 18.503 25.017 1.00 92.19 742 VAL A O 1
ATOM 5709 N N . GLU A 1 743 ? -29.774 20.735 25.212 1.00 92.56 743 GLU A N 1
ATOM 5710 C CA . GLU A 1 743 ? -30.132 21.008 23.813 1.00 92.56 743 GLU A CA 1
ATOM 5711 C C . GLU A 1 743 ? -29.083 20.479 22.823 1.00 92.56 743 GLU A C 1
ATOM 5713 O O . GLU A 1 743 ? -29.443 19.829 21.835 1.00 92.56 743 GLU A O 1
ATOM 5718 N N . ALA A 1 744 ? -27.793 20.713 23.090 1.00 92.94 744 ALA A N 1
ATOM 5719 C CA . ALA A 1 744 ? -26.693 20.234 22.254 1.00 92.94 744 ALA A CA 1
ATOM 5720 C C . ALA A 1 744 ? -26.649 18.700 22.204 1.00 92.94 744 ALA A C 1
ATOM 5722 O O . ALA A 1 744 ? -26.670 18.119 21.120 1.00 92.94 744 ALA A O 1
ATOM 5723 N N . ILE A 1 745 ? -26.697 18.037 23.362 1.00 92.06 745 ILE A N 1
ATOM 5724 C CA . ILE A 1 745 ? -26.658 16.571 23.448 1.00 92.06 745 ILE A CA 1
ATOM 5725 C C . ILE A 1 745 ? -27.917 15.965 22.805 1.00 92.06 745 ILE A C 1
ATOM 5727 O O . ILE A 1 745 ? -27.814 15.033 22.007 1.00 92.06 745 ILE A O 1
ATOM 5731 N N . THR A 1 746 ? -29.096 16.559 23.018 1.00 93.81 746 THR A N 1
ATOM 5732 C CA . THR A 1 746 ? -30.344 16.173 22.329 1.00 93.81 746 THR A CA 1
ATOM 5733 C C . THR A 1 746 ? -30.212 16.262 20.811 1.00 93.81 746 THR A C 1
ATOM 5735 O O . THR A 1 746 ? -30.693 15.385 20.088 1.00 93.81 746 THR A O 1
ATOM 5738 N N . LYS A 1 747 ? -29.550 17.307 20.303 1.00 93.12 747 LYS A N 1
ATOM 5739 C CA . LYS A 1 747 ? -29.274 17.472 18.875 1.00 93.12 747 LYS A CA 1
ATOM 5740 C C . LYS A 1 747 ? -28.296 16.409 18.365 1.00 93.12 747 LYS A C 1
ATOM 5742 O O . LYS A 1 747 ? -28.579 15.836 17.316 1.00 93.12 747 LYS A O 1
ATOM 5747 N N . THR A 1 748 ? -27.217 16.105 19.092 1.00 92.69 748 THR A N 1
ATOM 5748 C CA . THR A 1 748 ? -26.254 15.047 18.732 1.00 92.69 748 THR A CA 1
ATOM 5749 C C . THR A 1 748 ? -26.925 13.676 18.663 1.00 92.69 748 THR A C 1
ATOM 5751 O O . THR A 1 748 ? -26.852 13.019 17.627 1.00 92.69 748 THR A O 1
ATOM 5754 N N . PHE A 1 749 ? -27.649 13.257 19.706 1.00 92.69 749 PHE A N 1
ATOM 5755 C CA . PHE A 1 749 ? -28.336 11.959 19.709 1.00 92.69 749 PHE A CA 1
ATOM 5756 C C . PHE A 1 749 ? -29.396 11.862 18.598 1.00 92.69 749 PHE A C 1
ATOM 5758 O O . PHE A 1 749 ? -29.496 10.839 17.919 1.00 92.69 749 PHE A O 1
ATOM 5765 N N . ARG A 1 750 ? -30.152 12.938 18.341 1.00 92.81 750 ARG A N 1
ATOM 5766 C CA . ARG A 1 750 ? -31.117 12.974 17.230 1.00 92.81 750 ARG A CA 1
ATOM 5767 C C . ARG A 1 750 ? -30.431 12.920 15.860 1.00 92.81 750 ARG A C 1
ATOM 5769 O O . ARG A 1 750 ? -30.954 12.270 14.961 1.00 92.81 750 ARG A O 1
ATOM 5776 N N . ALA A 1 751 ? -29.277 13.569 15.692 1.00 90.00 751 ALA A N 1
ATOM 5777 C CA . ALA A 1 751 ? -28.494 13.524 14.455 1.00 90.00 751 ALA A CA 1
ATOM 5778 C C . ALA A 1 751 ? -27.891 12.132 14.189 1.00 90.00 751 ALA A C 1
ATOM 5780 O O . ALA A 1 751 ? -27.832 11.713 13.036 1.00 90.00 751 ALA A O 1
ATOM 5781 N N . ALA A 1 752 ? -27.526 11.398 15.243 1.00 87.69 752 ALA A N 1
ATOM 5782 C CA . ALA A 1 752 ? -27.099 9.999 15.170 1.00 87.69 752 ALA A CA 1
ATOM 5783 C C . ALA A 1 752 ? -28.260 8.999 14.942 1.00 87.69 752 ALA A C 1
ATOM 5785 O O . ALA A 1 752 ? -28.015 7.818 14.711 1.00 87.69 752 ALA A O 1
ATOM 5786 N N . GLY A 1 753 ? -29.522 9.452 14.959 1.00 90.56 753 GLY A N 1
ATOM 5787 C CA . GLY A 1 753 ? -30.697 8.626 14.647 1.00 90.56 753 GLY A CA 1
ATOM 5788 C C . GLY A 1 753 ? -31.389 7.970 15.849 1.00 90.56 753 GLY A C 1
ATOM 5789 O O . GLY A 1 753 ? -32.213 7.074 15.658 1.00 90.56 753 GLY A O 1
ATOM 5790 N N . TYR A 1 754 ? -31.096 8.393 17.081 1.00 93.56 754 TYR A N 1
ATOM 5791 C CA . TYR A 1 754 ? -31.773 7.892 18.284 1.00 93.56 754 TYR A CA 1
ATOM 5792 C C . TYR A 1 754 ? -33.134 8.577 18.509 1.00 93.56 754 TYR A C 1
ATOM 5794 O O . TYR A 1 754 ? -33.318 9.764 18.207 1.00 93.56 754 TYR A O 1
ATOM 5802 N N . LYS A 1 755 ? -34.111 7.841 19.056 1.00 92.62 755 LYS A N 1
ATOM 5803 C CA . LYS A 1 755 ? -35.466 8.348 19.313 1.00 92.62 755 LYS A CA 1
ATOM 5804 C C . LYS A 1 755 ? -35.510 9.025 20.683 1.00 92.62 755 LYS A C 1
ATOM 5806 O O . LYS A 1 755 ? -35.724 8.375 21.700 1.00 92.62 755 LYS A O 1
ATOM 5811 N N . ILE A 1 756 ? -35.371 10.347 20.707 1.00 93.69 756 ILE A N 1
ATOM 5812 C CA . ILE A 1 756 ? -35.542 11.119 21.945 1.00 93.69 756 ILE A CA 1
ATOM 5813 C C . ILE A 1 756 ? -36.998 11.030 22.427 1.00 93.69 756 ILE A C 1
ATOM 5815 O O . ILE A 1 756 ? -37.908 11.394 21.678 1.00 93.69 756 ILE A O 1
ATOM 5819 N N . VAL A 1 757 ? -37.204 10.580 23.665 1.00 92.69 757 VAL A N 1
ATOM 5820 C CA . VAL A 1 757 ? -38.506 10.535 24.356 1.00 92.69 757 VAL A CA 1
ATOM 5821 C C . VAL A 1 757 ? -38.480 11.408 25.612 1.00 92.69 757 VAL A C 1
ATOM 5823 O O . VAL A 1 757 ? -37.421 11.639 26.199 1.00 92.69 757 VAL A O 1
ATOM 5826 N N . ALA A 1 758 ? -39.638 11.923 26.027 1.00 85.31 758 ALA A N 1
ATOM 5827 C CA . ALA A 1 758 ? -39.752 12.631 27.300 1.00 85.31 758 ALA A CA 1
ATOM 5828 C C . ALA A 1 758 ? -39.683 11.642 28.477 1.00 85.31 758 ALA A C 1
ATOM 5830 O O . ALA A 1 758 ? -40.128 10.504 28.355 1.00 85.31 758 ALA A O 1
ATOM 5831 N N . ALA A 1 759 ? -39.194 12.078 29.642 1.00 77.69 759 ALA A N 1
ATOM 5832 C CA . ALA A 1 759 ? -39.058 11.206 30.818 1.00 77.69 759 ALA A CA 1
ATOM 5833 C C . ALA A 1 759 ? -40.388 10.568 31.280 1.00 77.69 759 ALA A C 1
ATOM 5835 O O . ALA A 1 759 ? -40.392 9.444 31.764 1.00 77.69 759 ALA A O 1
ATOM 5836 N N . GLY A 1 760 ? -41.523 11.252 31.085 1.00 75.31 760 GLY A N 1
ATOM 5837 C CA . GLY A 1 760 ? -42.862 10.710 31.364 1.00 75.31 760 GLY A CA 1
ATOM 5838 C C . GLY A 1 760 ? -43.451 9.809 30.266 1.00 75.31 760 GLY A C 1
ATOM 5839 O O . GLY A 1 760 ? -44.558 9.308 30.435 1.00 75.31 760 GLY A O 1
ATOM 5840 N N . GLU A 1 761 ? -42.745 9.630 29.147 1.00 77.38 761 GLU A N 1
ATOM 5841 C CA . GLU A 1 761 ? -43.124 8.785 28.000 1.00 77.38 761 GLU A CA 1
ATOM 5842 C C . GLU A 1 761 ? -42.156 7.600 27.803 1.00 77.38 761 GLU A C 1
ATOM 5844 O O . GLU A 1 761 ? -42.255 6.869 26.816 1.00 77.38 761 GLU A O 1
ATOM 5849 N N . ALA A 1 762 ? -41.200 7.431 28.720 1.00 79.00 762 ALA A N 1
ATOM 5850 C CA . ALA A 1 762 ? -40.260 6.321 28.742 1.00 79.00 762 ALA A CA 1
ATOM 5851 C C . ALA A 1 762 ? -40.962 5.013 29.150 1.00 79.00 762 ALA A C 1
ATOM 5853 O O . ALA A 1 762 ? -41.741 4.991 30.103 1.00 79.00 762 ALA A O 1
ATOM 5854 N N . ASP A 1 763 ? -40.670 3.928 28.431 1.00 80.88 763 ASP A N 1
ATOM 5855 C CA . ASP A 1 763 ? -41.044 2.562 28.803 1.00 80.88 763 ASP A CA 1
ATOM 5856 C C . ASP A 1 763 ? -39.855 1.828 29.453 1.00 80.88 763 ASP A C 1
ATOM 5858 O O . ASP A 1 763 ? -38.745 2.358 29.516 1.00 80.88 763 ASP A O 1
ATOM 5862 N N . ASP A 1 764 ? -40.068 0.591 29.914 1.00 76.31 764 ASP A N 1
ATOM 5863 C CA . ASP A 1 764 ? -39.025 -0.240 30.543 1.00 76.31 764 ASP A CA 1
ATOM 5864 C C . ASP A 1 764 ? -37.820 -0.540 29.614 1.00 76.31 764 ASP A C 1
ATOM 5866 O O . ASP A 1 764 ? -36.797 -1.055 30.069 1.00 76.31 764 ASP A O 1
ATOM 5870 N N . GLY A 1 765 ? -37.931 -0.254 28.308 1.00 79.19 765 GLY A N 1
ATOM 5871 C CA . GLY A 1 765 ? -36.861 -0.399 27.317 1.00 79.19 765 GLY A CA 1
ATOM 5872 C C . GLY A 1 765 ? -36.100 0.897 27.013 1.00 79.19 765 GLY A C 1
ATOM 5873 O O . GLY A 1 765 ? -35.081 0.848 26.315 1.00 79.19 765 GLY A O 1
ATOM 5874 N N . ALA A 1 766 ? -36.567 2.045 27.511 1.00 88.81 766 ALA A N 1
ATOM 5875 C CA . ALA A 1 766 ? -35.932 3.338 27.305 1.00 88.81 766 ALA A CA 1
ATOM 5876 C C . ALA A 1 766 ? -34.628 3.467 28.101 1.00 88.81 766 ALA A C 1
ATOM 5878 O O . ALA A 1 766 ? -34.536 3.097 29.273 1.00 88.81 766 ALA A O 1
ATOM 5879 N N . LYS A 1 767 ? -33.603 4.020 27.449 1.00 92.88 767 LYS A N 1
ATOM 5880 C CA . LYS A 1 767 ? -32.273 4.205 28.037 1.00 92.88 767 LYS A CA 1
ATOM 5881 C C . LYS A 1 767 ? -32.090 5.651 28.470 1.00 92.88 767 LYS A C 1
ATOM 5883 O O . LYS A 1 767 ? -32.358 6.572 27.701 1.00 92.88 767 LYS A O 1
ATOM 5888 N N . GLU A 1 768 ? -31.612 5.846 29.689 1.00 93.25 768 GLU A N 1
ATOM 5889 C CA . GLU A 1 768 ? -31.371 7.169 30.258 1.00 93.25 768 GLU A CA 1
ATOM 5890 C C . GLU A 1 768 ? -29.922 7.589 30.021 1.00 93.25 768 GLU A C 1
ATOM 5892 O O . GLU A 1 768 ? -28.985 6.923 30.463 1.00 93.25 768 GLU A O 1
ATOM 5897 N N . VAL A 1 769 ? -29.737 8.700 29.313 1.00 93.19 769 VAL A N 1
ATOM 5898 C CA . VAL A 1 769 ? -28.443 9.359 29.135 1.00 93.19 769 VAL A CA 1
ATOM 5899 C C . VAL A 1 769 ? -28.270 10.376 30.253 1.00 93.19 769 VAL A C 1
ATOM 5901 O O . VAL A 1 769 ? -28.854 11.461 30.219 1.00 93.19 769 VAL A O 1
ATOM 5904 N N . MET A 1 770 ? -27.444 10.016 31.229 1.00 91.69 770 MET A N 1
ATOM 5905 C CA . MET A 1 770 ? -27.047 10.876 32.334 1.00 91.69 770 MET A CA 1
ATOM 5906 C C . MET A 1 770 ? -25.832 11.712 31.939 1.00 91.69 770 MET A C 1
ATOM 5908 O O . MET A 1 770 ? -24.773 11.185 31.594 1.00 91.69 770 MET A O 1
ATOM 5912 N N . VAL A 1 771 ? -25.974 13.030 32.027 1.00 91.44 771 VAL A N 1
ATOM 5913 C CA . VAL A 1 771 ? -24.907 13.998 31.772 1.00 91.44 771 VAL A CA 1
ATOM 5914 C C . VAL A 1 771 ? -24.519 14.629 33.101 1.00 91.44 771 VAL A C 1
ATOM 5916 O O . VAL A 1 771 ? -25.235 15.482 33.624 1.00 91.44 771 VAL A O 1
ATOM 5919 N N . THR A 1 772 ? -23.389 14.212 33.664 1.00 90.31 772 THR A N 1
ATOM 5920 C CA . THR A 1 772 ? -22.881 14.759 34.925 1.00 90.31 772 THR A CA 1
ATOM 5921 C C . THR A 1 772 ? -21.817 15.803 34.639 1.00 90.31 772 THR A C 1
ATOM 5923 O O . THR A 1 772 ? -20.791 15.505 34.031 1.00 90.31 772 THR A O 1
ATOM 5926 N N . CYS A 1 773 ? -22.028 17.016 35.136 1.00 90.50 773 CYS A N 1
ATOM 5927 C CA . CYS A 1 773 ? -20.982 18.024 35.246 1.00 90.50 773 CYS A CA 1
ATOM 5928 C C . CYS A 1 773 ? -21.077 18.608 36.653 1.00 90.50 773 CYS A C 1
ATOM 5930 O O . CYS A 1 773 ? -21.906 19.481 36.896 1.00 90.50 773 CYS A O 1
ATOM 5932 N N . LYS A 1 774 ? -20.298 18.051 37.590 1.00 90.38 774 LYS A N 1
ATOM 5933 C CA . LYS A 1 774 ? -20.315 18.437 39.009 1.00 90.38 774 LYS A CA 1
ATOM 5934 C C . LYS A 1 774 ? -18.929 18.504 39.617 1.00 90.38 774 LYS A C 1
ATOM 5936 O O . LYS A 1 774 ? -18.058 17.690 39.293 1.00 90.38 774 LYS A O 1
ATOM 5941 N N . LYS A 1 775 ? -18.730 19.417 40.564 1.00 89.31 775 LYS A N 1
ATOM 5942 C CA . LYS A 1 775 ? -17.521 19.425 41.387 1.00 89.31 775 LYS A CA 1
ATOM 5943 C C . LYS A 1 775 ? -17.468 18.169 42.263 1.00 89.31 775 LYS A C 1
ATOM 5945 O O . LYS A 1 775 ? -18.458 17.797 42.889 1.00 89.31 775 LYS A O 1
ATOM 5950 N N . ALA A 1 776 ? -16.311 17.508 42.308 1.00 86.69 776 ALA A N 1
ATOM 5951 C CA . ALA A 1 776 ? -16.108 16.335 43.151 1.00 86.69 776 ALA A CA 1
ATOM 5952 C C . ALA A 1 776 ? -16.328 16.675 44.636 1.00 86.69 776 ALA A C 1
ATOM 5954 O O . ALA A 1 776 ? -15.928 17.743 45.102 1.00 86.69 776 ALA A O 1
ATOM 5955 N N . SER A 1 777 ? -16.936 15.753 45.386 1.00 83.44 777 SER A N 1
ATOM 5956 C CA . SER A 1 777 ? -17.157 15.901 46.830 1.00 83.44 777 SER A CA 1
ATOM 5957 C C . SER A 1 777 ? -15.872 15.774 47.650 1.00 83.44 777 SER A C 1
ATOM 5959 O O . SER A 1 777 ? -15.770 16.364 48.722 1.00 83.44 777 SER A O 1
ATOM 5961 N N . GLU A 1 778 ? -14.896 15.019 47.146 1.00 88.62 778 GLU A N 1
ATOM 5962 C CA . GLU A 1 778 ? -13.625 14.739 47.812 1.00 88.62 778 GLU A CA 1
ATOM 5963 C C . GLU A 1 778 ? -12.444 15.194 46.939 1.00 88.62 778 GLU A C 1
ATOM 5965 O O . GLU A 1 778 ? -12.528 15.146 45.705 1.00 88.62 778 GLU A O 1
ATOM 5970 N N . PRO A 1 779 ? -11.347 15.681 47.547 1.00 91.62 779 PRO A N 1
ATOM 5971 C CA . PRO A 1 779 ? -10.119 15.962 46.824 1.00 91.62 779 PRO A CA 1
ATOM 5972 C C . PRO A 1 779 ? -9.374 14.669 46.461 1.00 91.62 779 PRO A C 1
ATOM 5974 O O . PRO A 1 779 ? -9.416 13.693 47.204 1.00 91.62 779 PRO A O 1
ATOM 5977 N N . VAL A 1 780 ? -8.639 14.701 45.351 1.00 90.88 780 VAL A N 1
ATOM 5978 C CA . VAL A 1 780 ? -7.763 13.618 44.875 1.00 90.88 780 VAL A CA 1
ATOM 5979 C C . VAL A 1 780 ? -6.362 14.155 44.597 1.00 90.88 780 VAL A C 1
ATOM 5981 O O . VAL A 1 780 ? -6.194 15.317 44.210 1.00 90.88 780 VAL A O 1
ATOM 5984 N N . THR A 1 781 ? -5.346 13.320 44.783 1.00 90.19 781 THR A N 1
ATOM 5985 C CA . THR A 1 781 ? -3.955 13.627 44.440 1.00 90.19 781 THR A CA 1
ATOM 5986 C C . THR A 1 781 ? -3.690 13.231 42.996 1.00 90.19 781 THR A C 1
ATOM 5988 O O . THR A 1 781 ? -3.868 12.078 42.612 1.00 90.19 781 THR A O 1
ATOM 5991 N N . VAL A 1 782 ? -3.228 14.179 42.186 1.00 87.44 782 VAL A N 1
ATOM 5992 C CA . VAL A 1 782 ? -2.814 13.954 40.794 1.00 87.44 782 VAL A CA 1
ATOM 5993 C C . VAL A 1 782 ? -1.344 14.317 40.614 1.00 87.44 782 VAL A C 1
ATOM 5995 O O . VAL A 1 782 ? -0.793 15.108 41.379 1.00 87.44 782 VAL A O 1
ATOM 5998 N N . GLN A 1 783 ? -0.695 13.765 39.593 1.00 86.31 783 GLN A N 1
ATOM 5999 C CA . GLN A 1 783 ? 0.690 14.085 39.244 1.00 86.31 783 GLN A CA 1
ATOM 6000 C C . GLN A 1 783 ? 0.721 14.993 38.009 1.00 86.31 783 GLN A C 1
ATOM 6002 O O . GLN A 1 783 ? 0.221 14.622 36.947 1.00 86.31 783 GLN A O 1
ATOM 6007 N N . ILE A 1 784 ? 1.323 16.177 38.124 1.00 87.31 784 ILE A N 1
ATOM 6008 C CA . ILE A 1 784 ? 1.404 17.163 37.036 1.00 87.31 784 ILE A CA 1
ATOM 6009 C C . ILE A 1 784 ? 2.861 17.342 36.612 1.00 87.31 784 ILE A C 1
ATOM 6011 O O . ILE A 1 784 ? 3.753 17.485 37.451 1.00 87.31 784 ILE A O 1
ATOM 6015 N N . GLY A 1 785 ? 3.097 17.298 35.301 1.00 83.94 785 GLY A N 1
ATOM 6016 C CA . GLY A 1 785 ? 4.412 17.505 34.703 1.00 83.94 785 GLY A CA 1
ATOM 6017 C C . GLY A 1 785 ? 4.807 18.982 34.639 1.00 83.94 785 GLY A C 1
ATOM 6018 O O . GLY A 1 785 ? 4.018 19.830 34.228 1.00 83.94 785 GLY A O 1
ATOM 6019 N N . ASP A 1 786 ? 6.049 19.287 35.002 1.00 82.81 786 ASP A N 1
ATOM 6020 C CA . ASP A 1 786 ? 6.666 20.608 34.889 1.00 82.81 786 ASP A CA 1
ATOM 6021 C C . ASP A 1 786 ? 7.750 20.586 33.790 1.00 82.81 786 ASP A C 1
ATOM 6023 O O . ASP A 1 786 ? 8.866 20.124 34.045 1.00 82.81 786 ASP A O 1
ATOM 6027 N N . PRO A 1 787 ? 7.465 21.079 32.566 1.00 75.19 787 PRO A N 1
ATOM 6028 C CA . PRO A 1 787 ? 8.411 21.049 31.447 1.00 75.19 787 PRO A CA 1
ATOM 6029 C C . PRO A 1 787 ? 9.627 21.969 31.647 1.00 75.19 787 PRO A C 1
ATOM 6031 O O . PRO A 1 787 ? 10.583 21.884 30.880 1.00 75.19 787 PRO A O 1
ATOM 6034 N N . ASN A 1 788 ? 9.604 22.844 32.662 1.00 79.44 788 ASN A N 1
ATOM 6035 C CA . ASN A 1 788 ? 10.712 23.733 33.018 1.00 79.44 788 ASN A CA 1
ATOM 6036 C C . ASN A 1 788 ? 11.502 23.240 34.241 1.00 79.44 788 ASN A C 1
ATOM 6038 O O . ASN A 1 788 ? 12.470 23.893 34.651 1.00 79.44 788 ASN A O 1
ATOM 6042 N N . ALA A 1 789 ? 11.115 22.103 34.832 1.00 75.56 789 ALA A N 1
ATOM 6043 C CA . ALA A 1 789 ? 11.916 21.458 35.857 1.00 75.56 789 ALA A CA 1
ATOM 6044 C C . ALA A 1 789 ? 13.320 21.145 35.311 1.00 75.56 789 ALA A C 1
ATOM 6046 O O . ALA A 1 789 ? 13.540 20.993 34.107 1.00 75.56 789 ALA A O 1
ATOM 6047 N N . LYS A 1 790 ? 14.297 21.035 36.211 1.00 74.69 790 LYS A N 1
ATOM 6048 C CA . LYS A 1 790 ? 15.666 20.638 35.866 1.00 74.69 790 LYS A CA 1
ATOM 6049 C C . LYS A 1 790 ? 15.984 19.299 36.522 1.00 74.69 790 LYS A C 1
ATOM 6051 O O . LYS A 1 790 ? 15.555 19.091 37.658 1.00 74.69 790 LYS A O 1
ATOM 6056 N N . PRO A 1 791 ? 16.748 18.416 35.854 1.00 64.50 791 PRO A N 1
ATOM 6057 C CA . PRO A 1 791 ? 17.169 17.168 36.464 1.00 64.50 791 PRO A CA 1
ATOM 6058 C C . PRO A 1 791 ? 17.998 17.449 37.725 1.00 64.50 791 PRO A C 1
ATOM 6060 O O . PRO A 1 791 ? 18.774 18.414 37.736 1.00 64.50 791 PRO A O 1
ATOM 6063 N N . PRO A 1 792 ? 17.879 16.613 38.773 1.00 64.31 792 PRO A N 1
ATOM 6064 C CA . PRO A 1 792 ? 18.757 16.698 39.930 1.00 64.31 792 PRO A CA 1
ATOM 6065 C C . PRO A 1 792 ? 20.222 16.536 39.502 1.00 64.31 792 PRO A C 1
ATOM 6067 O O . PRO A 1 792 ? 20.540 15.878 38.497 1.00 64.31 792 PRO A O 1
ATOM 6070 N N . LYS A 1 793 ? 21.120 17.154 40.277 1.00 64.25 793 LYS A N 1
ATOM 6071 C CA . LYS A 1 793 ? 22.567 17.006 40.086 1.00 64.25 793 LYS A CA 1
ATOM 6072 C C . LYS A 1 793 ? 22.948 15.528 40.214 1.00 64.25 793 LYS A C 1
ATOM 6074 O O . LYS A 1 793 ? 22.215 14.741 40.805 1.00 64.25 793 LYS A O 1
ATOM 6079 N N . THR A 1 794 ? 24.061 15.141 39.596 1.00 53.81 794 THR A N 1
ATOM 6080 C CA . THR A 1 794 ? 24.466 13.732 39.438 1.00 53.81 794 THR A CA 1
ATOM 6081 C C . THR A 1 794 ? 24.492 12.941 40.739 1.00 53.81 794 THR A C 1
ATOM 6083 O O . THR A 1 794 ? 24.154 11.762 40.713 1.00 53.81 794 THR A O 1
ATOM 6086 N N . ASP A 1 795 ? 24.827 13.607 41.839 1.00 50.38 795 ASP A N 1
ATOM 6087 C CA . ASP A 1 795 ? 25.119 12.985 43.129 1.00 50.38 795 ASP A CA 1
ATOM 6088 C C . ASP A 1 795 ? 23.848 12.772 43.981 1.00 50.38 795 ASP A C 1
ATOM 6090 O O . ASP A 1 795 ? 23.859 11.969 44.906 1.00 50.38 795 ASP A O 1
ATOM 6094 N N . ASP A 1 796 ? 22.735 13.434 43.628 1.00 52.56 796 ASP A N 1
ATOM 6095 C CA . ASP A 1 796 ? 21.426 13.329 44.300 1.00 52.56 796 ASP A CA 1
ATOM 6096 C C . ASP A 1 796 ? 20.463 12.358 43.579 1.00 52.56 796 ASP A C 1
ATOM 6098 O O . ASP A 1 796 ? 19.257 12.335 43.842 1.00 52.56 796 ASP A O 1
ATOM 6102 N N . ARG A 1 797 ? 20.952 11.589 42.598 1.00 45.28 797 ARG A N 1
ATOM 6103 C CA . ARG A 1 797 ? 20.119 10.622 41.871 1.00 45.28 797 ARG A CA 1
ATOM 6104 C C . ARG A 1 797 ? 19.933 9.368 42.731 1.00 45.28 797 ARG A C 1
ATOM 6106 O O . ARG A 1 797 ? 20.944 8.775 43.101 1.00 45.28 797 ARG A O 1
ATOM 6113 N N . PRO A 1 798 ? 18.692 8.915 43.004 1.00 44.56 798 PRO A N 1
ATOM 6114 C CA . PRO A 1 798 ? 18.492 7.604 43.612 1.00 44.56 798 PRO A CA 1
ATOM 6115 C C . PRO A 1 798 ? 19.140 6.526 42.733 1.00 44.56 798 PRO A C 1
ATOM 6117 O O . PRO A 1 798 ? 19.132 6.638 41.501 1.00 44.56 798 PRO A O 1
ATOM 6120 N N . GLU A 1 799 ? 19.737 5.517 43.371 1.00 38.50 799 GLU A N 1
ATOM 6121 C CA . GLU A 1 799 ? 20.502 4.474 42.685 1.00 38.50 799 GLU A CA 1
ATOM 6122 C C . GLU A 1 799 ? 19.671 3.747 41.618 1.00 38.50 799 GLU A C 1
ATOM 6124 O O . GLU A 1 799 ? 18.445 3.652 41.691 1.00 38.50 799 GLU A O 1
ATOM 6129 N N . LYS A 1 800 ? 20.365 3.228 40.599 1.00 41.91 800 LYS A N 1
ATOM 6130 C CA . LYS A 1 800 ? 19.798 2.624 39.378 1.00 41.91 800 LYS A CA 1
ATOM 6131 C C . LYS A 1 800 ? 19.078 1.276 39.588 1.00 41.91 800 LYS A C 1
ATOM 6133 O O . LYS A 1 800 ? 18.827 0.568 38.615 1.00 41.91 800 LYS A O 1
ATOM 6138 N N . ASP A 1 801 ? 18.678 0.954 40.812 1.00 34.56 801 ASP A N 1
ATOM 6139 C CA . ASP A 1 801 ? 18.126 -0.346 41.206 1.00 34.56 801 ASP A CA 1
ATOM 6140 C C . ASP A 1 801 ? 16.590 -0.381 41.161 1.00 34.56 801 ASP A C 1
ATOM 6142 O O . ASP A 1 801 ? 15.903 -0.870 42.057 1.00 34.56 801 ASP A O 1
ATOM 6146 N N . GLN A 1 802 ? 16.037 0.082 40.039 1.00 32.91 802 GLN A N 1
ATOM 6147 C CA . GLN A 1 802 ? 14.810 -0.507 39.512 1.00 32.91 802 GLN A CA 1
ATOM 6148 C C . GLN A 1 802 ? 15.114 -1.039 38.111 1.00 32.91 802 GLN A C 1
ATOM 6150 O O . GLN A 1 802 ? 15.463 -0.244 37.230 1.00 32.91 802 GLN A O 1
ATOM 6155 N N . PRO A 1 803 ? 15.006 -2.363 37.872 1.00 31.06 803 PRO A N 1
ATOM 6156 C CA . PRO A 1 803 ? 15.136 -2.888 36.524 1.00 31.06 803 PRO A CA 1
ATOM 6157 C C . PRO A 1 803 ? 14.084 -2.205 35.656 1.00 31.06 803 PRO A C 1
ATOM 6159 O O . PRO A 1 803 ? 12.927 -2.074 36.057 1.00 31.06 803 PRO A O 1
ATOM 6162 N N . ALA A 1 804 ? 14.482 -1.759 34.464 1.00 34.91 804 ALA A N 1
ATOM 6163 C CA . ALA A 1 804 ? 13.531 -1.216 33.508 1.00 34.91 804 ALA A CA 1
ATOM 6164 C C . ALA A 1 804 ? 12.409 -2.244 33.318 1.00 34.91 804 ALA A C 1
ATOM 6166 O O . ALA A 1 804 ? 12.676 -3.357 32.861 1.00 34.91 804 ALA A O 1
ATOM 6167 N N . HIS A 1 805 ? 11.175 -1.879 33.684 1.00 32.84 805 HIS A N 1
ATOM 6168 C CA . HIS A 1 805 ? 9.991 -2.717 33.514 1.00 32.84 805 HIS A CA 1
ATOM 6169 C C . HIS A 1 805 ? 9.666 -2.848 32.014 1.00 32.84 805 HIS A C 1
ATOM 6171 O O . HIS A 1 805 ? 8.695 -2.284 31.518 1.00 32.84 805 HIS A O 1
ATOM 6177 N N . ARG A 1 806 ? 10.492 -3.616 31.291 1.00 35.56 806 ARG A N 1
ATOM 6178 C CA . ARG A 1 806 ? 10.352 -3.980 29.870 1.00 35.56 806 ARG A CA 1
ATOM 6179 C C . ARG A 1 806 ? 9.122 -4.860 29.593 1.00 35.56 806 ARG A C 1
ATOM 6181 O O . ARG A 1 806 ? 8.871 -5.188 28.446 1.00 35.56 806 ARG A O 1
ATOM 6188 N N . ASN A 1 807 ? 8.359 -5.204 30.633 1.00 35.56 807 ASN A N 1
ATOM 6189 C CA . ASN A 1 807 ? 7.193 -6.085 30.579 1.00 35.56 807 ASN A CA 1
ATOM 6190 C C . ASN A 1 807 ? 5.870 -5.337 30.858 1.00 35.56 807 ASN A C 1
ATOM 6192 O O . ASN A 1 807 ? 4.868 -5.972 31.182 1.00 35.56 807 ASN A O 1
ATOM 6196 N N . LEU A 1 808 ? 5.850 -3.999 30.784 1.00 34.62 808 LEU A N 1
ATOM 6197 C CA . LEU A 1 808 ? 4.587 -3.257 30.753 1.00 34.62 808 LEU A CA 1
ATOM 6198 C C . LEU A 1 808 ? 4.022 -3.296 29.320 1.00 34.62 808 LEU A C 1
ATOM 6200 O O . LEU A 1 808 ? 4.701 -2.828 28.406 1.00 34.62 808 LEU A O 1
ATOM 6204 N N . PRO A 1 809 ? 2.805 -3.828 29.100 1.00 37.47 809 PRO A N 1
ATOM 6205 C CA . PRO A 1 809 ? 2.203 -3.892 27.769 1.00 37.47 809 PRO A CA 1
ATOM 6206 C C . PRO A 1 809 ? 1.939 -2.484 27.220 1.00 37.47 809 PRO A C 1
ATOM 6208 O O . PRO A 1 809 ? 1.665 -1.556 27.981 1.00 37.47 809 PRO A O 1
ATOM 6211 N N . ALA A 1 810 ? 1.968 -2.301 25.895 1.00 35.38 810 ALA A N 1
ATOM 6212 C CA . ALA A 1 810 ? 1.941 -0.952 25.316 1.00 35.38 810 ALA A CA 1
ATOM 6213 C C . ALA A 1 810 ? 0.641 -0.154 25.564 1.00 35.38 810 ALA A C 1
ATOM 6215 O O . ALA A 1 810 ? 0.647 1.066 25.423 1.00 35.38 810 ALA A O 1
ATOM 6216 N N . TRP A 1 811 ? -0.451 -0.778 26.021 1.00 38.81 811 TRP A N 1
ATOM 6217 C CA . TRP A 1 811 ? -1.622 -0.033 26.501 1.00 38.81 811 TRP A CA 1
ATOM 6218 C C . TRP A 1 811 ? -1.338 0.742 27.805 1.00 38.81 811 TRP A C 1
ATOM 6220 O O . TRP A 1 811 ? -1.865 1.837 27.998 1.00 38.81 811 TRP A O 1
ATOM 6230 N N . ALA A 1 812 ? -0.418 0.263 28.651 1.00 31.66 812 ALA A N 1
ATOM 6231 C CA . ALA A 1 812 ? 0.110 1.034 29.779 1.00 31.66 812 ALA A CA 1
ATOM 6232 C C . ALA A 1 812 ? 1.023 2.188 29.309 1.00 31.66 812 ALA A C 1
ATOM 6234 O O . ALA A 1 812 ? 1.106 3.220 29.977 1.00 31.66 812 ALA A O 1
ATOM 6235 N N . LEU A 1 813 ? 1.662 2.059 28.137 1.00 34.62 813 LEU A N 1
ATOM 6236 C CA . LEU A 1 813 ? 2.424 3.136 27.481 1.00 34.62 813 LEU A CA 1
ATOM 6237 C C . LEU A 1 813 ? 1.529 4.185 26.795 1.00 34.62 813 LEU A C 1
ATOM 6239 O O . LEU A 1 813 ? 1.974 5.311 26.609 1.00 34.62 813 LEU A O 1
ATOM 6243 N N . LEU A 1 814 ? 0.270 3.868 26.469 1.00 34.81 814 LEU A N 1
ATOM 6244 C CA . LEU A 1 814 ? -0.704 4.855 25.975 1.00 34.81 814 LEU A CA 1
ATOM 6245 C C . LEU A 1 814 ? -1.226 5.773 27.094 1.00 34.81 814 LEU A C 1
ATOM 6247 O O . LEU A 1 814 ? -1.428 6.962 26.864 1.00 34.81 814 LEU A O 1
ATOM 6251 N N . ASN A 1 815 ? -1.385 5.250 28.316 1.00 30.25 815 ASN A N 1
ATOM 6252 C CA . ASN A 1 815 ? -1.791 6.035 29.492 1.00 30.25 815 ASN A CA 1
ATOM 6253 C C . ASN A 1 815 ? -0.616 6.633 30.290 1.00 30.25 815 ASN A C 1
ATOM 6255 O O . ASN A 1 815 ? -0.837 7.448 31.188 1.00 30.25 815 ASN A O 1
ATOM 6259 N N . SER A 1 816 ? 0.632 6.269 29.979 1.00 32.97 816 SER A N 1
ATOM 6260 C CA . SER A 1 816 ? 1.812 6.919 30.551 1.00 32.97 816 SER A CA 1
ATOM 6261 C C . SER A 1 816 ? 2.474 7.850 29.538 1.00 32.97 816 SER A C 1
ATOM 6263 O O . SER A 1 816 ? 3.017 7.430 28.522 1.00 32.97 816 SER A O 1
ATOM 6265 N N . GLY A 1 817 ? 2.465 9.150 29.859 1.00 31.34 817 GLY A N 1
ATOM 6266 C CA . GLY A 1 817 ? 3.248 10.158 29.142 1.00 31.34 817 GLY A CA 1
ATOM 6267 C C . GLY A 1 817 ? 4.739 9.785 29.035 1.00 31.34 817 GLY A C 1
ATOM 6268 O O . GLY A 1 817 ? 5.220 8.896 29.743 1.00 31.34 817 GLY A O 1
ATOM 6269 N N . PRO A 1 818 ? 5.491 10.461 28.152 1.00 31.16 818 PRO A N 1
ATOM 6270 C CA . PRO A 1 818 ? 6.697 9.936 27.516 1.00 31.16 818 PRO A CA 1
ATOM 6271 C C . PRO A 1 818 ? 7.713 9.275 28.463 1.00 31.16 818 PRO A C 1
ATOM 6273 O O . PRO A 1 818 ? 8.420 9.951 29.205 1.00 31.16 818 PRO A O 1
ATOM 6276 N N . ARG A 1 819 ? 7.841 7.948 28.300 1.00 36.25 819 ARG A N 1
ATOM 6277 C CA . ARG A 1 819 ? 8.942 7.054 28.719 1.00 36.25 819 ARG A CA 1
ATOM 6278 C C . ARG A 1 819 ? 9.318 7.086 30.210 1.00 36.25 819 ARG A C 1
ATOM 6280 O O . ARG A 1 819 ? 9.943 8.015 30.719 1.00 36.25 819 ARG A O 1
ATOM 6287 N N . GLY A 1 820 ? 9.047 5.968 30.886 1.00 33.53 820 GLY A N 1
ATOM 6288 C CA . GLY A 1 820 ? 9.442 5.735 32.276 1.00 33.53 820 GLY A CA 1
ATOM 6289 C C . GLY A 1 820 ? 10.953 5.834 32.561 1.00 33.53 820 GLY A C 1
ATOM 6290 O O . GLY A 1 820 ? 11.802 5.767 31.674 1.00 33.53 820 GLY A O 1
ATOM 6291 N N . ALA A 1 821 ? 11.264 5.965 33.854 1.00 37.38 821 ALA A N 1
ATOM 6292 C CA . ALA A 1 821 ? 12.590 5.960 34.494 1.00 37.38 821 ALA A CA 1
ATOM 6293 C C . ALA A 1 821 ? 13.532 7.175 34.308 1.00 37.38 821 ALA A C 1
ATOM 6295 O O . ALA A 1 821 ? 14.324 7.430 35.209 1.00 37.38 821 ALA A O 1
ATOM 6296 N N . SER A 1 822 ? 13.456 7.977 33.237 1.00 44.88 822 SER A N 1
ATOM 6297 C CA . SER A 1 822 ? 14.417 9.101 33.044 1.00 44.88 822 SER A CA 1
ATOM 6298 C C . SER A 1 822 ? 13.954 10.462 33.597 1.00 44.88 822 SER A C 1
ATOM 6300 O O . SER A 1 822 ? 14.755 11.389 33.741 1.00 44.88 822 SER A O 1
ATOM 6302 N N . PHE A 1 823 ? 12.662 10.590 33.912 1.00 51.91 823 PHE A N 1
ATOM 6303 C CA . PHE A 1 823 ? 11.971 11.882 34.023 1.00 51.91 823 PHE A CA 1
ATOM 6304 C C . PHE A 1 823 ? 11.092 12.052 35.274 1.00 51.91 823 PHE A C 1
ATOM 6306 O O . PHE A 1 823 ? 10.306 12.992 35.345 1.00 51.91 823 PHE A O 1
ATOM 6313 N N . GLY A 1 824 ? 11.225 11.179 36.281 1.00 59.75 824 GLY A N 1
ATOM 6314 C CA . GLY A 1 824 ? 10.412 11.233 37.511 1.00 59.75 824 GLY A CA 1
ATOM 6315 C C . GLY A 1 824 ? 10.441 12.595 38.220 1.00 59.75 824 GLY A C 1
ATOM 6316 O O . GLY A 1 824 ? 9.420 13.058 38.708 1.00 59.75 824 GLY A O 1
ATOM 6317 N N . TRP A 1 825 ? 11.583 13.285 38.169 1.00 67.25 825 TRP A N 1
ATOM 6318 C CA . TRP A 1 825 ? 11.810 14.622 38.730 1.00 67.25 825 TRP A CA 1
ATOM 6319 C C . TRP A 1 825 ? 11.005 15.760 38.064 1.00 67.25 825 TRP A C 1
ATOM 6321 O O . TRP A 1 825 ? 10.971 16.863 38.608 1.00 67.25 825 TRP A O 1
ATOM 6331 N N . MET A 1 826 ? 10.365 15.525 36.909 1.00 75.75 826 MET A N 1
ATOM 6332 C CA . MET A 1 826 ? 9.436 16.488 36.295 1.00 75.75 826 MET A CA 1
ATOM 6333 C C . MET A 1 826 ? 8.020 16.407 36.869 1.00 75.75 826 MET A C 1
ATOM 6335 O O . MET A 1 826 ? 7.244 17.337 36.671 1.00 75.75 826 MET A O 1
ATOM 6339 N N . TRP A 1 827 ? 7.662 15.319 37.552 1.00 80.19 827 TRP A N 1
ATOM 6340 C CA . TRP A 1 827 ? 6.308 15.095 38.054 1.00 80.19 827 TRP A CA 1
ATOM 6341 C C . TRP A 1 827 ? 6.196 15.554 39.507 1.00 80.19 827 TRP A C 1
ATOM 6343 O O . TRP A 1 827 ? 6.989 15.150 40.356 1.00 80.19 827 TRP A O 1
ATOM 6353 N N . LYS A 1 828 ? 5.200 16.393 39.796 1.00 85.31 828 LYS A N 1
ATOM 6354 C CA . LYS A 1 828 ? 4.879 16.867 41.149 1.00 85.31 828 LYS A CA 1
ATOM 6355 C C . LYS A 1 828 ? 3.467 16.445 41.522 1.00 85.31 828 LYS A C 1
ATOM 6357 O O . LYS A 1 828 ? 2.577 16.451 40.675 1.00 85.31 828 LYS A O 1
ATOM 6362 N N . GLU A 1 829 ? 3.269 16.082 42.781 1.00 89.50 829 GLU A N 1
ATOM 6363 C CA . GLU A 1 829 ? 1.949 15.751 43.313 1.00 89.50 829 GLU A CA 1
ATOM 6364 C C . GLU A 1 829 ? 1.179 17.019 43.686 1.00 89.50 829 GLU A C 1
ATOM 6366 O O . GLU A 1 829 ? 1.719 17.948 44.289 1.00 89.50 829 GLU A O 1
ATOM 6371 N N . HIS A 1 830 ? -0.096 17.047 43.309 1.00 90.62 830 HIS A N 1
ATOM 6372 C CA . HIS A 1 830 ? -1.023 18.138 43.560 1.00 90.62 830 HIS A CA 1
ATOM 6373 C C . HIS A 1 830 ? -2.358 17.565 44.032 1.00 90.62 830 HIS A C 1
ATOM 6375 O O . HIS A 1 830 ? -3.029 16.847 43.294 1.00 90.62 830 HIS A O 1
ATOM 6381 N N . THR A 1 831 ? -2.766 17.910 45.250 1.00 93.88 831 THR A N 1
ATOM 6382 C CA . THR A 1 831 ? -4.110 17.608 45.752 1.00 93.88 831 THR A CA 1
ATOM 6383 C C . THR A 1 831 ? -5.095 18.649 45.224 1.00 93.88 831 THR A C 1
ATOM 6385 O O . THR A 1 831 ? -4.916 19.849 45.439 1.00 93.88 831 THR A O 1
ATOM 6388 N N . ILE A 1 832 ? -6.133 18.199 44.523 1.00 92.56 832 ILE A N 1
ATOM 6389 C CA . ILE A 1 832 ? -7.124 19.042 43.842 1.00 92.56 832 ILE A CA 1
ATOM 6390 C C . ILE A 1 832 ? -8.545 18.551 44.127 1.00 92.56 832 ILE A C 1
ATOM 6392 O O . ILE A 1 832 ? -8.753 17.373 44.389 1.00 92.56 832 ILE A O 1
ATOM 6396 N N . THR A 1 833 ? -9.545 19.425 44.003 1.00 92.94 833 THR A N 1
ATOM 6397 C CA . THR A 1 833 ? -10.963 19.021 43.958 1.00 92.94 833 THR A CA 1
ATOM 6398 C C . THR A 1 833 ? -11.474 19.209 42.525 1.00 92.94 833 THR A C 1
ATOM 6400 O O . THR A 1 833 ? -11.848 20.332 42.169 1.00 92.94 833 THR A O 1
ATOM 6403 N N . PRO A 1 834 ? -11.411 18.166 41.676 1.00 91.75 834 PRO A N 1
ATOM 6404 C CA . PRO A 1 834 ? -11.658 18.277 40.242 1.00 91.75 834 PRO A CA 1
ATOM 6405 C C . PRO A 1 834 ? -13.140 18.468 39.909 1.00 91.75 834 PRO A C 1
ATOM 6407 O O . PRO A 1 834 ? -14.020 18.198 40.730 1.00 91.75 834 PRO A O 1
ATOM 6410 N N . TYR A 1 835 ? -13.420 18.877 38.673 1.00 90.12 835 TYR A N 1
ATOM 6411 C CA . TYR A 1 835 ? -14.768 18.820 38.109 1.00 90.12 835 TYR A CA 1
ATOM 6412 C C . TYR A 1 835 ? -14.962 17.503 37.359 1.00 90.12 835 TYR A C 1
ATOM 6414 O O . TYR A 1 835 ? -14.275 17.223 36.377 1.00 90.12 835 TYR A O 1
ATOM 6422 N N . GLN A 1 836 ? -15.920 16.693 37.797 1.00 88.38 836 GLN A N 1
ATOM 6423 C CA . GLN A 1 836 ? -16.278 15.450 37.130 1.00 88.38 836 GLN A CA 1
ATOM 6424 C C . GLN A 1 836 ? -17.261 15.779 36.002 1.00 88.38 836 GLN A C 1
ATOM 6426 O O . GLN A 1 836 ? -18.412 16.131 36.255 1.00 88.38 836 GLN A O 1
ATOM 6431 N N . SER A 1 837 ? -16.773 15.717 34.760 1.00 88.19 837 SER A N 1
ATOM 6432 C CA . SER A 1 837 ? -17.546 15.990 33.540 1.00 88.19 837 SER A CA 1
ATOM 6433 C C . SER A 1 837 ? -17.620 14.711 32.704 1.00 88.19 837 SER A C 1
ATOM 6435 O O . SER A 1 837 ? -16.680 14.412 31.968 1.00 88.19 837 SER A O 1
ATOM 6437 N N . SER A 1 838 ? -18.700 13.941 32.839 1.00 88.50 838 SER A N 1
ATOM 6438 C CA . SER A 1 838 ? -18.863 12.594 32.266 1.00 88.50 838 SER A CA 1
ATOM 6439 C C . SER A 1 838 ? -20.260 12.370 31.693 1.00 88.50 838 SER A C 1
ATOM 6441 O O . SER A 1 838 ? -21.232 12.959 32.168 1.00 88.50 838 SER A O 1
ATOM 6443 N N . ILE A 1 839 ? -20.367 11.454 30.734 1.00 90.06 839 ILE A N 1
ATOM 6444 C CA . ILE A 1 839 ? -21.644 10.952 30.214 1.00 90.06 839 ILE A CA 1
ATOM 6445 C C . ILE A 1 839 ? -21.776 9.460 30.547 1.00 90.06 839 ILE A C 1
ATOM 6447 O O . ILE A 1 839 ? -20.794 8.710 30.493 1.00 90.06 839 ILE A O 1
ATOM 6451 N N . SER A 1 840 ? -22.975 9.018 30.922 1.00 91.19 840 SER A N 1
ATOM 6452 C CA . SER A 1 840 ? -23.291 7.601 31.091 1.00 91.19 840 SER A CA 1
ATOM 6453 C C . SER A 1 840 ? -24.672 7.243 30.552 1.00 91.19 840 SER A C 1
ATOM 6455 O O . SER A 1 840 ? -25.536 8.098 30.380 1.00 91.19 840 SER A O 1
ATOM 6457 N N . ILE A 1 841 ? -24.843 5.969 30.203 1.00 92.00 841 ILE A N 1
ATOM 6458 C CA . ILE A 1 841 ? -26.085 5.394 29.688 1.00 92.00 841 ILE A CA 1
ATOM 6459 C C . ILE A 1 841 ? -26.551 4.352 30.700 1.00 92.00 841 ILE A C 1
ATOM 6461 O O . ILE A 1 841 ? -25.782 3.466 31.095 1.00 92.00 841 ILE A O 1
ATOM 6465 N N . ARG A 1 842 ? -27.814 4.450 31.108 1.00 91.06 842 ARG A N 1
ATOM 6466 C CA . ARG A 1 842 ? -28.457 3.582 32.095 1.00 91.06 842 ARG A CA 1
ATOM 6467 C C . ARG A 1 842 ? -29.683 2.897 31.499 1.00 91.06 842 ARG A C 1
ATOM 6469 O O . ARG A 1 842 ? -30.316 3.421 30.585 1.00 91.06 842 ARG A O 1
ATOM 6476 N N . LEU A 1 843 ? -30.012 1.725 32.030 1.00 89.44 843 LEU A N 1
ATOM 6477 C CA . LEU A 1 843 ? -31.256 1.006 31.763 1.00 89.44 843 LEU A CA 1
ATOM 6478 C C . LEU A 1 843 ? -31.880 0.660 33.119 1.00 89.44 843 LEU A C 1
ATOM 6480 O O . LEU A 1 843 ? -31.352 -0.181 33.855 1.00 89.44 843 LEU A O 1
ATOM 6484 N N . GLY A 1 844 ? -32.941 1.383 33.485 1.00 84.75 844 GLY A N 1
ATOM 6485 C CA . GLY A 1 844 ? -33.364 1.497 34.882 1.00 84.75 844 GLY A CA 1
ATOM 6486 C C . GLY A 1 844 ? -32.210 1.976 35.774 1.00 84.75 844 GLY A C 1
ATOM 6487 O O . GLY A 1 844 ? -31.365 2.768 35.356 1.00 84.75 844 GLY A O 1
ATOM 6488 N N . ASP A 1 845 ? -32.104 1.430 36.986 1.00 83.38 845 ASP A N 1
ATOM 6489 C CA . ASP A 1 845 ? -31.034 1.794 37.927 1.00 83.38 845 ASP A CA 1
ATOM 6490 C C . ASP A 1 845 ? -29.617 1.402 37.460 1.00 83.38 845 ASP A C 1
ATOM 6492 O O . ASP A 1 845 ? -28.624 1.917 37.987 1.00 83.38 845 ASP A O 1
ATOM 6496 N N . LYS A 1 846 ? -29.481 0.502 36.479 1.00 88.25 846 LYS A N 1
ATOM 6497 C CA . LYS A 1 846 ? -28.193 -0.066 36.066 1.00 88.25 846 LYS A CA 1
ATOM 6498 C C . LYS A 1 846 ? -27.487 0.825 35.044 1.00 88.25 846 LYS A C 1
ATOM 6500 O O . LYS A 1 846 ? -27.940 0.948 33.910 1.00 88.25 846 LYS A O 1
ATOM 6505 N N . GLU A 1 847 ? -26.326 1.371 35.405 1.00 88.19 847 GLU A N 1
ATOM 6506 C CA . GLU A 1 847 ? -25.391 1.933 34.422 1.00 88.19 847 GLU A CA 1
ATOM 6507 C C . GLU A 1 847 ? -24.837 0.804 33.536 1.00 88.19 847 GLU A C 1
ATOM 6509 O O . GLU A 1 847 ? -24.311 -0.196 34.033 1.00 88.19 847 GLU A O 1
ATOM 6514 N N . ILE A 1 848 ? -25.001 0.942 32.219 1.00 88.06 848 ILE A N 1
ATOM 6515 C CA . ILE A 1 848 ? -24.538 -0.032 31.218 1.00 88.06 848 ILE A CA 1
ATOM 6516 C C . ILE A 1 848 ? -23.306 0.463 30.451 1.00 88.06 848 ILE A C 1
ATOM 6518 O O . ILE A 1 848 ? -22.554 -0.356 29.918 1.00 88.06 848 ILE A O 1
ATOM 6522 N N . TRP A 1 849 ? -23.056 1.777 30.446 1.00 88.44 849 TRP A N 1
ATOM 6523 C CA . TRP A 1 849 ? -21.865 2.397 29.867 1.00 88.44 849 TRP A CA 1
ATOM 6524 C C . TRP A 1 849 ? -21.587 3.775 30.469 1.00 88.44 849 TRP A C 1
ATOM 6526 O O . TRP A 1 849 ? -22.522 4.499 30.790 1.00 88.44 849 TRP A O 1
ATOM 6536 N N . SER A 1 850 ? -20.317 4.173 30.534 1.00 85.69 850 SER A N 1
ATOM 6537 C CA . SER A 1 850 ? -19.889 5.554 30.767 1.00 85.69 850 SER A CA 1
ATOM 6538 C C . SER A 1 850 ? -18.596 5.824 30.001 1.00 85.69 850 SER A C 1
ATOM 6540 O O . SER A 1 850 ? -17.802 4.908 29.785 1.00 85.69 850 SER A O 1
ATOM 6542 N N . ASP A 1 851 ? -18.357 7.083 29.636 1.00 76.19 851 ASP A N 1
ATOM 6543 C CA . ASP A 1 851 ? -17.109 7.524 29.006 1.00 76.19 851 ASP A CA 1
ATOM 6544 C C . ASP A 1 851 ? -15.882 7.484 29.939 1.00 76.19 851 ASP A C 1
ATOM 6546 O O . ASP A 1 851 ? -14.756 7.680 29.491 1.00 76.19 851 ASP A O 1
ATOM 6550 N N . GLY A 1 852 ? -16.071 7.220 31.237 1.00 67.88 852 GLY A N 1
ATOM 6551 C CA . GLY A 1 852 ? -14.996 6.859 32.170 1.00 67.88 852 GLY A CA 1
ATOM 6552 C C . GLY A 1 852 ? -14.000 7.974 32.525 1.00 67.88 852 GLY A C 1
ATOM 6553 O O . GLY A 1 852 ? -13.130 7.741 33.372 1.00 67.88 852 GLY A O 1
ATOM 6554 N N . HIS A 1 853 ? -14.161 9.174 31.950 1.00 67.94 853 HIS A N 1
ATOM 6555 C CA . HIS A 1 853 ? -13.287 10.358 32.038 1.00 67.94 853 HIS A CA 1
ATOM 6556 C C . HIS A 1 853 ? -13.248 11.055 33.415 1.00 67.94 853 HIS A C 1
ATOM 6558 O O . HIS A 1 853 ? -12.906 12.232 33.526 1.00 67.94 853 HIS A O 1
ATOM 6564 N N . LYS A 1 854 ? -13.578 10.333 34.487 1.00 78.56 854 LYS A N 1
ATOM 6565 C CA . LYS A 1 854 ? -13.525 10.846 35.857 1.00 78.56 854 LYS A CA 1
ATOM 6566 C C . LYS A 1 854 ? -12.074 10.957 36.326 1.00 78.56 854 LYS A C 1
ATOM 6568 O O . LYS A 1 854 ? -11.292 10.030 36.109 1.00 78.56 854 LYS A O 1
ATOM 6573 N N . VAL A 1 855 ? -11.729 12.064 36.986 1.00 82.81 855 VAL A N 1
ATOM 6574 C CA . VAL A 1 855 ? -10.391 12.290 37.559 1.00 82.81 855 VAL A CA 1
ATOM 6575 C C . VAL A 1 855 ? -10.175 11.342 38.741 1.00 82.81 855 VAL A C 1
ATOM 6577 O O . VAL A 1 855 ? -11.049 11.260 39.608 1.00 82.81 855 VAL A O 1
ATOM 6580 N N . ARG A 1 856 ? -9.037 10.635 38.773 1.00 82.31 856 ARG A N 1
ATOM 6581 C CA . ARG A 1 856 ? -8.711 9.588 39.765 1.00 82.31 856 ARG A CA 1
ATOM 6582 C C . ARG A 1 856 ? -7.420 9.884 40.533 1.00 82.31 856 ARG A C 1
ATOM 6584 O O . ARG A 1 856 ? -6.565 10.632 40.059 1.00 82.31 856 ARG A O 1
ATOM 6591 N N . GLU A 1 857 ? -7.272 9.238 41.687 1.00 83.38 857 GLU A N 1
ATOM 6592 C CA . GLU A 1 857 ? -6.042 9.252 42.486 1.00 83.38 857 GLU A CA 1
ATOM 6593 C C . GLU A 1 857 ? -4.835 8.757 41.666 1.00 83.38 857 GLU A C 1
ATOM 6595 O O . GLU A 1 857 ? -4.939 7.797 40.901 1.00 83.38 857 GLU A O 1
ATOM 6600 N N . GLY A 1 858 ? -3.691 9.429 41.798 1.00 77.62 858 GLY A N 1
ATOM 6601 C CA . GLY A 1 858 ? -2.442 9.116 41.096 1.00 77.62 858 GLY A CA 1
ATOM 6602 C C . GLY A 1 858 ? -2.416 9.468 39.602 1.00 77.62 858 GLY A C 1
ATOM 6603 O O . GLY A 1 858 ? -1.379 9.294 38.957 1.00 77.62 858 GLY A O 1
ATOM 6604 N N . GLN A 1 859 ? -3.514 9.973 39.026 1.00 79.75 859 GLN A N 1
ATOM 6605 C CA . GLN A 1 859 ? -3.609 10.233 37.588 1.00 79.75 859 GLN A CA 1
ATOM 6606 C C . GLN A 1 859 ? -2.618 11.311 37.121 1.00 79.75 859 GLN A C 1
ATOM 6608 O O . GLN A 1 859 ? -2.403 12.319 37.795 1.00 79.75 859 GLN A O 1
ATOM 6613 N N . ARG A 1 860 ? -2.022 11.104 35.939 1.00 82.12 860 ARG A N 1
ATOM 6614 C CA . ARG A 1 860 ? -0.999 11.986 35.362 1.00 82.12 860 ARG A CA 1
ATOM 6615 C C . ARG A 1 860 ? -1.565 12.987 34.361 1.00 82.12 860 ARG A C 1
ATOM 6617 O O . ARG A 1 860 ? -2.349 12.615 33.493 1.00 82.12 860 ARG A O 1
ATOM 6624 N N . TYR A 1 861 ? -1.080 14.226 34.427 1.00 82.00 861 TYR A N 1
ATOM 6625 C CA . TYR A 1 861 ? -1.404 15.298 33.487 1.00 82.00 861 TYR A CA 1
ATOM 6626 C C . TYR A 1 861 ? -0.142 16.010 32.994 1.00 82.00 861 TYR A C 1
ATOM 6628 O O . TYR A 1 861 ? 0.697 16.437 33.787 1.00 82.00 861 TYR A O 1
ATOM 6636 N N . TRP A 1 862 ? -0.023 16.174 31.677 1.00 83.19 862 TRP A N 1
ATOM 6637 C CA . TRP A 1 862 ? 1.041 16.962 31.052 1.00 83.19 862 TRP A CA 1
ATOM 6638 C C . TRP A 1 862 ? 0.483 18.304 30.538 1.00 83.19 862 TRP A C 1
ATOM 6640 O O . TRP A 1 862 ? -0.650 18.316 30.042 1.00 83.19 862 TRP A O 1
ATOM 6650 N N . PRO A 1 863 ? 1.226 19.424 30.639 1.00 79.38 863 PRO A N 1
ATOM 6651 C CA . PRO A 1 863 ? 0.792 20.702 30.080 1.00 79.38 863 PRO A CA 1
ATOM 6652 C C . PRO A 1 863 ? 0.762 20.691 28.547 1.00 79.38 863 PRO A C 1
ATOM 6654 O O . PRO A 1 863 ? 1.675 20.183 27.893 1.00 79.38 863 PRO A O 1
ATOM 6657 N N . ILE A 1 864 ? -0.282 21.274 27.964 1.00 79.31 864 ILE A N 1
ATOM 6658 C CA . ILE A 1 864 ? -0.502 21.337 26.517 1.00 79.31 864 ILE A CA 1
ATOM 6659 C C . ILE A 1 864 ? 0.018 22.676 25.973 1.00 79.31 864 ILE A C 1
ATOM 6661 O O . ILE A 1 864 ? -0.320 23.754 26.462 1.00 79.31 864 ILE A O 1
ATOM 6665 N N . GLY A 1 865 ? 0.850 22.627 24.929 1.00 80.12 865 GLY A N 1
ATOM 6666 C CA . GLY A 1 865 ? 1.366 23.818 24.249 1.00 80.12 865 GLY A CA 1
ATOM 6667 C C . GLY A 1 865 ? 2.254 24.697 25.140 1.00 80.12 865 GLY A C 1
ATOM 6668 O O . GLY A 1 865 ? 3.448 24.443 25.264 1.00 80.12 865 GLY A O 1
ATOM 6669 N N . LYS A 1 866 ? 1.679 25.765 25.709 1.00 84.12 866 LYS A N 1
ATOM 6670 C CA . LYS A 1 866 ? 2.361 26.725 26.603 1.00 84.12 866 LYS A CA 1
ATOM 6671 C C . LYS A 1 866 ? 1.768 26.774 28.019 1.00 84.12 866 LYS A C 1
ATOM 6673 O O . LYS A 1 866 ? 2.110 27.682 28.771 1.00 84.12 866 LYS A O 1
ATOM 6678 N N . GLU A 1 867 ? 0.886 25.839 28.370 1.00 86.69 867 GLU A N 1
ATOM 6679 C CA . GLU A 1 867 ? 0.341 25.721 29.726 1.00 86.69 867 GLU A CA 1
ATOM 6680 C C . GLU A 1 867 ? 1.453 25.587 30.782 1.00 86.69 867 GLU A C 1
ATOM 6682 O O . GLU A 1 867 ? 2.452 24.886 30.600 1.00 86.69 867 GLU A O 1
ATOM 6687 N N . THR A 1 868 ? 1.245 26.224 31.929 1.00 89.88 868 THR A N 1
ATOM 6688 C CA . THR A 1 868 ? 1.973 25.958 33.171 1.00 89.88 868 THR A CA 1
ATOM 6689 C C . THR A 1 868 ? 1.267 24.859 33.980 1.00 89.88 868 THR A C 1
ATOM 6691 O O . THR A 1 868 ? 0.080 24.600 33.763 1.00 89.88 868 THR A O 1
ATOM 6694 N N . PRO A 1 869 ? 1.921 24.245 34.986 1.00 88.06 869 PRO A N 1
ATOM 6695 C CA . PRO A 1 869 ? 1.247 23.319 35.900 1.00 88.06 869 PRO A CA 1
ATOM 6696 C C . PRO A 1 869 ? -0.001 23.909 36.583 1.00 88.06 869 PRO A C 1
ATOM 6698 O O . PRO A 1 869 ? -0.949 23.181 36.862 1.00 88.06 869 PRO A O 1
ATOM 6701 N N . GLN A 1 870 ? -0.047 25.229 36.808 1.00 90.44 870 GLN A N 1
ATOM 6702 C CA . GLN A 1 870 ? -1.214 25.898 37.390 1.00 90.44 870 GLN A CA 1
ATOM 6703 C C . GLN A 1 870 ? -2.379 26.030 36.394 1.00 90.44 870 GLN A C 1
ATOM 6705 O O . GLN A 1 870 ? -3.542 25.954 36.797 1.00 90.44 870 GLN A O 1
ATOM 6710 N N . ASP A 1 871 ? -2.089 26.170 35.099 1.00 91.44 871 ASP A N 1
ATOM 6711 C CA . ASP A 1 871 ? -3.112 26.158 34.047 1.00 91.44 871 ASP A CA 1
ATOM 6712 C C . ASP A 1 871 ? -3.718 24.756 33.909 1.00 91.44 871 ASP A C 1
ATOM 6714 O O . ASP A 1 871 ? -4.937 24.620 33.818 1.00 91.44 871 ASP A O 1
ATOM 6718 N N . VAL A 1 872 ? -2.895 23.704 34.037 1.00 89.00 872 VAL A N 1
ATOM 6719 C CA . VAL A 1 872 ? -3.367 22.310 34.109 1.00 89.00 872 VAL A CA 1
ATOM 6720 C C . VAL A 1 872 ? -4.311 22.103 35.298 1.00 89.00 872 VAL A C 1
ATOM 6722 O O . VAL A 1 872 ? -5.400 21.568 35.102 1.00 89.00 872 VAL A O 1
ATOM 6725 N N . ILE A 1 873 ? -3.950 22.571 36.505 1.00 91.31 873 ILE A N 1
ATOM 6726 C CA . ILE A 1 873 ? -4.835 22.533 37.691 1.00 91.31 873 ILE A CA 1
ATOM 6727 C C . ILE A 1 873 ? -6.150 23.264 37.409 1.00 91.31 873 ILE A C 1
ATOM 6729 O O . ILE A 1 873 ? -7.223 22.768 37.750 1.00 91.31 873 ILE A O 1
ATOM 6733 N N . THR A 1 874 ? -6.084 24.431 36.771 1.00 91.31 874 THR A N 1
ATOM 6734 C CA . THR A 1 874 ? -7.271 25.229 36.437 1.00 91.31 874 THR A CA 1
ATOM 6735 C C . THR A 1 874 ? -8.184 24.467 35.473 1.00 91.31 874 THR A C 1
ATOM 6737 O O . THR A 1 874 ? -9.374 24.325 35.746 1.00 91.31 874 THR A O 1
ATOM 6740 N N . ARG A 1 875 ? -7.623 23.864 34.417 1.00 88.81 875 ARG A N 1
ATOM 6741 C CA . ARG A 1 875 ? -8.349 23.069 33.414 1.00 88.81 875 ARG A CA 1
ATOM 6742 C C . ARG A 1 875 ? -9.053 21.832 33.989 1.00 88.81 875 ARG A C 1
ATOM 6744 O O . ARG A 1 875 ? -10.118 21.477 33.502 1.00 88.81 875 ARG A O 1
ATOM 6751 N N . ILE A 1 876 ? -8.495 21.184 35.015 1.00 88.44 876 ILE A N 1
ATOM 6752 C CA . ILE A 1 876 ? -9.094 19.987 35.653 1.00 88.44 876 ILE A CA 1
ATOM 6753 C C . ILE A 1 876 ? -9.991 20.302 36.864 1.00 88.44 876 ILE A C 1
ATOM 6755 O O . ILE A 1 876 ? -10.712 19.427 37.345 1.00 88.44 876 ILE A O 1
ATOM 6759 N N . THR A 1 877 ? -9.980 21.545 37.358 1.00 91.56 877 THR A N 1
ATOM 6760 C CA . THR A 1 877 ? -10.858 22.017 38.452 1.00 91.56 877 THR A CA 1
ATOM 6761 C C . THR A 1 877 ? -12.014 22.903 37.976 1.00 91.56 877 THR A C 1
ATOM 6763 O O . THR A 1 877 ? -12.851 23.300 38.789 1.00 91.56 877 THR A O 1
ATOM 6766 N N . GLN A 1 878 ? -12.100 23.169 36.670 1.00 90.50 878 GLN A N 1
ATOM 6767 C CA . GLN A 1 878 ? -13.220 23.835 36.002 1.00 90.50 878 GLN A CA 1
ATOM 6768 C C . GLN A 1 878 ? -14.105 22.830 35.235 1.00 90.50 878 GLN A C 1
ATOM 6770 O O . GLN A 1 878 ? -13.616 21.777 34.819 1.00 90.50 878 GLN A O 1
ATOM 6775 N N . PRO A 1 879 ? -15.403 23.130 35.039 1.00 88.06 879 PRO A N 1
ATOM 6776 C CA . PRO A 1 879 ? -16.313 22.273 34.283 1.00 88.06 879 PRO A CA 1
ATOM 6777 C C . PRO A 1 879 ? -15.926 22.209 32.802 1.00 88.06 879 PRO A C 1
ATOM 6779 O O . PRO A 1 879 ? -15.881 23.233 32.120 1.00 88.06 879 PRO A O 1
ATOM 6782 N N . ASN A 1 880 ? -15.707 21.002 32.276 1.00 86.62 880 ASN A N 1
ATOM 6783 C CA . ASN A 1 880 ? -15.386 20.797 30.863 1.00 86.62 880 ASN A CA 1
ATOM 6784 C C . ASN A 1 880 ? -16.675 20.659 30.035 1.00 86.62 880 ASN A C 1
ATOM 6786 O O . ASN A 1 880 ? -17.055 19.564 29.612 1.00 86.62 880 ASN A O 1
ATOM 6790 N N . THR A 1 881 ? -17.375 21.781 29.860 1.00 87.00 881 THR A N 1
ATOM 6791 C CA . THR A 1 881 ? -18.620 21.854 29.079 1.00 87.00 881 THR A CA 1
ATOM 6792 C C . THR A 1 881 ? -18.371 21.795 27.575 1.00 87.00 881 THR A C 1
ATOM 6794 O O . THR A 1 881 ? -19.168 21.188 26.868 1.00 87.00 881 THR A O 1
ATOM 6797 N N . GLU A 1 882 ? -17.263 22.357 27.088 1.00 87.19 882 GLU A N 1
ATOM 6798 C CA . GLU A 1 882 ? -16.889 22.391 25.665 1.00 87.19 882 GLU A CA 1
ATOM 6799 C C . GLU A 1 882 ? -16.856 20.980 25.055 1.00 87.19 882 GLU A C 1
ATOM 6801 O O . GLU A 1 882 ? -17.585 20.710 24.102 1.00 87.19 882 GLU A O 1
ATOM 6806 N N . ARG A 1 883 ? -16.171 20.024 25.704 1.00 86.88 883 ARG A N 1
ATOM 6807 C CA . ARG A 1 883 ? -16.141 18.607 25.285 1.00 86.88 883 ARG A CA 1
ATOM 6808 C C . ARG A 1 883 ? -17.532 17.976 25.149 1.00 86.88 883 ARG A C 1
ATOM 6810 O O . ARG A 1 883 ? -17.739 17.123 24.291 1.00 86.88 883 ARG A O 1
ATOM 6817 N N . LEU A 1 884 ? -18.469 18.340 26.025 1.00 85.88 884 LEU A N 1
ATOM 6818 C CA . LEU A 1 884 ? -19.827 17.787 26.022 1.00 85.88 884 LEU A CA 1
ATOM 6819 C C . LEU A 1 884 ? -20.732 18.474 24.983 1.00 85.88 884 LEU A C 1
ATOM 6821 O O . LEU A 1 884 ? -21.650 17.842 24.465 1.00 85.88 884 LEU A O 1
ATOM 6825 N N . LEU A 1 885 ? -20.468 19.745 24.661 1.00 87.56 885 LEU A N 1
ATOM 6826 C CA . LEU A 1 885 ? -21.144 20.493 23.595 1.00 87.56 885 LEU A CA 1
ATOM 6827 C C . LEU A 1 885 ? -20.680 20.053 22.196 1.00 87.56 885 LEU A C 1
ATOM 6829 O O . LEU A 1 885 ? -21.478 20.063 21.261 1.00 87.56 885 LEU A O 1
ATOM 6833 N N . GLU A 1 886 ? -19.419 19.636 22.065 1.00 83.62 886 GLU A N 1
ATOM 6834 C CA . GLU A 1 886 ? -18.814 19.120 20.827 1.00 83.62 886 GLU A CA 1
ATOM 6835 C C . GLU A 1 886 ? -18.918 17.588 20.682 1.00 83.62 886 GLU A C 1
ATOM 6837 O O . GLU A 1 886 ? -18.284 16.990 19.811 1.00 83.62 886 GLU A O 1
ATOM 6842 N N . LEU A 1 887 ? -19.734 16.931 21.516 1.00 84.12 887 LEU A N 1
ATOM 6843 C CA . LEU A 1 887 ? -19.925 15.483 21.478 1.00 84.12 887 LEU A CA 1
ATOM 6844 C C . LEU A 1 887 ? -20.415 15.021 20.094 1.00 84.12 887 LEU A C 1
ATOM 6846 O O . LEU A 1 887 ? -21.466 15.453 19.612 1.00 84.12 887 LEU A O 1
ATOM 6850 N N . SER A 1 888 ? -19.687 14.069 19.510 1.00 81.19 888 SER A N 1
ATOM 6851 C CA . SER A 1 888 ? -20.076 13.310 18.319 1.00 81.19 888 SER A CA 1
ATOM 6852 C C . SER A 1 888 ? -20.384 11.864 18.707 1.00 81.19 888 SER A C 1
ATOM 6854 O O . SER A 1 888 ? -19.720 11.308 19.583 1.00 81.19 888 SER A O 1
ATOM 6856 N N . LEU A 1 889 ? -21.388 11.253 18.071 1.00 81.00 889 LEU A N 1
ATOM 6857 C CA . LEU A 1 889 ? -21.823 9.884 18.358 1.00 81.00 889 LEU A CA 1
ATOM 6858 C C . LEU A 1 889 ? -22.039 9.084 17.066 1.00 81.00 889 LEU A C 1
ATOM 6860 O O . LEU A 1 889 ? -22.612 9.618 16.113 1.00 81.00 889 LEU A O 1
ATOM 6864 N N . PRO A 1 890 ? -21.644 7.798 17.033 1.00 79.19 890 PRO A N 1
ATOM 6865 C CA . PRO A 1 890 ? -22.004 6.893 15.949 1.00 79.19 890 PRO A CA 1
ATOM 6866 C C . PRO A 1 890 ? -23.502 6.555 15.993 1.00 79.19 890 PRO A C 1
ATOM 6868 O O . PRO A 1 890 ? -24.149 6.663 17.036 1.00 79.19 890 PRO A O 1
ATOM 6871 N N . ALA A 1 891 ? -24.039 6.071 14.869 1.00 79.06 891 ALA A N 1
ATOM 6872 C CA . ALA A 1 891 ? -25.429 5.609 14.747 1.00 79.06 891 ALA A CA 1
ATOM 6873 C C . ALA A 1 891 ? -25.735 4.311 15.534 1.00 79.06 891 ALA A C 1
ATOM 6875 O O . ALA A 1 891 ? -26.893 3.945 15.739 1.00 79.06 891 ALA A O 1
ATOM 6876 N N . GLN A 1 892 ? -24.688 3.617 15.980 1.00 85.31 892 GLN A N 1
ATOM 6877 C CA . GLN A 1 892 ? -24.748 2.465 16.868 1.00 85.31 892 GLN A CA 1
ATOM 6878 C C . GLN A 1 892 ? -23.593 2.577 17.863 1.00 85.31 892 GLN A C 1
ATOM 6880 O O . GLN A 1 892 ? -22.448 2.764 17.457 1.00 85.31 892 GLN A O 1
ATOM 6885 N N . MET A 1 893 ? -23.874 2.462 19.158 1.00 86.00 893 MET A N 1
ATOM 6886 C CA . MET A 1 893 ? -22.859 2.405 20.211 1.00 86.00 893 MET A CA 1
ATOM 6887 C C . MET A 1 893 ? -22.803 0.998 20.779 1.00 86.00 893 MET A C 1
ATOM 6889 O O . MET A 1 893 ? -23.824 0.427 21.159 1.00 86.00 893 MET A O 1
ATOM 6893 N N . CYS A 1 894 ? -21.596 0.464 20.885 1.00 87.12 894 CYS A N 1
ATOM 6894 C CA . CYS A 1 894 ? -21.329 -0.836 21.477 1.00 87.12 894 CYS A CA 1
ATOM 6895 C C . CYS A 1 894 ? -20.382 -0.673 22.665 1.00 87.12 894 CYS A C 1
ATOM 6897 O O . CYS A 1 894 ? -19.640 0.308 22.760 1.00 87.12 894 CYS A O 1
ATOM 6899 N N . LYS A 1 895 ? -20.429 -1.619 23.598 1.00 85.12 895 LYS A N 1
ATOM 6900 C CA . LYS A 1 895 ? -19.621 -1.579 24.808 1.00 85.12 895 LYS A CA 1
ATOM 6901 C C . LYS A 1 895 ? -18.139 -1.725 24.436 1.00 85.12 895 LYS A C 1
ATOM 6903 O O . LYS A 1 895 ? -17.796 -2.688 23.747 1.00 85.12 895 LYS A O 1
ATOM 6908 N N . PRO A 1 896 ? -17.262 -0.797 24.862 1.00 79.62 896 PRO A N 1
ATOM 6909 C CA . PRO A 1 896 ? -15.828 -0.961 24.699 1.00 79.62 896 PRO A CA 1
ATOM 6910 C C . PRO A 1 896 ? -15.342 -2.069 25.634 1.00 79.62 896 PRO A C 1
ATOM 6912 O O . PRO A 1 896 ? -15.844 -2.216 26.754 1.00 79.62 896 PRO A O 1
ATOM 6915 N N . GLY A 1 897 ? -14.355 -2.838 25.186 1.00 82.56 897 GLY A N 1
ATOM 6916 C CA . GLY A 1 897 ? -13.718 -3.831 26.038 1.00 82.56 897 GLY A CA 1
ATOM 6917 C C . GLY A 1 897 ? -12.769 -3.195 27.071 1.00 82.56 897 GLY A C 1
ATOM 6918 O O . GLY A 1 897 ? -12.331 -2.050 26.904 1.00 82.56 897 GLY A O 1
ATOM 6919 N N . PRO A 1 898 ? -12.448 -3.918 28.161 1.00 78.19 898 PRO A N 1
ATOM 6920 C CA . PRO A 1 898 ? -11.664 -3.397 29.285 1.00 78.19 898 PRO A CA 1
ATOM 6921 C C . PRO A 1 898 ? -10.200 -3.053 28.956 1.00 78.19 898 PRO A C 1
ATOM 6923 O O . PRO A 1 898 ? -9.583 -2.283 29.691 1.00 78.19 898 PRO A O 1
ATOM 6926 N N . VAL A 1 899 ? -9.628 -3.584 27.870 1.00 75.62 899 VAL A N 1
ATOM 6927 C CA . VAL A 1 899 ? -8.212 -3.416 27.503 1.00 75.62 899 VAL A CA 1
ATOM 6928 C C . VAL A 1 899 ? -8.077 -2.322 26.446 1.00 75.62 899 VAL A C 1
ATOM 6930 O O . VAL A 1 899 ? -8.052 -2.585 25.244 1.00 75.62 899 VAL A O 1
ATOM 6933 N N . GLY A 1 900 ? -8.044 -1.063 26.890 1.00 68.44 900 GLY A N 1
ATOM 6934 C CA . GLY A 1 900 ? -7.855 0.092 26.000 1.00 68.44 900 GLY A CA 1
ATOM 6935 C C . GLY A 1 900 ? -8.955 0.260 24.941 1.00 68.44 900 GLY A C 1
ATOM 6936 O O . GLY A 1 900 ? -8.686 0.778 23.863 1.00 68.44 900 GLY A O 1
ATOM 6937 N N . GLY A 1 901 ? -10.173 -0.215 25.223 1.00 76.88 901 GLY A N 1
ATOM 6938 C CA . GLY A 1 901 ? -11.290 -0.266 24.274 1.00 76.88 901 GLY A CA 1
ATOM 6939 C C . GLY A 1 901 ? -11.498 -1.634 23.616 1.00 76.88 901 GLY A C 1
ATOM 6940 O O . GLY A 1 901 ? -12.569 -1.871 23.059 1.00 76.88 901 GLY A O 1
ATOM 6941 N N . THR A 1 902 ? -10.526 -2.545 23.728 1.00 84.94 902 THR A N 1
ATOM 6942 C CA . THR A 1 902 ? -10.583 -3.921 23.203 1.00 84.94 902 THR A CA 1
ATOM 6943 C C . THR A 1 902 ? -10.912 -4.947 24.289 1.00 84.94 902 THR A C 1
ATOM 6945 O O . THR A 1 902 ? -10.725 -4.688 25.480 1.00 84.94 902 THR A O 1
ATOM 6948 N N . TYR A 1 903 ? -11.417 -6.121 23.905 1.00 89.25 903 TYR A N 1
ATOM 6949 C CA . TYR A 1 903 ? -11.757 -7.195 24.851 1.00 89.25 903 TYR A CA 1
ATOM 6950 C C . TYR A 1 903 ? -10.569 -8.077 25.245 1.00 89.25 903 TYR A C 1
ATOM 6952 O O . TYR A 1 903 ? -10.663 -8.844 26.202 1.00 89.25 903 TYR A O 1
ATOM 6960 N N . GLY A 1 904 ? -9.441 -7.914 24.560 1.00 90.31 904 GLY A N 1
ATOM 6961 C CA . GLY A 1 904 ? -8.150 -8.417 24.990 1.00 90.31 904 GLY A CA 1
ATOM 6962 C C . GLY A 1 904 ? -7.033 -7.986 24.046 1.00 90.31 904 GLY A C 1
ATOM 6963 O O . GLY A 1 904 ? -7.280 -7.487 22.946 1.00 90.31 904 GLY A O 1
ATOM 6964 N N . ALA A 1 905 ? -5.792 -8.167 24.482 1.00 89.62 905 ALA A N 1
ATOM 6965 C CA . ALA A 1 905 ? -4.620 -7.875 23.670 1.00 89.62 905 ALA A CA 1
ATOM 6966 C C . ALA A 1 905 ? -3.533 -8.938 23.840 1.00 89.62 905 ALA A C 1
ATOM 6968 O O . ALA A 1 905 ? -3.319 -9.421 24.950 1.00 89.62 905 ALA A O 1
ATOM 6969 N N . SER A 1 906 ? -2.804 -9.239 22.766 1.00 88.38 906 SER A N 1
ATOM 6970 C CA . SER A 1 906 ? -1.646 -10.140 22.784 1.00 88.38 906 SER A CA 1
ATOM 6971 C C . SER A 1 906 ? -0.362 -9.364 22.554 1.00 88.38 906 SER A C 1
ATOM 6973 O O . SER A 1 906 ? -0.263 -8.565 21.618 1.00 88.38 906 SER A O 1
ATOM 6975 N N . LEU A 1 907 ? 0.641 -9.643 23.377 1.00 85.19 907 LEU A N 1
ATOM 6976 C CA . LEU A 1 907 ? 1.990 -9.129 23.220 1.00 85.19 907 LEU A CA 1
ATOM 6977 C C . LEU A 1 907 ? 2.812 -10.102 22.366 1.00 85.19 907 LEU A C 1
ATOM 6979 O O . LEU A 1 907 ? 2.846 -11.297 22.653 1.00 85.19 907 LEU A O 1
ATOM 6983 N N . LEU A 1 908 ? 3.467 -9.598 21.326 1.00 83.38 908 LEU A N 1
ATOM 6984 C CA . LEU A 1 908 ? 4.212 -10.361 20.330 1.00 83.38 908 LEU A CA 1
ATOM 6985 C C . LEU A 1 908 ? 5.709 -10.066 20.418 1.00 83.38 908 LEU A C 1
ATOM 6987 O O . LEU A 1 908 ? 6.122 -8.913 20.524 1.00 83.38 908 LEU A O 1
ATOM 6991 N N . SER A 1 909 ? 6.528 -11.102 20.307 1.00 80.56 909 SER A N 1
ATOM 6992 C CA . SER A 1 909 ? 7.957 -11.003 20.008 1.00 80.56 909 SER A CA 1
ATOM 6993 C C . SER A 1 909 ? 8.258 -11.767 18.718 1.00 80.56 909 SER A C 1
ATOM 6995 O O . SER A 1 909 ? 7.365 -12.340 18.091 1.00 80.56 909 SER A O 1
ATOM 6997 N N . ALA A 1 910 ? 9.527 -11.818 18.323 1.00 78.69 910 ALA A N 1
ATOM 6998 C CA . ALA A 1 910 ? 9.973 -12.708 17.254 1.00 78.69 910 ALA A CA 1
ATOM 6999 C C . ALA A 1 910 ? 9.695 -14.198 17.527 1.00 78.69 910 ALA A C 1
ATOM 7001 O O . ALA A 1 910 ? 9.588 -14.989 16.600 1.00 78.69 910 ALA A O 1
ATOM 7002 N N . ASP A 1 911 ? 9.567 -14.588 18.795 1.00 81.19 911 ASP A N 1
ATOM 7003 C CA . ASP A 1 911 ? 9.350 -15.981 19.198 1.00 81.19 911 ASP A CA 1
ATOM 7004 C C . ASP A 1 911 ? 7.850 -16.329 19.313 1.00 81.19 911 ASP A C 1
ATOM 7006 O O . ASP A 1 911 ? 7.489 -17.391 19.817 1.00 81.19 911 ASP A O 1
ATOM 7010 N N . GLY A 1 912 ? 6.968 -15.436 18.844 1.00 84.56 912 GLY A N 1
ATOM 7011 C CA . GLY A 1 912 ? 5.516 -15.605 18.850 1.00 84.56 912 GLY A CA 1
ATOM 7012 C C . GLY A 1 912 ? 4.819 -14.776 19.930 1.00 84.56 912 GLY A C 1
ATOM 7013 O O . GLY A 1 912 ? 5.161 -13.617 20.171 1.00 84.56 912 GLY A O 1
ATOM 7014 N N . ILE A 1 913 ? 3.799 -15.358 20.566 1.00 87.75 913 ILE A N 1
ATOM 7015 C CA . ILE A 1 913 ? 3.013 -14.701 21.620 1.00 87.75 913 ILE A CA 1
ATOM 7016 C C . ILE A 1 913 ? 3.770 -14.791 22.952 1.00 87.75 913 ILE A C 1
ATOM 7018 O O . ILE A 1 913 ? 4.076 -15.880 23.431 1.00 87.75 913 ILE A O 1
ATOM 7022 N N . VAL A 1 914 ? 4.046 -13.637 23.560 1.00 85.88 914 VAL A N 1
ATOM 7023 C CA . VAL A 1 914 ? 4.702 -13.499 24.870 1.00 85.88 914 VAL A CA 1
ATOM 7024 C C . VAL A 1 914 ? 3.688 -13.608 26.009 1.00 85.88 914 VAL A C 1
ATOM 7026 O O . VAL A 1 914 ? 3.954 -14.260 27.018 1.00 85.88 914 VAL A O 1
ATOM 7029 N N . SER A 1 915 ? 2.540 -12.942 25.870 1.00 86.50 915 SER A N 1
ATOM 7030 C CA . SER A 1 915 ? 1.479 -12.910 26.879 1.00 86.50 915 SER A CA 1
ATOM 7031 C C . SER A 1 915 ? 0.161 -12.386 26.309 1.00 86.50 915 SER A C 1
ATOM 7033 O O . SER A 1 915 ? 0.156 -11.520 25.433 1.00 86.50 915 SER A O 1
ATOM 7035 N N . ASP A 1 916 ? -0.951 -12.859 26.871 1.00 87.75 916 ASP A N 1
ATOM 7036 C CA . ASP A 1 916 ? -2.300 -12.370 26.584 1.00 87.75 916 ASP A CA 1
ATOM 7037 C C . ASP A 1 916 ? -2.873 -11.594 27.779 1.00 87.75 916 ASP A C 1
ATOM 7039 O O . ASP A 1 916 ? -2.673 -11.951 28.943 1.00 87.75 916 ASP A O 1
ATOM 7043 N N . TYR A 1 917 ? -3.604 -10.520 27.489 1.00 85.94 917 TYR A N 1
ATOM 7044 C CA . TYR A 1 917 ? -4.220 -9.620 28.460 1.00 85.94 917 TYR A CA 1
ATOM 7045 C C . TYR A 1 917 ? -5.730 -9.584 28.227 1.00 85.94 917 TYR A C 1
ATOM 7047 O O . TYR A 1 917 ? -6.184 -8.991 27.255 1.00 85.94 917 TYR A O 1
ATOM 7055 N N . LEU A 1 918 ? -6.509 -10.180 29.134 1.00 82.12 918 LEU A N 1
ATOM 7056 C CA . LEU A 1 918 ? -7.976 -10.299 29.020 1.00 82.12 918 LEU A CA 1
ATOM 7057 C C . LEU A 1 918 ? -8.763 -9.190 29.749 1.00 82.12 918 LEU A C 1
ATOM 7059 O O . LEU A 1 918 ? -9.990 -9.177 29.732 1.00 82.12 918 LEU A O 1
ATOM 7063 N N . GLY A 1 919 ? -8.067 -8.262 30.417 1.00 66.81 919 GLY A N 1
ATOM 7064 C CA . GLY A 1 919 ? -8.678 -7.131 31.133 1.00 66.81 919 GLY A CA 1
ATOM 7065 C C . GLY A 1 919 ? -9.367 -7.472 32.460 1.00 66.81 919 GLY A C 1
ATOM 7066 O O . GLY A 1 919 ? -10.073 -6.632 33.010 1.00 66.81 919 GLY A O 1
ATOM 7067 N N . GLU A 1 920 ? -9.153 -8.678 32.988 1.00 60.81 920 GLU A N 1
ATOM 7068 C CA . GLU A 1 920 ? -9.786 -9.162 34.228 1.00 60.81 920 GLU A CA 1
ATOM 7069 C C . GLU A 1 920 ? -9.106 -8.658 35.513 1.00 60.81 920 GLU A C 1
ATOM 7071 O O . GLU A 1 920 ? -9.727 -8.634 36.574 1.00 60.81 920 GLU A O 1
ATOM 7076 N N . ASN A 1 921 ? -7.863 -8.173 35.421 1.00 43.09 921 ASN A N 1
ATOM 7077 C CA . ASN A 1 921 ? -7.146 -7.566 36.543 1.00 43.09 921 ASN A CA 1
ATOM 7078 C C . ASN A 1 921 ? -7.262 -6.034 36.497 1.00 43.09 921 ASN A C 1
ATOM 7080 O O . ASN A 1 921 ? -6.504 -5.373 35.792 1.00 43.09 921 ASN A O 1
ATOM 7084 N N . GLN A 1 922 ? -8.172 -5.465 37.296 1.00 36.16 922 GLN A N 1
ATOM 7085 C CA . GLN A 1 922 ? -8.275 -4.011 37.521 1.00 36.16 922 GLN A CA 1
ATOM 7086 C C . GLN A 1 922 ? -7.224 -3.443 38.500 1.00 36.16 922 GLN A C 1
ATOM 7088 O O . GLN A 1 922 ? -7.303 -2.271 38.868 1.00 36.16 922 GLN A O 1
ATOM 7093 N N . GLU A 1 923 ? -6.238 -4.228 38.943 1.00 25.69 923 GLU A N 1
ATOM 7094 C CA . GLU A 1 923 ? -5.220 -3.729 39.872 1.00 25.69 923 GLU A CA 1
ATOM 7095 C C . GLU A 1 923 ? -4.027 -3.061 39.165 1.00 25.69 923 GLU A C 1
ATOM 7097 O O . GLU A 1 923 ? -3.022 -3.710 38.869 1.00 25.69 923 GLU A O 1
ATOM 7102 N N . ARG A 1 924 ? -4.144 -1.721 39.089 1.00 25.11 924 ARG A N 1
ATOM 7103 C CA . ARG A 1 924 ? -3.117 -0.661 38.924 1.00 25.11 924 ARG A CA 1
ATOM 7104 C C . ARG A 1 924 ? -2.942 -0.048 37.533 1.00 25.11 924 ARG A C 1
ATOM 7106 O O . ARG A 1 924 ? -2.161 -0.583 36.722 1.00 25.11 924 ARG A O 1
#

Foldseek 3Di:
DDDDDDDDDDDDDDDDDDDPDPFADKAKEKAQQLVVLQVPDDPLQLQLVLCVLWPVVQNDPQFFLSNPCCGSVVLVVLLLVLLADPQWDDWDWDDDPNMIMIMTPRDHDLVVRVVSPPQFDFPDADPVNNYTYTHGDSVCSDLVNSLVSQVVVHPVSNVVSCCVNSVVPPPPPDDPPPPDDDPDPDPDDDPPLVPPDDPPDDFQFWKWAATNNDTFIWGFHDWDQGPPRFIKTKTKTPDCVVSLVSDDPVSSVSVVPDPTDITIDGPVRIDTDPDDDPDQQDFDWWAFQVRPDIFTWGWDADDDQWTWTQGPVRDIDIGGLNGTHPVVNVVRVVVVVVPDDPPPDDDDFQEAAEAAAPPAAEAEDDADPFWDDADDWFDFDAAAAFPDQKAWDDFDDDQAQQGKAWDAWAAAQNNQKIKTWIWDDDPQIWIKIWIAGRNHSDIAAIETDPGQKDWQDAHNVLQKTWIFGNDPVQQTQKIWIWGDDRRYTHGRYIYRNFDPPAPFGHFQHKYDLDNFWIWTCTPRQKIFIDRRNNSYGHYIYRAAADPGWAWDAAPVSQWIFTDGQFWTWIAGNVVRYTNGIQGDNQNHWAYWEADSGNQKIWTDGAQKIWIAGSRGRDTPAIEGGHHGRWDWYDPPQWIQINLFFTGRRNDNATAEGEAALQPDDQSRYWDQHSQKIWGKFWDDDRRHIIIMIGIDHVPDDVSVVLVVVCPDQVVQWQDAAAQEEEEDEDEPDDPVLSVLLSVLLVVQCVVLRYHYDYPVRDDLRYKYKYWYWYWAPAKAKEKEFAPPFDDDDPVPDDDPPDPPPSRDTCLVVVQDPPDPDPGPRRIDIDTAGFTAGWIFMDRPVDTPDIPPPGDHHHGYDYDDDPDGSVNVRVVGRDGPSVCSSPDHDHNIDGHADQRNRYQKYFHAHSVGTPDIGRNPDPDD

Sequence (924 aa):
MRAFCRLPAAVSLILLIGGEQCLGQEVTVQITNADEIVASLPDTSLVQDVLRDIDHDLSSVAFHRDARSITPQVLANQLIRLAAPDSVSNSSFAVRNGVATFRLSPVEDFGAFLESIDYGEVVSSDASERIVRVKVDVEELQVDKLMARAEKKGDDEADHLDELLSGNSRSPRASMNFGGGPNLPGMSENPDVTERLGADFAEGDYVEILLQGKPHVGTILAVEEGTFGKAQAHVRLTDTKPLQKQLKRSLQRRLEKAEEFAFWAPADRLRKLPGAPAVAAEERTWQDATGKFKVAATYQKRDGDAVVLKLSNGKETKVPLAKLSDADRAYVDQLQETTENPFAEKQTAGQSLRADWSGVKRIGLSNSSKWRWKPPAVPQPKAAATSADRIDLDTPAGEGPFGAKLLELSIAPDGGSAVAVMETGHINTRTHLQRLDLKTGAADALIDCPLESRVLDASPSERLVALTTEDVGDNSTRLFIKKLVDGTLEPVTDFDADVPDSFHHGIDAARILDSSRVLVCSKSDHWTIWDFTTGKAVYTFELRTAFSPCIAIDPSGRYLFAGGMNAIVVIDLDAGKQVASLAHRFMRLGEISIDNRLKRLAISSGDNLYTVDLDTGNVTNALFGFPYDSDVDFLGKFLLVENRYIVAPEYPIFLWQYVMADGASYDNHATLRGRKLWYASRHGERSGASWSISSIPVPHEAVRDKFAELGDLDDLIILKVNDPVTIVADTDLDAATETRLVEAITKTFRAAGYKIVAAGEADDGAKEVMVTCKKASEPVTVQIGDPNAKPPKTDDRPEKDQPAHRNLPAWALLNSGPRGASFGWMWKEHTITPYQSSISIRLGDKEIWSDGHKVREGQRYWPIGKETPQDVITRITQPNTERLLELSLPAQMCKPGPVGGTYGASLLSADGIVSDYLGENQER

pLDDT: mean 74.75, std 18.64, range [23.95, 97.25]